Protein AF-0000000065779581 (afdb_homodimer)

Nearest PDB structures (foldseek):
  2qr5-assembly1_A  TM=9.993E-01  e=0.000E+00  unclassified
  2hu8-assembly1_B  TM=9.981E-01  e=0.000E+00  Aeropyrum pernix
  3o4g-assembly1_B  TM=8.419E-01  e=0.000E+00  Aeropyrum pernix
  3o4h-assembly1_B  TM=8.402E-01  e=0.000E+00  Aeropyrum pernix
  3o4j-assembly2_D  TM=8.521E-01  e=0.000E+00  Aeropyrum pernix

Sequence (1164 aa):
MRIIMPVEFSRIVRDVERLIAVEKYSLQGVVDGDKLLVVGFSEGSVNAYLYDGGETVKLNREPINSVLDPHYGVGRVILVRDVSKGAEQHALFKVNTSRPGEEQRLEAVKPMRILSGVDTGEAVVFTGATEDRVALYALDGGGLRELARLPGFGFVSDIRGDLIAGLGFFGGGRVSLFTSNLSSGGLRVFDSGEGSFSSASISPGMKVTAGLETAREARLVTVDPRDGSVEDLELPSKDFSSYRPTAITWLGYLPDGRLAVVARREGRSAVFIDGERVEAPQGNHGRVVLWRGKLVTSHTSLSTPPRIVSLPSGEPLLEGGLPEDLRRSIAGSRLVWVESFDGSRVPTYVLESGRAPTPGPTVVLVHGGPFAEDSDSWDTFAASLAAAGFHVVMPNYRGSTGYGEEWRLKIIGDPCGGELEDVSAAARWARESGLASELYIMGYSYGGYMTLCALTMKPGLFKAGVAGASVVDWEEMYELSDAAFRNFIEQLTGGSREIMRSRSPINHVDRIKEPLALIHPQNDSRTPLKPLLRLMGELLARGKTFEAHIIPDAGHAINTMEDAVKILLPAVFFLATQRERRMRIIMPVEFSRIVRDVERLIAVEKYSLQGVVDGDKLLVVGFSEGSVNAYLYDGGETVKLNREPINSVLDPHYGVGRVILVRDVSKGAEQHALFKVNTSRPGEEQRLEAVKPMRILSGVDTGEAVVFTGATEDRVALYALDGGGLRELARLPGFGFVSDIRGDLIAGLGFFGGGRVSLFTSNLSSGGLRVFDSGEGSFSSASISPGMKVTAGLETAREARLVTVDPRDGSVEDLELPSKDFSSYRPTAITWLGYLPDGRLAVVARREGRSAVFIDGERVEAPQGNHGRVVLWRGKLVTSHTSLSTPPRIVSLPSGEPLLEGGLPEDLRRSIAGSRLVWVESFDGSRVPTYVLESGRAPTPGPTVVLVHGGPFAEDSDSWDTFAASLAAAGFHVVMPNYRGSTGYGEEWRLKIIGDPCGGELEDVSAAARWARESGLASELYIMGYSYGGYMTLCALTMKPGLFKAGVAGASVVDWEEMYELSDAAFRNFIEQLTGGSREIMRSRSPINHVDRIKEPLALIHPQNDSRTPLKPLLRLMGELLARGKTFEAHIIPDAGHAINTMEDAVKILLPAVFFLATQRERR

Radius of gyration: 34.15 Å; Cα contacts (8 Å, |Δi|>4): 3227; chains: 2; bounding box: 61×109×75 Å

Foldseek 3Di:
DPPPPLAPLVLLLVLLLLLLQFKAWFWQAAEQQFWTWIWMDHPFFTFIWTHRLPDIDTAEDDDFDDWAREDHHQQKIKTWHDPPLALQFIWIWITGPVHGHDIHTPVLDGTFHWQHWYHHNAKIWTWTFDQEFIFIWIQHPVTIDTQGTAQFDKYWAEDDQQKTWIWDPNDDLAIWIWIAGNPRGDIDIADDPFAHWAHWEAAPVRWIWTWGFGFFFIFIWTARNVPGDIGGDDFPDCQQVVVRFRHWNYWYAAPVRWIWTWGDALQWTFIDTSNHTWAEDTGHWDDWYQHPNWIKIWGFFQLAHIFIATPDVNHTSGGTDDDPLLSLQQPDKDWDWFQFPVRHTWTKMKTAGNQADFQGAAEEEEEADLAEAHHRGHDSLCSSLSSLHHIYMYTNFQLYGRRGRNSNCPQAQPPLHRSLRRSLRSLVCCVVVRRHPFYEYEYAECSLLSQLSCQQVVNPSHQEYERHLYQQAQVVLCVQAGSNLVSVSCGRNVPDPVSRHVSHSLVRLLRGDHEYEYEYECSARNRHCVVVVVSVVSCVVNVHHYHYHYHYSHYRDDGGSVSSSSRNSVVSVVSSVSSSVD/DPPPPLAPLVLLLVLLLLLLQFKFWFWQAAEQQFWTWIWMDHPFFTFIWTHRLPDIDTAEDDDFDDWAREDHHQQKIKTWHDPPLALQFIWIWITGPVHGHDIHTPVLDGTFHWQHWYDHNAKIWTWTFDQAFIFIWIQHPVTIDTQGTAQFDKYWAEDDQQKTWIWDPNDDLAIWIWIFGNPRGDIDIEDPVFAHWAHWEAAPVRWIWTWGFGFFFIFIWTAHNVPGDIGGDDFPDCQQVVVRFRHWNYWYAAPVRWIWTWGDALQWIFIDTSNHTWAEDTGHWDDWYQGPNWIKIWGFFQLAHIFIATPDVNHTSGGTDDDPLLSLQQPDKDWDWFQFPVRHTWTKMKTAGNQADFQGAAEEEEEADLAEAHHRGHDSLCSSLSSLHHIYMYTNFQLYGRRGRNSNCPQAQPPLHRSLRRSLRSLVCCVVVRRHPFYEYEYAECSLLSQLSCQQVVPPSHQEYERHLYQQAQVVLCVQAGSNLVVVSCGRNVPDVVSRHVSHSLVRLLRGDHEYEYEYECSARNRHCVVVVVSVVSCVVNVHHYHYHYHYSHYRDDGGSVSSSSRNSVVSVVSSVSSSPD

InterPro domains:
  IPR001375 Peptidase S9, prolyl oligopeptidase, catalytic domain [PF00326] (382-572)
  IPR004106 Peptidase S9, N-terminal domain superfamily [SSF50993] (9-320)
  IPR029058 Alpha/Beta hydrolase fold [G3DSA:3.40.50.1820] (322-582)
  IPR029058 Alpha/Beta hydrolase fold [SSF53474] (335-568)
  IPR054035 Acylamino-acid-releasing enzyme-like, N-terminal domain [PF22173] (37-309)

Solvent-accessible surface area (backbone atoms only — not comparable to full-atom values): 57260 Å² total; per-residue (Å²): 129,80,70,72,56,88,60,60,60,39,60,50,44,42,53,44,51,54,61,66,63,37,32,30,36,38,56,56,41,40,26,58,71,74,23,37,32,30,41,26,37,54,87,53,26,26,42,43,29,40,34,69,88,82,53,76,44,66,39,62,68,88,57,36,74,50,64,42,42,49,37,80,37,25,58,56,47,44,35,31,27,58,76,48,51,31,41,48,28,22,38,42,30,40,27,41,69,89,42,58,52,52,68,41,73,45,77,78,51,65,70,25,29,69,69,30,25,39,30,66,70,71,40,38,38,32,17,36,33,43,70,85,41,24,31,35,33,36,37,41,99,88,41,72,43,79,34,31,78,40,82,18,48,45,34,51,56,35,73,56,92,47,43,32,37,28,40,26,52,63,55,91,81,36,29,24,36,32,36,35,29,72,84,82,26,45,75,47,79,42,74,54,98,67,36,24,45,60,29,44,26,66,42,97,85,68,29,35,38,27,25,35,22,19,56,68,35,32,46,51,29,34,30,37,81,89,79,58,52,74,42,78,53,85,53,87,33,61,47,47,69,72,62,56,22,13,26,38,78,34,48,40,68,40,97,87,66,48,42,38,38,27,33,23,44,89,43,30,37,50,42,24,52,45,26,36,69,50,59,60,69,84,22,32,61,52,53,75,45,76,56,93,89,32,42,34,30,16,39,22,14,62,85,33,65,31,14,29,24,34,50,57,79,43,50,70,78,44,71,43,76,73,54,67,72,59,51,49,14,51,60,45,72,49,79,46,72,37,64,30,93,82,67,48,68,34,49,24,40,36,39,40,18,55,63,30,60,81,47,14,47,23,31,39,43,35,60,36,64,57,74,29,65,73,47,37,36,52,41,72,68,57,52,42,41,11,62,68,28,21,27,34,38,29,50,34,29,53,15,15,50,55,59,8,43,53,40,27,55,64,26,56,56,32,64,75,40,66,32,46,44,33,48,50,30,46,53,52,44,35,41,74,74,45,49,27,72,41,42,32,34,31,18,39,37,43,6,5,27,47,30,42,36,41,39,35,74,43,53,80,71,42,67,33,36,31,26,22,38,35,59,37,40,49,58,61,46,48,72,70,36,36,34,41,54,34,43,50,52,30,47,40,35,63,62,35,63,66,52,28,53,76,57,15,41,60,79,34,56,86,48,43,74,48,48,35,36,39,38,34,30,55,32,12,56,83,34,50,42,68,59,51,57,51,40,51,52,52,36,54,76,67,71,50,56,44,30,37,37,36,38,49,70,24,19,72,68,75,55,36,46,66,54,43,48,68,53,48,46,60,51,53,52,50,53,49,50,54,69,64,54,128,129,79,71,72,55,90,61,61,61,39,60,49,45,42,53,43,51,53,61,66,61,36,32,31,36,40,56,58,40,40,26,60,71,74,24,38,32,30,42,27,36,51,87,53,25,26,41,44,28,41,36,68,88,83,55,75,43,66,37,62,68,89,57,38,72,49,63,41,41,48,36,81,38,24,59,55,48,44,37,32,28,59,75,48,52,31,41,48,29,22,37,42,28,39,28,40,70,89,42,58,53,52,68,42,70,44,75,79,51,65,70,26,30,70,69,30,25,37,30,67,70,70,40,38,37,31,17,38,33,41,70,85,41,24,31,35,35,37,36,42,98,86,41,71,41,79,34,30,78,40,84,19,48,47,34,51,56,36,73,56,90,47,42,32,36,27,40,25,51,63,56,90,80,37,33,26,36,31,36,34,29,72,85,80,25,44,77,45,79,42,75,72,88,65,41,24,46,58,29,42,26,66,43,96,85,68,30,35,38,27,25,36,21,19,55,69,34,32,46,51,29,33,30,38,82,87,78,59,53,74,42,80,53,84,54,88,34,60,47,46,68,73,62,56,22,13,26,37,78,36,48,41,68,41,97,87,66,48,41,38,36,28,33,25,43,89,42,30,35,50,42,24,53,46,26,34,69,50,57,61,70,84,21,31,62,53,53,74,43,78,56,93,89,32,42,34,28,16,36,22,15,63,84,34,65,31,13,31,25,36,50,57,79,44,50,71,77,44,71,42,76,75,53,67,71,60,52,48,14,50,60,45,73,48,79,46,73,37,65,29,92,84,68,48,67,36,49,24,39,34,40,40,17,55,64,31,60,80,48,15,48,25,33,39,44,34,59,36,64,57,74,28,64,71,47,38,35,52,42,71,68,58,53,43,41,11,61,68,28,21,26,34,38,30,50,36,28,53,16,16,50,56,58,8,42,54,38,27,54,64,26,54,56,32,63,77,40,66,33,47,45,33,47,50,29,48,53,54,45,36,43,74,74,45,48,26,71,41,43,31,32,31,18,39,36,43,6,5,25,47,30,42,36,41,38,35,75,43,52,79,70,43,68,32,34,31,26,23,39,35,58,37,40,49,60,61,44,46,73,71,36,36,35,44,53,34,45,50,52,31,49,41,36,64,62,37,64,65,50,28,52,74,55,15,40,60,78,35,55,85,48,43,75,48,49,34,36,40,37,35,29,54,31,12,58,84,36,50,43,68,60,50,57,52,38,52,53,52,35,54,76,68,70,51,57,45,29,36,38,36,38,50,71,23,19,74,68,76,55,34,46,65,53,44,48,68,53,48,48,60,51,52,50,50,53,52,50,57,68,66,54,129

Secondary structure (DSSP, 8-state):
-----SS-HHHHHHHHHHHHHS-EEEEEEEETTTEEEEEEEETTEEEEEEE-SS-EEE-SSSP-SEEPEEPTT-SEEEEEEE-STTS--EEEEEEETTSTT-EEE-TTS-SBEEEEEEE-SS-EEEEEE-SS-EEEEEEETTEEEEEEEESSEEEEEEEETTEEEEEEEEETTEEEEEEEETTT---EEE--SS-EEEEEEE-TTS-EEEEEE-SS-EEEEEE-TTT--EEEPP-S-SHHHHH--SEEEEEEE-TTSPEEEEEEETTEEEEEETTEEEP--SSEEEEEEEETTEEEEEEEETTEEEEEEEETT--EEE-----HHHHHHEEEEEEEEEE-TTS-EEEEEEEEETTS-SSEEEEEEE-S-SS----SS--HHHHHHHHTT-EEEEE--TT-SSS-HHHHHTTTT-TTTHHHHHHHHHHHHHHHTT-EEEEEEEEETHHHHHHHHHHHHSTTS-SEEEEES----HHHHHHHS-HHHHHHHHHHHTT-HHHHHHT-GGGGGGG--S-EEEEEETT-SSS-HHHHHHHHHHHHHTT--EEEEEETT--SS--BHHHHHHHHHHHHHHHHHHHH--/-----SS-HHHHHHHHHHHHHS-EEEEEEEETTTEEEEEEEETTEEEEEEE-SS-EEE-SSSP-SEEPEEPTT-SEEEEEEE-STTS--EEEEEEETTSTT-EEE-TTS-SBEEEEEEE-SS-EEEEEE-SS-EEEEEEETTEEEEEEEESSEEEEEEEETTEEEEEEEEETTEEEEEEEETTT---EEE--SS-EEEEEEE-TTS-EEEEEE-SS-EEEEEE-TTT--EEEPP-S-SHHHHH--SEEEEEEE-TTSPEEEEEEETTEEEEEETTEEEP--SSEEEEEEEETTEEEEEEEETTEEEEEEEETT--EEE-----HHHHHHEEEEEEEEEE-TTS-EEEEEEEEETTS-SSEEEEEEE-S-SS----SS--HHHHHHHHTT-EEEEE--TT-SSS-HHHHHTTTT-TTTHHHHHHHHHHHHHHHTT-EEEEEEEEETHHHHHHHHHHHHSTTS-SEEEEES----HHHHHHHS-HHHHHHHHHHHTT-HHHHHHT-GGGGGGG--S-EEEEEETT-SSS-HHHHHHHHHHHHHTT--EEEEEETT--SS--BHHHHHHHHHHHHHHHHHHHH--

Structure (mmCIF, N/CA/C/O backbone):
data_AF-0000000065779581-model_v1
#
loop_
_entity.id
_entity.type
_entity.pdbx_description
1 polymer 'Acylamino-acid-releasing enzyme'
#
loop_
_atom_site.group_PDB
_atom_site.id
_atom_site.type_symbol
_atom_site.label_atom_id
_atom_site.label_alt_id
_atom_site.label_comp_id
_atom_site.label_asym_id
_atom_site.label_entity_id
_atom_site.label_seq_id
_atom_site.pdbx_PDB_ins_code
_atom_site.Cartn_x
_atom_site.Cartn_y
_atom_site.Cartn_z
_atom_site.occupancy
_atom_site.B_iso_or_equiv
_atom_site.auth_seq_id
_atom_site.auth_comp_id
_atom_site.auth_asym_id
_atom_site.auth_atom_id
_atom_site.pdbx_PDB_model_num
ATOM 1 N N . MET A 1 1 ? -13.016 -3.314 -28.281 1 21.97 1 MET A N 1
ATOM 2 C CA . MET A 1 1 ? -13.758 -3.078 -27.047 1 21.97 1 MET A CA 1
ATOM 3 C C . MET A 1 1 ? -12.82 -2.729 -25.906 1 21.97 1 MET A C 1
ATOM 5 O O . MET A 1 1 ? -11.883 -3.479 -25.609 1 21.97 1 MET A O 1
ATOM 9 N N . ARG A 1 2 ? -12.742 -1.487 -25.688 1 32.97 2 ARG A N 1
ATOM 10 C CA . ARG A 1 2 ? -11.938 -0.867 -24.641 1 32.97 2 ARG A CA 1
ATOM 11 C C . ARG A 1 2 ? -12.078 -1.627 -23.328 1 32.97 2 ARG A C 1
ATOM 13 O O . ARG A 1 2 ? -13.188 -1.861 -22.859 1 32.97 2 ARG A O 1
ATOM 20 N N . ILE A 1 3 ? -11.117 -2.414 -23.016 1 35.41 3 ILE A N 1
ATOM 21 C CA . ILE A 1 3 ? -11.07 -3.045 -21.703 1 35.41 3 ILE A CA 1
ATOM 22 C C . ILE A 1 3 ? -11.406 -2.014 -20.625 1 35.41 3 ILE A C 1
ATOM 24 O O . ILE A 1 3 ? -10.664 -1.048 -20.422 1 35.41 3 ILE A O 1
ATOM 28 N N . ILE A 1 4 ? -12.609 -1.621 -20.312 1 40.38 4 ILE A N 1
ATOM 29 C CA . ILE A 1 4 ? -12.992 -0.64 -19.312 1 40.38 4 ILE A CA 1
ATOM 30 C C . ILE A 1 4 ? -12.586 -1.139 -17.922 1 40.38 4 ILE A C 1
ATOM 32 O O . ILE A 1 4 ? -13.125 -2.135 -17.438 1 40.38 4 ILE A O 1
ATOM 36 N N . MET A 1 5 ? -11.281 -1.025 -17.672 1 52.41 5 MET A N 1
ATOM 37 C CA . MET A 1 5 ? -10.984 -1.168 -16.25 1 52.41 5 MET A CA 1
ATOM 38 C C . MET A 1 5 ? -11.977 -0.373 -15.398 1 52.41 5 MET A C 1
ATOM 40 O O . MET A 1 5 ? -12.219 0.806 -15.664 1 52.41 5 MET A O 1
ATOM 44 N N . PRO A 1 6 ? -12.617 -1.072 -14.578 1 57.03 6 PRO A N 1
ATOM 45 C CA . PRO A 1 6 ? -13.57 -0.248 -13.828 1 57.03 6 PRO A CA 1
ATOM 46 C C . PRO A 1 6 ? -12.914 0.989 -13.211 1 57.03 6 PRO A C 1
ATOM 48 O O . PRO A 1 6 ? -13.516 2.07 -13.219 1 57.03 6 PRO A O 1
ATOM 51 N N . VAL A 1 7 ? -11.57 0.765 -12.781 1 63.94 7 VAL A N 1
ATOM 52 C CA . VAL A 1 7 ? -10.883 1.919 -12.211 1 63.94 7 VAL A CA 1
ATOM 53 C C . VAL A 1 7 ? -9.703 2.309 -13.102 1 63.94 7 VAL A C 1
ATOM 55 O O . VAL A 1 7 ? -8.891 1.46 -13.469 1 63.94 7 VAL A O 1
ATOM 58 N N . GLU A 1 8 ? -9.641 3.436 -13.594 1 78.06 8 GLU A N 1
ATOM 59 C CA . GLU A 1 8 ? -8.516 3.953 -14.375 1 78.06 8 GLU A CA 1
ATOM 60 C C . GLU A 1 8 ? -7.371 4.387 -13.469 1 78.06 8 GLU A C 1
ATOM 62 O O . GLU A 1 8 ? -7.117 5.586 -13.305 1 78.06 8 GLU A O 1
ATOM 67 N N . PHE A 1 9 ? -6.594 3.494 -12.961 1 81.19 9 PHE A N 1
ATOM 68 C CA . PHE A 1 9 ? -5.531 3.748 -11.992 1 81.19 9 PHE A CA 1
ATOM 69 C C . PHE A 1 9 ? -4.5 4.715 -12.562 1 81.19 9 PHE A C 1
ATOM 71 O O . PHE A 1 9 ? -4.012 5.598 -11.859 1 81.19 9 PHE A O 1
ATOM 78 N N . SER A 1 10 ? -4.246 4.625 -13.883 1 83.94 10 SER A N 1
ATOM 79 C CA . SER A 1 10 ? -3.232 5.469 -14.508 1 83.94 10 SER A CA 1
ATOM 80 C C . SER A 1 10 ? -3.646 6.938 -14.477 1 83.94 10 SER A C 1
ATOM 82 O O . SER A 1 10 ? -2.82 7.816 -14.227 1 83.94 10 SER A O 1
ATOM 84 N N . ARG A 1 11 ? -4.871 7.164 -14.766 1 86.69 11 ARG A N 1
ATOM 85 C CA . ARG A 1 11 ? -5.363 8.539 -14.727 1 86.69 11 ARG A CA 1
ATOM 86 C C . ARG A 1 11 ? -5.297 9.102 -13.312 1 86.69 11 ARG A C 1
ATOM 88 O O . ARG A 1 11 ? -4.887 10.25 -13.109 1 86.69 11 ARG A O 1
ATOM 95 N N . ILE A 1 12 ? -5.727 8.297 -12.344 1 89.31 12 ILE A N 1
ATOM 96 C CA . ILE A 1 12 ? -5.734 8.734 -10.953 1 89.31 12 ILE A CA 1
ATOM 97 C C . ILE A 1 12 ? -4.316 9.078 -10.516 1 89.31 12 ILE A C 1
ATOM 99 O O . ILE A 1 12 ? -4.09 10.125 -9.898 1 89.31 12 ILE A O 1
ATOM 103 N N . VAL A 1 13 ? -3.371 8.242 -10.867 1 88.5 13 VAL A N 1
ATOM 104 C CA . VAL A 1 13 ? -1.985 8.469 -10.469 1 88.5 13 VAL A CA 1
ATOM 105 C C . VAL A 1 13 ? -1.471 9.758 -11.109 1 88.5 13 VAL A C 1
ATOM 107 O O . VAL A 1 13 ? -0.829 10.57 -10.445 1 88.5 13 VAL A O 1
ATOM 110 N N . ARG A 1 14 ? -1.75 9.898 -12.336 1 88.62 14 ARG A N 1
ATOM 111 C CA . ARG A 1 14 ? -1.306 11.094 -13.047 1 88.62 14 ARG A CA 1
ATOM 112 C C . ARG A 1 14 ? -1.862 12.359 -12.398 1 88.62 14 ARG A C 1
ATOM 114 O O . ARG A 1 14 ? -1.129 13.32 -12.18 1 88.62 14 ARG A O 1
ATOM 121 N N . ASP A 1 15 ? -3.133 12.375 -12.125 1 91.06 15 ASP A N 1
ATOM 122 C CA . ASP A 1 15 ? -3.779 13.539 -11.531 1 91.06 15 ASP A CA 1
ATOM 123 C C . ASP A 1 15 ? -3.213 13.828 -10.141 1 91.06 15 ASP A C 1
ATOM 125 O O . ASP A 1 15 ? -2.902 14.977 -9.82 1 91.06 15 ASP A O 1
ATOM 129 N N . VAL A 1 16 ? -3.068 12.812 -9.305 1 89.25 16 VAL A N 1
ATOM 130 C CA . VAL A 1 16 ? -2.588 12.977 -7.938 1 89.25 16 VAL A CA 1
ATOM 131 C C . VAL A 1 16 ? -1.146 13.477 -7.953 1 89.25 16 VAL A C 1
ATOM 133 O O . VAL A 1 16 ? -0.792 14.398 -7.207 1 89.25 16 VAL A O 1
ATOM 136 N N . GLU A 1 17 ? -0.33 12.938 -8.812 1 86.88 17 GLU A N 1
ATOM 137 C CA . GLU A 1 17 ? 1.058 13.375 -8.938 1 86.88 17 GLU A CA 1
ATOM 138 C C . GLU A 1 17 ? 1.139 14.852 -9.336 1 86.88 17 GLU A C 1
ATOM 140 O O . GLU A 1 17 ? 1.945 15.602 -8.789 1 86.88 17 GLU A O 1
ATOM 145 N N . ARG A 1 18 ? 0.341 15.211 -10.289 1 88.75 18 ARG A N 1
ATOM 146 C CA . ARG A 1 18 ? 0.347 16.578 -10.781 1 88.75 18 ARG A CA 1
ATOM 147 C C . ARG A 1 18 ? -0.135 17.547 -9.703 1 88.75 18 ARG A C 1
ATOM 149 O O . ARG A 1 18 ? 0.39 18.656 -9.578 1 88.75 18 ARG A O 1
ATOM 156 N N . LEU A 1 19 ? -1.097 17.172 -8.914 1 91.31 19 LEU A N 1
ATOM 157 C CA . LEU A 1 19 ? -1.613 18.016 -7.848 1 91.31 19 LEU A CA 1
ATOM 158 C C . LEU A 1 19 ? -0.571 18.203 -6.75 1 91.31 19 LEU A C 1
ATOM 160 O O . LEU A 1 19 ? -0.401 19.312 -6.23 1 91.31 19 LEU A O 1
ATOM 164 N N . ILE A 1 20 ? 0.079 17.109 -6.426 1 88.56 20 ILE A N 1
ATOM 165 C CA . ILE A 1 20 ? 1.091 17.156 -5.375 1 88.56 20 ILE A CA 1
ATOM 166 C C . ILE A 1 20 ? 2.279 17.984 -5.844 1 88.56 20 ILE A C 1
ATOM 168 O O . ILE A 1 20 ? 2.891 18.703 -5.051 1 88.56 20 ILE A O 1
ATOM 172 N N . ALA A 1 21 ? 2.537 17.969 -7.148 1 85.94 21 ALA A N 1
ATOM 173 C CA . ALA A 1 21 ? 3.715 18.625 -7.711 1 85.94 21 ALA A CA 1
ATOM 174 C C . ALA A 1 21 ? 3.492 20.125 -7.84 1 85.94 21 ALA A C 1
ATOM 176 O O . ALA A 1 21 ? 4.441 20.891 -8.039 1 85.94 21 ALA A O 1
ATOM 177 N N . VAL A 1 22 ? 2.258 20.594 -7.68 1 90.38 22 VAL A N 1
ATOM 178 C CA . VAL A 1 22 ? 1.996 22.031 -7.742 1 90.38 22 VAL A CA 1
ATOM 179 C C . VAL A 1 22 ? 2.824 22.75 -6.684 1 90.38 22 VAL A C 1
ATOM 181 O O . VAL A 1 22 ? 2.812 22.375 -5.512 1 90.38 22 VAL A O 1
ATOM 184 N N . GLU A 1 23 ? 3.525 23.75 -7.16 1 91.56 23 GLU A N 1
ATOM 185 C CA . GLU A 1 23 ? 4.328 24.547 -6.227 1 91.56 23 GLU A CA 1
ATOM 186 C C . GLU A 1 23 ? 3.447 25.297 -5.242 1 91.56 23 GLU A C 1
ATOM 188 O O . GLU A 1 23 ? 2.395 25.828 -5.617 1 91.56 23 GLU A O 1
ATOM 193 N N . LYS A 1 24 ? 3.83 25.328 -4.039 1 94.5 24 LYS A N 1
ATOM 194 C CA . LYS A 1 24 ? 3.17 26.031 -2.945 1 94.5 24 LYS A CA 1
ATOM 195 C C . LYS A 1 24 ? 4.172 26.859 -2.145 1 94.5 24 LYS A C 1
ATOM 197 O O . LYS A 1 24 ? 5.312 26.453 -1.95 1 94.5 24 LYS A O 1
ATOM 202 N N . TYR A 1 25 ? 3.709 28.031 -1.736 1 95.19 25 TYR A N 1
ATOM 203 C CA . TYR A 1 25 ? 4.609 28.953 -1.042 1 95.19 25 TYR A CA 1
ATOM 204 C C . TYR A 1 25 ? 3.939 29.547 0.191 1 95.19 25 TYR A C 1
ATOM 206 O O . TYR A 1 25 ? 2.744 29.859 0.169 1 95.19 25 TYR A O 1
ATOM 214 N N . SER A 1 26 ? 4.652 29.672 1.219 1 95.88 26 SER A N 1
ATOM 215 C CA . SER A 1 26 ? 4.227 30.359 2.436 1 95.88 26 SER A CA 1
ATOM 216 C C . SER A 1 26 ? 5.262 31.391 2.883 1 95.88 26 SER A C 1
ATOM 218 O O . SER A 1 26 ? 6.461 31.094 2.904 1 95.88 26 SER A O 1
ATOM 220 N N . LEU A 1 27 ? 4.805 32.562 3.186 1 97.81 27 LEU A N 1
ATOM 221 C CA . LEU A 1 27 ? 5.668 33.656 3.59 1 97.81 27 LEU A CA 1
ATOM 222 C C . LEU A 1 27 ? 6.117 33.5 5.039 1 97.81 27 LEU A C 1
ATOM 224 O O . LEU A 1 27 ? 5.297 33.25 5.926 1 97.81 27 LEU A O 1
ATOM 228 N N . GLN A 1 28 ? 7.453 33.625 5.27 1 96.81 28 GLN A N 1
ATOM 229 C CA . GLN A 1 28 ? 7.977 33.438 6.617 1 96.81 28 GLN A CA 1
ATOM 230 C C . GLN A 1 28 ? 8.555 34.75 7.176 1 96.81 28 GLN A C 1
ATOM 232 O O . GLN A 1 28 ? 8.68 34.906 8.391 1 96.81 28 GLN A O 1
ATOM 237 N N . GLY A 1 29 ? 8.992 35.625 6.32 1 97.19 29 GLY A N 1
ATOM 238 C CA . GLY A 1 29 ? 9.508 36.906 6.824 1 97.19 29 GLY A CA 1
ATOM 239 C C . GLY A 1 29 ? 10.383 37.625 5.816 1 97.19 29 GLY A C 1
ATOM 240 O O . GLY A 1 29 ? 10.359 37.312 4.625 1 97.19 29 GLY A O 1
ATOM 241 N N . VAL A 1 30 ? 10.984 38.75 6.277 1 97.56 30 VAL A N 1
ATOM 242 C CA . VAL A 1 30 ? 11.945 39.531 5.504 1 97.56 30 VAL A CA 1
ATOM 243 C C . VAL A 1 30 ? 13.328 39.406 6.141 1 97.56 30 VAL A C 1
ATOM 245 O O . VAL A 1 30 ? 13.5 39.75 7.316 1 97.56 30 VAL A O 1
ATOM 248 N N . VAL A 1 31 ? 14.203 38.938 5.348 1 96.94 31 VAL A N 1
ATOM 249 C CA . VAL A 1 31 ? 15.547 38.688 5.867 1 96.94 31 VAL A CA 1
ATOM 250 C C . VAL A 1 31 ? 16.578 39.375 4.965 1 96.94 31 VAL A C 1
ATOM 252 O O . VAL A 1 31 ? 16.219 39.906 3.92 1 96.94 31 VAL A O 1
ATOM 255 N N . ASP A 1 32 ? 17.906 39.406 5.449 1 93.81 32 ASP A N 1
ATOM 256 C CA . ASP A 1 32 ? 19.031 39.969 4.703 1 93.81 32 ASP A CA 1
ATOM 257 C C . ASP A 1 32 ? 18.703 41.375 4.199 1 93.81 32 ASP A C 1
ATOM 259 O O . ASP A 1 32 ? 18.844 41.656 3.008 1 93.81 32 ASP A O 1
ATOM 263 N N . GLY A 1 33 ? 18.172 42.125 4.941 1 87 33 GLY A N 1
ATOM 264 C CA . GLY A 1 33 ? 17.844 43.5 4.617 1 87 33 GLY A CA 1
ATOM 265 C C . GLY A 1 33 ? 16.516 43.656 3.891 1 87 33 GLY A C 1
ATOM 266 O O . GLY A 1 33 ? 15.609 44.344 4.363 1 87 33 GLY A O 1
ATOM 267 N N . ASP A 1 34 ? 16.406 42.969 2.613 1 91.88 34 ASP A N 1
ATOM 268 C CA . ASP A 1 34 ? 15.18 43.219 1.862 1 91.88 34 ASP A CA 1
ATOM 269 C C . ASP A 1 34 ? 14.781 42 1.027 1 91.88 34 ASP A C 1
ATOM 271 O O . ASP A 1 34 ? 14.305 42.156 -0.101 1 91.88 34 ASP A O 1
ATOM 275 N N . LYS A 1 35 ? 15.008 40.875 1.507 1 97 35 LYS A N 1
ATOM 276 C CA . LYS A 1 35 ? 14.586 39.688 0.798 1 97 35 LYS A CA 1
ATOM 277 C C . LYS A 1 35 ? 13.445 38.969 1.539 1 97 35 LYS A C 1
ATOM 279 O O . LYS A 1 35 ? 13.438 38.938 2.771 1 97 35 LYS A O 1
ATOM 284 N N . LEU A 1 36 ? 12.547 38.438 0.76 1 97.88 36 LEU A N 1
ATOM 285 C CA . LEU A 1 36 ? 11.484 37.625 1.363 1 97.88 36 LEU A CA 1
ATOM 286 C C . LEU A 1 36 ? 11.984 36.219 1.669 1 97.88 36 LEU A C 1
ATOM 288 O O . LEU A 1 36 ? 12.641 35.594 0.835 1 97.88 36 LEU A O 1
ATOM 292 N N . LEU A 1 37 ? 11.812 35.75 2.861 1 97.94 37 LEU A N 1
ATOM 293 C CA . LEU A 1 37 ? 11.992 34.344 3.207 1 97.94 37 LEU A CA 1
ATOM 294 C C . LEU A 1 37 ? 10.688 33.562 3.016 1 97.94 37 LEU A C 1
ATOM 296 O O . LEU A 1 37 ? 9.664 33.906 3.605 1 97.94 37 LEU A O 1
ATOM 300 N N . VAL A 1 38 ? 10.766 32.594 2.193 1 96.62 38 VAL A N 1
ATOM 301 C CA . VAL A 1 38 ? 9.594 31.797 1.828 1 96.62 38 VAL A CA 1
ATOM 302 C C . VAL A 1 38 ? 9.883 30.312 2.031 1 96.62 38 VAL A C 1
ATOM 304 O O 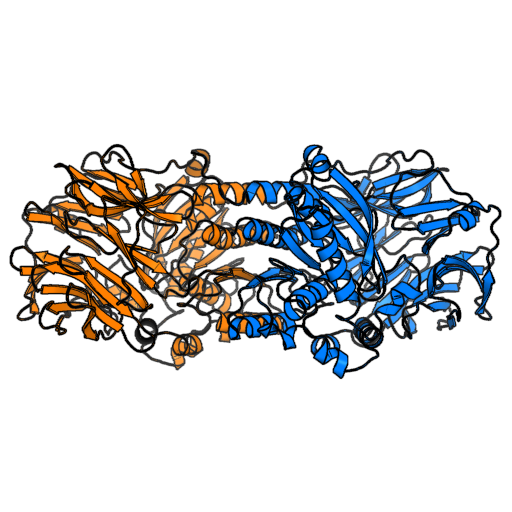. VAL A 1 38 ? 10.992 29.844 1.753 1 96.62 38 VAL A O 1
ATOM 307 N N . VAL A 1 39 ? 8.906 29.578 2.621 1 94.81 39 VAL A N 1
ATOM 308 C CA . VAL A 1 39 ? 8.938 28.125 2.619 1 94.81 39 VAL A CA 1
ATOM 309 C C . VAL A 1 39 ? 8.055 27.578 1.498 1 94.81 39 VAL A C 1
ATOM 311 O O . VAL A 1 39 ? 6.891 27.984 1.371 1 94.81 39 VAL A O 1
ATOM 314 N N . GLY A 1 40 ? 8.641 26.766 0.731 1 89.12 40 GLY A N 1
ATOM 315 C CA . GLY A 1 40 ? 7.906 26.297 -0.439 1 89.12 40 GLY A CA 1
ATOM 316 C C . GLY A 1 40 ? 8.078 24.828 -0.708 1 89.12 40 GLY A C 1
ATOM 317 O O . GLY A 1 40 ? 9.023 24.203 -0.227 1 89.12 40 GLY A O 1
ATOM 318 N N . PHE A 1 41 ? 7.062 24.328 -1.21 1 82.06 41 PHE A N 1
ATOM 319 C CA . PHE A 1 41 ? 7.125 22.984 -1.799 1 82.06 41 PHE A CA 1
ATOM 320 C C . PHE A 1 41 ? 7.402 23.078 -3.297 1 82.06 41 PHE A C 1
ATOM 322 O O . PHE A 1 41 ? 6.496 23.359 -4.082 1 82.06 41 PHE A O 1
ATOM 329 N N . SER A 1 42 ? 8.672 23.016 -3.531 1 75.88 42 SER A N 1
ATOM 330 C CA . SER A 1 42 ? 9.156 23.016 -4.906 1 75.88 42 SER A CA 1
ATOM 331 C C . SER A 1 42 ? 10.172 21.906 -5.133 1 75.88 42 SER A C 1
ATOM 333 O O . SER A 1 42 ? 10.797 21.422 -4.188 1 75.88 42 SER A O 1
ATOM 335 N N . GLU A 1 43 ? 10.18 21.25 -6.258 1 66.25 43 GLU A N 1
ATOM 336 C CA . GLU A 1 43 ? 11.125 20.203 -6.629 1 66.25 43 GLU A CA 1
ATOM 337 C C . GLU A 1 43 ? 10.844 18.906 -5.875 1 66.25 43 GLU A C 1
ATOM 339 O O . GLU A 1 43 ? 11.766 18.172 -5.527 1 66.25 43 GLU A O 1
ATOM 344 N N . GLY A 1 44 ? 9.742 18.859 -5.195 1 75.75 44 GLY A N 1
ATOM 345 C CA . GLY A 1 44 ? 9.312 17.594 -4.621 1 75.75 44 GLY A CA 1
ATOM 346 C C . GLY A 1 44 ? 9.477 17.531 -3.113 1 75.75 44 GLY A C 1
ATOM 347 O O . GLY A 1 44 ? 9.211 16.5 -2.49 1 75.75 44 GLY A O 1
ATOM 348 N N . SER A 1 45 ? 9.992 18.562 -2.543 1 85.44 45 SER A N 1
ATOM 349 C CA . SER A 1 45 ? 10.164 18.609 -1.095 1 85.44 45 SER A CA 1
ATOM 350 C C . SER A 1 45 ? 9.969 20.016 -0.549 1 85.44 45 SER A C 1
ATOM 352 O O . SER A 1 45 ? 9.961 20.984 -1.312 1 85.44 45 SER A O 1
ATOM 354 N N . VAL A 1 46 ? 9.812 20.109 0.734 1 90.19 46 VAL A N 1
ATOM 355 C CA . VAL A 1 46 ? 9.711 21.391 1.42 1 90.19 46 VAL A CA 1
ATOM 356 C C . VAL A 1 46 ? 11.102 22 1.611 1 90.19 46 VAL A C 1
ATOM 358 O O . VAL A 1 46 ? 11.984 21.344 2.174 1 90.19 46 VAL A O 1
ATOM 361 N N . ASN A 1 47 ? 11.305 23.219 1.114 1 92.94 47 ASN A N 1
ATOM 362 C CA . ASN A 1 47 ? 12.57 23.938 1.229 1 92.94 47 ASN A CA 1
ATOM 363 C C . ASN A 1 47 ? 12.352 25.406 1.588 1 92.94 47 ASN A C 1
ATOM 365 O O . ASN A 1 47 ? 11.234 25.922 1.471 1 92.94 47 ASN A O 1
ATOM 369 N N . ALA A 1 48 ? 13.375 26 2.088 1 95.69 48 ALA A N 1
ATOM 370 C CA . ALA A 1 48 ? 13.391 27.453 2.316 1 95.69 48 ALA A CA 1
ATOM 371 C C . ALA A 1 48 ? 13.984 28.188 1.122 1 95.69 48 ALA A C 1
ATOM 373 O O . ALA A 1 48 ? 14.969 27.734 0.53 1 95.69 48 ALA A O 1
ATOM 374 N N . TYR A 1 49 ? 13.375 29.328 0.745 1 95.69 49 TYR A N 1
ATOM 375 C CA . TYR A 1 49 ? 13.82 30.109 -0.398 1 95.69 49 TYR A CA 1
ATOM 376 C C . TYR A 1 49 ? 13.938 31.578 -0.029 1 95.69 49 TYR A C 1
ATOM 378 O O . TYR A 1 49 ? 13.203 32.062 0.829 1 95.69 49 TYR A O 1
ATOM 386 N N . LEU A 1 50 ? 14.844 32.219 -0.706 1 96.56 50 LEU A N 1
ATOM 387 C CA . LEU A 1 50 ? 14.898 33.688 -0.731 1 96.56 50 LEU A CA 1
ATOM 388 C C . LEU A 1 50 ? 14.336 34.219 -2.041 1 96.56 50 LEU A C 1
ATOM 390 O O . LEU A 1 50 ? 14.602 33.656 -3.111 1 96.56 50 LEU A O 1
ATOM 394 N N . TYR A 1 51 ? 13.484 35.156 -1.943 1 96.62 51 TYR A N 1
ATOM 395 C CA . TYR A 1 51 ? 12.938 35.812 -3.113 1 96.62 51 TYR A CA 1
ATOM 396 C C . TYR A 1 51 ? 13.234 37.312 -3.074 1 96.62 51 TYR A C 1
ATOM 398 O O . TYR A 1 51 ? 12.906 38 -2.1 1 96.62 51 TYR A O 1
ATOM 406 N N . ASP A 1 52 ? 13.828 37.812 -4.145 1 94.25 52 ASP A N 1
ATOM 407 C CA . ASP A 1 52 ? 14.227 39.219 -4.168 1 94.25 52 ASP A CA 1
ATOM 408 C C . ASP A 1 52 ? 13.414 40 -5.195 1 94.25 52 ASP A C 1
ATOM 410 O O . ASP A 1 52 ? 13.781 41.125 -5.559 1 94.25 52 ASP A O 1
ATOM 414 N N . GLY A 1 53 ? 12.375 39.469 -5.711 1 91.81 53 GLY A N 1
ATOM 415 C CA . GLY A 1 53 ? 11.555 40.125 -6.711 1 91.81 53 GLY A CA 1
ATOM 416 C C . GLY A 1 53 ? 11.727 39.531 -8.102 1 91.81 53 GLY A C 1
ATOM 417 O O . GLY A 1 53 ? 10.859 39.688 -8.961 1 91.81 53 GLY A O 1
ATOM 418 N N . GLY A 1 54 ? 12.781 38.781 -8.336 1 87.31 54 GLY A N 1
ATOM 419 C CA . GLY A 1 54 ? 13.062 38.219 -9.641 1 87.31 54 GLY A CA 1
ATOM 420 C C . GLY A 1 54 ? 13.328 36.719 -9.594 1 87.31 54 GLY A C 1
ATOM 421 O O . GLY A 1 54 ? 12.773 35.969 -10.383 1 87.31 54 GLY A O 1
ATOM 422 N N . GLU A 1 55 ? 14.117 36.406 -8.742 1 88 55 GLU A N 1
ATOM 423 C CA . GLU A 1 55 ? 14.57 35 -8.688 1 88 55 GLU A CA 1
ATOM 424 C C . GLU A 1 55 ? 14.352 34.406 -7.297 1 88 55 GLU A C 1
ATOM 426 O O . GLU A 1 55 ? 14.359 35.125 -6.297 1 88 55 GLU A O 1
ATOM 431 N N . THR A 1 56 ? 14.016 33.188 -7.23 1 92.12 56 THR A N 1
ATOM 432 C CA . THR A 1 56 ? 13.984 32.438 -5.988 1 92.12 56 THR A CA 1
ATOM 433 C C . THR A 1 56 ? 15.258 31.609 -5.824 1 92.12 56 THR A C 1
ATOM 435 O O . THR A 1 56 ? 15.688 30.922 -6.762 1 92.12 56 THR A O 1
ATOM 438 N N . VAL A 1 57 ? 15.883 31.719 -4.734 1 94 57 VAL A N 1
ATOM 439 C CA . VAL A 1 57 ? 17.094 30.969 -4.445 1 94 57 VAL A CA 1
ATOM 440 C C . VAL A 1 57 ? 16.844 30 -3.287 1 94 57 VAL A C 1
ATOM 442 O O . VAL A 1 57 ? 16.453 30.422 -2.195 1 94 57 VAL A O 1
ATOM 445 N N . LYS A 1 58 ? 17.078 28.719 -3.523 1 94.5 58 LYS A N 1
ATOM 446 C CA . LYS A 1 58 ? 16.953 27.719 -2.469 1 94.5 58 LYS A CA 1
ATOM 447 C C . LYS A 1 58 ? 18.078 27.844 -1.449 1 94.5 58 LYS A C 1
ATOM 449 O O . LYS A 1 58 ? 19.25 27.922 -1.821 1 94.5 58 LYS A O 1
ATOM 454 N N . LEU A 1 59 ? 17.766 27.703 -0.162 1 94.06 59 LEU A N 1
ATOM 455 C CA . LEU A 1 59 ? 18.734 27.969 0.896 1 94.06 59 LEU A CA 1
ATOM 456 C C . LEU A 1 59 ? 19.344 26.672 1.421 1 94.06 59 LEU A C 1
ATOM 458 O O . LEU A 1 59 ? 20.469 26.656 1.899 1 94.06 59 LEU A O 1
ATOM 462 N N . ASN A 1 60 ? 18.641 25.609 1.427 1 90.38 60 ASN A N 1
ATOM 463 C CA . ASN A 1 60 ? 19.047 24.438 2.193 1 90.38 60 ASN A CA 1
ATOM 464 C C . ASN A 1 60 ? 19.266 23.219 1.291 1 90.38 60 ASN A C 1
ATOM 466 O O . ASN A 1 60 ? 18.953 23.266 0.103 1 90.38 60 ASN A O 1
ATOM 470 N N . ARG A 1 61 ? 19.938 22.125 1.983 1 84.06 61 ARG A N 1
ATOM 471 C CA . ARG A 1 61 ? 19.984 20.781 1.411 1 84.06 61 ARG A CA 1
ATOM 472 C C . ARG A 1 61 ? 18.672 20.031 1.666 1 84.06 61 ARG A C 1
ATOM 474 O O . ARG A 1 61 ? 18.047 20.219 2.707 1 84.06 61 ARG A O 1
ATOM 481 N N . GLU A 1 62 ? 18.188 19.422 0.653 1 75.62 62 GLU A N 1
ATOM 482 C CA . GLU A 1 62 ? 16.812 18.953 0.625 1 75.62 62 GLU A CA 1
ATOM 483 C C . GLU A 1 62 ? 16.531 18 1.779 1 75.62 62 GLU A C 1
ATOM 485 O O . GLU A 1 62 ? 17.453 17.359 2.305 1 75.62 62 GLU A O 1
ATOM 490 N N . PRO A 1 63 ? 15.438 17.844 2.365 1 80.88 63 PRO A N 1
ATOM 491 C CA . PRO A 1 63 ? 14.211 18.5 2.811 1 80.88 63 PRO A CA 1
ATOM 492 C C . PRO A 1 63 ? 14.336 19.094 4.211 1 80.88 63 PRO A C 1
ATOM 494 O O . PRO A 1 63 ? 15.258 18.75 4.953 1 80.88 63 PRO A O 1
ATOM 497 N N . ILE A 1 64 ? 13.531 20.125 4.508 1 89.94 64 ILE A N 1
ATOM 498 C CA . ILE A 1 64 ? 13.383 20.641 5.863 1 89.94 64 ILE A CA 1
ATOM 499 C C . ILE A 1 64 ? 11.945 20.438 6.34 1 89.94 64 ILE A C 1
ATOM 501 O O . ILE A 1 64 ? 11.062 20.109 5.543 1 89.94 64 ILE A O 1
ATOM 505 N N . ASN A 1 65 ? 11.812 20.547 7.621 1 91.75 65 ASN A N 1
ATOM 506 C CA . ASN A 1 65 ? 10.469 20.516 8.188 1 91.75 65 ASN A CA 1
ATOM 507 C C . ASN A 1 65 ? 9.883 21.922 8.336 1 91.75 65 ASN A C 1
ATOM 509 O O . ASN A 1 65 ? 8.68 22.109 8.156 1 91.75 65 ASN A O 1
ATOM 513 N N . SER A 1 66 ? 10.68 22.844 8.703 1 93.81 66 SER A N 1
ATOM 514 C CA . SER A 1 66 ? 10.273 24.219 8.906 1 93.81 66 SER A CA 1
ATOM 515 C C . SER A 1 66 ? 11.484 25.125 9.102 1 93.81 66 SER A C 1
ATOM 517 O O . SER A 1 66 ? 12.625 24.703 8.922 1 93.81 66 SER A O 1
ATOM 519 N N . VAL A 1 67 ? 11.211 26.422 9.25 1 96.75 67 VAL A N 1
ATOM 520 C CA . VAL A 1 67 ? 12.211 27.406 9.656 1 96.75 67 VAL A CA 1
ATOM 521 C C . VAL A 1 67 ? 11.742 28.141 10.914 1 96.75 67 VAL A C 1
ATOM 523 O O . VAL A 1 67 ? 10.539 28.219 11.18 1 96.75 67 VAL A O 1
ATOM 526 N N . LEU A 1 68 ? 12.688 28.547 11.719 1 97.62 68 LEU A N 1
ATOM 527 C CA . LEU A 1 68 ? 12.312 29.422 12.82 1 97.62 68 LEU A CA 1
ATOM 528 C C . LEU A 1 68 ? 11.984 30.828 12.312 1 97.62 68 LEU A C 1
ATOM 530 O O . LEU A 1 68 ? 12.57 31.297 11.328 1 97.62 68 LEU A O 1
ATOM 534 N N . ASP A 1 69 ? 11 31.484 12.992 1 97.06 69 ASP A N 1
ATOM 535 C CA . ASP A 1 69 ? 10.555 32.812 12.562 1 97.06 69 ASP A CA 1
ATOM 536 C C . ASP A 1 69 ? 11.664 33.844 12.742 1 97.06 69 ASP A C 1
ATOM 538 O O . ASP A 1 69 ? 12.094 34.125 13.867 1 97.06 69 ASP A O 1
ATOM 542 N N . PRO A 1 70 ? 12.109 34.5 11.664 1 97.38 70 PRO A N 1
ATOM 543 C CA . PRO A 1 70 ? 13.164 35.531 11.789 1 97.38 70 PRO A CA 1
ATOM 544 C C . PRO A 1 70 ? 12.617 36.906 12.094 1 97.38 70 PRO A C 1
ATOM 546 O O . PRO A 1 70 ? 11.539 37.281 11.602 1 97.38 70 PRO A O 1
ATOM 549 N N . HIS A 1 71 ? 13.383 37.656 12.875 1 96.06 71 HIS A N 1
ATOM 550 C CA . HIS A 1 71 ? 13.141 39.094 12.906 1 96.06 71 HIS A CA 1
ATOM 551 C C . HIS A 1 71 ? 13.539 39.75 11.586 1 96.06 71 HIS A C 1
ATOM 553 O O . HIS A 1 71 ? 14.281 39.156 10.797 1 96.06 71 HIS A O 1
ATOM 559 N N . TYR A 1 72 ? 12.977 40.969 11.344 1 95.5 72 TYR A N 1
ATOM 560 C CA . TYR A 1 72 ? 13.273 41.688 10.117 1 95.5 72 TYR A CA 1
ATOM 561 C C . TYR A 1 72 ? 14.773 41.906 9.953 1 95.5 72 TYR A C 1
ATOM 563 O O . TYR A 1 72 ? 15.453 42.312 10.898 1 95.5 72 TYR A O 1
ATOM 571 N N . GLY A 1 73 ? 15.234 41.562 8.844 1 94.44 73 GLY A N 1
ATOM 572 C CA . GLY A 1 73 ? 16.562 41.969 8.422 1 94.44 73 GLY A CA 1
ATOM 573 C C . GLY A 1 73 ? 17.656 41.031 8.898 1 94.44 73 GLY A C 1
ATOM 574 O O . GLY A 1 73 ? 18.828 41.219 8.547 1 94.44 73 GLY A O 1
ATOM 575 N N . VAL A 1 74 ? 17.328 40.031 9.656 1 95.44 74 VAL A N 1
ATOM 576 C CA . VAL A 1 74 ? 18.344 39.094 10.133 1 95.44 74 VAL A CA 1
ATOM 577 C C . VAL A 1 74 ? 19.078 38.469 8.945 1 95.44 74 VAL A C 1
ATOM 579 O O . VAL A 1 74 ? 18.469 38.188 7.906 1 95.44 74 VAL A O 1
ATOM 582 N N . GLY A 1 75 ? 20.375 38.219 9.062 1 95.81 75 GLY A N 1
ATOM 583 C CA . GLY A 1 75 ? 21.219 37.812 7.953 1 95.81 75 GLY A CA 1
ATOM 584 C C . GLY A 1 75 ? 21.406 36.281 7.891 1 95.81 75 GLY A C 1
ATOM 585 O O . GLY A 1 75 ? 22.297 35.812 7.195 1 95.81 75 GLY A O 1
ATOM 586 N N . ARG A 1 76 ? 20.609 35.562 8.609 1 96.5 76 ARG A N 1
ATOM 587 C CA . ARG A 1 76 ? 20.672 34.094 8.609 1 96.5 76 ARG A CA 1
ATOM 588 C C . ARG A 1 76 ? 19.281 33.5 8.711 1 96.5 76 ARG A C 1
ATOM 590 O O . ARG A 1 76 ? 18.297 34.188 8.961 1 96.5 76 ARG A O 1
ATOM 597 N N . VAL A 1 77 ? 19.141 32.25 8.391 1 97.69 77 VAL A N 1
ATOM 598 C CA . VAL A 1 77 ? 17.906 31.469 8.57 1 97.69 77 VAL A CA 1
ATOM 599 C C . VAL A 1 77 ? 18.203 30.203 9.367 1 97.69 77 VAL A C 1
ATOM 601 O O . VAL A 1 77 ? 19.219 29.531 9.141 1 97.69 77 VAL A O 1
ATOM 604 N N . ILE A 1 78 ? 17.438 29.906 10.359 1 98.06 78 ILE A N 1
ATOM 605 C CA . ILE A 1 78 ? 17.547 28.672 11.141 1 98.06 78 ILE A CA 1
ATOM 606 C C . ILE A 1 78 ? 16.562 27.625 10.617 1 98.06 78 ILE A C 1
ATOM 608 O O . ILE A 1 78 ? 15.352 27.812 10.703 1 98.06 78 ILE A O 1
ATOM 612 N N . LEU A 1 79 ? 17.078 26.562 10.125 1 97.62 79 LEU A N 1
ATOM 613 C CA . LEU A 1 79 ? 16.312 25.469 9.562 1 97.62 79 LEU A CA 1
ATOM 614 C C . LEU A 1 79 ? 16.016 24.406 10.609 1 97.62 79 LEU A C 1
ATOM 616 O O . LEU A 1 79 ? 16.875 24.094 11.445 1 97.62 79 LEU A O 1
ATOM 620 N N . VAL A 1 80 ? 14.852 23.859 10.602 1 97.06 80 VAL A N 1
ATOM 621 C CA . VAL A 1 80 ? 14.469 22.703 11.414 1 97.06 80 VAL A CA 1
ATOM 622 C C . VAL A 1 80 ? 14.383 21.469 10.539 1 97.06 80 VAL A C 1
ATOM 624 O O . VAL A 1 80 ? 13.641 21.438 9.555 1 97.06 80 VAL A O 1
ATOM 627 N N . ARG A 1 81 ? 15.102 20.406 10.867 1 95.62 81 ARG A N 1
ATOM 628 C CA . ARG A 1 81 ? 15.133 19.203 10.055 1 95.62 81 ARG A CA 1
ATOM 629 C C . ARG A 1 81 ? 14.969 17.953 10.914 1 95.62 81 ARG A C 1
ATOM 631 O O . ARG A 1 81 ? 15.633 17.812 11.945 1 95.62 81 ARG A O 1
ATOM 638 N N . ASP A 1 82 ? 14.039 17.125 10.5 1 94.5 82 ASP A N 1
ATOM 639 C CA . ASP A 1 82 ? 13.922 15.812 11.125 1 94.5 82 ASP A CA 1
ATOM 640 C C . ASP A 1 82 ? 15.133 14.945 10.812 1 94.5 82 ASP A C 1
ATOM 642 O O . ASP A 1 82 ? 15.469 14.727 9.648 1 94.5 82 ASP A O 1
ATOM 646 N N . VAL A 1 83 ? 15.82 14.453 11.781 1 93.88 83 VAL A N 1
ATOM 647 C CA . VAL A 1 83 ? 17.016 13.648 11.57 1 93.88 83 VAL A CA 1
ATOM 648 C C . VAL A 1 83 ? 16.766 12.211 12.039 1 93.88 83 VAL A C 1
ATOM 650 O O . VAL A 1 83 ? 17.703 11.492 12.391 1 93.88 83 VAL A O 1
ATOM 653 N N . SER A 1 84 ? 15.523 11.836 12.109 1 92.69 84 SER A N 1
ATOM 654 C CA . SER A 1 84 ? 15.141 10.531 12.641 1 92.69 84 SER A CA 1
ATOM 655 C C . SER A 1 84 ? 14.172 9.812 11.703 1 92.69 84 SER A C 1
ATOM 657 O O . SER A 1 84 ? 13.289 9.086 12.156 1 92.69 84 SER A O 1
ATOM 659 N N . LYS A 1 85 ? 14.172 9.984 10.461 1 88.75 85 LYS A N 1
ATOM 660 C CA . LYS A 1 85 ? 13.398 9.305 9.43 1 88.75 85 LYS A CA 1
ATOM 661 C C . LYS A 1 85 ? 11.898 9.438 9.672 1 88.75 85 LYS A C 1
ATOM 663 O O . LYS A 1 85 ? 11.156 8.461 9.57 1 88.75 85 LYS A O 1
ATOM 668 N N . GLY A 1 86 ? 11.547 10.586 10.195 1 90.12 86 GLY A N 1
ATOM 669 C CA . GLY A 1 86 ? 10.133 10.875 10.336 1 90.12 86 GLY A CA 1
ATOM 670 C C . GLY A 1 86 ? 9.664 10.883 11.781 1 90.12 86 GLY A C 1
ATOM 671 O O . GLY A 1 86 ? 8.547 11.305 12.078 1 90.12 86 GLY A O 1
ATOM 672 N N . ALA A 1 87 ? 10.461 10.523 12.75 1 91.44 87 ALA A N 1
ATOM 673 C CA . ALA A 1 87 ? 10.055 10.383 14.148 1 91.44 87 ALA A CA 1
ATOM 674 C C . ALA A 1 87 ? 10.055 11.734 14.859 1 91.44 87 ALA A C 1
ATOM 676 O O . ALA A 1 87 ? 9.914 11.805 16.078 1 91.44 87 ALA A O 1
ATOM 677 N N . GLU A 1 88 ? 10.297 12.766 14.117 1 93.38 88 GLU A N 1
ATOM 678 C CA . GLU A 1 88 ? 10.18 14.148 14.562 1 93.38 88 GLU A CA 1
ATOM 679 C C . GLU A 1 88 ? 11.195 14.469 15.656 1 93.38 88 GLU A C 1
ATOM 681 O O . GLU A 1 88 ? 10.875 15.148 16.625 1 93.38 88 GLU A O 1
ATOM 686 N N . GLN A 1 89 ? 12.344 13.812 15.578 1 95.19 89 GLN A N 1
ATOM 687 C CA . GLN A 1 89 ? 13.531 14.289 16.281 1 95.19 89 GLN A CA 1
ATOM 688 C C . GLN A 1 89 ? 14.312 15.273 15.414 1 95.19 89 GLN A C 1
ATOM 690 O O . GLN A 1 89 ? 15.023 14.875 14.492 1 95.19 89 GLN A O 1
ATOM 695 N N . HIS A 1 90 ? 14.227 16.547 15.836 1 96.62 90 HIS A N 1
ATOM 696 C CA . HIS A 1 90 ? 14.688 17.625 14.969 1 96.62 90 HIS A CA 1
ATOM 697 C C . HIS A 1 90 ? 16.062 18.109 15.383 1 96.62 90 HIS A C 1
ATOM 699 O O . HIS A 1 90 ? 16.422 18.078 16.562 1 96.62 90 HIS A O 1
ATOM 705 N N . ALA A 1 91 ? 16.828 18.484 14.453 1 96.88 91 ALA A N 1
ATOM 706 C CA . ALA A 1 91 ? 18.047 19.281 14.625 1 96.88 91 ALA A CA 1
ATOM 707 C C . ALA A 1 91 ? 17.891 20.656 13.992 1 96.88 91 ALA A C 1
ATOM 709 O O . ALA A 1 91 ? 17.031 20.875 13.141 1 96.88 91 ALA A O 1
ATOM 710 N N . LEU A 1 92 ? 18.672 21.562 14.477 1 97.56 92 LEU A N 1
ATOM 711 C CA . LEU A 1 92 ? 18.672 22.906 13.938 1 97.56 92 LEU A CA 1
ATOM 712 C C . LEU A 1 92 ? 19.906 23.156 13.102 1 97.56 92 LEU A C 1
ATOM 714 O O . LEU A 1 92 ? 21 22.719 13.445 1 97.56 92 LEU A O 1
ATOM 718 N N . PHE A 1 93 ? 19.734 23.797 12 1 97.5 93 PHE A N 1
ATOM 719 C CA . PHE A 1 93 ? 20.828 24.172 11.102 1 97.5 93 PHE A CA 1
ATOM 720 C C . PHE A 1 93 ? 20.766 25.672 10.805 1 97.5 93 PHE A C 1
ATOM 722 O O . PHE A 1 93 ? 19.688 26.234 10.625 1 97.5 93 PHE A O 1
ATOM 729 N N . LYS A 1 94 ? 21.906 26.234 10.781 1 96.75 94 LYS A N 1
ATOM 730 C CA . LYS A 1 94 ? 22.031 27.641 10.406 1 96.75 94 LYS A CA 1
ATOM 731 C C . LYS A 1 94 ? 22.547 27.781 8.977 1 96.75 94 LYS A C 1
ATOM 733 O O . LYS A 1 94 ? 23.453 27.062 8.555 1 96.75 94 LYS A O 1
ATOM 738 N N . VAL A 1 95 ? 21.906 28.656 8.25 1 96.94 95 VAL A N 1
ATOM 739 C CA . VAL A 1 95 ? 22.359 29 6.914 1 96.94 95 VAL A CA 1
ATOM 740 C C . VAL A 1 95 ? 22.453 30.531 6.777 1 96.94 95 VAL A C 1
ATOM 742 O O . VAL A 1 95 ? 21.516 31.25 7.109 1 96.94 95 VAL A O 1
ATOM 745 N N . ASN A 1 96 ? 23.625 30.953 6.316 1 95.81 96 ASN A N 1
ATOM 746 C CA . ASN A 1 96 ? 23.766 32.375 6 1 95.81 96 ASN A CA 1
ATOM 747 C C . ASN A 1 96 ? 23.094 32.719 4.68 1 95.81 96 ASN A C 1
ATOM 749 O O . ASN A 1 96 ? 23.297 32.031 3.672 1 95.81 96 ASN A O 1
ATOM 753 N N . THR A 1 97 ? 22.297 33.75 4.668 1 95.38 97 THR A N 1
ATOM 754 C CA . THR A 1 97 ? 21.531 34.125 3.484 1 95.38 97 THR A CA 1
ATOM 755 C C . THR A 1 97 ? 22.469 34.469 2.32 1 95.38 97 THR A C 1
ATOM 757 O O . THR A 1 97 ? 22.062 34.375 1.156 1 95.38 97 THR A O 1
ATOM 760 N N . SER A 1 98 ? 23.672 34.781 2.574 1 93.62 98 SER A N 1
ATOM 761 C CA . SER A 1 98 ? 24.641 35.125 1.537 1 93.62 98 SER A CA 1
ATOM 762 C C . SER A 1 98 ? 25.359 33.875 1.028 1 93.62 98 SER A C 1
ATOM 764 O O . SER A 1 98 ? 26.047 33.906 0.011 1 93.62 98 SER A O 1
ATOM 766 N N . ARG A 1 99 ? 25.25 32.688 1.649 1 93.75 99 ARG A N 1
ATOM 767 C CA . ARG A 1 99 ? 25.891 31.453 1.253 1 93.75 99 ARG A CA 1
ATOM 768 C C . ARG A 1 99 ? 24.891 30.312 1.198 1 93.75 99 ARG A C 1
ATOM 770 O O . ARG A 1 99 ? 25.047 29.312 1.898 1 93.75 99 ARG A O 1
ATOM 777 N N . PRO A 1 100 ? 23.953 30.453 0.27 1 93.56 100 PRO A N 1
ATOM 778 C CA . PRO A 1 100 ? 22.953 29.391 0.157 1 93.56 100 PRO A CA 1
ATOM 779 C C . PRO A 1 100 ? 23.578 28 -0.014 1 93.56 100 PRO A C 1
ATOM 781 O O . PRO A 1 100 ? 24.578 27.859 -0.725 1 93.56 100 PRO A O 1
ATOM 784 N N . GLY A 1 101 ? 22.984 27.031 0.644 1 92.88 101 GLY A N 1
ATOM 785 C CA . GLY A 1 101 ? 23.453 25.672 0.534 1 92.88 101 GLY A CA 1
ATOM 786 C C . GLY A 1 101 ? 24.469 25.297 1.601 1 92.88 101 GLY A C 1
ATOM 787 O O . GLY A 1 101 ? 24.672 24.109 1.887 1 92.88 101 GLY A O 1
ATOM 788 N N . GLU A 1 102 ? 25.125 26.25 2.188 1 95.88 102 GLU A N 1
ATOM 789 C CA . GLU A 1 102 ? 26.109 25.984 3.24 1 95.88 102 GLU A CA 1
ATOM 790 C C . GLU A 1 102 ? 25.438 25.969 4.613 1 95.88 102 GLU A C 1
ATOM 792 O O . GLU A 1 102 ? 25.344 27 5.281 1 95.88 102 GLU A O 1
ATOM 797 N N . GLU A 1 103 ? 25.125 24.828 5.02 1 96.31 103 GLU A N 1
ATOM 798 C CA . GLU A 1 103 ? 24.422 24.656 6.289 1 96.31 103 GLU A CA 1
ATOM 799 C C . GLU A 1 103 ? 25.391 24.328 7.418 1 96.31 103 GLU A C 1
ATOM 801 O O . GLU A 1 103 ? 26.359 23.594 7.211 1 96.31 103 GLU A O 1
ATOM 806 N N . GLN A 1 104 ? 25.203 24.875 8.547 1 95.75 104 GLN A N 1
ATOM 807 C CA . GLN A 1 104 ? 25.938 24.547 9.766 1 95.75 104 GLN A CA 1
ATOM 808 C C . GLN A 1 104 ? 25 24 10.844 1 95.75 104 GLN A C 1
ATOM 810 O O . GLN A 1 104 ? 24.094 24.688 11.281 1 95.75 104 GLN A O 1
ATOM 815 N N . ARG A 1 105 ? 25.219 22.797 11.258 1 96.06 105 ARG A N 1
ATOM 816 C CA . ARG A 1 105 ? 24.406 22.219 12.32 1 96.06 105 ARG A CA 1
ATOM 817 C C . ARG A 1 105 ? 24.703 22.891 13.656 1 96.06 105 ARG A C 1
ATOM 819 O O . ARG A 1 105 ? 25.859 23.125 14 1 96.06 105 ARG A O 1
ATOM 826 N N . LEU A 1 106 ? 23.672 23.297 14.297 1 96.56 106 LEU A N 1
ATOM 827 C CA . LEU A 1 106 ? 23.828 23.797 15.656 1 96.56 106 LEU A CA 1
ATOM 828 C C . LEU A 1 106 ? 23.938 22.641 16.656 1 96.56 106 LEU A C 1
ATOM 830 O O . LEU A 1 106 ? 22.953 22.266 17.281 1 96.56 106 LEU A O 1
ATOM 834 N N . GLU A 1 107 ? 25.109 22.203 17 1 96 107 GLU A N 1
ATOM 835 C CA . GLU A 1 107 ? 25.422 20.953 17.688 1 96 107 GLU A CA 1
ATOM 836 C C . GLU A 1 107 ? 24.953 21 19.141 1 96 107 GLU A C 1
ATOM 838 O O . GLU A 1 107 ? 24.703 19.953 19.75 1 96 107 GLU A O 1
ATOM 843 N N . ALA A 1 108 ? 24.844 22.172 19.625 1 96.06 108 ALA A N 1
ATOM 844 C CA . ALA A 1 108 ? 24.438 22.312 21.031 1 96.06 108 ALA A CA 1
ATOM 845 C C . ALA A 1 108 ? 23.016 21.781 21.234 1 96.06 108 ALA A C 1
ATOM 847 O O . ALA A 1 108 ? 22.641 21.406 22.344 1 96.06 108 ALA A O 1
ATOM 848 N N . VAL A 1 109 ? 22.234 21.828 20.234 1 96.94 109 VAL A N 1
ATOM 849 C CA . VAL A 1 109 ? 20.859 21.375 20.328 1 96.94 109 VAL A CA 1
ATOM 850 C C . VAL A 1 109 ? 20.781 19.906 19.938 1 96.94 109 VAL A C 1
ATOM 852 O O . VAL A 1 109 ? 20.859 19.562 18.75 1 96.94 109 VAL A O 1
ATOM 855 N N . LYS A 1 110 ? 20.609 19.078 20.906 1 95.81 110 LYS A N 1
ATOM 856 C CA . LYS A 1 110 ? 20.406 17.656 20.641 1 95.81 110 LYS A CA 1
ATOM 857 C C . LYS A 1 110 ? 19.016 17.406 20.062 1 95.81 110 LYS A C 1
ATOM 859 O O . LYS A 1 110 ? 18.094 18.203 20.266 1 95.81 110 LYS A O 1
ATOM 864 N N . PRO A 1 111 ? 18.891 16.312 19.312 1 96 111 PRO A N 1
ATOM 865 C CA . PRO A 1 111 ? 17.609 16.047 18.641 1 96 111 PRO A CA 1
ATOM 866 C C . PRO A 1 111 ? 16.438 16.031 19.609 1 96 111 PRO A C 1
ATOM 868 O O . PRO A 1 111 ? 16.5 15.383 20.656 1 96 111 PRO A O 1
ATOM 871 N N . MET A 1 112 ? 15.422 16.734 19.359 1 96.19 112 MET A N 1
ATOM 872 C CA . MET A 1 112 ? 14.156 16.828 20.078 1 96.19 112 MET A CA 1
ATOM 873 C C . MET A 1 112 ? 13.055 17.375 19.172 1 96.19 112 MET A C 1
ATOM 875 O O . MET A 1 112 ? 13.32 17.797 18.047 1 96.19 112 MET A O 1
ATOM 879 N N . ARG A 1 113 ? 11.883 17.25 19.578 1 95.5 113 ARG A N 1
ATOM 880 C CA . ARG A 1 113 ? 10.797 17.859 18.828 1 95.5 113 ARG A CA 1
ATOM 881 C C . ARG A 1 113 ? 10.781 19.375 18.984 1 95.5 113 ARG A C 1
ATOM 883 O O . ARG A 1 113 ? 10.516 19.875 20.078 1 95.5 113 ARG A O 1
ATOM 890 N N . ILE A 1 114 ? 11.102 20.031 17.953 1 96.88 114 ILE A N 1
ATOM 891 C CA . ILE A 1 114 ? 11.023 21.5 17.984 1 96.88 114 ILE A CA 1
ATOM 892 C C . ILE A 1 114 ? 9.609 21.938 17.609 1 96.88 114 ILE A C 1
ATOM 894 O O . ILE A 1 114 ? 9.094 21.578 16.562 1 96.88 114 ILE A O 1
ATOM 898 N N . LEU A 1 115 ? 9.008 22.703 18.469 1 94.88 115 LEU A N 1
ATOM 899 C CA . LEU A 1 115 ? 7.605 23.078 18.297 1 94.88 115 LEU A CA 1
ATOM 900 C C . LEU A 1 115 ? 7.484 24.438 17.625 1 94.88 115 LEU A C 1
ATOM 902 O O . LEU A 1 115 ? 6.582 24.672 16.812 1 94.88 115 LEU A O 1
ATOM 906 N N . SER A 1 116 ? 8.273 25.391 18.016 1 96.06 116 SER A N 1
ATOM 907 C CA . SER A 1 116 ? 8.32 26.734 17.453 1 96.06 116 SER A CA 1
ATOM 908 C C . SER A 1 116 ? 9.617 27.438 17.828 1 96.06 116 SER A C 1
ATOM 910 O O . SER A 1 116 ? 10.352 26.984 18.703 1 96.06 116 SER A O 1
ATOM 912 N N . GLY A 1 117 ? 9.883 28.547 17.125 1 97.81 117 GLY A N 1
ATOM 913 C CA . GLY A 1 117 ? 11.055 29.328 17.5 1 97.81 117 GLY A CA 1
ATOM 914 C C . GLY A 1 117 ? 11.125 30.672 16.781 1 97.81 117 GLY A C 1
ATOM 915 O O . GLY A 1 117 ? 10.445 30.875 15.781 1 97.81 117 GLY A O 1
ATOM 916 N N . VAL A 1 118 ? 11.906 31.5 17.391 1 98.06 118 VAL A N 1
ATOM 917 C CA . VAL A 1 118 ? 12.156 32.844 16.891 1 98.06 118 VAL A CA 1
ATOM 918 C C . VAL A 1 118 ? 13.656 33.125 16.875 1 98.06 118 VAL A C 1
ATOM 920 O O . VAL A 1 118 ? 14.375 32.75 17.797 1 98.06 118 VAL A O 1
ATOM 923 N N . ASP A 1 119 ? 14.125 33.719 15.797 1 97.88 119 ASP A N 1
ATOM 924 C CA . ASP A 1 119 ? 15.508 34.156 15.648 1 97.88 119 ASP A CA 1
ATOM 925 C C . ASP A 1 119 ? 15.609 35.688 15.625 1 97.88 119 ASP A C 1
ATOM 927 O O . ASP A 1 119 ? 15.211 36.312 14.648 1 97.88 119 ASP A O 1
ATOM 931 N N . THR A 1 120 ? 16.297 36.25 16.594 1 95.75 120 THR A N 1
ATOM 932 C CA . THR A 1 120 ? 16.422 37.688 16.688 1 95.75 120 THR A CA 1
ATOM 933 C C . THR A 1 120 ? 17.688 38.188 16 1 95.75 120 THR A C 1
ATOM 935 O O . THR A 1 120 ? 17.906 39.406 15.883 1 95.75 120 THR A O 1
ATOM 938 N N . GLY A 1 121 ? 18.375 37.312 15.5 1 93.69 121 GLY A N 1
ATOM 939 C CA . GLY A 1 121 ? 19.719 37.656 15.031 1 93.69 121 GLY A CA 1
ATOM 940 C C . GLY A 1 121 ? 20.766 37.562 16.109 1 93.69 121 GLY A C 1
ATOM 941 O O . GLY A 1 121 ? 21.891 37.125 15.859 1 93.69 121 GLY A O 1
ATOM 942 N N . GLU A 1 122 ? 20.438 37.906 17.281 1 93.44 122 GLU A N 1
ATOM 943 C CA . GLU A 1 122 ? 21.328 37.812 18.438 1 93.44 122 GLU A CA 1
ATOM 944 C C . GLU A 1 122 ? 21.156 36.5 19.172 1 93.44 122 GLU A C 1
ATOM 946 O O . GLU A 1 122 ? 22.109 35.938 19.719 1 93.44 122 GLU A O 1
ATOM 951 N N . ALA A 1 123 ? 19.969 36.062 19.234 1 96.12 123 ALA A N 1
ATOM 952 C CA . ALA A 1 123 ? 19.641 34.812 19.922 1 96.12 123 ALA A CA 1
ATOM 953 C C . ALA A 1 123 ? 18.562 34.031 19.172 1 96.12 123 ALA A C 1
ATOM 955 O O . ALA A 1 123 ? 17.766 34.625 18.438 1 96.12 123 ALA A O 1
ATOM 956 N N . VAL A 1 124 ? 18.609 32.75 19.359 1 97.75 124 VAL A N 1
ATOM 957 C CA . VAL A 1 124 ? 17.547 31.859 18.922 1 97.75 124 VAL A CA 1
ATOM 958 C C . VAL A 1 124 ? 16.781 31.312 20.125 1 97.75 124 VAL A C 1
ATOM 960 O O . VAL A 1 124 ? 17.391 30.75 21.031 1 97.75 124 VAL A O 1
ATOM 963 N N . VAL A 1 125 ? 15.516 31.547 20.188 1 98.5 125 VAL A N 1
ATOM 964 C CA . VAL A 1 125 ? 14.672 31.016 21.25 1 98.5 125 VAL A CA 1
ATOM 965 C C . VAL A 1 125 ? 13.656 30.047 20.656 1 98.5 125 VAL A C 1
ATOM 967 O O . VAL A 1 125 ? 13.023 30.344 19.641 1 98.5 125 VAL A O 1
ATOM 970 N N . PHE A 1 126 ? 13.539 28.859 21.234 1 98.5 126 PHE A N 1
ATOM 971 C CA . PHE A 1 126 ? 12.609 27.859 20.688 1 98.5 126 PHE A CA 1
ATOM 972 C C . PHE A 1 126 ? 12.047 27 21.812 1 98.5 126 PHE A C 1
ATOM 974 O O . PHE A 1 126 ? 12.578 26.984 22.922 1 98.5 126 PHE A O 1
ATOM 981 N N . THR A 1 127 ? 10.93 26.406 21.562 1 98 127 THR A N 1
ATOM 982 C CA . THR A 1 127 ? 10.359 25.391 22.453 1 98 127 THR A CA 1
ATOM 983 C C . THR A 1 127 ? 10.641 23.984 21.906 1 98 127 THR A C 1
ATOM 985 O O . THR A 1 127 ? 10.516 23.75 20.719 1 98 127 THR A O 1
ATOM 988 N N . GLY A 1 128 ? 11.039 23.141 22.781 1 96.81 128 GLY A N 1
ATOM 989 C CA . GLY A 1 128 ? 11.344 21.766 22.438 1 96.81 128 GLY A CA 1
ATOM 990 C C . GLY A 1 128 ? 10.734 20.766 23.391 1 96.81 128 GLY A C 1
ATOM 991 O O . GLY A 1 128 ? 10.547 21.062 24.578 1 96.81 128 GLY A O 1
ATOM 992 N N . ALA A 1 129 ? 10.375 19.641 22.875 1 95.12 129 ALA A N 1
ATOM 993 C CA . ALA A 1 129 ? 9.82 18.547 23.688 1 95.12 129 ALA A CA 1
ATOM 994 C C . ALA A 1 129 ? 10.703 17.312 23.609 1 95.12 129 ALA A C 1
ATOM 996 O O . ALA A 1 129 ? 11.125 16.906 22.516 1 95.12 129 ALA A O 1
ATOM 997 N N . THR A 1 130 ? 11.062 16.75 24.719 1 94.06 130 THR A N 1
ATOM 998 C CA . THR A 1 130 ? 11.695 15.438 24.859 1 94.06 130 THR A CA 1
ATOM 999 C C . THR A 1 130 ? 10.734 14.445 25.5 1 94.06 130 THR A C 1
ATOM 1001 O O . THR A 1 130 ? 9.555 14.75 25.703 1 94.06 130 THR A O 1
ATOM 1004 N N . GLU A 1 131 ? 11.188 13.234 25.719 1 89.75 131 GLU A N 1
ATOM 1005 C CA . GLU A 1 131 ? 10.359 12.227 26.359 1 89.75 131 GLU A CA 1
ATOM 1006 C C . GLU A 1 131 ? 9.914 12.68 27.75 1 89.75 131 GLU A C 1
ATOM 1008 O O . GLU A 1 131 ? 8.797 12.375 28.172 1 89.75 131 GLU A O 1
ATOM 1013 N N . ASP A 1 132 ? 10.734 13.508 28.359 1 91.25 132 ASP A N 1
ATOM 1014 C CA . ASP A 1 132 ? 10.531 13.75 29.781 1 91.25 132 ASP A CA 1
ATOM 1015 C C . ASP A 1 132 ? 9.938 15.141 30.016 1 91.25 132 ASP A C 1
ATOM 1017 O O . ASP A 1 132 ? 9.32 15.383 31.062 1 91.25 132 ASP A O 1
ATOM 1021 N N . ARG A 1 133 ? 10.172 16.078 29 1 93.62 133 ARG A N 1
ATOM 1022 C CA . ARG A 1 133 ? 9.719 17.438 29.328 1 93.62 133 ARG A CA 1
ATOM 1023 C C . ARG A 1 133 ? 9.531 18.266 28.062 1 93.62 133 ARG A C 1
ATOM 1025 O O . ARG A 1 133 ? 10.055 17.922 27 1 93.62 133 ARG A O 1
ATOM 1032 N N . VAL A 1 134 ? 8.812 19.281 28.25 1 95.81 134 VAL A N 1
ATOM 1033 C CA . VAL A 1 134 ? 8.719 20.406 27.328 1 95.81 134 VAL A CA 1
ATOM 1034 C C . VAL A 1 134 ? 9.367 21.641 27.938 1 95.81 134 VAL A C 1
ATOM 1036 O O . VAL A 1 134 ? 9.211 21.891 29.141 1 95.81 134 VAL A O 1
ATOM 1039 N N . ALA A 1 135 ? 10.18 22.312 27.125 1 97.94 135 ALA A N 1
ATOM 1040 C CA . ALA A 1 135 ? 10.875 23.453 27.719 1 97.94 135 ALA A CA 1
ATOM 1041 C C . ALA A 1 135 ? 11.117 24.547 26.672 1 97.94 135 ALA A C 1
ATOM 1043 O O . ALA A 1 135 ? 11.016 24.297 25.469 1 97.94 135 ALA A O 1
ATOM 1044 N N . LEU A 1 136 ? 11.273 25.75 27.203 1 98.25 136 LEU A N 1
ATOM 1045 C CA . LEU A 1 136 ? 11.742 26.906 26.453 1 98.25 136 LEU A CA 1
ATOM 1046 C C . LEU A 1 136 ? 13.258 27.016 26.516 1 98.25 136 LEU A C 1
ATOM 1048 O O . LEU A 1 136 ? 13.844 27 27.594 1 98.25 136 LEU A O 1
ATOM 1052 N N . TYR A 1 137 ? 13.867 27.125 25.344 1 98.44 137 TYR A N 1
ATOM 1053 C CA . TYR A 1 137 ? 15.328 27.188 25.25 1 98.44 137 TYR A CA 1
ATOM 1054 C C . TYR A 1 137 ? 15.789 28.469 24.578 1 98.44 137 TYR A C 1
ATOM 1056 O O . TYR A 1 137 ? 15.062 29.047 23.766 1 98.44 137 TYR A O 1
ATOM 1064 N N . ALA A 1 138 ? 16.969 28.891 24.938 1 98.25 138 ALA A N 1
ATOM 1065 C CA . ALA A 1 138 ? 17.672 29.969 24.25 1 98.25 138 ALA A CA 1
ATOM 1066 C C . ALA A 1 138 ? 19.078 29.531 23.828 1 98.25 138 ALA A C 1
ATOM 1068 O O . ALA A 1 138 ? 19.766 28.844 24.578 1 98.25 138 ALA A O 1
ATOM 1069 N N . LEU A 1 139 ? 19.391 29.828 22.641 1 97.19 139 LEU A N 1
ATOM 1070 C CA . LEU A 1 139 ? 20.719 29.594 22.094 1 97.19 139 LEU A CA 1
ATOM 1071 C C . LEU A 1 139 ? 21.359 30.906 21.641 1 97.19 139 LEU A C 1
ATOM 1073 O O . LEU A 1 139 ? 20.812 31.625 20.812 1 97.19 139 LEU A O 1
ATOM 1077 N N . ASP A 1 140 ? 22.516 31.172 22.172 1 92.19 140 ASP A N 1
ATOM 1078 C CA . ASP A 1 140 ? 23.297 32.344 21.797 1 92.19 140 ASP A CA 1
ATOM 1079 C C . ASP A 1 140 ? 24.797 32.094 21.969 1 92.19 140 ASP A C 1
ATOM 1081 O O . ASP A 1 140 ? 25.234 30.938 21.969 1 92.19 140 ASP A O 1
ATOM 1085 N N . GLY A 1 141 ? 25.625 33.156 21.844 1 81.88 141 GLY A N 1
ATOM 1086 C CA . GLY A 1 141 ? 27.078 33 21.938 1 81.88 141 GLY A CA 1
ATOM 1087 C C . GLY A 1 141 ? 27.516 32.25 23.172 1 81.88 141 GLY A C 1
ATOM 1088 O O . GLY A 1 141 ? 28.609 31.672 23.188 1 81.88 141 GLY A O 1
ATOM 1089 N N . GLY A 1 142 ? 26.672 32.094 24.125 1 79.12 142 GLY A N 1
ATOM 1090 C CA . GLY A 1 142 ? 26.984 31.422 25.375 1 79.12 142 GLY A CA 1
ATOM 1091 C C . GLY A 1 142 ? 26.562 29.969 25.375 1 79.12 142 GLY A C 1
ATOM 1092 O O . GLY A 1 142 ? 26.812 29.25 26.344 1 79.12 142 GLY A O 1
ATOM 1093 N N . GLY A 1 143 ? 25.953 29.641 24.406 1 92.19 143 GLY A N 1
ATOM 1094 C CA . GLY A 1 143 ? 25.531 28.25 24.359 1 92.19 143 GLY A CA 1
ATOM 1095 C C . GLY A 1 143 ? 24.031 28.062 24.547 1 92.19 143 GLY A C 1
ATOM 1096 O O . GLY A 1 143 ? 23.266 29.016 24.344 1 92.19 143 GLY A O 1
ATOM 1097 N N . LEU A 1 144 ? 23.609 26.828 24.719 1 96.75 144 LEU A N 1
ATOM 1098 C CA . LEU A 1 144 ? 22.203 26.484 24.906 1 96.75 144 LEU A CA 1
ATOM 1099 C C . LEU A 1 144 ? 21.797 26.578 26.375 1 96.75 144 LEU A C 1
ATOM 1101 O O . LEU A 1 144 ? 22.453 25.984 27.234 1 96.75 144 LEU A O 1
ATOM 1105 N N . ARG A 1 145 ? 20.812 27.297 26.688 1 96.81 145 ARG A N 1
ATOM 1106 C CA . ARG A 1 145 ? 20.266 27.422 28.031 1 96.81 145 ARG A CA 1
ATOM 1107 C C . ARG A 1 145 ? 18.781 27.078 28.047 1 96.81 145 ARG A C 1
ATOM 1109 O O . ARG A 1 145 ? 18.047 27.438 27.125 1 96.81 145 ARG A O 1
ATOM 1116 N N . GLU A 1 146 ? 18.406 26.359 29.062 1 97.12 146 GLU A N 1
ATOM 1117 C CA . GLU A 1 146 ? 16.984 26.172 29.328 1 97.12 146 GLU A CA 1
ATOM 1118 C C . GLU A 1 146 ? 16.422 27.359 30.109 1 97.12 146 GLU A C 1
ATOM 1120 O O . GLU A 1 146 ? 16.875 27.641 31.219 1 97.12 146 GLU A O 1
ATOM 1125 N N . LEU A 1 147 ? 15.477 28.031 29.562 1 98.12 147 LEU A N 1
ATOM 1126 C CA . LEU A 1 147 ? 14.922 29.219 30.188 1 98.12 147 LEU A CA 1
ATOM 1127 C C . LEU A 1 147 ? 13.812 28.844 31.172 1 98.12 147 LEU A C 1
ATOM 1129 O O . LEU A 1 147 ? 13.641 29.5 32.219 1 98.12 147 LEU A O 1
ATOM 1133 N N . ALA A 1 148 ? 13.008 27.859 30.781 1 98.06 148 ALA A N 1
ATOM 1134 C CA . ALA A 1 148 ? 11.875 27.438 31.625 1 98.06 148 ALA A CA 1
ATOM 1135 C C . ALA A 1 148 ? 11.32 26.094 31.156 1 98.06 148 ALA A C 1
ATOM 1137 O O . ALA A 1 148 ? 11.305 25.797 29.969 1 98.06 148 ALA A O 1
ATOM 1138 N N . ARG A 1 149 ? 10.844 25.359 32.125 1 96.94 149 ARG A N 1
ATOM 1139 C CA . ARG A 1 149 ? 10.031 24.188 31.828 1 96.94 149 ARG A CA 1
ATOM 1140 C C . ARG A 1 149 ? 8.586 24.594 31.547 1 96.94 149 ARG A C 1
ATOM 1142 O O . ARG A 1 149 ? 8.031 25.453 32.219 1 96.94 149 ARG A O 1
ATOM 1149 N N . LEU A 1 150 ? 8.023 24.047 30.516 1 96.44 150 LEU A N 1
ATOM 1150 C CA . LEU A 1 150 ? 6.637 24.312 30.156 1 96.44 150 LEU A CA 1
ATOM 1151 C C . LEU A 1 150 ? 5.746 23.141 30.547 1 96.44 150 LEU A C 1
ATOM 1153 O O . LEU A 1 150 ? 6.148 21.984 30.406 1 96.44 150 LEU A O 1
ATOM 1157 N N . PRO A 1 151 ? 4.551 23.375 30.969 1 91.88 151 PRO A N 1
ATOM 1158 C CA . PRO A 1 151 ? 3.654 22.312 31.422 1 91.88 151 PRO A CA 1
ATOM 1159 C C . PRO A 1 151 ? 3.123 21.469 30.25 1 91.88 151 PRO A C 1
ATOM 1161 O O . PRO A 1 151 ? 2.602 20.375 30.469 1 91.88 151 PRO A O 1
ATOM 1164 N N . GLY A 1 152 ? 3.188 21.953 29.125 1 92.31 152 GLY A N 1
ATOM 1165 C CA . GLY A 1 152 ? 2.668 21.312 27.922 1 92.31 152 GLY A CA 1
ATOM 1166 C C . GLY A 1 152 ? 3.17 21.938 26.641 1 92.31 152 GLY A C 1
ATOM 1167 O O . GLY A 1 152 ? 4.262 22.5 26.609 1 92.31 152 GLY A O 1
ATOM 1168 N N . PHE A 1 153 ? 2.32 21.797 25.625 1 92.38 153 PHE A N 1
ATOM 1169 C CA . PHE A 1 153 ? 2.682 22.406 24.359 1 92.38 153 PHE A CA 1
ATOM 1170 C C . PHE A 1 153 ? 2.816 23.922 24.5 1 92.38 153 PHE A C 1
ATOM 1172 O O . PHE A 1 153 ? 1.889 24.594 24.969 1 92.38 153 PHE A O 1
ATOM 1179 N N . GLY A 1 154 ? 3.918 24.391 24.141 1 94.75 154 GLY A N 1
ATOM 1180 C CA . GLY A 1 154 ? 4.168 25.828 24.125 1 94.75 154 GLY A CA 1
ATOM 1181 C C . GLY A 1 154 ? 4.816 26.297 22.828 1 94.75 154 GLY A C 1
ATOM 1182 O O . GLY A 1 154 ? 5.652 25.594 22.266 1 94.75 154 GLY A O 1
ATOM 1183 N N . PHE A 1 155 ? 4.434 27.516 22.406 1 96.69 155 PHE A N 1
ATOM 1184 C CA . PHE A 1 155 ? 4.938 28.078 21.156 1 96.69 155 PHE A CA 1
ATOM 1185 C C . PHE A 1 155 ? 5.414 29.516 21.375 1 96.69 155 PHE A C 1
ATOM 1187 O O . PHE A 1 155 ? 4.637 30.375 21.781 1 96.69 155 PHE A O 1
ATOM 1194 N N . VAL A 1 156 ? 6.648 29.75 21.094 1 97.5 156 VAL A N 1
ATOM 1195 C CA . VAL A 1 156 ? 7.164 31.125 21.141 1 97.5 156 VAL A CA 1
ATOM 1196 C C . VAL A 1 156 ? 6.582 31.938 19.984 1 97.5 156 VAL A C 1
ATOM 1198 O O . VAL A 1 156 ? 6.547 31.469 18.844 1 97.5 156 VAL A O 1
ATOM 1201 N N . SER A 1 157 ? 6.152 33.156 20.344 1 96.56 157 SER A N 1
ATOM 1202 C CA . SER A 1 157 ? 5.508 33.969 19.328 1 96.56 157 SER A CA 1
ATOM 1203 C C . SER A 1 157 ? 6.375 35.156 18.953 1 96.56 157 SER A C 1
ATOM 1205 O O . SER A 1 157 ? 6.395 35.594 17.797 1 96.56 157 SER A O 1
ATOM 1207 N N . ASP A 1 158 ? 6.98 35.75 19.969 1 97.5 158 ASP A N 1
ATOM 1208 C CA . ASP A 1 158 ? 7.738 36.969 19.703 1 97.5 158 ASP A CA 1
ATOM 1209 C C . ASP A 1 158 ? 8.758 37.25 20.812 1 97.5 158 ASP A C 1
ATOM 1211 O O . ASP A 1 158 ? 8.641 36.688 21.922 1 97.5 158 ASP A O 1
ATOM 1215 N N . ILE A 1 159 ? 9.789 38 20.453 1 97.88 159 ILE A N 1
ATOM 1216 C CA . ILE A 1 159 ? 10.82 38.438 21.375 1 97.88 159 ILE A CA 1
ATOM 1217 C C . ILE A 1 159 ? 11.125 39.906 21.141 1 97.88 159 ILE A C 1
ATOM 1219 O O . ILE A 1 159 ? 11.258 40.344 19.984 1 97.88 159 ILE A O 1
ATOM 1223 N N . ARG A 1 160 ? 11.195 40.688 22.141 1 96.44 160 ARG A N 1
ATOM 1224 C CA . ARG A 1 160 ? 11.633 42.062 22.078 1 96.44 160 ARG A CA 1
ATOM 1225 C C . ARG A 1 160 ? 12.461 42.438 23.312 1 96.44 160 ARG A C 1
ATOM 1227 O O . ARG A 1 160 ? 11.969 42.375 24.438 1 96.44 160 ARG A O 1
ATOM 1234 N N . GLY A 1 161 ? 13.695 42.812 23 1 94.94 161 GLY A N 1
ATOM 1235 C CA . GLY A 1 161 ? 14.602 42.906 24.141 1 94.94 161 GLY A CA 1
ATOM 1236 C C . GLY A 1 161 ? 14.758 41.594 24.891 1 94.94 161 GLY A C 1
ATOM 1237 O O . GLY A 1 161 ? 15.039 40.562 24.281 1 94.94 161 GLY A O 1
ATOM 1238 N N . ASP A 1 162 ? 14.531 41.688 26.203 1 96.25 162 ASP A N 1
ATOM 1239 C CA . ASP A 1 162 ? 14.648 40.469 27 1 96.25 162 ASP A CA 1
ATOM 1240 C C . ASP A 1 162 ? 13.297 39.781 27.156 1 96.25 162 ASP A C 1
ATOM 1242 O O . ASP A 1 162 ? 13.227 38.656 27.656 1 96.25 162 ASP A O 1
ATOM 1246 N N . LEU A 1 163 ? 12.281 40.438 26.688 1 97.81 163 LEU A N 1
ATOM 1247 C CA . LEU A 1 163 ? 10.945 39.875 26.875 1 97.81 163 LEU A CA 1
ATOM 1248 C C . LEU A 1 163 ? 10.617 38.844 25.812 1 97.81 163 LEU A C 1
ATOM 1250 O O . LEU A 1 163 ? 10.773 39.125 24.609 1 97.81 163 LEU A O 1
ATOM 1254 N N . ILE A 1 164 ? 10.219 37.656 26.219 1 98.31 164 ILE A N 1
ATOM 1255 C CA . ILE A 1 164 ? 9.734 36.594 25.359 1 98.31 164 ILE A CA 1
ATOM 1256 C C . ILE A 1 164 ? 8.242 36.375 25.578 1 98.31 164 ILE A C 1
ATOM 1258 O O . ILE A 1 164 ? 7.773 36.312 26.719 1 98.31 164 ILE A O 1
ATOM 1262 N N . ALA A 1 165 ? 7.461 36.312 24.547 1 98.38 165 ALA A N 1
ATOM 1263 C CA . ALA A 1 165 ? 6.035 36 24.625 1 98.38 165 ALA A CA 1
ATOM 1264 C C . ALA A 1 165 ? 5.707 34.75 23.828 1 98.38 165 ALA A C 1
ATOM 1266 O O . ALA A 1 165 ? 6.305 34.5 22.766 1 98.38 165 ALA A O 1
ATOM 1267 N N . GLY A 1 166 ? 4.801 34 24.344 1 97.94 166 GLY A N 1
ATOM 1268 C CA . GLY A 1 166 ? 4.34 32.781 23.656 1 97.94 166 GLY A CA 1
ATOM 1269 C C . GLY A 1 166 ? 2.961 32.344 24.094 1 97.94 166 GLY A C 1
ATOM 1270 O O . GLY A 1 166 ? 2.32 33 24.906 1 97.94 166 GLY A O 1
ATOM 1271 N N . LEU A 1 167 ? 2.479 31.328 23.438 1 97.25 167 LEU A N 1
ATOM 1272 C CA . LEU A 1 167 ? 1.198 30.703 23.734 1 97.25 167 LEU A CA 1
ATOM 1273 C C . LEU A 1 167 ? 1.398 29.25 24.188 1 97.25 167 LEU A C 1
ATOM 1275 O O . LEU A 1 167 ? 2.34 28.594 23.75 1 97.25 167 LEU A O 1
ATOM 1279 N N . GLY A 1 168 ? 0.524 28.797 25.125 1 94.94 168 GLY A N 1
ATOM 1280 C CA . GLY A 1 168 ? 0.697 27.438 25.641 1 94.94 168 GLY A CA 1
ATOM 1281 C C . GLY A 1 168 ? -0.617 26.734 25.938 1 94.94 168 GLY A C 1
ATOM 1282 O O . GLY A 1 168 ? -1.567 27.359 26.406 1 94.94 168 GLY A O 1
ATOM 1283 N N . PHE A 1 169 ? -0.666 25.516 25.547 1 92 169 PHE A N 1
ATOM 1284 C CA . PHE A 1 169 ? -1.739 24.625 25.969 1 92 169 PHE A CA 1
ATOM 1285 C C . PHE A 1 169 ? -1.389 23.938 27.281 1 92 169 PHE A C 1
ATOM 1287 O O . PHE A 1 169 ? -0.987 22.781 27.297 1 92 169 PHE A O 1
ATOM 1294 N N . PHE A 1 170 ? -1.622 24.594 28.438 1 89.56 170 PHE A N 1
ATOM 1295 C CA . PHE A 1 170 ? -1.05 24.203 29.719 1 89.56 170 PHE A CA 1
ATOM 1296 C C . PHE A 1 170 ? -2.119 23.609 30.641 1 89.56 170 PHE A C 1
ATOM 1298 O O . PHE A 1 170 ? -1.805 23.062 31.688 1 89.56 170 PHE A O 1
ATOM 1305 N N . GLY A 1 171 ? -3.365 23.688 30.266 1 82.25 171 GLY A N 1
ATOM 1306 C CA . GLY A 1 171 ? -4.398 23.078 31.094 1 82.25 171 GLY A CA 1
ATOM 1307 C C . GLY A 1 171 ? -5.781 23.641 30.828 1 82.25 171 GLY A C 1
ATOM 1308 O O . GLY A 1 171 ? -5.914 24.766 30.359 1 82.25 171 GLY A O 1
ATOM 1309 N N . GLY A 1 172 ? -6.754 22.875 31.188 1 77 172 GLY A N 1
ATOM 1310 C CA . GLY A 1 172 ? -8.141 23.312 31.141 1 77 172 GLY A CA 1
ATOM 1311 C C . GLY A 1 172 ? -8.672 23.469 29.734 1 77 172 GLY A C 1
ATOM 1312 O O . GLY A 1 172 ? -9.656 24.172 29.516 1 77 172 GLY A O 1
ATOM 1313 N N . GLY A 1 173 ? -7.953 23.016 28.812 1 81.06 173 GLY A N 1
ATOM 1314 C CA . GLY A 1 173 ? -8.406 23.078 27.438 1 81.06 173 GLY A CA 1
ATOM 1315 C C . GLY A 1 173 ? -8.227 24.453 26.812 1 81.06 173 GLY A C 1
ATOM 1316 O O . GLY A 1 173 ? -8.555 24.656 25.641 1 81.06 173 GLY A O 1
ATOM 1317 N N . ARG A 1 174 ? -7.73 25.391 27.531 1 88.88 174 ARG A N 1
ATOM 1318 C CA . ARG A 1 174 ? -7.578 26.75 27.031 1 88.88 174 ARG A CA 1
ATOM 1319 C C . ARG A 1 174 ? -6.121 27.047 26.688 1 88.88 174 ARG A C 1
ATOM 1321 O O . ARG A 1 174 ? -5.215 26.375 27.188 1 88.88 174 ARG A O 1
ATOM 1328 N N . VAL A 1 175 ? -6.012 28.047 25.859 1 93.38 175 VAL A N 1
ATOM 1329 C CA . VAL A 1 175 ? -4.676 28.484 25.484 1 93.38 175 VAL A CA 1
ATOM 1330 C C . VAL A 1 175 ? -4.266 29.688 26.328 1 93.38 175 VAL A C 1
ATOM 1332 O O . VAL A 1 175 ? -4.973 30.703 26.375 1 93.38 175 VAL A O 1
ATOM 1335 N N . SER A 1 176 ? -3.141 29.531 26.969 1 95.62 176 SER A N 1
ATOM 1336 C CA . SER A 1 176 ? -2.584 30.578 27.812 1 95.62 176 SER A CA 1
ATOM 1337 C C . SER A 1 176 ? -1.546 31.406 27.062 1 95.62 176 SER A C 1
ATOM 1339 O O . SER A 1 176 ? -0.974 30.938 26.078 1 95.62 176 SER A O 1
ATOM 1341 N N . LEU A 1 177 ? -1.487 32.625 27.562 1 97.38 177 LEU A N 1
ATOM 1342 C CA . LEU A 1 177 ? -0.317 33.406 27.203 1 97.38 177 LEU A CA 1
ATOM 1343 C C . LEU A 1 177 ? 0.802 33.219 28.219 1 97.38 177 LEU A C 1
ATOM 1345 O O . LEU A 1 177 ? 0.546 33.125 29.422 1 97.38 177 LEU A O 1
ATOM 1349 N N . PHE A 1 178 ? 2.021 33.125 27.781 1 97.81 178 PHE A N 1
ATOM 1350 C CA . PHE A 1 178 ? 3.127 33.094 28.734 1 97.81 178 PHE A CA 1
ATOM 1351 C C . PHE A 1 178 ? 4.223 34.062 28.328 1 97.81 178 PHE A C 1
ATOM 1353 O O . PHE A 1 178 ? 4.316 34.438 27.156 1 97.81 178 PHE A O 1
ATOM 1360 N N . THR A 1 179 ? 4.977 34.5 29.266 1 98.25 179 THR A N 1
ATOM 1361 C CA . THR A 1 179 ? 6.168 35.281 29.031 1 98.25 179 THR A CA 1
ATOM 1362 C C . THR A 1 179 ? 7.371 34.719 29.766 1 98.25 179 THR A C 1
ATOM 1364 O O . THR A 1 179 ? 7.207 33.906 30.703 1 98.25 179 THR A O 1
ATOM 1367 N N . SER A 1 180 ? 8.43 34.969 29.266 1 98.06 180 SER A N 1
ATOM 1368 C CA . SER A 1 180 ? 9.727 34.656 29.859 1 98.06 180 SER A CA 1
ATOM 1369 C C . SER A 1 180 ? 10.734 35.75 29.594 1 98.06 180 SER A C 1
ATOM 1371 O O . SER A 1 180 ? 10.375 36.812 29.078 1 98.06 180 SER A O 1
ATOM 1373 N N . ASN A 1 181 ? 11.906 35.562 30.125 1 97.5 181 ASN A N 1
ATOM 1374 C CA . ASN A 1 181 ? 12.977 36.531 29.984 1 97.5 181 ASN A CA 1
ATOM 1375 C C . ASN A 1 181 ? 14.25 35.906 29.438 1 97.5 181 ASN A C 1
ATOM 1377 O O . ASN A 1 181 ? 14.711 34.875 29.953 1 97.5 181 ASN A O 1
ATOM 1381 N N . LEU A 1 182 ? 14.797 36.562 28.438 1 96.44 182 LEU A N 1
ATOM 1382 C CA . LEU A 1 182 ? 15.953 36 27.75 1 96.44 182 LEU A CA 1
ATOM 1383 C C . LEU A 1 182 ? 17.156 35.906 28.688 1 96.44 182 LEU A C 1
ATOM 1385 O O . LEU A 1 182 ? 17.938 34.969 28.609 1 96.44 182 LEU A O 1
ATOM 1389 N N . SER A 1 183 ? 17.375 36.844 29.5 1 94.06 183 SER A N 1
ATOM 1390 C CA . SER A 1 183 ? 18.547 36.906 30.359 1 94.06 183 SER A CA 1
ATOM 1391 C C . SER A 1 183 ? 18.359 36.062 31.625 1 94.06 183 SER A C 1
ATOM 1393 O O . SER A 1 183 ? 19.25 35.312 32.031 1 94.06 183 SER A O 1
ATOM 1395 N N . SER A 1 184 ? 17.172 36.156 32.281 1 95.44 184 SER A N 1
ATOM 1396 C CA . SER A 1 184 ? 16.984 35.562 33.594 1 95.44 184 SER A CA 1
ATOM 1397 C C . SER A 1 184 ? 16.172 34.25 33.531 1 95.44 184 SER A C 1
ATOM 1399 O O . SER A 1 184 ? 16.141 33.469 34.469 1 95.44 184 SER A O 1
ATOM 1401 N N . GLY A 1 185 ? 15.57 34.094 32.469 1 96.88 185 GLY A N 1
ATOM 1402 C CA . GLY A 1 185 ? 14.672 32.938 32.375 1 96.88 185 GLY A CA 1
ATOM 1403 C C . GLY A 1 185 ? 13.375 33.125 33.156 1 96.88 185 GLY A C 1
ATOM 1404 O O . GLY A 1 185 ? 12.875 34.25 33.25 1 96.88 185 GLY A O 1
ATOM 1405 N N . GLY A 1 186 ? 12.797 31.953 33.438 1 97.06 186 GLY A N 1
ATOM 1406 C CA . GLY A 1 186 ? 11.555 31.969 34.188 1 97.06 186 GLY A CA 1
ATOM 1407 C C . GLY A 1 186 ? 10.328 31.859 33.281 1 97.06 186 GLY A C 1
ATOM 1408 O O . GLY A 1 186 ? 10.414 32.031 32.062 1 97.06 186 GLY A O 1
ATOM 1409 N N . LEU A 1 187 ? 9.203 31.578 33.938 1 97.38 187 LEU A N 1
ATOM 1410 C CA . LEU A 1 187 ? 7.934 31.422 33.219 1 97.38 187 LEU A CA 1
ATOM 1411 C C . LEU A 1 187 ? 6.809 32.125 33.969 1 97.38 187 LEU A C 1
ATOM 1413 O O . LEU A 1 187 ? 6.609 31.906 35.188 1 97.38 187 LEU A O 1
ATOM 1417 N N . ARG A 1 188 ? 6.188 33.031 33.344 1 97.25 188 ARG A N 1
ATOM 1418 C CA . ARG A 1 188 ? 4.922 33.594 33.781 1 97.25 188 ARG A CA 1
ATOM 1419 C C . ARG A 1 188 ? 3.781 33.25 32.844 1 97.25 188 ARG A C 1
ATOM 1421 O O . ARG A 1 188 ? 3.869 33.469 31.641 1 97.25 188 ARG A O 1
ATOM 1428 N N . VAL A 1 189 ? 2.75 32.656 33.438 1 96.19 189 VAL A N 1
ATOM 1429 C CA . VAL A 1 189 ? 1.605 32.219 32.625 1 96.19 189 VAL A CA 1
ATOM 1430 C C . VAL A 1 189 ? 0.405 33.125 32.906 1 96.19 189 VAL A C 1
ATOM 1432 O O . VAL A 1 189 ? 0.122 33.469 34.062 1 96.19 189 VAL A O 1
ATOM 1435 N N . PHE A 1 190 ? -0.215 33.562 31.859 1 95.31 190 PHE A N 1
ATOM 1436 C CA . PHE A 1 190 ? -1.397 34.406 31.953 1 95.31 190 PHE A CA 1
ATOM 1437 C C . PHE A 1 190 ? -2.609 33.688 31.344 1 95.31 190 PHE A C 1
ATOM 1439 O O . PHE A 1 190 ? -2.582 33.281 30.188 1 95.31 190 PHE A O 1
ATOM 1446 N N . ASP A 1 191 ? -3.668 33.594 32.062 1 91.75 191 ASP A N 1
ATOM 1447 C CA . ASP A 1 191 ? -4.949 33.062 31.594 1 91.75 191 ASP A CA 1
ATOM 1448 C C . ASP A 1 191 ? -6.004 34.188 31.562 1 91.75 191 ASP A C 1
ATOM 1450 O O . ASP A 1 191 ? -5.992 35.062 32.406 1 91.75 191 ASP A O 1
ATOM 1454 N N . SER A 1 192 ? -6.691 33.969 30.453 1 83.88 192 SER A N 1
ATOM 1455 C CA . SER A 1 192 ? -7.824 34.875 30.453 1 83.88 192 SER A CA 1
ATOM 1456 C C . SER A 1 192 ? -9.086 34.219 31 1 83.88 192 SER A C 1
ATOM 1458 O O . SER A 1 192 ? -9.281 33 30.812 1 83.88 192 SER A O 1
ATOM 1460 N N . GLY A 1 193 ? -9.664 34.656 32.125 1 82.25 193 GLY A N 1
ATOM 1461 C CA . GLY A 1 193 ? -10.93 34.156 32.625 1 82.25 193 GLY A CA 1
ATOM 1462 C C . GLY A 1 193 ? -12.039 34.188 31.578 1 82.25 193 GLY A C 1
ATOM 1463 O O . GLY A 1 193 ? -13.047 33.5 31.703 1 82.25 193 GLY A O 1
ATOM 1464 N N . GLU A 1 194 ? -11.773 34.781 30.375 1 88.81 194 GLU A N 1
ATOM 1465 C CA . GLU A 1 194 ? -12.836 35.062 29.406 1 88.81 194 GLU A CA 1
ATOM 1466 C C . GLU A 1 194 ? -12.68 34.188 28.156 1 88.81 194 GLU A C 1
ATOM 1468 O O . GLU A 1 194 ? -13.617 34.031 27.375 1 88.81 194 GLU A O 1
ATOM 1473 N N . GLY A 1 195 ? -11.508 33.719 27.953 1 93.94 195 GLY A N 1
ATOM 1474 C CA . GLY A 1 195 ? -11.281 32.969 26.734 1 93.94 195 GLY A CA 1
ATOM 1475 C C . GLY A 1 195 ? -9.844 32.5 26.562 1 93.94 195 GLY A C 1
ATOM 1476 O O . GLY A 1 195 ? -9.078 32.5 27.516 1 93.94 195 GLY A O 1
ATOM 1477 N N . SER A 1 196 ? -9.57 32.031 25.312 1 95.25 196 SER A N 1
ATOM 1478 C CA . SER A 1 196 ? -8.242 31.531 24.953 1 95.25 196 SER A CA 1
ATOM 1479 C C . SER A 1 196 ? -7.465 32.562 24.141 1 95.25 196 SER A C 1
ATOM 1481 O O . SER A 1 196 ? -8.031 33.219 23.266 1 95.25 196 SER A O 1
ATOM 1483 N N . PHE A 1 197 ? -6.199 32.688 24.422 1 95.81 197 PHE A N 1
ATOM 1484 C CA . PHE A 1 197 ? -5.348 33.531 23.609 1 95.81 197 PHE A CA 1
ATOM 1485 C C . PHE A 1 197 ? -5.039 32.875 22.266 1 95.81 197 PHE A C 1
ATOM 1487 O O . PHE A 1 197 ? -5.008 31.625 22.188 1 95.81 197 PHE A O 1
ATOM 1494 N N . SER A 1 198 ? -4.793 33.5 21.141 1 93.69 198 SER A N 1
ATOM 1495 C CA . SER A 1 198 ? -4.609 32.844 19.844 1 93.69 198 SER A CA 1
ATOM 1496 C C . SER A 1 198 ? -3.432 33.438 19.078 1 93.69 198 SER A C 1
ATOM 1498 O O . SER A 1 198 ? -2.887 32.812 18.172 1 93.69 198 SER A O 1
ATOM 1500 N N . SER A 1 199 ? -2.918 34.5 19.156 1 95.12 199 SER A N 1
ATOM 1501 C CA . SER A 1 199 ? -1.766 35.188 18.594 1 95.12 199 SER A CA 1
ATOM 1502 C C . SER A 1 199 ? -1.203 36.219 19.547 1 95.12 199 SER A C 1
ATOM 1504 O O . SER A 1 199 ? -1.929 36.75 20.391 1 95.12 199 SER A O 1
ATOM 1506 N N . ALA A 1 200 ? 0.125 36.375 19.406 1 97.75 200 ALA A N 1
ATOM 1507 C CA . ALA A 1 200 ? 0.726 37.344 20.328 1 97.75 200 ALA A CA 1
ATOM 1508 C C . ALA A 1 200 ? 1.945 38 19.688 1 97.75 200 ALA A C 1
ATOM 1510 O O . ALA A 1 200 ? 2.705 37.375 18.953 1 97.75 200 ALA A O 1
ATOM 1511 N N . SER A 1 201 ? 2.041 39.219 19.891 1 98 201 SER A N 1
ATOM 1512 C CA . SER A 1 201 ? 3.189 40.031 19.484 1 98 201 SER A CA 1
ATOM 1513 C C . SER A 1 201 ? 3.496 41.094 20.516 1 98 201 SER A C 1
ATOM 1515 O O . SER A 1 201 ? 2.6 41.562 21.219 1 98 201 SER A O 1
ATOM 1517 N N . ILE A 1 202 ? 4.754 41.438 20.672 1 98.06 202 ILE A N 1
ATOM 1518 C CA . ILE A 1 202 ? 5.156 42.438 21.641 1 98.06 202 ILE A CA 1
ATOM 1519 C C . ILE A 1 202 ? 5.145 43.812 21 1 98.06 202 ILE A C 1
ATOM 1521 O O . ILE A 1 202 ? 5.816 44.031 19.984 1 98.06 202 ILE A O 1
ATOM 1525 N N . SER A 1 203 ? 4.441 44.75 21.609 1 96.62 203 SER A N 1
ATOM 1526 C CA . SER A 1 203 ? 4.32 46.094 21.109 1 96.62 203 SER A CA 1
ATOM 1527 C C . SER A 1 203 ? 5.598 46.906 21.344 1 96.62 203 SER A C 1
ATOM 1529 O O . SER A 1 203 ? 6.426 46.5 22.172 1 96.62 203 SER A O 1
ATOM 1531 N N . PRO A 1 204 ? 5.73 48.031 20.594 1 93 204 PRO A N 1
ATOM 1532 C CA . PRO A 1 204 ? 6.867 48.906 20.875 1 93 204 PRO A CA 1
ATOM 1533 C C . PRO A 1 204 ? 6.891 49.375 22.328 1 93 204 PRO A C 1
ATOM 1535 O O . PRO A 1 204 ? 7.965 49.656 22.875 1 93 204 PRO A O 1
ATOM 1538 N N . GLY A 1 205 ? 5.793 49.438 22.953 1 93 205 GLY A N 1
ATOM 1539 C CA . GLY A 1 205 ? 5.703 49.844 24.359 1 93 205 GLY A CA 1
ATOM 1540 C C . GLY A 1 205 ? 5.949 48.719 25.312 1 93 205 GLY A C 1
ATOM 1541 O O . GLY A 1 205 ? 5.723 48.844 26.531 1 93 205 GLY A O 1
ATOM 1542 N N . MET A 1 206 ? 6.32 47.625 24.844 1 95.69 206 MET A N 1
ATOM 1543 C CA . MET A 1 206 ? 6.762 46.469 25.609 1 95.69 206 MET A CA 1
ATOM 1544 C C . MET A 1 206 ? 5.59 45.812 26.328 1 95.69 206 MET A C 1
ATOM 1546 O O . MET A 1 206 ? 5.766 45.219 27.391 1 95.69 206 MET A O 1
ATOM 1550 N N . LYS A 1 207 ? 4.445 45.969 25.828 1 96.94 207 LYS A N 1
ATOM 1551 C CA . LYS A 1 207 ? 3.291 45.156 26.203 1 96.94 207 LYS A CA 1
ATOM 1552 C C . LYS A 1 207 ? 3.037 44.062 25.172 1 96.94 207 LYS A C 1
ATOM 1554 O O . LYS A 1 207 ? 3.525 44.156 24.031 1 96.94 207 LYS A O 1
ATOM 1559 N N . VAL A 1 208 ? 2.285 43.062 25.625 1 98.25 208 VAL A N 1
ATOM 1560 C CA . VAL A 1 208 ? 1.966 41.969 24.688 1 98.25 208 VAL A CA 1
ATOM 1561 C C . VAL A 1 208 ? 0.584 42.219 24.094 1 98.25 208 VAL A C 1
ATOM 1563 O O . VAL A 1 208 ? -0.414 42.281 24.812 1 98.25 208 VAL A O 1
ATOM 1566 N N . THR A 1 209 ? 0.523 42.438 22.781 1 98.19 209 THR A N 1
ATOM 1567 C CA . THR A 1 209 ? -0.736 42.438 22.047 1 98.19 209 THR A CA 1
ATOM 1568 C C . THR A 1 209 ? -1.125 41 21.656 1 98.19 209 THR A C 1
ATOM 1570 O O . THR A 1 209 ? -0.312 40.281 21.094 1 98.19 209 THR A O 1
ATOM 1573 N N . ALA A 1 210 ? -2.377 40.594 21.953 1 98.19 210 ALA A N 1
ATOM 1574 C CA . ALA A 1 210 ? -2.803 39.219 21.672 1 98.19 210 ALA A CA 1
ATOM 1575 C C . ALA A 1 210 ? -4.258 39.188 21.219 1 98.19 210 ALA A C 1
ATOM 1577 O O . ALA A 1 210 ? -5.023 40.125 21.469 1 98.19 210 ALA A O 1
ATOM 1578 N N . GLY A 1 211 ? -4.523 38.219 20.375 1 97.31 211 GLY A N 1
ATOM 1579 C CA . GLY A 1 211 ? -5.922 37.875 20.203 1 97.31 211 GLY A CA 1
ATOM 1580 C C . GLY A 1 211 ? -6.512 37.156 21.391 1 97.31 211 GLY A C 1
ATOM 1581 O O . GLY A 1 211 ? -5.816 36.406 22.062 1 97.31 211 GLY A O 1
ATOM 1582 N N . LEU A 1 212 ? -7.719 37.344 21.656 1 96.81 212 LEU A N 1
ATOM 1583 C CA . LEU A 1 212 ? -8.484 36.625 22.672 1 96.81 212 LEU A CA 1
ATOM 1584 C C . LEU A 1 212 ? -9.781 36.094 22.094 1 96.81 212 LEU A C 1
ATOM 1586 O O . LEU A 1 212 ? -10.695 36.844 21.766 1 96.81 212 LEU A O 1
ATOM 1590 N N . GLU A 1 213 ? -9.812 34.844 21.938 1 95.56 213 GLU A N 1
ATOM 1591 C CA . GLU A 1 213 ? -11.016 34.188 21.453 1 95.56 213 GLU 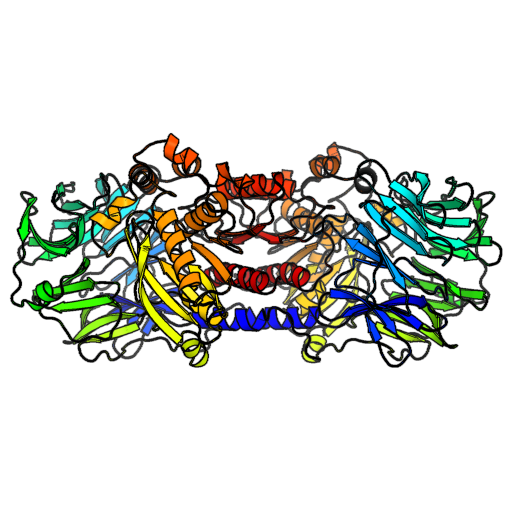A CA 1
ATOM 1592 C C . GLU A 1 213 ? -11.977 33.844 22.594 1 95.56 213 GLU A C 1
ATOM 1594 O O . GLU A 1 213 ? -11.672 33 23.438 1 95.56 213 GLU A O 1
ATOM 1599 N N . THR A 1 214 ? -13.086 34.469 22.547 1 95.06 214 THR A N 1
ATOM 1600 C CA . THR A 1 214 ? -14.125 34.25 23.547 1 95.06 214 THR A CA 1
ATOM 1601 C C . THR A 1 214 ? -15.172 33.25 23.031 1 95.06 214 THR A C 1
ATOM 1603 O O . THR A 1 214 ? -14.906 32.5 22.078 1 95.06 214 THR A O 1
ATOM 1606 N N . ALA A 1 215 ? -16.266 33.188 23.672 1 92.88 215 ALA A N 1
ATOM 1607 C CA . ALA A 1 215 ? -17.266 32.156 23.375 1 92.88 215 ALA A CA 1
ATOM 1608 C C . ALA A 1 215 ? -17.641 32.188 21.891 1 92.88 215 ALA A C 1
ATOM 1610 O O . ALA A 1 215 ? -17.719 31.141 21.25 1 92.88 215 ALA A O 1
ATOM 1611 N N . ARG A 1 216 ? -17.828 33.438 21.312 1 92.56 216 ARG A N 1
ATOM 1612 C CA . ARG A 1 216 ? -18.375 33.438 19.953 1 92.56 216 ARG A CA 1
ATOM 1613 C C . ARG A 1 216 ? -17.578 34.406 19.062 1 92.56 216 ARG A C 1
ATOM 1615 O O . ARG A 1 216 ? -17.781 34.438 17.844 1 92.56 216 ARG A O 1
ATOM 1622 N N . GLU A 1 217 ? -16.703 35.188 19.656 1 94.56 217 GLU A N 1
ATOM 1623 C CA . GLU A 1 217 ? -15.953 36.156 18.891 1 94.56 217 GLU A CA 1
ATOM 1624 C C . GLU A 1 217 ? -14.531 36.312 19.422 1 94.56 217 GLU A C 1
ATOM 1626 O O . GLU A 1 217 ? -14.227 35.844 20.516 1 94.56 217 GLU A O 1
ATOM 1631 N N . ALA A 1 218 ? -13.734 36.938 18.625 1 96.31 218 ALA A N 1
ATOM 1632 C CA . ALA A 1 218 ? -12.359 37.219 19.031 1 96.31 218 ALA A CA 1
ATOM 1633 C C . ALA A 1 218 ? -12.125 38.719 19.094 1 96.31 218 ALA A C 1
ATOM 1635 O O . ALA A 1 218 ? -12.711 39.5 18.328 1 96.31 218 ALA A O 1
ATOM 1636 N N . ARG A 1 219 ? -11.383 39.156 20 1 95.31 219 ARG A N 1
ATOM 1637 C CA . ARG A 1 219 ? -11 40.562 20.109 1 95.31 219 ARG A CA 1
ATOM 1638 C C . ARG A 1 219 ? -9.492 40.688 20.328 1 95.31 219 ARG A C 1
ATOM 1640 O O . ARG A 1 219 ? -8.797 39.688 20.531 1 95.31 219 ARG A O 1
ATOM 1647 N N . LEU A 1 220 ? -9.062 41.875 20.172 1 97.5 220 LEU A N 1
ATOM 1648 C CA . LEU A 1 220 ? -7.656 42.188 20.422 1 97.5 220 LEU A CA 1
ATOM 1649 C C . LEU A 1 220 ? -7.473 42.781 21.812 1 97.5 220 LEU A C 1
ATOM 1651 O O . LEU A 1 220 ? -8.258 43.656 22.234 1 97.5 220 LEU A O 1
ATOM 1655 N N . VAL A 1 221 ? -6.434 42.312 22.484 1 97.62 221 VAL A N 1
ATOM 1656 C CA . VAL A 1 221 ? -6.172 42.781 23.828 1 97.62 221 VAL A CA 1
ATOM 1657 C C . VAL A 1 221 ? -4.684 43.094 23.984 1 97.62 221 VAL A C 1
ATOM 1659 O O . VAL A 1 221 ? -3.869 42.719 23.156 1 97.62 221 VAL A O 1
ATOM 1662 N N . THR A 1 222 ? -4.391 43.844 24.969 1 97.19 222 THR A N 1
ATOM 1663 C CA . THR A 1 222 ? -3.023 44.062 25.438 1 97.19 222 THR A CA 1
ATOM 1664 C C . THR A 1 222 ? -2.842 43.469 26.844 1 97.19 222 THR A C 1
ATOM 1666 O O . THR A 1 222 ? -3.725 43.594 27.688 1 97.19 222 THR A O 1
ATOM 1669 N N . VAL A 1 223 ? -1.776 42.844 27.016 1 97.69 223 VAL A N 1
ATOM 1670 C CA . VAL A 1 223 ? -1.424 42.25 28.312 1 97.69 223 VAL A CA 1
ATOM 1671 C C . VAL A 1 223 ? -0.134 42.875 28.828 1 97.69 223 VAL A C 1
ATOM 1673 O O . VAL A 1 223 ? 0.878 42.906 28.125 1 97.69 223 VAL A O 1
ATOM 1676 N N . ASP A 1 224 ? -0.169 43.406 30.062 1 96.56 224 ASP A N 1
ATOM 1677 C CA . ASP A 1 224 ? 1.042 43.906 30.703 1 96.56 224 ASP A CA 1
ATOM 1678 C C . ASP A 1 224 ? 1.861 42.75 31.312 1 96.56 224 ASP A C 1
ATOM 1680 O O . ASP A 1 224 ? 1.408 42.062 32.219 1 96.56 224 ASP A O 1
ATOM 1684 N N . PRO A 1 225 ? 3.016 42.562 30.781 1 95.81 225 PRO A N 1
ATOM 1685 C CA . PRO A 1 225 ? 3.793 41.406 31.234 1 95.81 225 PRO A CA 1
ATOM 1686 C C . PRO A 1 225 ? 4.234 41.5 32.688 1 95.81 225 PRO A C 1
ATOM 1688 O O . PRO A 1 225 ? 4.66 40.531 33.312 1 95.81 225 PRO A O 1
ATOM 1691 N N . ARG A 1 226 ? 4.176 42.625 33.344 1 91.44 226 ARG A N 1
ATOM 1692 C CA . ARG A 1 226 ? 4.613 42.844 34.719 1 91.44 226 ARG A CA 1
ATOM 1693 C C . ARG A 1 226 ? 3.564 42.344 35.719 1 91.44 226 ARG A C 1
ATOM 1695 O O . ARG A 1 226 ? 3.9 41.719 36.719 1 91.44 226 ARG A O 1
ATOM 1702 N N . ASP A 1 227 ? 2.303 42.594 35.375 1 91.69 227 ASP A N 1
ATOM 1703 C CA . ASP A 1 227 ? 1.297 42.25 36.344 1 91.69 227 ASP A CA 1
ATOM 1704 C C . ASP A 1 227 ? 0.198 41.375 35.75 1 91.69 227 ASP A C 1
ATOM 1706 O O . ASP A 1 227 ? -0.68 40.875 36.438 1 91.69 227 ASP A O 1
ATOM 1710 N N . GLY A 1 228 ? 0.176 41.281 34.469 1 91.81 228 GLY A N 1
ATOM 1711 C CA . GLY A 1 228 ? -0.753 40.375 33.844 1 91.81 228 GLY A CA 1
ATOM 1712 C C . GLY A 1 228 ? -2.096 41.031 33.531 1 91.81 228 GLY A C 1
ATOM 1713 O O . GLY A 1 228 ? -3.027 40.344 33.094 1 91.81 228 GLY A O 1
ATOM 1714 N N . SER A 1 229 ? -2.201 42.281 33.75 1 94.44 229 SER A N 1
ATOM 1715 C CA . SER A 1 229 ? -3.467 42.938 33.438 1 94.44 229 SER A CA 1
ATOM 1716 C C . SER A 1 229 ? -3.795 42.875 31.953 1 94.44 229 SER A C 1
ATOM 1718 O O . SER A 1 229 ? -2.912 43.062 31.109 1 94.44 229 SER A O 1
ATOM 1720 N N . VAL A 1 230 ? -5.059 42.562 31.656 1 95.19 230 VAL A N 1
ATOM 1721 C CA . VAL A 1 230 ? -5.555 42.438 30.297 1 95.19 230 VAL A CA 1
ATOM 1722 C C . VAL A 1 230 ? -6.512 43.594 29.984 1 95.19 230 VAL A C 1
ATOM 1724 O O . VAL A 1 230 ? -7.465 43.812 30.734 1 95.19 230 VAL A O 1
ATOM 1727 N N . GLU A 1 231 ? -6.25 44.281 28.938 1 95.25 231 GLU A N 1
ATOM 1728 C CA . GLU A 1 231 ? -7.109 45.375 28.5 1 95.25 231 GLU A CA 1
ATOM 1729 C C . GLU A 1 231 ? -7.453 45.281 27.016 1 95.25 231 GLU A C 1
ATOM 1731 O O . GLU A 1 231 ? -6.641 44.781 26.234 1 95.25 231 GLU A O 1
ATOM 1736 N N . ASP A 1 232 ? -8.648 45.719 26.672 1 95.56 232 ASP A N 1
ATOM 1737 C CA . ASP A 1 232 ? -9.016 45.75 25.266 1 95.56 232 ASP A CA 1
ATOM 1738 C C . ASP A 1 232 ? -8.133 46.719 24.484 1 95.56 232 ASP A C 1
ATOM 1740 O O . ASP A 1 232 ? -7.801 47.781 24.984 1 95.56 232 ASP A O 1
ATOM 1744 N N . LEU A 1 233 ? -7.73 46.281 23.359 1 96.06 233 LEU A N 1
ATOM 1745 C CA . LEU A 1 233 ? -6.949 47.156 22.5 1 96.06 233 LEU A CA 1
ATOM 1746 C C . LEU A 1 233 ? -7.859 48.031 21.656 1 96.06 233 LEU A C 1
ATOM 1748 O O . LEU A 1 233 ? -8.695 47.5 20.906 1 96.06 233 LEU A O 1
ATOM 1752 N N . GLU A 1 234 ? -7.695 49.25 21.75 1 92.62 234 GLU A N 1
ATOM 1753 C CA . GLU A 1 234 ? -8.438 50.188 20.906 1 92.62 234 GLU A CA 1
ATOM 1754 C C . GLU A 1 234 ? -7.711 50.438 19.594 1 92.62 234 GLU A C 1
ATOM 1756 O O . GLU A 1 234 ? -6.527 50.75 19.578 1 92.62 234 GLU A O 1
ATOM 1761 N N . LEU A 1 235 ? -8.438 50.188 18.562 1 93.88 235 LEU A N 1
ATOM 1762 C CA . LEU A 1 235 ? -7.859 50.438 17.234 1 93.88 235 LEU A CA 1
ATOM 1763 C C . LEU A 1 235 ? -8.43 51.719 16.625 1 93.88 235 LEU A C 1
ATOM 1765 O O . LEU A 1 235 ? -9.586 52.062 16.875 1 93.88 235 LEU A O 1
ATOM 1769 N N . PRO A 1 236 ? -7.695 52.344 15.828 1 91.94 236 PRO A N 1
ATOM 1770 C CA . PRO A 1 236 ? -8.156 53.594 15.195 1 91.94 236 PRO A CA 1
ATOM 1771 C C . PRO A 1 236 ? -9.383 53.375 14.305 1 91.94 236 PRO A C 1
ATOM 1773 O O . PRO A 1 236 ? -10.258 54.25 14.242 1 91.94 236 PRO A O 1
ATOM 1776 N N . SER A 1 237 ? -9.375 52.281 13.602 1 92.62 237 SER A N 1
ATOM 1777 C CA . SER A 1 237 ? -10.484 52 12.703 1 92.62 237 SER A CA 1
ATOM 1778 C C . SER A 1 237 ? -11.422 50.969 13.312 1 92.62 237 SER A C 1
ATOM 1780 O O . SER A 1 237 ? -10.992 50.125 14.094 1 92.62 237 SER A O 1
ATOM 1782 N N . LYS A 1 238 ? -12.711 50.969 12.852 1 93.12 238 LYS A N 1
ATOM 1783 C CA . LYS A 1 238 ? -13.727 50.062 13.367 1 93.12 238 LYS A CA 1
ATOM 1784 C C . LYS A 1 238 ? -13.945 48.906 12.414 1 93.12 238 LYS A C 1
ATOM 1786 O O . LYS A 1 238 ? -14.805 48.031 12.664 1 93.12 238 LYS A O 1
ATOM 1791 N N . ASP A 1 239 ? -13.211 48.844 11.383 1 96.75 239 ASP A N 1
ATOM 1792 C CA . ASP A 1 239 ? -13.383 47.781 10.406 1 96.75 239 ASP A CA 1
ATOM 1793 C C . ASP A 1 239 ? -13.203 46.406 11.062 1 96.75 239 ASP A C 1
ATOM 1795 O O . ASP A 1 239 ? -13.938 45.469 10.758 1 96.75 239 ASP A O 1
ATOM 1799 N N . PHE A 1 240 ? -12.258 46.312 11.922 1 96.56 240 PHE A N 1
ATOM 1800 C CA . PHE A 1 240 ? -11.969 45.031 12.594 1 96.56 240 PHE A CA 1
ATOM 1801 C C . PHE A 1 240 ? -13.156 44.594 13.43 1 96.56 240 PHE A C 1
ATOM 1803 O O . PHE A 1 240 ? -13.594 43.438 13.328 1 96.56 240 PHE A O 1
ATOM 1810 N N . SER A 1 241 ? -13.625 45.5 14.258 1 94.44 241 SER A N 1
ATOM 1811 C CA . SER A 1 241 ? -14.766 45.156 15.109 1 94.44 241 SER A CA 1
ATOM 1812 C C . SER A 1 241 ? -16 44.844 14.273 1 94.44 241 SER A C 1
ATOM 1814 O O . SER A 1 241 ? -16.781 43.969 14.625 1 94.44 241 SER A O 1
ATOM 1816 N N . SER A 1 242 ? -16.156 45.562 13.156 1 96 242 SER A N 1
ATOM 1817 C CA . SER A 1 242 ? -17.297 45.312 12.273 1 96 242 SER A CA 1
ATOM 1818 C C . SER A 1 242 ? -17.203 43.969 11.594 1 96 242 SER A C 1
ATOM 1820 O O . SER A 1 242 ? -18.234 43.375 11.219 1 96 242 SER A O 1
ATOM 1822 N N . TYR A 1 243 ? -15.992 43.5 11.414 1 96.5 243 TYR A N 1
ATOM 1823 C CA . TYR A 1 243 ? -15.766 42.188 10.797 1 96.5 243 TYR A CA 1
ATOM 1824 C C . TYR A 1 243 ? -16.219 41.062 11.727 1 96.5 243 TYR A C 1
ATOM 1826 O O . TYR A 1 243 ? -16.547 39.969 11.266 1 96.5 243 TYR A O 1
ATOM 1834 N N . ARG A 1 244 ? -16.281 41.312 13.008 1 96 244 ARG A N 1
ATOM 1835 C CA . ARG A 1 244 ? -16.688 40.344 14.023 1 96 244 ARG A CA 1
ATOM 1836 C C . ARG A 1 244 ? -15.945 39 13.844 1 96 244 ARG A C 1
ATOM 1838 O O . ARG A 1 244 ? -16.562 37.969 13.695 1 96 244 ARG A O 1
ATOM 1845 N N . PRO A 1 245 ? -14.609 39.094 13.953 1 97.25 245 PRO A N 1
ATOM 1846 C CA . PRO A 1 245 ? -13.844 37.844 13.766 1 97.25 245 PRO A CA 1
ATOM 1847 C C . PRO A 1 245 ? -14.125 36.812 14.852 1 97.25 245 PRO A C 1
ATOM 1849 O O . PRO A 1 245 ? -14.5 37.188 15.969 1 97.25 245 PRO A O 1
ATOM 1852 N N . THR A 1 246 ? -14.016 35.562 14.508 1 96.62 246 THR A N 1
ATOM 1853 C CA . THR A 1 246 ? -14.141 34.469 15.469 1 96.62 246 THR A CA 1
ATOM 1854 C C . THR A 1 246 ? -12.766 33.938 15.859 1 96.62 246 THR A C 1
ATOM 1856 O O . THR A 1 246 ? -12.641 33.219 16.844 1 96.62 246 THR A O 1
ATOM 1859 N N . ALA A 1 247 ? -11.734 34.312 15.125 1 95.69 247 ALA A N 1
ATOM 1860 C CA . ALA A 1 247 ? -10.367 33.906 15.43 1 95.69 247 ALA A CA 1
ATOM 1861 C C . ALA A 1 247 ? -9.359 34.906 14.906 1 95.69 247 ALA A C 1
ATOM 1863 O O . ALA A 1 247 ? -9.578 35.531 13.867 1 95.69 247 ALA A O 1
ATOM 1864 N N . ILE A 1 248 ? -8.305 35.094 15.633 1 97.12 248 ILE A N 1
ATOM 1865 C CA . ILE A 1 248 ? -7.133 35.844 15.172 1 97.12 248 ILE A CA 1
ATOM 1866 C C . ILE A 1 248 ? -6.023 34.844 14.797 1 97.12 248 ILE A C 1
ATOM 1868 O O . ILE A 1 248 ? -5.391 34.25 15.672 1 97.12 248 ILE A O 1
ATOM 1872 N N . THR A 1 249 ? -5.793 34.781 13.516 1 96.25 249 THR A N 1
ATOM 1873 C CA . THR A 1 249 ? -4.887 33.719 13.062 1 96.25 249 THR A CA 1
ATOM 1874 C C . THR A 1 249 ? -3.449 34.219 13.016 1 96.25 249 THR A C 1
ATOM 1876 O O . THR A 1 249 ? -2.504 33.438 13.023 1 96.25 249 THR A O 1
ATOM 1879 N N . TRP A 1 250 ? -3.277 35.531 12.922 1 97.5 250 TRP A N 1
ATOM 1880 C CA . TRP A 1 250 ? -1.938 36.094 12.977 1 97.5 250 TRP A CA 1
ATOM 1881 C C . TRP A 1 250 ? -1.993 37.594 13.344 1 97.5 250 TRP A C 1
ATOM 1883 O O . TRP A 1 250 ? -2.918 38.281 12.945 1 97.5 250 TRP A O 1
ATOM 1893 N N . LEU A 1 251 ? -1.009 38.094 14.109 1 97.94 251 LEU A N 1
ATOM 1894 C CA . LEU A 1 251 ? -0.822 39.5 14.328 1 97.94 251 LEU A CA 1
ATOM 1895 C C . LEU A 1 251 ? 0.648 39.844 14.562 1 97.94 251 LEU A C 1
ATOM 1897 O O . LEU A 1 251 ? 1.405 39 15.047 1 97.94 251 LEU A O 1
ATOM 1901 N N . GLY A 1 252 ? 1.026 40.938 14.195 1 97.5 252 GLY A N 1
ATOM 1902 C CA . GLY A 1 252 ? 2.389 41.406 14.391 1 97.5 252 GLY A CA 1
ATOM 1903 C C . GLY A 1 252 ? 2.559 42.875 14.094 1 97.5 252 GLY A C 1
ATOM 1904 O O . GLY A 1 252 ? 1.773 43.469 13.344 1 97.5 252 GLY A O 1
ATOM 1905 N N . TYR A 1 253 ? 3.537 43.469 14.711 1 97.12 253 TYR A N 1
ATOM 1906 C CA . TYR A 1 253 ? 3.879 44.875 14.43 1 97.12 253 TYR A CA 1
ATOM 1907 C C . TYR A 1 253 ? 4.852 44.969 13.258 1 97.12 253 TYR A C 1
ATOM 1909 O O . TYR A 1 253 ? 5.887 44.312 13.25 1 97.12 253 TYR A O 1
ATOM 1917 N N . LEU A 1 254 ? 4.488 45.812 12.281 1 96.56 254 LEU A N 1
ATOM 1918 C CA . LEU A 1 254 ? 5.352 46.094 11.141 1 96.56 254 LEU A CA 1
ATOM 1919 C C . LEU A 1 254 ? 6.488 47.031 11.531 1 96.56 254 LEU A C 1
ATOM 1921 O O . LEU A 1 254 ? 6.422 47.688 12.57 1 96.56 254 LEU A O 1
ATOM 1925 N N . PRO A 1 255 ? 7.555 47.062 10.688 1 94.12 255 PRO A N 1
ATOM 1926 C CA . PRO A 1 255 ? 8.695 47.906 11.031 1 94.12 255 PRO A CA 1
ATOM 1927 C C . PRO A 1 255 ? 8.32 49.375 11.172 1 94.12 255 PRO A C 1
ATOM 1929 O O . PRO A 1 255 ? 9.008 50.125 11.875 1 94.12 255 PRO A O 1
ATOM 1932 N N . ASP A 1 256 ? 7.266 49.844 10.578 1 94.25 256 ASP A N 1
ATOM 1933 C CA . ASP A 1 256 ? 6.859 51.25 10.656 1 94.25 256 ASP A CA 1
ATOM 1934 C C . ASP A 1 256 ? 5.949 51.469 11.859 1 94.25 256 ASP A C 1
ATOM 1936 O O . ASP A 1 256 ? 5.387 52.562 12.008 1 94.25 256 ASP A O 1
ATOM 1940 N N . GLY A 1 257 ? 5.754 50.469 12.672 1 93.38 257 GLY A N 1
ATOM 1941 C CA . GLY A 1 257 ? 5.047 50.625 13.93 1 93.38 257 GLY A CA 1
ATOM 1942 C C . GLY A 1 257 ? 3.578 50.25 13.836 1 93.38 257 GLY A C 1
ATOM 1943 O O . GLY A 1 257 ? 2.906 50.094 14.859 1 93.38 257 GLY A O 1
ATOM 1944 N N . ARG A 1 258 ? 3.002 50.062 12.648 1 95.75 258 ARG A N 1
ATOM 1945 C CA . ARG A 1 258 ? 1.598 49.719 12.492 1 95.75 258 ARG A CA 1
ATOM 1946 C C . ARG A 1 258 ? 1.355 48.25 12.883 1 95.75 258 ARG A C 1
ATOM 1948 O O . ARG A 1 258 ? 2.242 47.406 12.742 1 95.75 258 ARG A O 1
ATOM 1955 N N . LEU A 1 259 ? 0.21 47.969 13.406 1 97.5 259 LEU A N 1
ATOM 1956 C CA . LEU A 1 259 ? -0.193 46.625 13.766 1 97.5 259 LEU A CA 1
ATOM 1957 C C . LEU A 1 259 ? -0.919 45.938 12.617 1 97.5 259 LEU A C 1
ATOM 1959 O O . LEU A 1 259 ? -1.931 46.469 12.125 1 97.5 259 LEU A O 1
ATOM 1963 N N . ALA A 1 260 ? -0.401 44.875 12.102 1 98.19 260 ALA A N 1
ATOM 1964 C CA . ALA A 1 260 ? -1.072 44.031 11.125 1 98.19 260 ALA A CA 1
ATOM 1965 C C . ALA A 1 260 ? -1.783 42.875 11.805 1 98.19 260 ALA A C 1
ATOM 1967 O O . ALA A 1 260 ? -1.229 42.219 12.711 1 98.19 260 ALA A O 1
ATOM 1968 N N . VAL A 1 261 ? -3.037 42.562 11.445 1 98.5 261 VAL A N 1
ATOM 1969 C CA . VAL A 1 261 ? -3.842 41.5 12.008 1 98.5 261 VAL A CA 1
ATOM 1970 C C . VAL A 1 261 ? -4.5 40.688 10.883 1 98.5 261 VAL A C 1
ATOM 1972 O O . VAL A 1 261 ? -5.02 41.281 9.922 1 98.5 261 VAL A O 1
ATOM 1975 N N . VAL A 1 262 ? -4.41 39.438 10.891 1 98.44 262 VAL A N 1
ATOM 1976 C CA . VAL A 1 262 ? -5.203 38.531 10.062 1 98.44 262 VAL A CA 1
ATOM 1977 C C . VAL A 1 262 ? -6.266 37.844 10.914 1 98.44 262 VAL A C 1
ATOM 1979 O O . VAL A 1 262 ? -5.938 37.125 11.867 1 98.44 262 VAL A O 1
ATOM 1982 N N . ALA A 1 263 ? -7.453 38.062 10.609 1 98.12 263 ALA A N 1
ATOM 1983 C CA . ALA A 1 263 ? -8.57 37.531 11.391 1 98.12 263 ALA A CA 1
ATOM 1984 C C . ALA A 1 263 ? -9.523 36.719 10.516 1 98.12 263 ALA A C 1
ATOM 1986 O O . ALA A 1 263 ? -9.695 37.031 9.336 1 98.12 263 ALA A O 1
ATOM 1987 N N . ARG A 1 264 ? -10.086 35.781 11.117 1 97.06 264 ARG A N 1
ATOM 1988 C CA . ARG A 1 264 ? -10.906 34.844 10.367 1 97.06 264 ARG A CA 1
ATOM 1989 C C . ARG A 1 264 ? -12.352 34.875 10.844 1 97.06 264 ARG A C 1
ATOM 1991 O O . ARG A 1 264 ? -12.617 35.062 12.031 1 97.06 264 ARG A O 1
ATOM 1998 N N . ARG A 1 265 ? -13.242 34.688 9.945 1 96.69 265 ARG A N 1
ATOM 1999 C CA . ARG A 1 265 ? -14.664 34.438 10.164 1 96.69 265 ARG A CA 1
ATOM 2000 C C . ARG A 1 265 ? -15.227 33.469 9.141 1 96.69 265 ARG A C 1
ATOM 2002 O O . ARG A 1 265 ? -15.031 33.625 7.938 1 96.69 265 ARG A O 1
ATOM 2009 N N . GLU A 1 266 ? -15.852 32.406 9.641 1 95.88 266 GLU A N 1
ATOM 2010 C CA . GLU A 1 266 ? -16.547 31.422 8.812 1 95.88 266 GLU A CA 1
ATOM 2011 C C . GLU A 1 266 ? -15.609 30.844 7.75 1 95.88 266 GLU A C 1
ATOM 2013 O O . GLU A 1 266 ? -15.969 30.766 6.574 1 95.88 266 GLU A O 1
ATOM 2018 N N . GLY A 1 267 ? -14.375 30.641 8.156 1 96.38 267 GLY A N 1
ATOM 2019 C CA . GLY A 1 267 ? -13.422 29.891 7.352 1 96.38 267 GLY A CA 1
ATOM 2020 C C . GLY A 1 267 ? -12.656 30.766 6.371 1 96.38 267 GLY A C 1
ATOM 2021 O O . GLY A 1 267 ? -11.812 30.266 5.617 1 96.38 267 GLY A O 1
ATOM 2022 N N . ARG A 1 268 ? -12.875 32.094 6.352 1 97.44 268 ARG A N 1
ATOM 2023 C CA . ARG A 1 268 ? -12.133 33.031 5.523 1 97.44 268 ARG A CA 1
ATOM 2024 C C . ARG A 1 268 ? -11.492 34.125 6.375 1 97.44 268 ARG A C 1
ATOM 2026 O O . ARG A 1 268 ? -12 34.469 7.449 1 97.44 268 ARG A O 1
ATOM 2033 N N . SER A 1 269 ? -10.367 34.625 5.898 1 97.81 269 SER A N 1
ATOM 2034 C CA . SER A 1 269 ? -9.68 35.656 6.699 1 97.81 269 SER A CA 1
ATOM 2035 C C . SER A 1 269 ? -9.641 37 5.984 1 97.81 269 SER A C 1
ATOM 2037 O O . SER A 1 269 ? -9.82 37.062 4.77 1 97.81 269 SER A O 1
ATOM 2039 N N . ALA A 1 270 ? -9.516 38 6.723 1 98.19 270 ALA A N 1
ATOM 2040 C CA . ALA A 1 270 ? -9.273 39.375 6.273 1 98.19 270 ALA A CA 1
ATOM 2041 C C . ALA A 1 270 ? -8 39.938 6.906 1 98.19 270 ALA A C 1
ATOM 2043 O O . ALA A 1 270 ? -7.582 39.5 7.977 1 98.19 270 ALA A O 1
ATOM 2044 N N . VAL A 1 271 ? -7.426 40.844 6.16 1 98.62 271 VAL A N 1
ATOM 2045 C CA . VAL A 1 271 ? -6.211 41.5 6.633 1 98.62 271 VAL A CA 1
ATOM 2046 C C . VAL A 1 271 ? -6.531 42.906 7.102 1 98.62 271 VAL A C 1
ATOM 2048 O O . VAL A 1 271 ? -7.234 43.656 6.418 1 98.62 271 VAL A O 1
ATOM 2051 N N . PHE A 1 272 ? -6.016 43.281 8.266 1 98.62 272 PHE A N 1
ATOM 2052 C CA . PHE A 1 272 ? -6.234 44.594 8.852 1 98.62 272 PHE A CA 1
ATOM 2053 C C . PHE A 1 272 ? -4.91 45.25 9.203 1 98.62 272 PHE A C 1
ATOM 2055 O O . PHE A 1 272 ? -4.012 44.625 9.75 1 98.62 272 PHE A O 1
ATOM 2062 N N . ILE A 1 273 ? -4.781 46.5 8.898 1 98.19 273 ILE A N 1
ATOM 2063 C CA . ILE A 1 273 ? -3.67 47.344 9.344 1 98.19 273 ILE A CA 1
ATOM 2064 C C . ILE A 1 273 ? -4.195 48.438 10.25 1 98.19 273 ILE A C 1
ATOM 2066 O O . ILE A 1 273 ? -4.938 49.312 9.797 1 98.19 273 ILE A O 1
ATOM 2070 N N . ASP A 1 274 ? -3.834 48.438 11.5 1 97.12 274 ASP A N 1
ATOM 2071 C CA . ASP A 1 274 ? -4.336 49.375 12.516 1 97.12 274 ASP A CA 1
ATOM 2072 C C . ASP A 1 274 ? -5.863 49.406 12.508 1 97.12 274 ASP A C 1
ATOM 2074 O O . ASP A 1 274 ? -6.461 50.5 12.586 1 97.12 274 ASP A O 1
ATOM 2078 N N . GLY A 1 275 ? -6.391 48.188 12.305 1 97.31 275 GLY A N 1
ATOM 2079 C CA . GLY A 1 275 ? -7.836 48.031 12.391 1 97.31 275 GLY A CA 1
ATOM 2080 C C . GLY A 1 275 ? -8.539 48.281 11.07 1 97.31 275 GLY A C 1
ATOM 2081 O O . GLY A 1 275 ? -9.719 47.938 10.922 1 97.31 275 GLY A O 1
ATOM 2082 N N . GLU A 1 276 ? -7.863 48.875 10.117 1 97.94 276 GLU A N 1
ATOM 2083 C CA . GLU A 1 276 ? -8.453 49.125 8.805 1 97.94 276 GLU A CA 1
ATOM 2084 C C . GLU A 1 276 ? -8.32 47.906 7.902 1 97.94 276 GLU A C 1
ATOM 2086 O O . GLU A 1 276 ? -7.23 47.375 7.734 1 97.94 276 GLU A O 1
ATOM 2091 N N . ARG A 1 277 ? -9.438 47.5 7.359 1 98.06 277 ARG A N 1
ATOM 2092 C CA . ARG A 1 277 ? -9.422 46.344 6.473 1 98.06 277 ARG A CA 1
ATOM 2093 C C . ARG A 1 277 ? -8.719 46.688 5.16 1 98.06 277 ARG A C 1
ATOM 2095 O O . ARG A 1 277 ? -9.016 47.688 4.531 1 98.06 277 ARG A O 1
ATOM 2102 N N . VAL A 1 278 ? -7.793 45.844 4.75 1 97.94 278 VAL A N 1
ATOM 2103 C CA . VAL A 1 278 ? -7.07 45.969 3.488 1 97.94 278 VAL A CA 1
ATOM 2104 C C . VAL A 1 278 ? -7.723 45.094 2.422 1 97.94 278 VAL A C 1
ATOM 2106 O O . VAL A 1 278 ? -8.078 43.969 2.691 1 97.94 278 VAL A O 1
ATOM 2109 N N . GLU A 1 279 ? -7.926 45.656 1.271 1 97.06 279 GLU A N 1
ATOM 2110 C CA . GLU A 1 279 ? -8.422 44.812 0.172 1 97.06 279 GLU A CA 1
ATOM 2111 C C . GLU A 1 279 ? -7.469 43.656 -0.118 1 97.06 279 GLU A C 1
ATOM 2113 O O . GLU A 1 279 ? -6.254 43.844 -0.182 1 97.06 279 GLU A O 1
ATOM 2118 N N . ALA A 1 280 ? -7.988 42.5 -0.229 1 97.12 280 ALA A N 1
ATOM 2119 C CA . ALA A 1 280 ? -7.227 41.281 -0.469 1 97.12 280 ALA A CA 1
ATOM 2120 C C . ALA A 1 280 ? -8.086 40.219 -1.161 1 97.12 280 ALA A C 1
ATOM 2122 O O . ALA A 1 280 ? -9.312 40.281 -1.135 1 97.12 280 ALA A O 1
ATOM 2123 N N . PRO A 1 281 ? -7.465 39.25 -1.892 1 96.56 281 PRO A N 1
ATOM 2124 C CA . PRO A 1 281 ? -8.242 38.188 -2.5 1 96.56 281 PRO A CA 1
ATOM 2125 C C . PRO A 1 281 ? -9.016 37.344 -1.472 1 96.56 281 PRO A C 1
ATOM 2127 O O . PRO A 1 281 ? -8.57 37.219 -0.331 1 96.56 281 PRO A O 1
ATOM 2130 N N . GLN A 1 282 ? -10.172 36.781 -1.966 1 95.19 282 GLN A N 1
ATOM 2131 C CA . GLN A 1 282 ? -10.969 35.938 -1.084 1 95.19 282 GLN A CA 1
ATOM 2132 C C . GLN A 1 282 ? -10.227 34.656 -0.735 1 95.19 282 GLN A C 1
ATOM 2134 O O . GLN A 1 282 ? -9.523 34.094 -1.576 1 95.19 282 GLN A O 1
ATOM 2139 N N . GLY A 1 283 ? -10.422 34.156 0.453 1 97.12 283 GLY A N 1
ATOM 2140 C CA . GLY A 1 283 ? -9.727 33 0.973 1 97.12 283 GLY A CA 1
ATOM 2141 C C . GLY A 1 283 ? -9.094 33.25 2.334 1 97.12 283 GLY A C 1
ATOM 2142 O O . GLY A 1 283 ? -9.727 33.812 3.219 1 97.12 283 GLY A O 1
ATOM 2143 N N . ASN A 1 284 ? -7.934 32.719 2.459 1 98.19 284 ASN A N 1
ATOM 2144 C CA . ASN A 1 284 ? -7.23 32.875 3.727 1 98.19 284 ASN A CA 1
ATOM 2145 C C . ASN A 1 284 ? -5.828 33.438 3.52 1 98.19 284 ASN A C 1
ATOM 2147 O O . ASN A 1 284 ? -5.203 33.188 2.484 1 98.19 284 ASN A O 1
ATOM 2151 N N . HIS A 1 285 ? -5.371 34.156 4.465 1 98.56 285 HIS A N 1
ATOM 2152 C CA . HIS A 1 285 ? -4.074 34.812 4.414 1 98.56 285 HIS A CA 1
ATOM 2153 C C . HIS A 1 285 ? -3.199 34.406 5.594 1 98.56 285 HIS A C 1
ATOM 2155 O O . HIS A 1 285 ? -3.709 33.969 6.625 1 98.56 285 HIS A O 1
ATOM 2161 N N . GLY A 1 286 ? -1.905 34.469 5.383 1 97.69 286 GLY A N 1
ATOM 2162 C CA . GLY A 1 286 ? -0.942 34.188 6.438 1 97.69 286 GLY A CA 1
ATOM 2163 C C . GLY A 1 286 ? -0.275 35.438 6.973 1 97.69 286 GLY A C 1
ATOM 2164 O O . GLY A 1 286 ? -0.9 36.5 7.043 1 97.69 286 GLY A O 1
ATOM 2165 N N . ARG A 1 287 ? 0.941 35.281 7.418 1 97.38 287 ARG A N 1
ATOM 2166 C CA . ARG A 1 287 ? 1.758 36.375 7.938 1 97.38 287 ARG A CA 1
ATOM 2167 C C . ARG A 1 287 ? 1.805 37.531 6.953 1 97.38 287 ARG A C 1
ATOM 2169 O O . ARG A 1 287 ? 1.927 37.344 5.746 1 97.38 287 ARG A O 1
ATOM 2176 N N . VAL A 1 288 ? 1.741 38.719 7.504 1 98.25 288 VAL A N 1
ATOM 2177 C CA . VAL A 1 288 ? 1.855 39.938 6.711 1 98.25 288 VAL A CA 1
ATOM 2178 C C . VAL A 1 288 ? 3.205 40.625 6.973 1 98.25 288 VAL A C 1
ATOM 2180 O O . VAL A 1 288 ? 3.623 40.75 8.125 1 98.25 288 VAL A O 1
ATOM 2183 N N . VAL A 1 289 ? 3.881 41.031 5.879 1 98.12 289 VAL A N 1
ATOM 2184 C CA . VAL A 1 289 ? 5.145 41.75 6.043 1 98.12 289 VAL A CA 1
ATOM 2185 C C . VAL A 1 289 ? 5.125 43.031 5.215 1 98.12 289 VAL A C 1
ATOM 2187 O O . VAL A 1 289 ? 4.277 43.188 4.332 1 98.12 289 VAL A O 1
ATOM 2190 N N . LEU A 1 290 ? 5.918 43.969 5.621 1 97.38 290 LEU A N 1
ATOM 2191 C CA . LEU A 1 290 ? 6.254 45.125 4.805 1 97.38 290 LEU A CA 1
ATOM 2192 C C . LEU A 1 290 ? 7.547 44.875 4.035 1 97.38 290 LEU A C 1
ATOM 2194 O O . LEU A 1 290 ? 8.609 44.688 4.637 1 97.38 290 LEU A O 1
ATOM 2198 N N . TRP A 1 291 ? 7.418 44.781 2.725 1 97.19 291 TRP A N 1
ATOM 2199 C CA . TRP A 1 291 ? 8.555 44.5 1.852 1 97.19 291 TRP A CA 1
ATOM 2200 C C . TRP A 1 291 ? 8.664 45.562 0.749 1 97.19 291 TRP A C 1
ATOM 2202 O O . TRP A 1 291 ? 7.805 45.625 -0.134 1 97.19 291 TRP A O 1
ATOM 2212 N N . ARG A 1 292 ? 9.641 46.469 0.792 1 94.31 292 ARG A N 1
ATOM 2213 C CA . ARG A 1 292 ? 9.898 47.531 -0.177 1 94.31 292 ARG A CA 1
ATOM 2214 C C . ARG A 1 292 ? 8.695 48.469 -0.29 1 94.31 292 ARG A C 1
ATOM 2216 O O . ARG A 1 292 ? 8.258 48.781 -1.395 1 94.31 292 ARG A O 1
ATOM 2223 N N . GLY A 1 293 ? 8.195 48.688 0.761 1 93.31 293 GLY A N 1
ATOM 2224 C CA . GLY A 1 293 ? 7.113 49.656 0.849 1 93.31 293 GLY A CA 1
ATOM 2225 C C . GLY A 1 293 ? 5.754 49.062 0.543 1 93.31 293 GLY A C 1
ATOM 2226 O O . GLY A 1 293 ? 4.738 49.75 0.585 1 93.31 293 GLY A O 1
ATOM 2227 N N . LYS A 1 294 ? 5.738 47.812 0.298 1 95.25 294 LYS A N 1
ATOM 2228 C CA . LYS A 1 294 ? 4.48 47.125 -0.018 1 95.25 294 LYS A CA 1
ATOM 2229 C C . LYS A 1 294 ? 4.145 46.062 1.021 1 95.25 294 LYS A C 1
ATOM 2231 O O . LYS A 1 294 ? 5.043 45.438 1.58 1 95.25 294 LYS A O 1
ATOM 2236 N N . LEU A 1 295 ? 2.826 45.875 1.233 1 98.12 295 LEU A N 1
ATOM 2237 C CA . LEU A 1 295 ? 2.383 44.75 2.057 1 98.12 295 LEU A CA 1
ATOM 2238 C C . LEU A 1 295 ? 2.377 43.469 1.251 1 98.12 295 LEU A C 1
ATOM 2240 O O . LEU A 1 295 ? 1.964 43.469 0.089 1 98.12 295 LEU A O 1
ATOM 2244 N N . VAL A 1 296 ? 2.926 42.406 1.796 1 98.44 296 VAL A N 1
ATOM 2245 C CA . VAL A 1 296 ? 2.984 41.094 1.176 1 98.44 296 VAL A CA 1
ATOM 2246 C C . VAL A 1 296 ? 2.482 40.031 2.158 1 98.44 296 VAL A C 1
ATOM 2248 O O . VAL A 1 296 ? 2.711 40.125 3.365 1 98.44 296 VAL A O 1
ATOM 2251 N N . THR A 1 297 ? 1.718 39.062 1.689 1 98.56 297 THR A N 1
ATOM 2252 C CA . THR A 1 297 ? 1.199 38 2.523 1 98.56 297 THR A CA 1
ATOM 2253 C C . THR A 1 297 ? 1.094 36.688 1.726 1 98.56 297 THR A C 1
ATOM 2255 O O . THR A 1 297 ? 1.305 36.688 0.511 1 98.56 297 THR A O 1
ATOM 2258 N N . SER A 1 298 ? 0.934 35.625 2.432 1 98.06 298 SER A N 1
ATOM 2259 C CA . SER A 1 298 ? 0.516 34.375 1.815 1 98.06 298 SER A CA 1
ATOM 2260 C C . SER A 1 298 ? -0.989 34.344 1.567 1 98.06 298 SER A C 1
ATOM 2262 O O . SER A 1 298 ? -1.757 34.938 2.33 1 98.06 298 SER A O 1
ATOM 2264 N N . HIS A 1 299 ? -1.397 33.688 0.507 1 98.38 299 HIS A N 1
ATOM 2265 C CA . HIS A 1 299 ? -2.812 33.562 0.171 1 98.38 299 HIS A CA 1
ATOM 2266 C C . HIS A 1 299 ? -3.15 32.156 -0.323 1 98.38 299 HIS A C 1
ATOM 2268 O O . HIS A 1 299 ? -2.352 31.547 -1.024 1 98.38 299 HIS A O 1
ATOM 2274 N N . THR A 1 300 ? -4.293 31.672 0.04 1 97.5 300 THR A N 1
ATOM 2275 C CA . THR A 1 300 ? -4.773 30.391 -0.439 1 97.5 300 THR A CA 1
ATOM 2276 C C . THR A 1 300 ? -6.297 30.312 -0.352 1 97.5 300 THR A C 1
ATOM 2278 O O . THR A 1 300 ? -6.93 31.156 0.286 1 97.5 300 THR A O 1
ATOM 2281 N N . SER A 1 301 ? -6.906 29.484 -1.082 1 96.56 301 SER A N 1
ATOM 2282 C CA . SER A 1 301 ? -8.297 29.062 -0.983 1 96.56 301 SER A CA 1
ATOM 2283 C C . SER A 1 301 ? -8.453 27.578 -1.289 1 96.56 301 SER A C 1
ATOM 2285 O O . SER A 1 301 ? -7.473 26.891 -1.603 1 96.56 301 SER A O 1
ATOM 2287 N N . LEU A 1 302 ? -9.648 27.031 -1.184 1 96.31 302 LEU A N 1
ATOM 2288 C CA . LEU A 1 302 ? -9.883 25.641 -1.503 1 96.31 302 LEU A CA 1
ATOM 2289 C C . LEU A 1 302 ? -9.602 25.359 -2.977 1 96.31 302 LEU A C 1
ATOM 2291 O O . LEU A 1 302 ? -9.383 24.203 -3.367 1 96.31 302 LEU A O 1
ATOM 2295 N N . SER A 1 303 ? -9.586 26.438 -3.775 1 93.75 303 SER A N 1
ATOM 2296 C CA . SER A 1 303 ? -9.359 26.25 -5.203 1 93.75 303 SER A CA 1
ATOM 2297 C C . SER A 1 303 ? -8.031 26.859 -5.633 1 93.75 303 SER A C 1
ATOM 2299 O O . SER A 1 303 ? -7.703 26.891 -6.82 1 93.75 303 SER A O 1
ATOM 2301 N N . THR A 1 304 ? -7.312 27.453 -4.703 1 95.06 304 THR A N 1
ATOM 2302 C CA . THR A 1 304 ? -6.059 28.125 -5.027 1 95.06 304 THR A CA 1
ATOM 2303 C C . THR A 1 304 ? -4.934 27.641 -4.121 1 95.06 304 THR A C 1
ATOM 2305 O O . THR A 1 304 ? -4.895 27.969 -2.934 1 95.06 304 THR A O 1
ATOM 2308 N N . PRO A 1 305 ? -3.938 26.906 -4.703 1 95.19 305 PRO A N 1
ATOM 2309 C CA . PRO A 1 305 ? -2.789 26.516 -3.887 1 95.19 305 PRO A CA 1
ATOM 2310 C C . PRO A 1 305 ? -2.088 27.703 -3.24 1 95.19 305 PRO A C 1
ATOM 2312 O O . PRO A 1 305 ? -2.148 28.828 -3.764 1 95.19 305 PRO A O 1
ATOM 2315 N N . PRO A 1 306 ? -1.431 27.5 -2.119 1 96.5 306 PRO A N 1
ATOM 2316 C CA . PRO A 1 306 ? -0.756 28.578 -1.411 1 96.5 306 PRO A CA 1
ATOM 2317 C C . PRO A 1 306 ? 0.209 29.359 -2.305 1 96.5 306 PRO A C 1
ATOM 2319 O O . PRO A 1 306 ? 1.007 28.766 -3.027 1 96.5 306 PRO A O 1
ATOM 2322 N N . ARG A 1 307 ? 0.139 30.688 -2.236 1 97.5 307 ARG A N 1
ATOM 2323 C CA . ARG A 1 307 ? 0.934 31.609 -3.039 1 97.5 307 ARG A CA 1
ATOM 2324 C C . ARG A 1 307 ? 1.28 32.875 -2.248 1 97.5 307 ARG A C 1
ATOM 2326 O O . ARG A 1 307 ? 0.803 33.062 -1.126 1 97.5 307 ARG A O 1
ATOM 2333 N N . ILE A 1 308 ? 2.193 33.656 -2.77 1 98.06 308 ILE A N 1
ATOM 2334 C CA . ILE A 1 308 ? 2.568 34.906 -2.168 1 98.06 308 ILE A CA 1
ATOM 2335 C C . ILE A 1 308 ? 2.006 36.062 -3 1 98.06 308 ILE A C 1
ATOM 2337 O O . ILE A 1 308 ? 2.219 36.125 -4.215 1 98.06 308 ILE A O 1
ATOM 2341 N N . VAL A 1 309 ? 1.305 37.031 -2.336 1 98.25 309 VAL A N 1
ATOM 2342 C CA . VAL A 1 309 ? 0.667 38.094 -3.078 1 98.25 309 VAL A CA 1
ATOM 2343 C C . VAL A 1 309 ? 1.013 39.438 -2.436 1 98.25 309 VAL A C 1
ATOM 2345 O O . VAL A 1 309 ? 1.312 39.5 -1.24 1 98.25 309 VAL A O 1
ATOM 2348 N N . SER A 1 310 ? 0.949 40.438 -3.244 1 97.75 310 SER A N 1
ATOM 2349 C CA . SER A 1 310 ? 1.024 41.812 -2.746 1 97.75 310 SER A CA 1
ATOM 2350 C C . SER A 1 310 ? -0.362 42.344 -2.438 1 97.75 310 SER A C 1
ATOM 2352 O O . SER A 1 310 ? -1.35 41.938 -3.055 1 97.75 310 SER A O 1
ATOM 2354 N N . LEU A 1 311 ? -0.426 43.156 -1.438 1 97.5 311 LEU A N 1
ATOM 2355 C CA . LEU A 1 311 ? -1.661 43.844 -1.077 1 97.5 311 LEU A CA 1
ATOM 2356 C C . LEU A 1 311 ? -1.54 45.344 -1.32 1 97.5 311 LEU A C 1
ATOM 2358 O O . LEU A 1 311 ? -0.463 45.906 -1.148 1 97.5 311 LEU A O 1
ATOM 2362 N N . PRO A 1 312 ? -2.674 46.031 -1.818 1 95.25 312 PRO A N 1
ATOM 2363 C CA . PRO A 1 312 ? -4.047 45.531 -1.923 1 95.25 312 PRO A CA 1
ATOM 2364 C C . PRO A 1 312 ? -4.34 44.875 -3.275 1 95.25 312 PRO A C 1
ATOM 2366 O O . PRO A 1 312 ? -5.434 44.344 -3.486 1 95.25 312 PRO A O 1
ATOM 2369 N N . SER A 1 313 ? -3.471 44.812 -4.199 1 91.12 313 SER A N 1
ATOM 2370 C CA . SER A 1 313 ? -3.75 44.406 -5.566 1 91.12 313 SER A CA 1
ATOM 2371 C C . SER A 1 313 ? -4.086 42.906 -5.625 1 91.12 313 SER A C 1
ATOM 2373 O O . SER A 1 313 ? -4.84 42.469 -6.496 1 91.12 313 SER A O 1
ATOM 2375 N N . GLY A 1 314 ? -3.547 42.219 -4.789 1 94.81 314 GLY A N 1
ATOM 2376 C CA . GLY A 1 314 ? -3.701 40.781 -4.848 1 94.81 314 GLY A CA 1
ATOM 2377 C C . GLY A 1 314 ? -2.85 40.125 -5.922 1 94.81 314 GLY A C 1
ATOM 2378 O O . GLY A 1 314 ? -3.01 38.938 -6.223 1 94.81 314 GLY A O 1
ATOM 2379 N N . GLU A 1 315 ? -1.934 40.875 -6.496 1 95.5 315 GLU A N 1
ATOM 2380 C CA . GLU A 1 315 ? -1.062 40.375 -7.555 1 95.5 315 GLU A CA 1
ATOM 2381 C C . GLU A 1 315 ? -0.081 39.344 -7.012 1 95.5 315 GLU A C 1
ATOM 2383 O O . GLU A 1 315 ? 0.579 39.562 -5.996 1 95.5 315 GLU A O 1
ATOM 2388 N N . PRO A 1 316 ? -0.006 38.188 -7.668 1 95.94 316 PRO A N 1
ATOM 2389 C CA . PRO A 1 316 ? 0.905 37.156 -7.184 1 95.94 316 PRO A CA 1
ATOM 2390 C C . PRO A 1 316 ? 2.373 37.469 -7.438 1 95.94 316 PRO A C 1
ATOM 2392 O O . PRO A 1 316 ? 2.725 37.938 -8.523 1 95.94 316 PRO A O 1
ATOM 2395 N N . LEU A 1 317 ? 3.15 37.312 -6.461 1 96.38 317 LEU A N 1
ATOM 2396 C CA . LEU A 1 317 ? 4.602 37.406 -6.582 1 96.38 317 LEU A CA 1
ATOM 2397 C C . LEU A 1 317 ? 5.195 36 -6.855 1 96.38 317 LEU A C 1
ATOM 2399 O O . LEU A 1 317 ? 6.117 35.875 -7.66 1 96.38 317 LEU A O 1
ATOM 2403 N N . LEU A 1 318 ? 4.777 35 -6.172 1 95.38 318 LEU A N 1
ATOM 2404 C CA . LEU A 1 318 ? 5.125 33.594 -6.344 1 95.38 318 LEU A CA 1
ATOM 2405 C C . LEU A 1 318 ? 3.873 32.719 -6.359 1 95.38 318 LEU A C 1
ATOM 2407 O O . LEU A 1 318 ? 3.031 32.812 -5.465 1 95.38 318 LEU A O 1
ATOM 2411 N N . GLU A 1 319 ? 3.727 31.938 -7.34 1 94.06 319 GLU A N 1
ATOM 2412 C CA . GLU A 1 319 ? 2.582 31.031 -7.426 1 94.06 319 GLU A CA 1
ATOM 2413 C C . GLU A 1 319 ? 2.902 29.812 -8.297 1 94.06 319 GLU A C 1
ATOM 2415 O O . GLU A 1 319 ? 3.682 29.922 -9.242 1 94.06 319 GLU A O 1
ATOM 2420 N N . GLY A 1 320 ? 2.328 28.734 -7.805 1 89 320 GLY A N 1
ATOM 2421 C CA . GLY A 1 320 ? 2.412 27.562 -8.656 1 89 320 GLY A CA 1
ATOM 2422 C C . GLY A 1 320 ? 1.324 27.516 -9.719 1 89 320 GLY A C 1
ATOM 2423 O O . GLY A 1 320 ? 0.271 28.141 -9.555 1 89 320 GLY A O 1
ATOM 2424 N N . GLY A 1 321 ? 1.549 26.891 -10.852 1 87.12 321 GLY A N 1
ATOM 2425 C CA . GLY A 1 321 ? 0.548 26.75 -11.898 1 87.12 321 GLY A CA 1
ATOM 2426 C C . GLY A 1 321 ? -0.284 25.484 -11.758 1 87.12 321 GLY A C 1
ATOM 2427 O O . GLY A 1 321 ? 0.237 24.375 -11.875 1 87.12 321 GLY A O 1
ATOM 2428 N N . LEU A 1 322 ? -1.52 25.672 -11.359 1 91 322 LEU A N 1
ATOM 2429 C CA . LEU A 1 322 ? -2.469 24.562 -11.359 1 91 322 LEU A CA 1
ATOM 2430 C C . LEU A 1 322 ? -2.982 24.297 -12.766 1 91 322 LEU A C 1
ATOM 2432 O O . LEU A 1 322 ? -3.592 25.172 -13.391 1 91 322 LEU A O 1
ATOM 2436 N N . PRO A 1 323 ? -2.76 23.094 -13.258 1 92.12 323 PRO A N 1
ATOM 2437 C CA . PRO A 1 323 ? -3.248 22.781 -14.602 1 92.12 323 PRO A CA 1
ATOM 2438 C C . PRO A 1 323 ? -4.754 22.984 -14.75 1 92.12 323 PRO A C 1
ATOM 2440 O O . PRO A 1 323 ? -5.512 22.703 -13.82 1 92.12 323 PRO A O 1
ATOM 2443 N N . GLU A 1 324 ? -5.207 23.391 -15.953 1 94 324 GLU A N 1
ATOM 2444 C CA . GLU A 1 324 ? -6.586 23.797 -16.203 1 94 324 GLU A CA 1
ATOM 2445 C C . GLU A 1 324 ? -7.559 22.641 -15.961 1 94 324 GLU A C 1
ATOM 2447 O O . GLU A 1 324 ? -8.648 22.844 -15.422 1 94 324 GLU A O 1
ATOM 2452 N N . ASP A 1 325 ? -7.172 21.516 -16.391 1 94.25 325 ASP A N 1
ATOM 2453 C CA . ASP A 1 325 ? -8.055 20.359 -16.234 1 94.25 325 ASP A CA 1
ATOM 2454 C C . ASP A 1 325 ? -8.258 20.016 -14.766 1 94.25 325 ASP A C 1
ATOM 2456 O O . ASP A 1 325 ? -9.352 19.609 -14.359 1 94.25 325 ASP A O 1
ATOM 2460 N N . LEU A 1 326 ? -7.234 20.156 -13.953 1 94.25 326 LEU A N 1
ATOM 2461 C CA . LEU A 1 326 ? -7.344 19.922 -12.516 1 94.25 326 LEU A CA 1
ATOM 2462 C C . LEU A 1 326 ? -8.117 21.031 -11.836 1 94.25 326 LEU A C 1
ATOM 2464 O O . LEU A 1 326 ? -8.867 20.781 -10.891 1 94.25 326 LEU A O 1
ATOM 2468 N N . ARG A 1 327 ? -7.941 22.25 -12.312 1 94.69 327 ARG A N 1
ATOM 2469 C CA . ARG A 1 327 ? -8.742 23.359 -11.812 1 94.69 327 ARG A CA 1
ATOM 2470 C C . ARG A 1 327 ? -10.227 23.125 -12.039 1 94.69 327 ARG A C 1
ATOM 2472 O O . ARG A 1 327 ? -11.047 23.375 -11.148 1 94.69 327 ARG A O 1
ATOM 2479 N N . ARG A 1 328 ? -10.578 22.516 -13.188 1 94.81 328 ARG A N 1
ATOM 2480 C CA . ARG A 1 328 ? -11.969 22.25 -13.531 1 94.81 328 ARG A CA 1
ATOM 2481 C C . ARG A 1 328 ? -12.539 21.125 -12.672 1 94.81 328 ARG A C 1
ATOM 2483 O O . ARG A 1 328 ? -13.75 21.078 -12.43 1 94.81 328 ARG A O 1
ATOM 2490 N N . SER A 1 329 ? -11.648 20.281 -12.258 1 94.62 329 SER A N 1
ATOM 2491 C CA . SER A 1 329 ? -12.102 19.172 -11.422 1 94.62 329 SER A CA 1
ATOM 2492 C C . SER A 1 329 ? -12.516 19.672 -10.039 1 94.62 329 SER A C 1
ATOM 2494 O O . SER A 1 329 ? -13.273 19 -9.336 1 94.62 329 SER A O 1
ATOM 2496 N N . ILE A 1 330 ? -12.016 20.844 -9.656 1 93.25 330 ILE A N 1
ATOM 2497 C CA . ILE A 1 330 ? -12.375 21.5 -8.406 1 93.25 330 ILE A CA 1
ATOM 2498 C C . ILE A 1 330 ? -13.445 22.547 -8.664 1 93.25 330 ILE A C 1
ATOM 2500 O O . ILE A 1 330 ? -13.141 23.734 -8.797 1 93.25 330 ILE A O 1
ATOM 2504 N N . ALA A 1 331 ? -14.703 22.266 -8.945 1 82.25 331 ALA A N 1
ATOM 2505 C CA . ALA A 1 331 ? -15.789 23.031 -9.555 1 82.25 331 ALA A CA 1
ATOM 2506 C C . ALA A 1 331 ? -16.219 24.188 -8.648 1 82.25 331 ALA A C 1
ATOM 2508 O O . ALA A 1 331 ? -16.531 25.281 -9.133 1 82.25 331 ALA A O 1
ATOM 2509 N N . GLY A 1 332 ? -16.453 23.906 -7.266 1 87.88 332 GLY A N 1
ATOM 2510 C CA . GLY A 1 332 ? -16.891 24.953 -6.348 1 87.88 332 GLY A CA 1
ATOM 2511 C C . GLY A 1 332 ? -16.875 24.516 -4.895 1 87.88 332 GLY A C 1
ATOM 2512 O O . GLY A 1 332 ? -16.891 23.328 -4.598 1 87.88 332 GLY A O 1
ATOM 2513 N N . SER A 1 333 ? -16.672 25.578 -4.102 1 94.69 333 SER A N 1
ATOM 2514 C CA . SER A 1 333 ? -16.719 25.328 -2.668 1 94.69 333 SER A CA 1
ATOM 2515 C C . SER A 1 333 ? -17.703 26.266 -1.972 1 94.69 333 SER A C 1
ATOM 2517 O O . SER A 1 333 ? -17.953 27.375 -2.457 1 94.69 333 SER A O 1
ATOM 2519 N N . ARG A 1 334 ? -18.391 25.781 -1.01 1 96.25 334 ARG A N 1
ATOM 2520 C CA . ARG A 1 334 ? -19.297 26.609 -0.218 1 96.25 334 ARG A CA 1
ATOM 2521 C C . ARG A 1 334 ? -19.328 26.141 1.236 1 96.25 334 ARG A C 1
ATOM 2523 O O . ARG A 1 334 ? -18.969 25 1.54 1 96.25 334 ARG A O 1
ATOM 2530 N N . LEU A 1 335 ? -19.641 27.062 2.08 1 97.94 335 LEU A N 1
ATOM 2531 C CA . LEU A 1 335 ? -19.891 26.766 3.488 1 97.94 335 LEU A CA 1
ATOM 2532 C C . LEU A 1 335 ? -21.375 26.547 3.754 1 97.94 335 LEU A C 1
ATOM 2534 O O . LEU A 1 335 ? -22.203 27.344 3.316 1 97.94 335 LEU A O 1
ATOM 2538 N N . VAL A 1 336 ? -21.719 25.469 4.344 1 98.31 336 VAL A N 1
ATOM 2539 C CA . VAL A 1 336 ? -23.094 25.203 4.781 1 98.31 336 VAL A CA 1
ATOM 2540 C C . VAL A 1 336 ? -23.109 24.953 6.289 1 98.31 336 VAL A C 1
ATOM 2542 O O . VAL A 1 336 ? -22.078 24.656 6.891 1 98.31 336 VAL A O 1
ATOM 2545 N N . TRP A 1 337 ? -24.203 25.156 6.891 1 98.38 337 TRP A N 1
ATOM 2546 C CA . TRP A 1 337 ? -24.406 24.891 8.312 1 98.38 337 TRP A CA 1
ATOM 2547 C C . TRP A 1 337 ? -25.359 23.719 8.516 1 98.38 337 TRP A C 1
ATOM 2549 O O . TRP A 1 337 ? -26.531 23.797 8.148 1 98.38 337 TRP A O 1
ATOM 2559 N N . VAL A 1 338 ? -24.891 22.641 9.117 1 98.62 338 VAL A N 1
ATOM 2560 C CA . VAL A 1 338 ? -25.625 21.391 9.242 1 98.62 338 VAL A CA 1
ATOM 2561 C C . VAL A 1 338 ? -26.141 21.234 10.68 1 98.62 338 VAL A C 1
ATOM 2563 O O . VAL A 1 338 ? -25.359 21.359 11.633 1 98.62 338 VAL A O 1
ATOM 2566 N N . GLU A 1 339 ? -27.391 20.938 10.844 1 98.31 339 GLU A N 1
ATOM 2567 C CA . GLU A 1 339 ? -27.953 20.719 12.18 1 98.31 339 GLU A CA 1
ATOM 2568 C C . GLU A 1 339 ? -27.531 19.359 12.727 1 98.31 339 GLU A C 1
ATOM 2570 O O . GLU A 1 339 ? -27.672 18.344 12.047 1 98.31 339 GLU A O 1
ATOM 2575 N N . SER A 1 340 ? -27.031 19.344 13.945 1 98.06 340 SER A N 1
ATOM 2576 C CA . SER A 1 340 ? -26.578 18.125 14.594 1 98.06 340 SER A CA 1
ATOM 2577 C C . SER A 1 340 ? -27.625 17.609 15.586 1 98.06 340 SER A C 1
ATOM 2579 O O . SER A 1 340 ? -28.75 18.109 15.617 1 98.06 340 SER A O 1
ATOM 2581 N N . PHE A 1 341 ? -27.297 16.609 16.328 1 97.31 341 PHE A N 1
ATOM 2582 C CA . PHE A 1 341 ? -28.219 15.836 17.156 1 97.31 341 PHE A CA 1
ATOM 2583 C C . PHE A 1 341 ? -28.766 16.688 18.297 1 97.31 341 PHE A C 1
ATOM 2585 O O . PHE A 1 341 ? -29.875 16.438 18.797 1 97.31 341 PHE A O 1
ATOM 2592 N N . ASP A 1 342 ? -28.094 17.719 18.703 1 97.81 342 ASP A N 1
ATOM 2593 C CA . ASP A 1 342 ? -28.5 18.516 19.859 1 97.81 342 ASP A CA 1
ATOM 2594 C C . ASP A 1 342 ? -28.922 19.922 19.438 1 97.81 342 ASP A C 1
ATOM 2596 O O . ASP A 1 342 ? -28.969 20.844 20.25 1 97.81 342 ASP A O 1
ATOM 2600 N N . GLY A 1 343 ? -29.047 20.109 18.203 1 97.12 343 GLY A N 1
ATOM 2601 C CA . GLY A 1 343 ? -29.5 21.391 17.688 1 97.12 343 G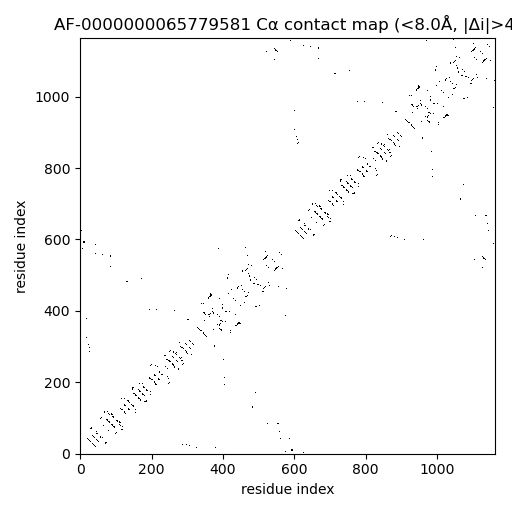LY A CA 1
ATOM 2602 C C . GLY A 1 343 ? -28.359 22.312 17.297 1 97.12 343 GLY A C 1
ATOM 2603 O O . GLY A 1 343 ? -28.578 23.359 16.688 1 97.12 343 GLY A O 1
ATOM 2604 N N . SER A 1 344 ? -27.156 21.953 17.609 1 97 344 SER A N 1
ATOM 2605 C CA . SER A 1 344 ? -26.016 22.734 17.188 1 97 344 SER A CA 1
ATOM 2606 C C . SER A 1 344 ? -25.891 22.766 15.672 1 97 344 SER A C 1
ATOM 2608 O O . SER A 1 344 ? -26.359 21.859 14.984 1 97 344 SER A O 1
ATOM 2610 N N . ARG A 1 345 ? -25.312 23.828 15.203 1 97.44 345 ARG A N 1
ATOM 2611 C CA . ARG A 1 345 ? -25.078 23.984 13.773 1 97.44 345 ARG A CA 1
ATOM 2612 C C . ARG A 1 345 ? -23.609 23.781 13.438 1 97.44 345 ARG A C 1
ATOM 2614 O O . ARG A 1 345 ? -22.766 24.609 13.82 1 97.44 345 ARG A O 1
ATOM 2621 N N . VAL A 1 346 ? -23.281 22.75 12.688 1 98.69 346 VAL A N 1
ATOM 2622 C CA . VAL A 1 346 ? -21.922 22.375 12.352 1 98.69 346 VAL A CA 1
ATOM 2623 C C . VAL A 1 346 ? -21.484 23.094 11.07 1 98.69 346 VAL A C 1
ATOM 2625 O O . VAL A 1 346 ? -22.047 22.859 10 1 98.69 346 VAL A O 1
ATOM 2628 N N . PRO A 1 347 ? -20.531 24.047 11.188 1 98.5 347 PRO A N 1
ATOM 2629 C CA . PRO A 1 347 ? -20 24.594 9.938 1 98.5 347 PRO A CA 1
ATOM 2630 C C . PRO A 1 347 ? -19.328 23.547 9.062 1 98.5 347 PRO A C 1
ATOM 2632 O O . PRO A 1 347 ? -18.422 22.828 9.523 1 98.5 347 PRO A O 1
ATOM 2635 N N . THR A 1 348 ? -19.75 23.438 7.816 1 98.75 348 THR A N 1
ATOM 2636 C CA . THR A 1 348 ? -19.297 22.359 6.938 1 98.75 348 THR A CA 1
ATOM 2637 C C . THR A 1 348 ? -18.953 22.906 5.555 1 98.75 348 THR A C 1
ATOM 2639 O O . THR A 1 348 ? -19.812 23.484 4.879 1 98.75 348 THR A O 1
ATOM 2642 N N . TYR A 1 349 ? -17.703 22.75 5.168 1 98.62 349 TYR A N 1
ATOM 2643 C CA . TYR A 1 349 ? -17.328 23.094 3.803 1 98.62 349 TYR A CA 1
ATOM 2644 C C . TYR A 1 349 ? -17.656 21.969 2.84 1 98.62 349 TYR A C 1
ATOM 2646 O O . TYR A 1 349 ? -17.484 20.797 3.17 1 98.62 349 TYR A O 1
ATOM 2654 N N . VAL A 1 350 ? -18.125 22.328 1.698 1 98.5 350 VAL A N 1
ATOM 2655 C CA . VAL A 1 350 ? -18.422 21.391 0.623 1 98.5 350 VAL A CA 1
ATOM 2656 C C . VAL A 1 350 ? -17.594 21.75 -0.613 1 98.5 350 VAL A C 1
ATOM 2658 O O . VAL A 1 350 ? -17.609 22.891 -1.065 1 98.5 350 VAL A O 1
ATOM 2661 N N . LEU A 1 351 ? -16.828 20.844 -1.064 1 98.12 351 LEU A N 1
ATOM 2662 C CA . LEU A 1 351 ? -16.109 20.969 -2.328 1 98.12 351 LEU A CA 1
ATOM 2663 C C . LEU A 1 351 ? -16.703 20.031 -3.381 1 98.12 351 LEU A C 1
ATOM 2665 O O . LEU A 1 351 ? -16.609 18.812 -3.262 1 98.12 351 LEU A O 1
ATOM 2669 N N . GLU A 1 352 ? -17.297 20.609 -4.379 1 97.62 352 GLU A N 1
ATOM 2670 C CA . GLU A 1 352 ? -17.922 19.812 -5.434 1 97.62 352 GLU A CA 1
ATOM 2671 C C . GLU A 1 352 ? -16.922 19.469 -6.527 1 97.62 352 GLU A C 1
ATOM 2673 O O . GLU A 1 352 ? -16.062 20.281 -6.875 1 97.62 352 GLU A O 1
ATOM 2678 N N . SER A 1 353 ? -17.016 18.234 -6.973 1 97.69 353 SER A N 1
ATOM 2679 C CA . SER A 1 353 ? -16.156 17.781 -8.062 1 97.69 353 SER A CA 1
ATOM 2680 C C . SER A 1 353 ? -16.797 18.062 -9.422 1 97.69 353 SER A C 1
ATOM 2682 O O . SER A 1 353 ? -17.984 17.75 -9.625 1 97.69 353 SER A O 1
ATOM 2684 N N . GLY A 1 354 ? -16.031 18.609 -10.312 1 97.06 354 GLY A N 1
ATOM 2685 C CA . GLY A 1 354 ? -16.5 18.766 -11.68 1 97.06 354 GLY A CA 1
ATOM 2686 C C . GLY A 1 354 ? -16.531 17.453 -12.453 1 97.06 354 GLY A C 1
ATOM 2687 O O . GLY A 1 354 ? -17.047 17.406 -13.57 1 97.06 354 GLY A O 1
ATOM 2688 N N . ARG A 1 355 ? -16.078 16.391 -11.875 1 95.56 355 ARG A N 1
ATOM 2689 C CA . ARG A 1 355 ? -15.984 15.094 -12.547 1 95.56 355 ARG A CA 1
ATOM 2690 C C . ARG A 1 355 ? -16.984 14.102 -11.961 1 95.56 355 ARG A C 1
ATOM 2692 O O . ARG A 1 355 ? -16.984 12.922 -12.336 1 95.56 355 ARG A O 1
ATOM 2699 N N . ALA A 1 356 ? -17.75 14.539 -11.016 1 95.75 356 ALA A N 1
ATOM 2700 C CA . ALA A 1 356 ? -18.766 13.68 -10.398 1 95.75 356 ALA A CA 1
ATOM 2701 C C . ALA A 1 356 ? -20.172 14.156 -10.734 1 95.75 356 ALA A C 1
ATOM 2703 O O . ALA A 1 356 ? -20.422 15.359 -10.812 1 95.75 356 ALA A O 1
ATOM 2704 N N . PRO A 1 357 ? -21.078 13.203 -10.891 1 95.75 357 PRO A N 1
ATOM 2705 C CA . PRO A 1 357 ? -22.484 13.602 -11 1 95.75 357 PRO A CA 1
ATOM 2706 C C . PRO A 1 357 ? -23.062 14.062 -9.672 1 95.75 357 PRO A C 1
ATOM 2708 O O . PRO A 1 357 ? -22.453 13.867 -8.617 1 95.75 357 PRO A O 1
ATOM 2711 N N . THR A 1 358 ? -24.172 14.727 -9.727 1 95.19 358 THR A N 1
ATOM 2712 C CA . THR A 1 358 ? -24.953 15.094 -8.562 1 95.19 358 THR A CA 1
ATOM 2713 C C . THR A 1 358 ? -26.375 14.547 -8.68 1 95.19 358 THR A C 1
ATOM 2715 O O . THR A 1 358 ? -27.141 14.977 -9.547 1 95.19 358 THR A O 1
ATOM 2718 N N . PRO A 1 359 ? -26.75 13.594 -7.863 1 96.88 359 PRO A N 1
ATOM 2719 C CA . PRO A 1 359 ? -25.953 13.094 -6.75 1 96.88 359 PRO A CA 1
ATOM 2720 C C . PRO A 1 359 ? -24.812 12.172 -7.203 1 96.88 359 PRO A C 1
ATOM 2722 O O . PRO A 1 359 ? -24.906 11.562 -8.273 1 96.88 359 PRO A O 1
ATOM 2725 N N . GLY A 1 360 ? -23.766 12.164 -6.465 1 97.81 360 GLY A N 1
ATOM 2726 C CA . GLY A 1 360 ? -22.625 11.32 -6.785 1 97.81 360 GLY A CA 1
ATOM 2727 C C . GLY A 1 360 ? -21.891 10.82 -5.555 1 97.81 360 GLY A C 1
ATOM 2728 O O . GLY A 1 360 ? -22.328 11.07 -4.426 1 97.81 360 GLY A O 1
ATOM 2729 N N . PRO A 1 361 ? -20.844 9.938 -5.816 1 97.94 361 PRO A N 1
ATOM 2730 C CA . PRO A 1 361 ? -20.047 9.492 -4.672 1 97.94 361 PRO A CA 1
ATOM 2731 C C . PRO A 1 361 ? -19.453 10.648 -3.875 1 97.94 361 PRO A C 1
ATOM 2733 O O . PRO A 1 361 ? -18.938 11.602 -4.461 1 97.94 361 PRO A O 1
ATOM 2736 N N . THR A 1 362 ? -19.578 10.641 -2.564 1 98.75 362 THR A N 1
ATOM 2737 C CA . THR A 1 362 ? -19.188 11.742 -1.698 1 98.75 362 THR A CA 1
ATOM 2738 C C . THR A 1 362 ? -18.344 11.234 -0.526 1 98.75 362 THR A C 1
ATOM 2740 O O . THR A 1 362 ? -18.719 10.25 0.126 1 98.75 362 THR A O 1
ATOM 2743 N N . VAL A 1 363 ? -17.219 11.852 -0.323 1 98.88 363 VAL A N 1
ATOM 2744 C CA . VAL A 1 363 ? -16.359 11.508 0.801 1 98.88 363 VAL A CA 1
ATOM 2745 C C . VAL A 1 363 ? -16.5 12.555 1.905 1 98.88 363 VAL A C 1
ATOM 2747 O O . VAL A 1 363 ? -16.328 13.75 1.662 1 98.88 363 VAL A O 1
ATOM 2750 N N . VAL A 1 364 ? -16.875 12.156 3.074 1 98.94 364 VAL A N 1
ATOM 2751 C CA . VAL A 1 364 ? -16.719 13 4.254 1 98.94 364 VAL A CA 1
ATOM 2752 C C . VAL A 1 364 ? -15.258 12.984 4.703 1 98.94 364 VAL A C 1
ATOM 2754 O O . VAL A 1 364 ? -14.781 11.984 5.25 1 98.94 364 VAL A O 1
ATOM 2757 N N . LEU A 1 365 ? -14.594 14.055 4.41 1 98.88 365 LEU A N 1
ATOM 2758 C CA . LEU A 1 365 ? -13.195 14.203 4.789 1 98.88 365 LEU A CA 1
ATOM 2759 C C . LEU A 1 365 ? -13.07 14.891 6.145 1 98.88 365 LEU A C 1
ATOM 2761 O O . LEU A 1 365 ? -13.297 16.109 6.254 1 98.88 365 LEU A O 1
ATOM 2765 N N . VAL A 1 366 ? -12.656 14.133 7.148 1 98.88 366 VAL A N 1
ATOM 2766 C CA . VAL A 1 366 ? -12.625 14.633 8.516 1 98.88 366 VAL A CA 1
ATOM 2767 C C . VAL A 1 366 ? -11.219 15.141 8.852 1 98.88 366 VAL A C 1
ATOM 2769 O O . VAL A 1 366 ? -10.234 14.414 8.688 1 98.88 366 VAL A O 1
ATOM 2772 N N . HIS A 1 367 ? -11.156 16.375 9.25 1 98.19 367 HIS A N 1
ATOM 2773 C CA . HIS A 1 367 ? -9.844 16.938 9.531 1 98.19 367 HIS A CA 1
ATOM 2774 C C . HIS A 1 367 ? -9.266 16.391 10.82 1 98.19 367 HIS A C 1
ATOM 2776 O O . HIS A 1 367 ? -10 15.859 11.664 1 98.19 367 HIS A O 1
ATOM 2782 N N . GLY A 1 368 ? -7.941 16.484 10.945 1 96.88 368 GLY A N 1
ATOM 2783 C CA . GLY A 1 368 ? -7.258 16.094 12.172 1 96.88 368 GLY A CA 1
ATOM 2784 C C . GLY A 1 368 ? -7.367 17.141 13.266 1 96.88 368 GLY A C 1
ATOM 2785 O O . GLY A 1 368 ? -8.141 18.094 13.148 1 96.88 368 GLY A O 1
ATOM 2786 N N . GLY A 1 369 ? -6.637 16.891 14.344 1 91.69 369 GLY A N 1
ATOM 2787 C CA . GLY A 1 369 ? -6.676 17.797 15.477 1 91.69 369 GLY A CA 1
ATOM 2788 C C . GLY A 1 369 ? -6.875 17.094 16.797 1 91.69 369 GLY A C 1
ATOM 2789 O O . GLY A 1 369 ? -6.039 16.281 17.219 1 91.69 369 GLY A O 1
ATOM 2790 N N . PRO A 1 370 ? -7.891 17.25 17.422 1 93.25 370 PRO A N 1
ATOM 2791 C CA . PRO A 1 370 ? -9.164 17.797 16.938 1 93.25 370 PRO A CA 1
ATOM 2792 C C . PRO A 1 370 ? -9.18 19.328 16.891 1 93.25 370 PRO A C 1
ATOM 2794 O O . PRO A 1 370 ? -10.07 19.922 16.281 1 93.25 370 PRO A O 1
ATOM 2797 N N . PHE A 1 371 ? -8.234 19.938 17.578 1 93.12 371 PHE A N 1
ATOM 2798 C CA . PHE A 1 371 ? -8.211 21.406 17.609 1 93.12 371 PHE A CA 1
ATOM 2799 C C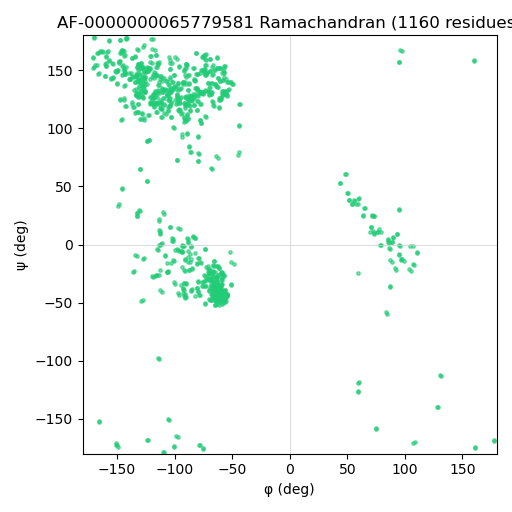 . PHE A 1 371 ? -7.586 21.953 16.328 1 93.12 371 PHE A C 1
ATOM 2801 O O . PHE A 1 371 ? -6.477 22.484 16.359 1 93.12 371 PHE A O 1
ATOM 2808 N N . ALA A 1 372 ? -8.281 21.844 15.32 1 95.5 372 ALA A N 1
ATOM 2809 C CA . ALA A 1 372 ? -7.992 22.328 13.977 1 95.5 372 ALA A CA 1
ATOM 2810 C C . ALA A 1 372 ? -9.273 22.688 13.234 1 95.5 372 ALA A C 1
ATOM 2812 O O . ALA A 1 372 ? -10.344 22.797 13.836 1 95.5 372 ALA A O 1
ATOM 2813 N N . GLU A 1 373 ? -9.164 23.016 11.984 1 96.5 373 GLU A N 1
ATOM 2814 C CA . GLU A 1 373 ? -10.352 23.312 11.195 1 96.5 373 GLU A CA 1
ATOM 2815 C C . GLU A 1 373 ? -10.078 23.172 9.703 1 96.5 373 GLU A C 1
ATOM 2817 O O . GLU A 1 373 ? -8.922 23.203 9.273 1 96.5 373 GLU A O 1
ATOM 2822 N N . ASP A 1 374 ? -11.102 22.891 8.984 1 97.44 374 ASP A N 1
ATOM 2823 C CA . ASP A 1 374 ? -11.125 23.094 7.539 1 97.44 374 ASP A CA 1
ATOM 2824 C C . ASP A 1 374 ? -11.641 24.484 7.18 1 97.44 374 ASP A C 1
ATOM 2826 O O . ASP A 1 374 ? -12.719 24.891 7.625 1 97.44 374 ASP A O 1
ATOM 2830 N N . SER A 1 375 ? -10.836 25.219 6.523 1 97.69 375 SER A N 1
ATOM 2831 C CA . SER A 1 375 ? -11.195 26.547 6.051 1 97.69 375 SER A CA 1
ATOM 2832 C C . SER A 1 375 ? -11.133 26.625 4.527 1 97.69 375 SER A C 1
ATOM 2834 O O . SER A 1 375 ? -10.906 25.625 3.857 1 97.69 375 SER A O 1
ATOM 2836 N N . ASP A 1 376 ? -11.531 27.828 3.98 1 97.69 376 ASP A N 1
ATOM 2837 C CA . ASP A 1 376 ? -11.344 28.062 2.549 1 97.69 376 ASP A CA 1
ATOM 2838 C C . ASP A 1 376 ? -9.859 28.156 2.193 1 97.69 376 ASP A C 1
ATOM 2840 O O . ASP A 1 376 ? -9.383 29.203 1.785 1 97.69 376 ASP A O 1
ATOM 2844 N N . SER A 1 377 ? -9.195 27.031 2.379 1 97.38 377 SER A N 1
ATOM 2845 C CA . SER A 1 377 ? -7.77 26.875 2.104 1 97.38 377 SER A CA 1
ATOM 2846 C C . SER A 1 377 ? -7.504 25.594 1.303 1 97.38 377 SER A C 1
ATOM 2848 O O . SER A 1 377 ? -8.234 24.625 1.424 1 97.38 377 SER A O 1
ATOM 2850 N N . TRP A 1 378 ? -6.445 25.672 0.567 1 96 378 TRP A N 1
ATOM 2851 C CA . TRP A 1 378 ? -6.055 24.516 -0.249 1 96 378 TRP A CA 1
ATOM 2852 C C . TRP A 1 378 ? -5.871 23.281 0.611 1 96 378 TRP A C 1
ATOM 2854 O O . TRP A 1 378 ? -5.305 23.344 1.703 1 96 378 TRP A O 1
ATOM 2864 N N . ASP A 1 379 ? -6.434 22.219 0.214 1 95.81 379 ASP A N 1
ATOM 2865 C CA . ASP A 1 379 ? -6.281 20.906 0.815 1 95.81 379 ASP A CA 1
ATOM 2866 C C . ASP A 1 379 ? -5.988 19.844 -0.248 1 95.81 379 ASP A C 1
ATOM 2868 O O . ASP A 1 379 ? -6.855 19.516 -1.061 1 95.81 379 ASP A O 1
ATOM 2872 N N . THR A 1 380 ? -4.789 19.281 -0.182 1 93.44 380 THR A N 1
ATOM 2873 C CA . THR A 1 380 ? -4.352 18.359 -1.215 1 93.44 380 THR A CA 1
ATOM 2874 C C . THR A 1 380 ? -5.211 17.094 -1.203 1 93.44 380 THR A C 1
ATOM 2876 O O . THR A 1 380 ? -5.477 16.516 -2.254 1 93.44 380 THR A O 1
ATOM 2879 N N . PHE A 1 381 ? -5.656 16.625 -0.019 1 96.25 381 PHE A N 1
ATOM 2880 C CA . PHE A 1 381 ? -6.539 15.477 0.052 1 96.25 381 PHE A CA 1
ATOM 2881 C C . PHE A 1 381 ? -7.859 15.758 -0.653 1 96.25 381 PHE A C 1
ATOM 2883 O O . PHE A 1 381 ? -8.297 14.977 -1.502 1 96.25 381 PHE A O 1
ATOM 2890 N N . ALA A 1 382 ? -8.445 16.922 -0.349 1 97.69 382 ALA A N 1
ATOM 2891 C CA . ALA A 1 382 ? -9.727 17.281 -0.942 1 97.69 382 ALA A CA 1
ATOM 2892 C C . ALA A 1 382 ? -9.602 17.453 -2.455 1 97.69 382 ALA A C 1
ATOM 2894 O O . ALA A 1 382 ? -10.453 16.969 -3.209 1 97.69 382 ALA A O 1
ATOM 2895 N N . ALA A 1 383 ? -8.539 18.141 -2.875 1 96.44 383 ALA A N 1
ATOM 2896 C CA . ALA A 1 383 ? -8.32 18.359 -4.301 1 96.44 383 ALA A CA 1
ATOM 2897 C C . ALA A 1 383 ? -8.141 17.047 -5.039 1 96.44 383 ALA A C 1
ATOM 2899 O O . ALA A 1 383 ? -8.656 16.859 -6.145 1 96.44 383 ALA A O 1
ATOM 2900 N N . SER A 1 384 ? -7.406 16.109 -4.441 1 95.88 384 SER A N 1
ATOM 2901 C CA . SER A 1 384 ? -7.172 14.812 -5.051 1 95.88 384 SER A CA 1
ATOM 2902 C C . SER A 1 384 ? -8.469 14.008 -5.156 1 95.88 384 SER A C 1
ATOM 2904 O O . SER A 1 384 ? -8.703 13.344 -6.164 1 95.88 384 SER A O 1
ATOM 2906 N N . LEU A 1 385 ? -9.281 14.031 -4.121 1 97.75 385 LEU A N 1
ATOM 2907 C CA . LEU A 1 385 ? -10.57 13.344 -4.141 1 97.75 385 LEU A CA 1
ATOM 2908 C C . LEU A 1 385 ? -11.484 13.93 -5.215 1 97.75 385 LEU A C 1
ATOM 2910 O O . LEU A 1 385 ? -12.133 13.18 -5.957 1 97.75 385 LEU A O 1
ATOM 2914 N N . ALA A 1 386 ? -11.5 15.281 -5.309 1 97.56 386 ALA A N 1
ATOM 2915 C CA . ALA A 1 386 ? -12.312 15.93 -6.34 1 97.56 386 ALA A CA 1
ATOM 2916 C C . ALA A 1 386 ? -11.844 15.523 -7.734 1 97.56 386 ALA A C 1
ATOM 2918 O O . ALA A 1 386 ? -12.664 15.227 -8.609 1 97.56 386 ALA A O 1
ATOM 2919 N N . ALA A 1 387 ? -10.539 15.508 -7.902 1 95.75 387 ALA A N 1
ATOM 2920 C CA . ALA A 1 387 ? -9.969 15.117 -9.188 1 95.75 387 ALA A CA 1
ATOM 2921 C C . ALA A 1 387 ? -10.305 13.664 -9.523 1 95.75 387 ALA A C 1
ATOM 2923 O O . ALA A 1 387 ? -10.422 13.305 -10.695 1 95.75 387 ALA A O 1
ATOM 2924 N N . ALA A 1 388 ? -10.484 12.836 -8.523 1 95 388 ALA A N 1
ATOM 2925 C CA . ALA A 1 388 ? -10.805 11.43 -8.703 1 95 388 ALA A CA 1
ATOM 2926 C C . ALA A 1 388 ? -12.312 11.227 -8.867 1 95 388 ALA A C 1
ATOM 2928 O O . ALA A 1 388 ? -12.773 10.094 -9.031 1 95 388 ALA A O 1
ATOM 2929 N N . GLY A 1 389 ? -13.117 12.281 -8.789 1 95.94 389 GLY A N 1
ATOM 2930 C CA . GLY A 1 389 ? -14.539 12.203 -9.07 1 95.94 389 GLY A CA 1
ATOM 2931 C C . GLY A 1 389 ? -15.383 12.008 -7.824 1 95.94 389 GLY A C 1
ATOM 2932 O O . GLY A 1 389 ? -16.422 11.344 -7.863 1 95.94 389 GLY A O 1
ATOM 2933 N N . PHE A 1 390 ? -14.961 12.508 -6.684 1 97.75 390 PHE A N 1
ATOM 2934 C CA . PHE A 1 390 ? -15.734 12.5 -5.449 1 97.75 390 PHE A CA 1
ATOM 2935 C C . PHE A 1 390 ? -16.094 13.922 -5.023 1 97.75 390 PHE A C 1
ATOM 2937 O O . PHE A 1 390 ? -15.242 14.812 -5.066 1 97.75 390 PHE A O 1
ATOM 2944 N N . HIS A 1 391 ? -17.312 14.18 -4.676 1 98.62 391 HIS A N 1
ATOM 2945 C CA . HIS A 1 391 ? -17.578 15.359 -3.859 1 98.62 391 HIS A CA 1
ATOM 2946 C C . HIS A 1 391 ? -16.984 15.211 -2.465 1 98.62 391 HIS A C 1
ATOM 2948 O O . HIS A 1 391 ? -16.766 14.094 -1.994 1 98.62 391 HIS A O 1
ATOM 2954 N N . VAL A 1 392 ? -16.672 16.344 -1.856 1 98.81 392 VAL A N 1
ATOM 2955 C CA . VAL A 1 392 ? -16.016 16.281 -0.548 1 98.81 392 VAL A CA 1
ATOM 2956 C C . VAL A 1 392 ? -16.797 17.141 0.446 1 98.81 392 VAL A C 1
ATOM 2958 O O . VAL A 1 392 ? -17.125 18.297 0.158 1 98.81 392 VAL A O 1
ATOM 2961 N N . VAL A 1 393 ? -17.156 16.578 1.555 1 98.88 393 VAL A N 1
ATOM 2962 C CA . VAL A 1 393 ? -17.797 17.25 2.674 1 98.88 393 VAL A CA 1
ATOM 2963 C C . VAL A 1 393 ? -16.844 17.297 3.867 1 98.88 393 VAL A C 1
ATOM 2965 O O . VAL A 1 393 ? -16.375 16.266 4.332 1 98.88 393 VAL A O 1
ATOM 2968 N N . MET A 1 394 ? -16.562 18.516 4.348 1 98.88 394 MET A N 1
ATOM 2969 C CA . MET A 1 394 ? -15.562 18.719 5.391 1 98.88 394 MET A CA 1
ATOM 2970 C C . MET A 1 394 ? -16.172 19.406 6.609 1 98.88 394 MET A C 1
ATOM 2972 O O . MET A 1 394 ? -16.109 20.625 6.738 1 98.88 394 MET A O 1
ATOM 2976 N N . PRO A 1 395 ? -16.672 18.609 7.523 1 98.81 395 PRO A N 1
ATOM 2977 C CA . PRO A 1 395 ? -17.312 19.188 8.703 1 98.81 395 PRO A CA 1
ATOM 2978 C C . PRO A 1 395 ? -16.312 19.703 9.727 1 98.81 395 PRO A C 1
ATOM 2980 O O . PRO A 1 395 ? -15.328 19.031 10.039 1 98.81 395 PRO A O 1
ATOM 2983 N N . ASN A 1 396 ? -16.5 20.906 10.164 1 98.75 396 ASN A N 1
ATOM 2984 C CA . ASN A 1 396 ? -15.828 21.422 11.367 1 98.75 396 ASN A CA 1
ATOM 2985 C C . ASN A 1 396 ? -16.609 21.062 12.625 1 98.75 396 ASN A C 1
ATOM 2987 O O . ASN A 1 396 ? -17.281 21.922 13.203 1 98.75 396 ASN A O 1
ATOM 2991 N N . TYR A 1 397 ? -16.422 19.844 13.023 1 98.75 397 TYR A N 1
ATOM 2992 C CA . TYR A 1 397 ? -17.125 19.266 14.156 1 98.75 397 TYR A CA 1
ATOM 2993 C C . TYR A 1 397 ? -16.781 19.984 15.453 1 98.75 397 TYR A C 1
ATOM 2995 O O . TYR A 1 397 ? -15.852 20.797 15.484 1 98.75 397 TYR A O 1
ATOM 3003 N N . ARG A 1 398 ? -17.688 19.812 16.531 1 98.31 398 ARG A N 1
ATOM 3004 C CA . ARG A 1 398 ? -17.359 20.391 17.812 1 98.31 398 ARG A CA 1
ATOM 3005 C C . ARG A 1 398 ? -15.938 20.031 18.234 1 98.31 398 ARG A C 1
ATOM 3007 O O . ARG A 1 398 ? -15.508 18.891 18.062 1 98.31 398 ARG A O 1
ATOM 3014 N N . GLY A 1 399 ? -15.211 20.984 18.781 1 96 399 GLY A N 1
ATOM 3015 C CA . GLY A 1 399 ? -13.781 20.844 19.031 1 96 399 GLY A CA 1
ATOM 3016 C C . GLY A 1 399 ? -12.922 21.594 18.031 1 96 399 GLY A C 1
ATOM 3017 O O . GLY A 1 399 ? -11.773 21.922 18.328 1 96 399 GLY A O 1
ATOM 3018 N N . SER A 1 400 ? -13.492 21.906 16.828 1 97.25 400 SER A N 1
ATOM 3019 C CA . SER A 1 400 ? -12.758 22.609 15.789 1 97.25 400 SER A CA 1
ATOM 3020 C C . SER A 1 400 ? -12.484 24.047 16.188 1 97.25 400 SER A C 1
ATOM 3022 O O . SER A 1 400 ? -13.258 24.656 16.938 1 97.25 400 SER A O 1
ATOM 3024 N N . THR A 1 401 ? -11.422 24.578 15.742 1 94.94 401 THR A N 1
ATOM 3025 C CA . THR A 1 401 ? -11.086 25.984 15.938 1 94.94 401 THR A CA 1
ATOM 3026 C C . THR A 1 401 ? -11.805 26.859 14.922 1 94.94 401 THR A C 1
ATOM 3028 O O . THR A 1 401 ? -12.406 26.359 13.969 1 94.94 401 THR A O 1
ATOM 3031 N N . GLY A 1 402 ? -11.836 28.141 15.164 1 94.44 402 GLY A N 1
ATOM 3032 C CA . GLY A 1 402 ? -12.328 29.109 14.195 1 94.44 402 GLY A CA 1
ATOM 3033 C C . GLY A 1 402 ? -13.781 29.469 14.398 1 94.44 402 GLY A C 1
ATOM 3034 O O . GLY A 1 402 ? -14.312 30.344 13.711 1 94.44 402 GLY A O 1
ATOM 3035 N N . TYR A 1 403 ? -14.422 28.891 15.383 1 95.88 403 TYR A N 1
ATOM 3036 C CA . TYR A 1 403 ? -15.844 29.141 15.562 1 95.88 403 TYR A CA 1
ATOM 3037 C C . TYR A 1 403 ? -16.156 29.453 17.016 1 95.88 403 TYR A C 1
ATOM 3039 O O . TYR A 1 403 ? -17.266 29.156 17.5 1 95.88 403 TYR A O 1
ATOM 3047 N N . GLY A 1 404 ? -15.164 29.984 17.703 1 93.69 404 GLY A N 1
ATOM 3048 C CA . GLY A 1 404 ? -15.328 30.391 19.094 1 93.69 404 GLY A CA 1
ATOM 3049 C C . GLY A 1 404 ? -14.883 29.328 20.078 1 93.69 404 GLY A C 1
ATOM 3050 O O . GLY A 1 404 ? -14.828 28.141 19.734 1 93.69 404 GLY A O 1
ATOM 3051 N N . GLU A 1 405 ? -14.562 29.766 21.266 1 93.38 405 GLU A N 1
ATOM 3052 C CA . GLU A 1 405 ? -14.047 28.875 22.297 1 93.38 405 GLU A CA 1
ATOM 3053 C C . GLU A 1 405 ? -15.109 27.875 22.734 1 93.38 405 GLU A C 1
ATOM 3055 O O . GLU A 1 405 ? -14.797 26.734 23.062 1 93.38 405 GLU A O 1
ATOM 3060 N N . GLU A 1 406 ? -16.328 28.328 22.781 1 94.31 406 GLU A N 1
ATOM 3061 C CA . GLU A 1 406 ? -17.406 27.438 23.188 1 94.31 406 GLU A CA 1
ATOM 3062 C C . GLU A 1 406 ? -17.469 26.203 22.297 1 94.31 406 GLU A C 1
ATOM 3064 O O . GLU A 1 406 ? -17.625 25.078 22.781 1 94.31 406 GLU A O 1
ATOM 3069 N N . TRP A 1 407 ? -17.422 26.406 20.984 1 96 407 TRP A N 1
ATOM 3070 C CA . TRP A 1 407 ? -17.438 25.297 20.031 1 96 407 TRP A CA 1
ATOM 3071 C C . TRP A 1 407 ? -16.219 24.406 20.219 1 96 407 TRP A C 1
ATOM 3073 O O . TRP A 1 407 ? -16.344 23.172 20.234 1 96 407 TRP A O 1
ATOM 3083 N N . ARG A 1 408 ? -15.078 24.984 20.406 1 94.94 408 ARG A N 1
ATOM 3084 C CA . ARG A 1 408 ? -13.805 24.266 20.531 1 94.94 408 ARG A CA 1
ATOM 3085 C C . ARG A 1 408 ? -13.789 23.391 21.781 1 94.94 408 ARG A C 1
ATOM 3087 O O . ARG A 1 408 ? -13.305 22.266 21.75 1 94.94 408 ARG A O 1
ATOM 3094 N N . LEU A 1 409 ? -14.367 23.812 22.891 1 94 409 LEU A N 1
ATOM 3095 C CA . LEU A 1 409 ? -14.25 23.141 24.188 1 94 409 LEU A CA 1
ATOM 3096 C C . LEU A 1 409 ? -15.32 22.062 24.312 1 94 409 LEU A C 1
ATOM 3098 O O . LEU A 1 409 ? -15.242 21.219 25.219 1 94 409 LEU A O 1
ATOM 3102 N N . LYS A 1 410 ? -16.234 22 23.391 1 95.62 410 LYS A N 1
ATOM 3103 C CA . LYS A 1 410 ? -17.344 21.062 23.5 1 95.62 410 LYS A CA 1
ATOM 3104 C C . LYS A 1 410 ? -16.859 19.609 23.406 1 95.62 410 LYS A C 1
ATOM 3106 O O . LYS A 1 410 ? -17.578 18.688 23.812 1 95.62 410 LYS A O 1
ATOM 3111 N N . ILE A 1 411 ? -15.711 19.391 22.922 1 95.88 411 ILE A N 1
ATOM 3112 C CA . ILE A 1 411 ? -15.219 18.047 22.656 1 95.88 411 ILE A CA 1
ATOM 3113 C C . ILE A 1 411 ? -14.555 17.5 23.922 1 95.88 411 ILE A C 1
ATOM 3115 O O . ILE A 1 411 ? -14.344 16.281 24.031 1 95.88 411 ILE A O 1
ATOM 3119 N N . ILE A 1 412 ? -14.102 18.375 24.875 1 94.5 412 ILE A N 1
ATOM 3120 C CA . ILE A 1 412 ? -13.305 17.984 26.031 1 94.5 412 ILE A CA 1
ATOM 3121 C C . ILE A 1 412 ? -14.094 16.969 26.875 1 94.5 412 ILE A C 1
ATOM 3123 O O . ILE A 1 412 ? -15.25 17.219 27.219 1 94.5 412 ILE A O 1
ATOM 3127 N N . GLY A 1 413 ? -13.453 15.844 27.109 1 94.94 413 GLY A N 1
ATOM 3128 C CA . GLY A 1 413 ? -14.039 14.805 27.938 1 94.94 413 GLY A CA 1
ATOM 3129 C C . GLY A 1 413 ? -14.961 13.875 27.156 1 94.94 413 GLY A C 1
ATOM 3130 O O . GLY A 1 413 ? -15.555 12.961 27.734 1 94.94 413 GLY A O 1
ATOM 3131 N N . ASP A 1 414 ? -15.023 14.094 25.828 1 96.31 414 ASP A N 1
ATOM 3132 C CA . ASP A 1 414 ? -16 13.312 25.094 1 96.31 414 ASP A CA 1
ATOM 3133 C C . ASP A 1 414 ? -15.492 12.969 23.688 1 96.31 414 ASP A C 1
ATOM 3135 O O . ASP A 1 414 ? -16.172 13.227 22.688 1 96.31 414 ASP A O 1
ATOM 3139 N N . PRO A 1 415 ? -14.25 12.484 23.625 1 97.12 415 PRO A N 1
ATOM 3140 C CA . PRO A 1 415 ? -13.812 12.047 22.297 1 97.12 415 PRO A CA 1
ATOM 3141 C C . PRO A 1 415 ? -14.648 10.898 21.734 1 97.12 415 PRO A C 1
ATOM 3143 O O . PRO A 1 415 ? -15.055 10.008 22.5 1 97.12 415 PRO A O 1
ATOM 3146 N N . CYS A 1 416 ? -14.898 10.914 20.375 1 97.75 416 CYS A N 1
ATOM 3147 C CA . CYS A 1 416 ? -15.711 9.914 19.688 1 97.75 416 CYS A CA 1
ATOM 3148 C C . CYS A 1 416 ? -17.156 9.945 20.188 1 97.75 416 CYS A C 1
ATOM 3150 O O . CYS A 1 416 ? -17.844 8.93 20.188 1 97.75 416 CYS A O 1
ATOM 3152 N N . GLY A 1 417 ? -17.594 11.039 20.703 1 97.62 417 GLY A N 1
ATOM 3153 C CA . GLY A 1 417 ? -18.953 11.25 21.172 1 97.62 417 GLY A CA 1
ATOM 3154 C C . GLY A 1 417 ? -19.719 12.273 20.359 1 97.62 417 GLY A C 1
ATOM 3155 O O . GLY A 1 417 ? -20.141 11.984 19.234 1 97.62 417 GLY A O 1
ATOM 3156 N N . GLY A 1 418 ? -19.766 13.492 20.875 1 97.94 418 GLY A N 1
ATOM 3157 C CA . GLY A 1 418 ? -20.516 14.531 20.203 1 97.94 418 GLY A CA 1
ATOM 3158 C C . GLY A 1 418 ? -19.969 14.867 18.828 1 97.94 418 GLY A C 1
ATOM 3159 O O . GLY A 1 418 ? -20.734 15.164 17.906 1 97.94 418 GLY A O 1
ATOM 3160 N N . GLU A 1 419 ? -18.672 14.914 18.672 1 98.31 419 GLU A N 1
ATOM 3161 C CA . GLU A 1 419 ? -18.109 15.242 17.375 1 98.31 419 GLU A CA 1
ATOM 3162 C C . GLU A 1 419 ? -18.422 14.156 16.344 1 98.31 419 GLU A C 1
ATOM 3164 O O . GLU A 1 419 ? -18.562 14.445 15.156 1 98.31 419 GLU A O 1
ATOM 3169 N N . LEU A 1 420 ? -18.5 12.883 16.797 1 98.69 420 LEU A N 1
ATOM 3170 C CA . LEU A 1 420 ? -18.922 11.82 15.891 1 98.69 420 LEU A CA 1
ATOM 3171 C C . LEU A 1 420 ? -20.359 12.062 15.398 1 98.69 420 LEU A C 1
ATOM 3173 O O . LEU A 1 420 ? -20.656 11.812 14.234 1 98.69 420 LEU A O 1
ATOM 3177 N N . GLU A 1 421 ? -21.203 12.492 16.266 1 98.75 421 GLU A N 1
ATOM 3178 C CA . GLU A 1 421 ? -22.562 12.844 15.883 1 98.75 421 GLU A CA 1
ATOM 3179 C C . GLU A 1 421 ? -22.562 13.984 14.867 1 98.75 421 GLU A C 1
ATOM 3181 O O . GLU A 1 421 ? -23.375 14.008 13.945 1 98.75 421 GLU A O 1
ATOM 3186 N N . ASP A 1 422 ? -21.688 14.992 15.07 1 98.88 422 ASP A N 1
ATOM 3187 C CA . ASP A 1 422 ? -21.562 16.109 14.125 1 98.88 422 ASP A CA 1
ATOM 3188 C C . ASP A 1 422 ? -21.141 15.602 12.742 1 98.88 422 ASP A C 1
ATOM 3190 O O . ASP A 1 422 ? -21.703 16.016 11.734 1 98.88 422 ASP A O 1
ATOM 3194 N N . VAL A 1 423 ? -20.156 14.711 12.695 1 98.88 423 VAL A N 1
ATOM 3195 C CA . VAL A 1 423 ? -19.672 14.133 11.453 1 98.88 423 VAL A CA 1
ATOM 3196 C C . VAL A 1 423 ? -20.781 13.32 10.797 1 98.88 423 VAL A C 1
ATOM 3198 O O . VAL A 1 423 ? -20.984 13.398 9.578 1 98.88 423 VAL A O 1
ATOM 3201 N N . SER A 1 424 ? -21.516 12.539 11.586 1 98.75 424 SER A N 1
ATOM 3202 C CA . SER A 1 424 ? -22.625 11.75 11.086 1 98.75 424 SER A CA 1
ATOM 3203 C C . SER A 1 424 ? -23.719 12.648 10.508 1 98.75 424 SER A C 1
ATOM 3205 O O . SER A 1 424 ? -24.328 12.32 9.492 1 98.75 424 SER A O 1
ATOM 3207 N N . ALA A 1 425 ? -23.953 13.742 11.188 1 98.81 425 ALA A N 1
ATOM 3208 C CA . ALA A 1 425 ? -24.938 14.695 10.711 1 98.81 425 ALA A CA 1
ATOM 3209 C C . ALA A 1 425 ? -24.547 15.258 9.344 1 98.81 425 ALA A C 1
ATOM 3211 O O . ALA A 1 425 ? -25.406 15.422 8.469 1 98.81 425 ALA A O 1
ATOM 3212 N N . ALA A 1 426 ? -23.297 15.586 9.195 1 98.88 426 ALA A N 1
ATOM 3213 C CA . ALA A 1 426 ? -22.812 16.094 7.918 1 98.88 426 ALA A CA 1
ATOM 3214 C C . ALA A 1 426 ? -22.984 15.047 6.816 1 98.88 426 ALA A C 1
ATOM 3216 O O . ALA A 1 426 ? -23.328 15.383 5.684 1 98.88 426 ALA A O 1
ATOM 3217 N N . ALA A 1 427 ? -22.703 13.797 7.133 1 98.81 427 ALA A N 1
ATOM 3218 C CA . ALA A 1 427 ? -22.906 12.711 6.184 1 98.81 427 ALA A CA 1
ATOM 3219 C C . ALA A 1 427 ? -24.375 12.609 5.762 1 98.81 427 ALA A C 1
ATOM 3221 O O . ALA A 1 427 ? -24.672 12.516 4.57 1 98.81 427 ALA A O 1
ATOM 3222 N N . ARG A 1 428 ? -25.297 12.602 6.699 1 98.5 428 ARG A N 1
ATOM 3223 C CA . ARG A 1 428 ? -26.719 12.523 6.414 1 98.5 428 ARG A CA 1
ATOM 3224 C C . ARG A 1 428 ? -27.188 13.719 5.59 1 98.5 428 ARG A C 1
ATOM 3226 O O . ARG A 1 428 ? -28 13.57 4.676 1 98.5 428 ARG A O 1
ATOM 3233 N N . TRP A 1 429 ? -26.641 14.875 5.934 1 98.69 429 TRP A N 1
ATOM 3234 C CA . TRP A 1 429 ? -26.969 16.078 5.172 1 98.69 429 TRP A CA 1
ATOM 3235 C C . TRP A 1 429 ? -26.609 15.906 3.703 1 98.69 429 TRP A C 1
ATOM 3237 O O . TRP A 1 429 ? -27.375 16.297 2.816 1 98.69 429 TRP A O 1
ATOM 3247 N N . ALA A 1 430 ? -25.406 15.398 3.451 1 98.75 430 ALA A N 1
ATOM 3248 C CA . ALA A 1 430 ? -24.953 15.219 2.078 1 98.75 430 ALA A CA 1
ATOM 3249 C C . ALA A 1 430 ? -25.922 14.352 1.278 1 98.75 430 ALA A C 1
ATOM 3251 O O . ALA A 1 430 ? -26.141 14.594 0.088 1 98.75 430 ALA A O 1
ATOM 3252 N N . ARG A 1 431 ? -26.453 13.336 1.894 1 97.94 431 ARG A N 1
ATOM 3253 C CA . ARG A 1 431 ? -27.438 12.477 1.243 1 97.94 431 ARG A CA 1
ATOM 3254 C C . ARG A 1 431 ? -28.766 13.211 1.032 1 97.94 431 ARG A C 1
ATOM 3256 O O . ARG A 1 431 ? -29.312 13.195 -0.068 1 97.94 431 ARG A O 1
ATOM 3263 N N . GLU A 1 432 ? -29.25 13.859 2.039 1 98.12 432 GLU A N 1
ATOM 3264 C CA . GLU A 1 432 ? -30.562 14.5 2.037 1 98.12 432 GLU A CA 1
ATOM 3265 C C . GLU A 1 432 ? -30.578 15.719 1.113 1 98.12 432 GLU A C 1
ATOM 3267 O O . GLU A 1 432 ? -31.609 16.031 0.523 1 98.12 432 GLU A O 1
ATOM 3272 N N . SER A 1 433 ? -29.469 16.375 0.964 1 97.81 433 SER A N 1
ATOM 3273 C CA . SER A 1 433 ? -29.375 17.578 0.14 1 97.81 433 SER A CA 1
ATOM 3274 C C . SER A 1 433 ? -29.328 17.219 -1.344 1 97.81 433 SER A C 1
ATOM 3276 O O . SER A 1 433 ? -29.469 18.094 -2.199 1 97.81 433 SER A O 1
ATOM 3278 N N . GLY A 1 434 ? -29.047 15.914 -1.666 1 97.62 434 GLY A N 1
ATOM 3279 C CA . GLY A 1 434 ? -28.953 15.484 -3.053 1 97.62 434 GLY A CA 1
ATOM 3280 C C . GLY A 1 434 ? -27.547 15.523 -3.598 1 97.62 434 GLY A C 1
ATOM 3281 O O . GLY A 1 434 ? -27.328 15.367 -4.801 1 97.62 434 GLY A O 1
ATOM 3282 N N . LEU A 1 435 ? -26.609 15.758 -2.709 1 97.88 435 LEU A N 1
ATOM 3283 C CA . LEU A 1 435 ? -25.219 15.75 -3.137 1 97.88 435 LEU A CA 1
ATOM 3284 C C . LEU A 1 435 ? -24.703 14.32 -3.295 1 97.88 435 LEU A C 1
ATOM 3286 O O . LEU A 1 435 ? -24.062 14 -4.293 1 97.88 435 LEU A O 1
ATOM 3290 N N . ALA A 1 436 ? -25.047 13.469 -2.322 1 98.31 436 ALA A N 1
ATOM 3291 C CA . ALA A 1 436 ? -24.391 12.164 -2.225 1 98.31 436 ALA A CA 1
ATOM 3292 C C . ALA A 1 436 ? -25.328 11.047 -2.676 1 98.31 436 ALA A C 1
ATOM 3294 O O . ALA A 1 436 ? -26.484 10.969 -2.225 1 98.31 436 ALA A O 1
ATOM 3295 N N . SER A 1 437 ? -24.922 10.195 -3.568 1 97.19 437 SER A N 1
ATOM 3296 C CA . SER A 1 437 ? -25.562 8.914 -3.855 1 97.19 437 SER A CA 1
ATOM 3297 C C . SER A 1 437 ? -24.984 7.805 -2.982 1 97.19 437 SER A C 1
ATOM 3299 O O . SER A 1 437 ? -25.688 6.832 -2.674 1 97.19 437 SER A O 1
ATOM 3301 N N . GLU A 1 438 ? -23.719 7.887 -2.678 1 97.12 438 GLU A N 1
ATOM 3302 C CA . GLU A 1 438 ? -22.938 7.016 -1.8 1 97.12 438 GLU A CA 1
ATOM 3303 C C . GLU A 1 438 ? -22.031 7.828 -0.882 1 97.12 438 GLU A C 1
ATOM 3305 O O . GLU A 1 438 ? -21.516 8.875 -1.278 1 97.12 438 GLU A O 1
ATOM 3310 N N . LEU A 1 439 ? -21.875 7.332 0.32 1 98.44 439 LEU A N 1
ATOM 3311 C CA . LEU A 1 439 ? -21.078 8.055 1.306 1 98.44 439 LEU A CA 1
ATOM 3312 C C . LEU A 1 439 ? -19.859 7.25 1.706 1 98.44 439 LEU A C 1
ATOM 3314 O O . LEU A 1 439 ? -19.953 6.055 1.989 1 98.44 439 LEU A O 1
ATOM 3318 N N . TYR A 1 440 ? -18.781 7.859 1.674 1 98.75 440 TYR A N 1
ATOM 3319 C CA . TYR A 1 440 ? -17.5 7.355 2.176 1 98.75 440 TYR A CA 1
ATOM 3320 C C . TYR A 1 440 ? -16.938 8.273 3.26 1 98.75 440 TYR A C 1
ATOM 3322 O O . TYR A 1 440 ? -17.375 9.414 3.398 1 98.75 440 TYR A O 1
ATOM 3330 N N . ILE A 1 441 ? -16 7.785 4.062 1 98.88 441 ILE A N 1
ATOM 3331 C CA . ILE A 1 441 ? -15.352 8.617 5.07 1 98.88 441 ILE A CA 1
ATOM 3332 C C . ILE A 1 441 ? -13.836 8.438 4.992 1 98.88 441 ILE A C 1
ATOM 3334 O O . ILE A 1 441 ? -13.352 7.328 4.742 1 98.88 441 ILE A O 1
ATOM 3338 N N . MET A 1 442 ? -13.117 9.461 5.141 1 98.81 442 MET A N 1
ATOM 3339 C CA . MET A 1 442 ? -11.656 9.461 5.152 1 98.81 442 MET A CA 1
ATOM 3340 C C . MET A 1 442 ? -11.125 10.516 6.125 1 98.81 442 MET A C 1
ATOM 3342 O O . MET A 1 442 ? -11.727 11.578 6.289 1 98.81 442 MET A O 1
ATOM 3346 N N . GLY A 1 443 ? -10.047 10.234 6.734 1 98.44 443 GLY A N 1
ATOM 3347 C CA . GLY A 1 443 ? -9.367 11.203 7.57 1 98.44 443 GLY A CA 1
ATOM 3348 C C . GLY A 1 443 ? -7.938 10.805 7.906 1 98.44 443 GLY A C 1
ATOM 3349 O O . GLY A 1 443 ? -7.531 9.664 7.66 1 98.44 443 GLY A O 1
ATOM 3350 N N . TYR A 1 444 ? -7.176 11.703 8.398 1 97.94 444 TYR A N 1
ATOM 3351 C CA . TYR A 1 444 ? -5.781 11.547 8.789 1 97.94 444 TYR A CA 1
ATOM 3352 C C . TYR A 1 444 ? -5.562 12.031 10.219 1 97.94 444 TYR A C 1
ATOM 3354 O O . TYR A 1 444 ? -6.168 13.016 10.648 1 97.94 444 TYR A O 1
ATOM 3362 N N . SER A 1 445 ? -4.656 11.336 10.984 1 97.88 445 SER A N 1
ATOM 3363 C CA . SER A 1 445 ? -4.422 11.688 12.383 1 97.88 445 SER A CA 1
ATOM 3364 C C . SER A 1 445 ? -5.699 11.578 13.203 1 97.88 445 SER A C 1
ATOM 3366 O O . SER A 1 445 ? -6.352 10.531 13.203 1 97.88 445 SER A O 1
ATOM 3368 N N . TYR A 1 446 ? -6.246 12.617 13.836 1 98.19 446 TYR A N 1
ATOM 3369 C CA . TYR A 1 446 ? -7.52 12.578 14.547 1 98.19 446 TYR A CA 1
ATOM 3370 C C . TYR A 1 446 ? -8.664 12.281 13.586 1 98.19 446 TYR A C 1
ATOM 3372 O O . TYR A 1 446 ? -9.648 11.641 13.969 1 98.19 446 TYR A O 1
ATOM 3380 N N . GLY A 1 447 ? -8.547 12.742 12.344 1 98.5 447 GLY A N 1
ATOM 3381 C CA . GLY A 1 447 ? -9.523 12.367 11.336 1 98.5 447 GLY A CA 1
ATOM 3382 C C . GLY A 1 447 ? -9.57 10.875 11.078 1 98.5 447 GLY A C 1
ATOM 3383 O O . GLY A 1 447 ? -10.633 10.312 10.789 1 98.5 447 GLY A O 1
ATOM 3384 N N . GLY A 1 448 ? -8.359 10.258 11.078 1 98.62 448 GLY A N 1
ATOM 3385 C CA . GLY A 1 448 ? -8.32 8.805 11.008 1 98.62 448 GLY A CA 1
ATOM 3386 C C . GLY A 1 448 ? -8.992 8.133 12.188 1 98.62 448 GLY A C 1
ATOM 3387 O O . GLY A 1 448 ? -9.703 7.141 12.016 1 98.62 448 GLY A O 1
ATOM 3388 N N . TYR A 1 449 ? -8.75 8.633 13.406 1 98.62 449 TYR A N 1
ATOM 3389 C CA . TYR A 1 449 ? -9.461 8.188 14.594 1 98.62 449 TYR A CA 1
ATOM 3390 C C . TYR A 1 449 ? -10.969 8.305 14.414 1 98.62 449 TYR A C 1
ATOM 3392 O O . TYR A 1 449 ? -11.711 7.363 14.711 1 98.62 449 TYR A O 1
ATOM 3400 N N . MET A 1 450 ? -11.406 9.414 13.844 1 98.81 450 MET A N 1
ATOM 3401 C CA . MET A 1 450 ? -12.828 9.641 13.625 1 98.81 450 MET A CA 1
ATOM 3402 C C . MET A 1 450 ? -13.391 8.656 12.602 1 98.81 450 MET A C 1
ATOM 3404 O O . MET A 1 450 ? -14.531 8.211 12.727 1 98.81 450 MET A O 1
ATOM 3408 N N . THR A 1 451 ? -12.625 8.352 11.586 1 98.81 451 THR A N 1
ATOM 3409 C CA . THR A 1 451 ? -13.039 7.34 10.617 1 98.81 451 THR A CA 1
ATOM 3410 C C . THR A 1 451 ? -13.289 6 11.305 1 98.81 451 THR A C 1
ATOM 3412 O O . THR A 1 451 ? -14.32 5.367 11.078 1 98.81 451 THR A O 1
ATOM 3415 N N . LEU A 1 452 ? -12.336 5.605 12.164 1 98.75 452 LEU A N 1
ATOM 3416 C CA . LEU A 1 452 ? -12.492 4.348 12.883 1 98.75 452 LEU A CA 1
ATOM 3417 C C . LEU A 1 452 ? -13.68 4.41 13.836 1 98.75 452 LEU A C 1
ATOM 3419 O O . LEU A 1 452 ? -14.422 3.43 13.977 1 98.75 452 LEU A O 1
ATOM 3423 N N . CYS A 1 453 ? -13.852 5.59 14.484 1 98.69 453 CYS A N 1
ATOM 3424 C CA . CYS A 1 453 ? -15.016 5.77 15.344 1 98.69 453 CYS A CA 1
ATOM 3425 C C . CYS A 1 453 ? -16.312 5.598 14.562 1 98.69 453 CYS A C 1
ATOM 3427 O O . CYS A 1 453 ? -17.234 4.918 15.008 1 98.69 453 CYS A O 1
ATOM 3429 N N . ALA A 1 454 ? -16.344 6.211 13.406 1 98.69 454 ALA A N 1
ATOM 3430 C CA . ALA A 1 454 ? -17.547 6.133 12.586 1 98.69 454 ALA A CA 1
ATOM 3431 C C . ALA A 1 454 ? -17.844 4.688 12.195 1 98.69 454 ALA A C 1
ATOM 3433 O O . ALA A 1 454 ? -19 4.246 12.273 1 98.69 454 ALA A O 1
ATOM 3434 N N . LEU A 1 455 ? -16.844 3.898 11.797 1 98.25 455 LEU A N 1
ATOM 3435 C CA . LEU A 1 455 ? -17.031 2.537 11.312 1 98.25 455 LEU A CA 1
ATOM 3436 C C . LEU A 1 455 ? -17.359 1.59 12.461 1 98.25 455 LEU A C 1
ATOM 3438 O O . LEU A 1 455 ? -18.031 0.575 12.266 1 98.25 455 LEU A O 1
ATOM 3442 N N . THR A 1 456 ? -16.906 1.899 13.695 1 97.88 456 THR A N 1
ATOM 3443 C CA . THR A 1 456 ? -17.125 1.018 14.836 1 97.88 456 THR A CA 1
ATOM 3444 C C . THR A 1 456 ? -18.422 1.393 15.57 1 97.88 456 THR A C 1
ATOM 3446 O O . THR A 1 456 ? -19.109 0.523 16.094 1 97.88 456 THR A O 1
ATOM 3449 N N . MET A 1 457 ? -18.75 2.676 15.586 1 97.06 457 MET A N 1
ATOM 3450 C CA . MET A 1 457 ? -19.859 3.119 16.422 1 97.06 457 MET A CA 1
ATOM 3451 C C . MET A 1 457 ? -21.094 3.441 15.586 1 97.06 457 MET A C 1
ATOM 3453 O O . MET A 1 457 ? -22.203 3.494 16.109 1 97.06 457 MET A O 1
ATOM 3457 N N . LYS A 1 458 ? -20.859 3.742 14.359 1 97.44 458 LYS A N 1
ATOM 3458 C CA . LYS A 1 458 ? -21.953 4.039 13.445 1 97.44 458 LYS A CA 1
ATOM 3459 C C . LYS A 1 458 ? -21.906 3.131 12.219 1 97.44 458 LYS A C 1
ATOM 3461 O O . LYS A 1 458 ? -21.922 3.611 11.078 1 97.44 458 LYS A O 1
ATOM 3466 N N . PRO A 1 459 ? -21.891 1.795 12.453 1 97 459 PRO A N 1
ATOM 3467 C CA . PRO A 1 459 ? -21.828 0.896 11.297 1 97 459 PRO A CA 1
ATOM 3468 C C . PRO A 1 459 ? -23.016 1.064 10.352 1 97 459 PRO A C 1
ATOM 3470 O O . PRO A 1 459 ? -24.141 1.292 10.797 1 97 459 PRO A O 1
ATOM 3473 N N . GLY A 1 460 ? -22.812 1 9.086 1 96.81 460 GLY A N 1
ATOM 3474 C CA . GLY A 1 460 ? -23.859 1.076 8.078 1 96.81 460 GLY A CA 1
ATOM 3475 C C . GLY A 1 460 ? -24.016 2.463 7.484 1 96.81 460 GLY A C 1
ATOM 3476 O O . GLY A 1 460 ? -24.625 2.621 6.422 1 96.81 460 GLY A O 1
ATOM 3477 N N . LEU A 1 461 ? -23.406 3.477 8.086 1 97.69 461 LEU A N 1
ATOM 3478 C CA . LEU A 1 461 ? -23.562 4.848 7.617 1 97.69 461 LEU A CA 1
ATOM 3479 C C . LEU A 1 461 ? -22.734 5.09 6.359 1 97.69 461 LEU A C 1
ATOM 3481 O O . LEU A 1 461 ? -23.156 5.836 5.473 1 97.69 461 LEU A O 1
ATOM 3485 N N . PHE A 1 462 ? -21.625 4.508 6.27 1 98.38 462 PHE A N 1
ATOM 3486 C CA . PHE A 1 462 ? -20.719 4.707 5.148 1 98.38 462 PHE A CA 1
ATOM 3487 C C . PHE A 1 462 ? -20.531 3.414 4.367 1 98.38 462 PHE A C 1
ATOM 3489 O O . PHE A 1 462 ? -20.672 2.32 4.918 1 98.38 462 PHE A O 1
ATOM 3496 N N . LYS A 1 463 ? -20.234 3.496 3.111 1 97.56 463 LYS A N 1
ATOM 3497 C CA . LYS A 1 463 ? -19.953 2.348 2.258 1 97.56 463 LYS A CA 1
ATOM 3498 C C . LYS A 1 463 ? -18.547 1.798 2.525 1 97.56 463 LYS A C 1
ATOM 3500 O O . LYS A 1 463 ? -18.312 0.594 2.4 1 97.56 463 LYS A O 1
ATOM 3505 N N . ALA A 1 464 ? -17.609 2.65 2.883 1 97.88 464 ALA A N 1
ATOM 3506 C CA . ALA A 1 464 ? -16.219 2.309 3.166 1 97.88 464 ALA A CA 1
ATOM 3507 C C . ALA A 1 464 ? -15.5 3.463 3.857 1 97.88 464 ALA A C 1
ATOM 3509 O O . ALA A 1 464 ? -16 4.586 3.889 1 97.88 464 ALA A O 1
ATOM 3510 N N . GLY A 1 465 ? -14.328 3.189 4.449 1 98.44 465 GLY A N 1
ATOM 3511 C CA . GLY A 1 465 ? -13.578 4.23 5.133 1 98.44 465 GLY A CA 1
ATOM 3512 C C . GLY A 1 465 ? -12.078 4.082 4.977 1 98.44 465 GLY A C 1
ATOM 3513 O O . GLY A 1 465 ? -11.57 2.971 4.812 1 98.44 465 GLY A O 1
ATOM 3514 N N . VAL A 1 466 ? -11.383 5.199 5 1 98.75 466 VAL A N 1
ATOM 3515 C CA . VAL A 1 466 ? -9.922 5.254 4.996 1 98.75 466 VAL A CA 1
ATOM 3516 C C . VAL A 1 466 ? -9.43 5.926 6.273 1 98.75 466 VAL A C 1
ATOM 3518 O O . VAL A 1 466 ? -9.75 7.09 6.535 1 98.75 466 VAL A O 1
ATOM 3521 N N . ALA A 1 467 ? -8.656 5.246 7.039 1 98.75 467 ALA A N 1
ATOM 3522 C CA . ALA A 1 467 ? -8.07 5.793 8.258 1 98.75 467 ALA A CA 1
ATOM 3523 C C . ALA A 1 467 ? -6.562 5.961 8.117 1 98.75 467 ALA A C 1
ATOM 3525 O O . ALA A 1 467 ? -5.82 4.977 8.086 1 98.75 467 ALA A O 1
ATOM 3526 N N . GLY A 1 468 ? -6.121 7.207 8.039 1 98.38 468 GLY A N 1
ATOM 3527 C CA . GLY A 1 468 ? -4.703 7.52 7.922 1 98.38 468 GLY A CA 1
ATOM 3528 C C . GLY A 1 468 ? -4.082 7.977 9.227 1 98.38 468 GLY A C 1
ATOM 3529 O O . GLY A 1 468 ? -4.652 8.805 9.938 1 98.38 468 GLY A O 1
ATOM 3530 N N . ALA A 1 469 ? -2.938 7.426 9.555 1 98 469 ALA A N 1
ATOM 3531 C CA . ALA A 1 469 ? -2.195 7.793 10.758 1 98 469 ALA A CA 1
ATOM 3532 C C . ALA A 1 469 ? -3.127 7.922 11.961 1 98 469 ALA A C 1
ATOM 3534 O O . ALA A 1 469 ? -3.105 8.938 12.664 1 98 469 ALA A O 1
ATOM 3535 N N . SER A 1 470 ? -3.902 6.941 12.219 1 97.75 470 SER A N 1
ATOM 3536 C CA . SER A 1 470 ? -5.031 7.031 13.141 1 97.75 470 SER A CA 1
ATOM 3537 C C . SER A 1 470 ? -4.617 6.641 14.562 1 97.75 470 SER A C 1
ATOM 3539 O O . SER A 1 470 ? -3.762 5.773 14.742 1 97.75 470 SER A O 1
ATOM 3541 N N . VAL A 1 471 ? -5.277 7.234 15.5 1 97 471 VAL A N 1
ATOM 3542 C CA . VAL A 1 471 ? -5.301 6.703 16.859 1 97 471 VAL A CA 1
ATOM 3543 C C . VAL A 1 471 ? -6.227 5.488 16.922 1 97 471 VAL A C 1
ATOM 3545 O O . VAL A 1 471 ? -7.371 5.551 16.453 1 97 471 VAL A O 1
ATOM 3548 N N . VAL A 1 472 ? -5.73 4.438 17.5 1 97.25 472 VAL A N 1
ATOM 3549 C CA . VAL A 1 472 ? -6.551 3.232 17.547 1 97.25 472 VAL A CA 1
ATOM 3550 C C . VAL A 1 472 ? -6.812 2.84 18.984 1 97.25 472 VAL A C 1
ATOM 3552 O O . VAL A 1 472 ? -7.785 2.137 19.281 1 97.25 472 VAL A O 1
ATOM 3555 N N . ASP A 1 473 ? -5.891 3.211 19.891 1 97.94 473 ASP A N 1
ATOM 3556 C CA . ASP A 1 473 ? -5.926 2.883 21.312 1 97.94 473 ASP A CA 1
ATOM 3557 C C . ASP A 1 473 ? -5.32 4.008 22.156 1 97.94 473 ASP A C 1
ATOM 3559 O O . ASP A 1 473 ? -4.098 4.113 22.266 1 97.94 473 ASP A O 1
ATOM 3563 N N . TRP A 1 474 ? -6.168 4.742 22.859 1 97.62 474 TRP A N 1
ATOM 3564 C CA . TRP A 1 474 ? -5.727 5.91 23.609 1 97.62 474 TRP A CA 1
ATOM 3565 C C . TRP A 1 474 ? -4.84 5.5 24.781 1 97.62 474 TRP A C 1
ATOM 3567 O O . TRP A 1 474 ? -3.902 6.219 25.141 1 97.62 474 TRP A O 1
ATOM 3577 N N . GLU A 1 475 ? -5.102 4.359 25.438 1 96.75 475 GLU A N 1
ATOM 3578 C CA . GLU A 1 475 ? -4.301 3.91 26.578 1 96.75 475 GLU A CA 1
ATOM 3579 C C . GLU A 1 475 ? -2.873 3.584 26.156 1 96.75 475 GLU A C 1
ATOM 3581 O O . GLU A 1 475 ? -1.915 4.039 26.781 1 96.75 475 GLU A O 1
ATOM 3586 N N . GLU A 1 476 ? -2.803 2.834 25.109 1 96.06 476 GLU A N 1
ATOM 3587 C CA . GLU A 1 476 ? -1.473 2.473 24.625 1 96.06 476 GLU A CA 1
ATOM 3588 C C . GLU A 1 476 ? -0.736 3.691 24.078 1 96.06 476 GLU A C 1
ATOM 3590 O O . GLU A 1 476 ? 0.476 3.824 24.25 1 96.06 476 GLU A O 1
ATOM 3595 N N . MET A 1 477 ? -1.422 4.574 23.375 1 94.88 477 MET A N 1
ATOM 3596 C CA . MET A 1 477 ? -0.802 5.789 22.844 1 94.88 477 MET A CA 1
ATOM 3597 C C . MET A 1 477 ? -0.252 6.648 23.984 1 94.88 477 MET A C 1
ATOM 3599 O O . MET A 1 477 ? 0.828 7.23 23.859 1 94.88 477 MET A O 1
ATOM 3603 N N . TYR A 1 478 ? -1.039 6.758 25.016 1 94.62 478 TYR A N 1
ATOM 3604 C CA . TYR A 1 478 ? -0.588 7.531 26.172 1 94.62 478 TYR A CA 1
ATOM 3605 C C . TYR A 1 478 ? 0.756 7.02 26.672 1 94.62 478 TYR A C 1
ATOM 3607 O O . TYR A 1 478 ? 1.659 7.809 26.953 1 94.62 478 TYR A O 1
ATOM 3615 N N . GLU A 1 479 ? 0.908 5.75 26.734 1 93.75 479 GLU A N 1
ATOM 3616 C CA . GLU A 1 479 ? 2.127 5.129 27.25 1 93.75 479 GLU A CA 1
ATOM 3617 C C . GLU A 1 479 ? 3.299 5.352 26.297 1 93.75 479 GLU A C 1
ATOM 3619 O O . GLU A 1 479 ? 4.445 5.469 26.734 1 93.75 479 GLU A O 1
ATOM 3624 N N . LEU A 1 480 ? 3.006 5.465 25.031 1 92.31 480 LEU A N 1
ATOM 3625 C CA . LEU A 1 480 ? 4.047 5.543 24.016 1 92.31 480 LEU A CA 1
ATOM 3626 C C . LEU A 1 480 ? 4.387 6.996 23.688 1 92.31 480 LEU A C 1
ATOM 3628 O O . LEU A 1 480 ? 5.355 7.27 22.984 1 92.31 480 LEU A O 1
ATOM 3632 N N . SER A 1 481 ? 3.678 7.977 24.219 1 91.12 481 SER A N 1
ATOM 3633 C CA . SER A 1 481 ? 3.787 9.375 23.828 1 91.12 481 SER A CA 1
ATOM 3634 C C . SER A 1 481 ? 4.832 10.102 24.656 1 91.12 481 SER A C 1
ATOM 3636 O O . SER A 1 481 ? 5.137 9.688 25.781 1 91.12 481 SER A O 1
ATOM 3638 N N . ASP A 1 482 ? 5.387 11.18 24.094 1 89 482 ASP A N 1
ATOM 3639 C CA . ASP A 1 482 ? 6.223 12.094 24.859 1 89 482 ASP A CA 1
ATOM 3640 C C . ASP A 1 482 ? 5.375 12.977 25.766 1 89 482 ASP A C 1
ATOM 3642 O O . ASP A 1 482 ? 4.148 12.836 25.812 1 89 482 ASP A O 1
ATOM 3646 N N . ALA A 1 483 ? 6.035 13.867 26.422 1 88.12 483 ALA A N 1
ATOM 3647 C CA . ALA A 1 483 ? 5.383 14.672 27.453 1 88.12 483 ALA A CA 1
ATOM 3648 C C . ALA A 1 483 ? 4.312 15.578 26.859 1 88.12 483 ALA A C 1
ATOM 3650 O O . ALA A 1 483 ? 3.256 15.781 27.453 1 88.12 483 ALA A O 1
ATOM 3651 N N . ALA A 1 484 ? 4.59 16.141 25.734 1 88.19 484 ALA A N 1
ATOM 3652 C CA . ALA A 1 484 ? 3.645 17.062 25.109 1 88.19 484 ALA A CA 1
ATOM 3653 C C . ALA A 1 484 ? 2.348 16.359 24.734 1 88.19 484 ALA A C 1
ATOM 3655 O O . ALA A 1 484 ? 1.256 16.859 25.016 1 88.19 484 ALA A O 1
ATOM 3656 N N . PHE A 1 485 ? 2.424 15.188 24.188 1 91 485 PHE A N 1
ATOM 3657 C CA . PHE A 1 485 ? 1.243 14.477 23.719 1 91 485 PHE A CA 1
ATOM 3658 C C . PHE A 1 485 ? 0.517 13.812 24.875 1 91 485 PHE A C 1
ATOM 3660 O O . PHE A 1 485 ? -0.708 13.664 24.859 1 91 485 PHE A O 1
ATOM 3667 N N . ARG A 1 486 ? 1.189 13.359 25.969 1 91.5 486 ARG A N 1
ATOM 3668 C CA . ARG A 1 486 ? 0.514 12.883 27.156 1 91.5 486 ARG A CA 1
ATOM 3669 C C . ARG A 1 486 ? -0.404 13.953 27.75 1 91.5 486 ARG A C 1
ATOM 3671 O O . ARG A 1 486 ? -1.547 13.664 28.109 1 91.5 486 ARG A O 1
ATOM 3678 N N . ASN A 1 487 ? 0.199 15.164 27.781 1 89.62 487 ASN A N 1
ATOM 3679 C CA . ASN A 1 487 ? -0.615 16.281 28.266 1 89.62 487 ASN A CA 1
ATOM 3680 C C . ASN A 1 487 ? -1.846 16.5 27.391 1 89.62 487 ASN A C 1
ATOM 3682 O O . ASN A 1 487 ? -2.943 16.719 27.906 1 89.62 487 ASN A O 1
ATOM 3686 N N . PHE A 1 488 ? -1.717 16.453 26.141 1 91.25 488 PHE A N 1
ATOM 3687 C CA . PHE A 1 488 ? -2.814 16.609 25.188 1 91.25 488 PHE A CA 1
ATOM 3688 C C . PHE A 1 488 ? -3.9 15.57 25.438 1 91.25 488 PHE A C 1
ATOM 3690 O O . PHE A 1 488 ? -5.086 15.906 25.516 1 91.25 488 PHE A O 1
ATOM 3697 N N . ILE A 1 489 ? -3.523 14.281 25.625 1 93.5 489 ILE A N 1
ATOM 3698 C CA . ILE A 1 489 ? -4.453 13.18 25.828 1 93.5 489 ILE A CA 1
ATOM 3699 C C . ILE A 1 489 ? -5.211 13.391 27.141 1 93.5 489 ILE A C 1
ATOM 3701 O O . ILE A 1 489 ? -6.422 13.18 27.203 1 93.5 489 ILE A O 1
ATOM 3705 N N . GLU A 1 490 ? -4.469 13.836 28.125 1 93.12 490 GLU A N 1
ATOM 3706 C CA . GLU A 1 490 ? -5.102 14.109 29.422 1 93.12 490 GLU A CA 1
ATOM 3707 C C . GLU A 1 490 ? -6.145 15.219 29.297 1 93.12 490 GLU A C 1
ATOM 3709 O O . GLU A 1 490 ? -7.23 15.117 29.875 1 93.12 490 GLU A O 1
ATOM 3714 N N . GLN A 1 491 ? -5.824 16.219 28.578 1 91 491 GLN A N 1
ATOM 3715 C CA . GLN A 1 491 ? -6.766 17.328 28.422 1 91 491 GLN A CA 1
ATOM 3716 C C . GLN A 1 491 ? -7.996 16.875 27.641 1 91 491 GLN A C 1
ATOM 3718 O O . GLN A 1 491 ? -9.125 17.188 28.016 1 91 491 GLN A O 1
ATOM 3723 N N . LEU A 1 492 ? -7.836 16.156 26.578 1 93.44 492 LEU A N 1
ATOM 3724 C CA . LEU A 1 492 ? -8.93 15.734 25.703 1 93.44 492 LEU A CA 1
ATOM 3725 C C . LEU A 1 492 ? -9.867 14.781 26.438 1 93.44 492 LEU A C 1
ATOM 3727 O O . LEU A 1 492 ? -11.086 14.875 26.297 1 93.44 492 LEU A O 1
ATOM 3731 N N . THR A 1 493 ? -9.289 13.852 27.281 1 94.56 493 THR A N 1
ATOM 3732 C CA . THR A 1 493 ? -10.078 12.805 27.922 1 94.56 493 THR A CA 1
ATOM 3733 C C . THR A 1 493 ? -10.453 13.188 29.344 1 94.56 493 THR A C 1
ATOM 3735 O O . THR A 1 493 ? -11.141 12.438 30.031 1 94.56 493 THR A O 1
ATOM 3738 N N . GLY A 1 494 ? -9.93 14.344 29.766 1 89.88 494 GLY A N 1
ATOM 3739 C CA . GLY A 1 494 ? -10.094 14.711 31.172 1 89.88 494 GLY A CA 1
ATOM 3740 C C . GLY A 1 494 ? -9.273 13.852 32.094 1 89.88 494 GLY A C 1
ATOM 3741 O O . GLY A 1 494 ? -9.594 13.734 33.281 1 89.88 494 GLY A O 1
ATOM 3742 N N . GLY A 1 495 ? -8.312 13.117 31.516 1 90.88 495 GLY A N 1
ATOM 3743 C CA . GLY A 1 495 ? -7.453 12.25 32.312 1 90.88 495 GLY A CA 1
ATOM 3744 C C . GLY A 1 495 ? -8.125 10.945 32.688 1 90.88 495 GLY A C 1
ATOM 3745 O O . GLY A 1 495 ? -7.559 10.156 33.438 1 90.88 495 GLY A O 1
ATOM 3746 N N . SER A 1 496 ? -9.242 10.594 32.156 1 94.88 496 SER A N 1
ATOM 3747 C CA . SER A 1 496 ? -10.016 9.406 32.5 1 94.88 496 SER A CA 1
ATOM 3748 C C . SER A 1 496 ? -9.555 8.188 31.719 1 94.88 496 SER A C 1
ATOM 3750 O O . SER A 1 496 ? -9.75 8.117 30.5 1 94.88 496 SER A O 1
ATOM 3752 N N . ARG A 1 497 ? -9.117 7.195 32.406 1 95.56 497 ARG A N 1
ATOM 3753 C CA . ARG A 1 497 ? -8.719 5.941 31.766 1 95.56 497 ARG A CA 1
ATOM 3754 C C . ARG A 1 497 ? -9.93 5.215 31.188 1 95.56 497 ARG A C 1
ATOM 3756 O O . ARG A 1 497 ? -9.82 4.543 30.156 1 95.56 497 ARG A O 1
ATOM 3763 N N . GLU A 1 498 ? -11.008 5.344 31.844 1 97 498 GLU A N 1
ATOM 3764 C CA . GLU A 1 498 ? -12.25 4.75 31.344 1 97 498 GLU A CA 1
ATOM 3765 C C . GLU A 1 498 ? -12.625 5.316 29.984 1 97 498 GLU A C 1
ATOM 3767 O O . GLU A 1 498 ? -13.023 4.574 29.078 1 97 498 GLU A O 1
ATOM 3772 N N . ILE A 1 499 ? -12.5 6.641 29.859 1 96.81 499 ILE A N 1
ATOM 3773 C CA . ILE A 1 499 ? -12.789 7.281 28.578 1 96.81 499 ILE A CA 1
ATOM 3774 C C . ILE A 1 499 ? -11.758 6.832 27.531 1 96.81 499 ILE A C 1
ATOM 3776 O O . ILE A 1 499 ? -12.117 6.512 26.406 1 96.81 499 ILE A O 1
ATOM 3780 N N . MET A 1 500 ? -10.5 6.734 27.953 1 97.44 500 MET A N 1
ATOM 3781 C CA . MET A 1 500 ? -9.469 6.27 27.031 1 97.44 500 MET A CA 1
ATOM 3782 C C . MET A 1 500 ? -9.797 4.879 26.5 1 97.44 500 MET A C 1
ATOM 3784 O O . MET A 1 500 ? -9.664 4.621 25.312 1 97.44 500 MET A O 1
ATOM 3788 N N . ARG A 1 501 ? -10.25 4.004 27.344 1 97.12 501 ARG A N 1
ATOM 3789 C CA . ARG A 1 501 ? -10.539 2.623 26.984 1 97.12 501 ARG A CA 1
ATOM 3790 C C . ARG A 1 501 ? -11.812 2.535 26.141 1 97.12 501 ARG A C 1
ATOM 3792 O O . ARG A 1 501 ? -11.812 1.935 25.062 1 97.12 501 ARG A O 1
ATOM 3799 N N . SER A 1 502 ? -12.883 3.15 26.625 1 97.25 502 SER A N 1
ATOM 3800 C CA . SER A 1 502 ? -14.195 2.99 26 1 97.25 502 SER A CA 1
ATOM 3801 C C . SER A 1 502 ? -14.258 3.695 24.641 1 97.25 502 SER A C 1
ATOM 3803 O O . SER A 1 502 ? -15.055 3.324 23.781 1 97.25 502 SER A O 1
ATOM 3805 N N . ARG A 1 503 ? -13.406 4.695 24.469 1 97.94 503 ARG A N 1
ATOM 3806 C CA . ARG A 1 503 ? -13.453 5.477 23.234 1 97.94 503 ARG A CA 1
ATOM 3807 C C . ARG A 1 503 ? -12.312 5.094 22.297 1 97.94 503 ARG A C 1
ATOM 3809 O O . ARG A 1 503 ? -12.023 5.809 21.328 1 97.94 503 ARG A O 1
ATOM 3816 N N . SER A 1 504 ? -11.688 3.938 22.594 1 98.25 504 SER A N 1
ATOM 3817 C CA . SER A 1 504 ? -10.68 3.375 21.703 1 98.25 504 SER A CA 1
ATOM 3818 C C . SER A 1 504 ? -11.312 2.426 20.688 1 98.25 504 SER A C 1
ATOM 3820 O O . SER A 1 504 ? -11.852 1.382 21.062 1 98.25 504 SER A O 1
ATOM 3822 N N . PRO A 1 505 ? -11.148 2.707 19.375 1 97.88 505 PRO A N 1
ATOM 3823 C CA . PRO A 1 505 ? -11.797 1.902 18.344 1 97.88 505 PRO A CA 1
ATOM 3824 C C . PRO A 1 505 ? -11.383 0.433 18.391 1 97.88 505 PRO A C 1
ATOM 3826 O O . PRO A 1 505 ? -12.18 -0.447 18.047 1 97.88 505 PRO A O 1
ATOM 3829 N N . ILE A 1 506 ? -10.156 0.112 18.828 1 97.81 506 ILE A N 1
ATOM 3830 C CA . ILE A 1 506 ? -9.633 -1.248 18.828 1 97.81 506 ILE A CA 1
ATOM 3831 C C . ILE A 1 506 ? -10.531 -2.154 19.656 1 97.81 506 ILE A C 1
ATOM 3833 O O . ILE A 1 506 ? -10.586 -3.367 19.438 1 97.81 506 ILE A O 1
ATOM 3837 N N . ASN A 1 507 ? -11.25 -1.592 20.594 1 97.62 507 ASN A N 1
ATOM 3838 C CA . ASN A 1 507 ? -12.094 -2.381 21.484 1 97.62 507 ASN A CA 1
ATOM 3839 C C . ASN A 1 507 ? -13.484 -2.6 20.906 1 97.62 507 ASN A C 1
ATOM 3841 O O . ASN A 1 507 ? -14.336 -3.219 21.547 1 97.62 507 ASN A O 1
ATOM 3845 N N . HIS A 1 508 ? -13.758 -2.129 19.703 1 97.69 508 HIS A N 1
ATOM 3846 C CA . HIS A 1 508 ? -15.086 -2.225 19.109 1 97.69 508 HIS A CA 1
ATOM 3847 C C . HIS A 1 508 ? -15.008 -2.727 17.672 1 97.69 508 HIS A C 1
ATOM 3849 O O . HIS A 1 508 ? -15.906 -2.465 16.859 1 97.69 508 HIS A O 1
ATOM 3855 N N . VAL A 1 509 ? -14.008 -3.436 17.297 1 96.44 509 VAL A N 1
ATOM 3856 C CA . VAL A 1 509 ? -13.711 -3.844 15.922 1 96.44 509 VAL A CA 1
ATOM 3857 C C . VAL A 1 509 ? -14.781 -4.812 15.43 1 96.44 509 VAL A C 1
ATOM 3859 O O . VAL A 1 509 ? -15.039 -4.906 14.227 1 96.44 509 VAL A O 1
ATOM 3862 N N . ASP A 1 510 ? -15.43 -5.559 16.312 1 96.69 510 ASP A N 1
ATOM 3863 C CA . ASP A 1 510 ? -16.453 -6.547 15.969 1 96.69 510 ASP A CA 1
ATOM 3864 C C . ASP A 1 510 ? -17.641 -5.887 15.281 1 96.69 510 ASP A C 1
ATOM 3866 O O . ASP A 1 510 ? -18.391 -6.543 14.562 1 96.69 510 ASP A O 1
ATOM 3870 N N . ARG A 1 511 ? -17.781 -4.586 15.461 1 97.25 511 ARG A N 1
ATOM 3871 C CA . ARG A 1 511 ? -18.953 -3.871 14.961 1 97.25 511 ARG A CA 1
ATOM 3872 C C . ARG A 1 511 ? -18.75 -3.428 13.523 1 97.25 511 ARG A C 1
ATOM 3874 O O . ARG A 1 511 ? -19.703 -3.053 12.836 1 97.25 511 ARG A O 1
ATOM 3881 N N . ILE A 1 512 ? -17.531 -3.449 13.055 1 97.62 512 ILE A N 1
ATOM 3882 C CA . ILE A 1 512 ? -17.219 -2.951 11.719 1 97.62 512 ILE A CA 1
ATOM 3883 C C . ILE A 1 512 ? -17.859 -3.859 10.672 1 97.62 512 ILE A C 1
ATOM 3885 O O . ILE A 1 512 ? -17.703 -5.082 10.719 1 97.62 512 ILE A O 1
ATOM 3889 N N . LYS A 1 513 ? -18.531 -3.268 9.734 1 96 513 LYS A N 1
ATOM 3890 C CA . LYS A 1 513 ? -19.172 -4.008 8.648 1 96 513 LYS A CA 1
ATOM 3891 C C . LYS A 1 513 ? -18.562 -3.627 7.301 1 96 513 LYS A C 1
ATOM 3893 O O . LYS A 1 513 ? -18.625 -4.406 6.348 1 96 513 LYS A O 1
ATOM 3898 N N . GLU A 1 514 ? -18.062 -2.467 7.242 1 95.81 514 GLU A N 1
ATOM 3899 C CA . GLU A 1 514 ? -17.641 -1.861 5.984 1 95.81 514 GLU A CA 1
ATOM 3900 C C . GLU A 1 514 ? -16.172 -2.172 5.695 1 95.81 514 GLU A C 1
ATOM 3902 O O . GLU A 1 514 ? -15.367 -2.328 6.617 1 95.81 514 GLU A O 1
ATOM 3907 N N . PRO A 1 515 ? -15.75 -2.213 4.367 1 95.81 515 PRO A N 1
ATOM 3908 C CA . PRO A 1 515 ? -14.32 -2.258 4.035 1 95.81 515 PRO A CA 1
ATOM 3909 C C . PRO A 1 515 ? -13.547 -1.067 4.598 1 95.81 515 PRO A C 1
ATOM 3911 O O . PRO A 1 515 ? -14.062 0.055 4.613 1 95.81 515 PRO A O 1
ATOM 3914 N N . LEU A 1 516 ? -12.383 -1.316 5.039 1 97.88 516 LEU A N 1
ATOM 3915 C CA . LEU A 1 516 ? -11.555 -0.328 5.715 1 97.88 516 LEU A CA 1
ATOM 3916 C C . LEU A 1 516 ? -10.133 -0.344 5.16 1 97.88 516 LEU A C 1
ATOM 3918 O O . LEU A 1 516 ? -9.547 -1.412 4.973 1 97.88 516 LEU A O 1
ATOM 3922 N N . ALA A 1 517 ? -9.617 0.776 4.777 1 98.38 517 ALA A N 1
ATOM 3923 C CA . ALA A 1 517 ? -8.203 0.922 4.434 1 98.38 517 ALA A CA 1
ATOM 3924 C C . ALA A 1 517 ? -7.438 1.638 5.543 1 98.38 517 ALA A C 1
ATOM 3926 O O . ALA A 1 517 ? -7.844 2.711 5.992 1 98.38 517 ALA A O 1
ATOM 3927 N N . LEU A 1 518 ? -6.391 1.045 6.012 1 98.69 518 LEU A N 1
ATOM 3928 C CA . LEU A 1 518 ? -5.477 1.612 6.996 1 98.69 518 LEU A CA 1
ATOM 3929 C C . LEU A 1 518 ? -4.184 2.076 6.336 1 98.69 518 LEU A C 1
ATOM 3931 O O . LEU A 1 518 ? -3.49 1.282 5.695 1 98.69 518 LEU A O 1
ATOM 3935 N N . ILE A 1 519 ? -3.836 3.328 6.406 1 98.38 519 ILE A N 1
ATOM 3936 C CA . ILE A 1 519 ? -2.602 3.889 5.867 1 98.38 519 ILE A CA 1
ATOM 3937 C C . ILE A 1 519 ? -1.797 4.535 6.992 1 98.38 519 ILE A C 1
ATOM 3939 O O . ILE A 1 519 ? -2.277 5.453 7.66 1 98.38 519 ILE A O 1
ATOM 3943 N N . HIS A 1 520 ? -0.6 4.109 7.211 1 98.38 520 HIS A N 1
ATOM 3944 C CA . HIS A 1 520 ? 0.098 4.531 8.422 1 98.38 520 HIS A CA 1
ATOM 3945 C C . HIS A 1 520 ? 1.6 4.648 8.18 1 98.38 520 HIS A C 1
ATOM 3947 O O . HIS A 1 520 ? 2.234 3.689 7.73 1 98.38 520 HIS A O 1
ATOM 3953 N N . PRO A 1 521 ? 2.205 5.844 8.461 1 97.06 521 PRO A N 1
ATOM 3954 C CA . PRO A 1 521 ? 3.662 5.973 8.383 1 97.06 521 PRO A CA 1
ATOM 3955 C C . PRO A 1 521 ? 4.387 5.156 9.453 1 97.06 521 PRO A C 1
ATOM 3957 O O . PRO A 1 521 ? 3.988 5.176 10.617 1 97.06 521 PRO A O 1
ATOM 3960 N N . GLN A 1 522 ? 5.465 4.52 9.117 1 95.81 522 GLN A N 1
ATOM 3961 C CA . GLN A 1 522 ? 6.164 3.564 9.969 1 95.81 522 GLN A CA 1
ATOM 3962 C C . GLN A 1 522 ? 6.695 4.238 11.234 1 95.81 522 GLN A C 1
ATOM 3964 O O . GLN A 1 522 ? 6.672 3.648 12.312 1 95.81 522 GLN A O 1
ATOM 3969 N N . ASN A 1 523 ? 7.176 5.496 11.078 1 94.75 523 ASN A N 1
ATOM 3970 C CA . ASN A 1 523 ? 7.887 6.148 12.18 1 94.75 523 ASN A CA 1
ATOM 3971 C C . ASN A 1 523 ? 7.066 7.289 12.773 1 94.75 523 ASN A C 1
ATOM 3973 O O . ASN A 1 523 ? 7.625 8.25 13.312 1 94.75 523 ASN A O 1
ATOM 3977 N N . ASP A 1 524 ? 5.805 7.156 12.664 1 96 524 ASP A N 1
ATOM 3978 C CA . ASP A 1 524 ? 4.902 8.156 13.227 1 96 524 ASP A CA 1
ATOM 3979 C C . ASP A 1 524 ? 5.07 8.258 14.742 1 96 524 ASP A C 1
ATOM 3981 O O . ASP A 1 524 ? 4.754 7.312 15.469 1 96 524 ASP A O 1
ATOM 3985 N N . SER A 1 525 ? 5.484 9.422 15.211 1 93 525 SER A N 1
ATOM 3986 C CA . SER A 1 525 ? 5.738 9.609 16.625 1 93 525 SER A CA 1
ATOM 3987 C C . SER A 1 525 ? 4.492 10.117 17.359 1 93 525 SER A C 1
ATOM 3989 O O . SER A 1 525 ? 4.438 10.117 18.578 1 93 525 SER A O 1
ATOM 3991 N N . ARG A 1 526 ? 3.51 10.531 16.609 1 94.25 526 ARG A N 1
ATOM 3992 C CA . ARG A 1 526 ? 2.289 11.062 17.203 1 94.25 526 ARG A CA 1
ATOM 3993 C C . ARG A 1 526 ? 1.246 9.961 17.375 1 94.25 526 ARG A C 1
ATOM 3995 O O . ARG A 1 526 ? 0.549 9.922 18.391 1 94.25 526 ARG A O 1
ATOM 4002 N N . THR A 1 527 ? 1.128 9.125 16.406 1 96.19 527 THR A N 1
ATOM 4003 C CA . THR A 1 527 ? 0.299 7.922 16.406 1 96.19 527 THR A CA 1
ATOM 4004 C C . THR A 1 527 ? 1.136 6.684 16.094 1 96.19 527 THR A C 1
ATOM 4006 O O . THR A 1 527 ? 1.182 6.234 14.945 1 96.19 527 THR A O 1
ATOM 4009 N N . PRO A 1 528 ? 1.657 6.105 17.125 1 95.38 528 PRO A N 1
ATOM 4010 C CA . PRO A 1 528 ? 2.617 5.02 16.906 1 95.38 528 PRO A CA 1
ATOM 4011 C C . PRO A 1 528 ? 2.012 3.844 16.141 1 95.38 528 PRO A C 1
ATOM 4013 O O . PRO A 1 528 ? 0.824 3.549 16.297 1 95.38 528 PRO A O 1
ATOM 4016 N N . LEU A 1 529 ? 2.834 3.123 15.414 1 97 529 LEU A N 1
ATOM 4017 C CA . LEU A 1 529 ? 2.428 2.031 14.539 1 97 529 LEU A CA 1
ATOM 4018 C C . LEU A 1 529 ? 2.029 0.802 15.344 1 97 529 LEU A C 1
ATOM 4020 O O . LEU A 1 529 ? 1.15 0.041 14.93 1 97 529 LEU A O 1
ATOM 4024 N N . LYS A 1 530 ? 2.588 0.543 16.5 1 96.31 530 LYS A N 1
ATOM 4025 C CA . LYS A 1 530 ? 2.432 -0.687 17.266 1 96.31 530 LYS A CA 1
ATOM 4026 C C . LYS A 1 530 ? 0.96 -0.979 17.547 1 96.31 530 LYS A C 1
ATOM 4028 O O . LYS A 1 530 ? 0.483 -2.086 17.297 1 96.31 530 LYS A O 1
ATOM 4033 N N . PRO A 1 531 ? 0.179 0.028 18.062 1 97.19 531 PRO A N 1
ATOM 4034 C CA . PRO A 1 531 ? -1.242 -0.249 18.281 1 97.19 531 PRO A CA 1
ATOM 4035 C C . PRO A 1 531 ? -1.983 -0.615 17 1 97.19 531 PRO A C 1
ATOM 4037 O O . PRO A 1 531 ? -2.934 -1.4 17.031 1 97.19 531 PRO A O 1
ATOM 4040 N N . LEU A 1 532 ? -1.622 -0.021 15.914 1 97.81 532 LEU A N 1
ATOM 4041 C CA . LEU A 1 532 ? -2.281 -0.316 14.641 1 97.81 532 LEU A CA 1
ATOM 4042 C C . LEU A 1 532 ? -2.039 -1.763 14.227 1 97.81 532 LEU A C 1
ATOM 4044 O O . LEU A 1 532 ? -2.926 -2.408 13.664 1 97.81 532 LEU A O 1
ATOM 4048 N N . LEU A 1 533 ? -0.778 -2.314 14.406 1 97.56 533 LEU A N 1
ATOM 4049 C CA . LEU A 1 533 ? -0.502 -3.719 14.125 1 97.56 533 LEU A CA 1
ATOM 4050 C C . LEU A 1 533 ? -1.423 -4.629 14.93 1 97.56 533 LEU A C 1
ATOM 4052 O O . LEU A 1 533 ? -1.915 -5.633 14.414 1 97.56 533 LEU A O 1
ATOM 4056 N N . ARG A 1 534 ? -1.66 -4.281 16.172 1 97.19 534 ARG A N 1
ATOM 4057 C CA . ARG A 1 534 ? -2.592 -5.043 17 1 97.19 534 ARG A CA 1
ATOM 4058 C C . ARG A 1 534 ? -4.012 -4.957 16.438 1 97.19 534 ARG A C 1
ATOM 4060 O O . ARG A 1 534 ? -4.746 -5.949 16.453 1 97.19 534 ARG A O 1
ATOM 4067 N N . LEU A 1 535 ? -4.387 -3.748 16.047 1 98.12 535 LEU A N 1
ATOM 4068 C CA . LEU A 1 535 ? -5.703 -3.58 15.438 1 98.12 535 LEU A CA 1
ATOM 4069 C C . LEU A 1 535 ? -5.871 -4.508 14.234 1 98.12 535 LEU A C 1
ATOM 4071 O O . LEU A 1 535 ? -6.918 -5.137 14.07 1 98.12 535 LEU A O 1
ATOM 4075 N N . MET A 1 536 ? -4.906 -4.621 13.359 1 97.88 536 MET A N 1
ATOM 4076 C CA . MET A 1 536 ? -4.965 -5.504 12.195 1 97.88 536 MET A CA 1
ATOM 4077 C C . MET A 1 536 ? -5.172 -6.953 12.617 1 97.88 536 MET A C 1
ATOM 4079 O O . MET A 1 536 ? -5.93 -7.688 11.984 1 97.88 536 MET A O 1
ATOM 4083 N N . GLY A 1 537 ? -4.43 -7.355 13.68 1 97 537 GLY A N 1
ATOM 4084 C CA . GLY A 1 537 ? -4.641 -8.688 14.227 1 97 537 GLY A CA 1
ATOM 4085 C C . GLY A 1 537 ? -6.066 -8.93 14.68 1 97 537 GLY A C 1
ATOM 4086 O O . GLY A 1 537 ? -6.637 -9.992 14.406 1 97 537 GLY A O 1
ATOM 4087 N N . GLU A 1 538 ? -6.648 -7.934 15.336 1 97.25 538 GLU A N 1
ATOM 4088 C CA . GLU A 1 538 ? -8.023 -8.039 15.805 1 97.25 538 GLU A CA 1
ATOM 4089 C C . GLU A 1 538 ? -9.008 -8.109 14.633 1 97.25 538 GLU A C 1
ATOM 4091 O O . GLU A 1 538 ? -9.961 -8.883 14.672 1 97.25 538 GLU A O 1
ATOM 4096 N N . LEU A 1 539 ? -8.805 -7.285 13.664 1 97.38 539 LEU A N 1
ATOM 4097 C CA . LEU A 1 539 ? -9.633 -7.309 12.461 1 97.38 539 LEU A CA 1
ATOM 4098 C C . LEU A 1 539 ? -9.586 -8.68 11.797 1 97.38 539 LEU A C 1
ATOM 4100 O O . LEU A 1 539 ? -10.625 -9.234 11.438 1 97.38 539 LEU A O 1
ATOM 4104 N N . LEU A 1 540 ? -8.383 -9.203 11.625 1 94.94 540 LEU A N 1
ATOM 4105 C CA . LEU A 1 540 ? -8.188 -10.508 11.008 1 94.94 540 LEU A CA 1
ATOM 4106 C C . LEU A 1 540 ? -8.906 -11.594 11.797 1 94.94 540 LEU A C 1
ATOM 4108 O O . LEU A 1 540 ? -9.594 -12.438 11.211 1 94.94 540 LEU A O 1
ATOM 4112 N N . ALA A 1 541 ? -8.781 -11.586 13.109 1 94.56 541 ALA A N 1
ATOM 4113 C CA . ALA A 1 541 ? -9.375 -12.594 13.992 1 94.56 541 ALA A CA 1
ATOM 4114 C C . ALA A 1 541 ? -10.898 -12.586 13.898 1 94.56 541 ALA A C 1
ATOM 4116 O O . ALA A 1 541 ? -11.539 -13.617 14.086 1 94.56 541 ALA A O 1
ATOM 4117 N N . ARG A 1 542 ? -11.438 -11.461 13.547 1 95.25 542 ARG A N 1
ATOM 4118 C CA . ARG A 1 542 ? -12.891 -11.32 13.508 1 95.25 542 ARG A CA 1
ATOM 4119 C C . ARG A 1 542 ? -13.406 -11.406 12.078 1 95.25 542 ARG A C 1
ATOM 4121 O O . ARG A 1 542 ? -14.594 -11.18 11.82 1 95.25 542 ARG A O 1
ATOM 4128 N N . GLY A 1 543 ? -12.562 -11.688 11.125 1 92.31 543 GLY A N 1
ATOM 4129 C CA . GLY A 1 543 ? -12.953 -11.922 9.742 1 92.31 543 GLY A CA 1
ATOM 4130 C C . GLY A 1 543 ? -13.352 -10.656 9.016 1 92.31 543 GLY A C 1
ATOM 4131 O O . GLY A 1 543 ? -14.18 -10.695 8.094 1 92.31 543 GLY A O 1
ATOM 4132 N N . LYS A 1 544 ? -12.82 -9.484 9.5 1 94.75 544 LYS A N 1
ATOM 4133 C CA . LYS A 1 544 ? -13.141 -8.227 8.844 1 94.75 544 LYS A CA 1
ATOM 4134 C C . LYS A 1 544 ? -12.281 -8.008 7.605 1 94.75 544 LYS A C 1
ATOM 4136 O O . LYS A 1 544 ? -11.133 -8.453 7.562 1 94.75 544 LYS A O 1
ATOM 4141 N N . THR A 1 545 ? -12.805 -7.387 6.613 1 93.31 545 THR A N 1
ATOM 4142 C CA . THR A 1 545 ? -12.055 -7.035 5.41 1 93.31 545 THR A CA 1
ATOM 4143 C C . THR A 1 545 ? -11.32 -5.711 5.605 1 93.31 545 THR A C 1
ATOM 4145 O O . THR A 1 545 ? -11.93 -4.703 5.969 1 93.31 545 THR A O 1
ATOM 4148 N N . PHE A 1 546 ? -10.016 -5.723 5.375 1 96.69 546 PHE A N 1
ATOM 4149 C CA . PHE A 1 546 ? -9.266 -4.473 5.48 1 96.69 546 PHE A CA 1
ATOM 4150 C C . PHE A 1 546 ? -8.078 -4.473 4.527 1 96.69 546 PHE A C 1
ATOM 4152 O O . PHE A 1 546 ? -7.602 -5.535 4.113 1 96.69 546 PHE A O 1
ATOM 4159 N N . GLU A 1 547 ? -7.727 -3.363 4.098 1 96.94 547 GLU A N 1
ATOM 4160 C CA . GLU A 1 547 ? -6.504 -3.029 3.369 1 96.94 547 GLU A CA 1
ATOM 4161 C C . GLU A 1 547 ? -5.539 -2.238 4.242 1 96.94 547 GLU A C 1
ATOM 4163 O O . GLU A 1 547 ? -5.961 -1.439 5.082 1 96.94 547 GLU A O 1
ATOM 4168 N N . ALA A 1 548 ? -4.254 -2.5 4.152 1 98.12 548 ALA A N 1
ATOM 4169 C CA . ALA A 1 548 ? -3.309 -1.747 4.973 1 98.12 548 ALA A CA 1
ATOM 4170 C C . ALA A 1 548 ? -2.059 -1.385 4.18 1 98.12 548 ALA A C 1
ATOM 4172 O O . ALA A 1 548 ? -1.576 -2.182 3.371 1 98.12 548 ALA A O 1
ATOM 4173 N N . HIS A 1 549 ? -1.543 -0.241 4.398 1 97.81 549 HIS A N 1
ATOM 4174 C CA . HIS A 1 549 ? -0.313 0.283 3.816 1 97.81 549 HIS A CA 1
ATOM 4175 C C . HIS A 1 549 ? 0.571 0.926 4.879 1 97.81 549 HIS A C 1
ATOM 4177 O O . HIS A 1 549 ? 0.194 1.934 5.48 1 97.81 549 HIS A O 1
ATOM 4183 N N . ILE A 1 550 ? 1.689 0.364 5.137 1 97.81 550 ILE A N 1
ATOM 4184 C CA . ILE A 1 550 ? 2.697 0.949 6.016 1 97.81 550 ILE A CA 1
ATOM 4185 C C . ILE A 1 550 ? 3.768 1.647 5.18 1 97.81 550 ILE A C 1
ATOM 4187 O O . ILE A 1 550 ? 4.402 1.024 4.324 1 97.81 550 ILE A O 1
ATOM 4191 N N . ILE A 1 551 ? 3.979 2.91 5.367 1 95.44 551 ILE A N 1
ATOM 4192 C CA . ILE A 1 551 ? 4.879 3.734 4.57 1 95.44 551 ILE A CA 1
ATOM 4193 C C . ILE A 1 551 ? 6.242 3.82 5.25 1 95.44 551 ILE A C 1
ATOM 4195 O O . ILE A 1 551 ? 6.355 4.344 6.359 1 95.44 551 ILE A O 1
ATOM 4199 N N . PRO A 1 552 ? 7.301 3.408 4.586 1 93 552 PRO A N 1
ATOM 4200 C CA . PRO A 1 552 ? 8.633 3.373 5.203 1 93 552 PRO A CA 1
ATOM 4201 C C . PRO A 1 552 ? 9.242 4.762 5.352 1 93 552 PRO A C 1
ATOM 4203 O O . PRO A 1 552 ? 8.969 5.656 4.551 1 93 552 PRO A O 1
ATOM 4206 N N . ASP A 1 553 ? 10.039 4.965 6.336 1 89.19 553 ASP A N 1
ATOM 4207 C CA . ASP A 1 553 ? 10.852 6.16 6.559 1 89.19 553 ASP A CA 1
ATOM 4208 C C . ASP A 1 553 ? 9.992 7.422 6.531 1 89.19 553 ASP A C 1
ATOM 4210 O O . ASP A 1 553 ? 10.398 8.445 5.98 1 89.19 553 ASP A O 1
ATOM 4214 N N . ALA A 1 554 ? 8.82 7.262 7.012 1 92.38 554 ALA A N 1
ATOM 4215 C CA . ALA A 1 554 ? 7.883 8.383 7.039 1 92.38 554 ALA A CA 1
ATOM 4216 C C . ALA A 1 554 ? 7.316 8.586 8.445 1 92.38 554 ALA A C 1
ATOM 4218 O O . ALA A 1 554 ? 7.242 7.645 9.234 1 92.38 554 ALA A O 1
ATOM 4219 N N . GLY A 1 555 ? 6.969 9.805 8.703 1 94.06 555 GLY A N 1
ATOM 4220 C CA . GLY A 1 555 ? 6.355 10.164 9.977 1 94.06 555 GLY A CA 1
ATOM 4221 C C . GLY A 1 555 ? 5 10.828 9.82 1 94.06 555 GLY A C 1
ATOM 4222 O O . GLY A 1 555 ? 4.363 10.711 8.773 1 94.06 555 GLY A O 1
ATOM 4223 N N . HIS A 1 556 ? 4.578 11.352 10.922 1 93.25 556 HIS A N 1
ATOM 4224 C CA . HIS A 1 556 ? 3.242 11.93 10.992 1 93.25 556 HIS A CA 1
ATOM 4225 C C . HIS A 1 556 ? 3.076 13.07 9.992 1 93.25 556 HIS A C 1
ATOM 4227 O O . HIS A 1 556 ? 2.01 13.219 9.391 1 93.25 556 HIS A O 1
ATOM 4233 N N . ALA A 1 557 ? 4.105 13.867 9.828 1 88.56 557 ALA A N 1
ATOM 4234 C CA . ALA A 1 557 ? 4.09 14.984 8.891 1 88.56 557 ALA A CA 1
ATOM 4235 C C . ALA A 1 557 ? 4.41 14.523 7.473 1 88.56 557 ALA A C 1
ATOM 4237 O O . ALA A 1 557 ? 5.258 13.656 7.273 1 88.56 557 ALA A O 1
ATOM 4238 N N . ILE A 1 558 ? 3.766 15.078 6.527 1 85.56 558 ILE A N 1
ATOM 4239 C CA . ILE A 1 558 ? 4 14.773 5.117 1 85.56 558 ILE A CA 1
ATOM 4240 C C . ILE A 1 558 ? 4.867 15.867 4.496 1 85.56 558 ILE A C 1
ATOM 4242 O O . ILE A 1 558 ? 4.359 16.922 4.09 1 85.56 558 ILE A O 1
ATOM 4246 N N . ASN A 1 559 ? 6.18 15.633 4.344 1 80.75 559 ASN A N 1
ATOM 4247 C CA . ASN A 1 559 ? 7.094 16.703 3.959 1 80.75 559 ASN A CA 1
ATOM 4248 C C . ASN A 1 559 ? 7.703 16.453 2.584 1 80.75 559 ASN A C 1
ATOM 4250 O O . ASN A 1 559 ? 8.445 17.281 2.064 1 80.75 559 ASN A O 1
ATOM 4254 N N . THR A 1 560 ? 7.41 15.289 1.979 1 81.5 560 THR A N 1
ATOM 4255 C CA . THR A 1 560 ? 7.961 14.984 0.661 1 81.5 560 THR A CA 1
ATOM 4256 C C . THR A 1 560 ? 6.855 14.555 -0.298 1 81.5 560 THR A C 1
ATOM 4258 O O . THR A 1 560 ? 5.82 14.039 0.13 1 81.5 560 THR A O 1
ATOM 4261 N N . MET A 1 561 ? 7.113 14.797 -1.518 1 80.56 561 MET A N 1
ATOM 4262 C CA . MET A 1 561 ? 6.199 14.336 -2.557 1 80.56 561 MET A CA 1
ATOM 4263 C C . MET A 1 561 ? 6.023 12.82 -2.486 1 80.56 561 MET A C 1
ATOM 4265 O O . MET A 1 561 ? 4.914 12.312 -2.662 1 80.56 561 MET A O 1
ATOM 4269 N N . GLU A 1 562 ? 7.043 12.125 -2.24 1 81.31 562 GLU A N 1
ATOM 4270 C CA . GLU A 1 562 ? 6.984 10.664 -2.16 1 81.31 562 GLU A CA 1
ATOM 4271 C C . GLU A 1 562 ? 6.035 10.211 -1.059 1 81.31 562 GLU A C 1
ATOM 4273 O O . GLU A 1 562 ? 5.195 9.336 -1.277 1 81.31 562 GLU A O 1
ATOM 4278 N N . ASP A 1 563 ? 6.172 10.812 0.094 1 86.62 563 ASP A N 1
ATOM 4279 C CA . ASP A 1 563 ? 5.289 10.461 1.202 1 86.62 563 ASP A CA 1
ATOM 4280 C C . ASP A 1 563 ? 3.832 10.781 0.866 1 86.62 563 ASP A C 1
ATOM 4282 O O . ASP A 1 563 ? 2.934 9.992 1.164 1 86.62 563 ASP A O 1
ATOM 4286 N N . ALA A 1 564 ? 3.688 11.914 0.254 1 88.12 564 ALA A N 1
ATOM 4287 C CA . ALA A 1 564 ? 2.332 12.32 -0.115 1 88.12 564 ALA A CA 1
ATOM 4288 C C . ALA A 1 564 ? 1.708 11.328 -1.088 1 88.12 564 ALA A C 1
ATOM 4290 O O . ALA A 1 564 ? 0.549 10.938 -0.926 1 88.12 564 ALA A O 1
ATOM 4291 N N . VAL A 1 565 ? 2.484 10.938 -2.029 1 86.75 565 VAL A N 1
ATOM 4292 C CA . VAL A 1 565 ? 2.002 9.992 -3.025 1 86.75 565 VAL A CA 1
ATOM 4293 C C . VAL A 1 565 ? 1.688 8.656 -2.355 1 86.75 565 VAL A C 1
ATOM 4295 O O . VAL A 1 565 ? 0.63 8.062 -2.594 1 86.75 565 VAL A O 1
ATOM 4298 N N . LYS A 1 566 ? 2.543 8.211 -1.551 1 88.81 566 LYS A N 1
ATOM 4299 C CA . LYS A 1 566 ? 2.408 6.906 -0.912 1 88.81 566 LYS A CA 1
ATOM 4300 C C . LYS A 1 566 ? 1.226 6.887 0.053 1 88.81 566 LYS A C 1
ATOM 4302 O O . LYS A 1 566 ? 0.677 5.82 0.349 1 88.81 566 LYS A O 1
ATOM 4307 N N . ILE A 1 567 ? 0.843 8.016 0.507 1 93.25 567 ILE A N 1
ATOM 4308 C CA . ILE A 1 567 ? -0.294 8.094 1.418 1 93.25 567 ILE A CA 1
ATOM 4309 C C . ILE A 1 567 ? -1.581 8.297 0.62 1 93.25 567 ILE A C 1
ATOM 4311 O O . ILE A 1 567 ? -2.559 7.566 0.818 1 93.25 567 ILE A O 1
ATOM 4315 N N . LEU A 1 568 ? -1.564 9.172 -0.348 1 94.06 568 LEU A N 1
ATOM 4316 C CA . LEU A 1 568 ? -2.791 9.594 -1.02 1 94.06 568 LEU A CA 1
ATOM 4317 C C . LEU A 1 568 ? -3.219 8.562 -2.061 1 94.06 568 LEU A C 1
ATOM 4319 O O . LEU A 1 568 ? -4.41 8.305 -2.23 1 94.06 568 LEU A O 1
ATOM 4323 N N . LEU A 1 569 ? -2.291 7.961 -2.744 1 91.81 569 LEU A N 1
ATOM 4324 C CA . LEU A 1 569 ? -2.645 7.078 -3.852 1 91.81 569 LEU A CA 1
ATOM 4325 C C . LEU A 1 569 ? -3.41 5.859 -3.354 1 91.81 569 LEU A C 1
ATOM 4327 O O . LEU A 1 569 ? -4.488 5.543 -3.865 1 91.81 569 LEU A O 1
ATOM 4331 N N . PRO A 1 570 ? -2.855 5.16 -2.363 1 93.06 570 PRO A N 1
ATOM 4332 C CA . PRO A 1 570 ? -3.639 4.012 -1.896 1 93.06 570 PRO A CA 1
ATOM 4333 C C . PRO A 1 570 ? -5.02 4.414 -1.383 1 93.06 570 PRO A C 1
ATOM 4335 O O . PRO A 1 570 ? -5.984 3.658 -1.539 1 93.06 570 PRO A O 1
ATOM 4338 N N . ALA A 1 571 ? -5.145 5.57 -0.774 1 96.25 571 ALA A N 1
ATOM 4339 C CA . ALA A 1 571 ? -6.438 6.039 -0.278 1 96.25 571 ALA A CA 1
ATOM 4340 C C . ALA A 1 571 ? -7.426 6.234 -1.423 1 96.25 571 ALA A C 1
ATOM 4342 O O . ALA A 1 571 ? -8.555 5.738 -1.37 1 96.25 571 ALA A O 1
ATOM 4343 N N . VAL A 1 572 ? -7 6.914 -2.465 1 95.38 572 VAL A N 1
ATOM 4344 C CA . VAL A 1 572 ? -7.867 7.227 -3.596 1 95.38 572 VAL A CA 1
ATOM 4345 C C . VAL A 1 572 ? -8.18 5.949 -4.375 1 95.38 572 VAL A C 1
ATOM 4347 O O . VAL A 1 572 ? -9.312 5.754 -4.82 1 95.38 572 VAL A O 1
ATOM 4350 N N . PHE A 1 573 ? -7.172 5.043 -4.539 1 91.38 573 PHE A N 1
ATOM 4351 C CA . PHE A 1 573 ? -7.383 3.768 -5.211 1 91.38 573 PHE A CA 1
ATOM 4352 C C . PHE A 1 573 ? -8.453 2.951 -4.492 1 91.38 573 PHE A C 1
ATOM 4354 O O . PHE A 1 573 ? -9.32 2.357 -5.129 1 91.38 573 PHE A O 1
ATOM 4361 N N . PHE A 1 574 ? -8.344 2.865 -3.215 1 94.94 574 PHE A N 1
ATOM 4362 C CA . PHE A 1 574 ? -9.289 2.098 -2.416 1 94.94 574 PHE A CA 1
ATOM 4363 C C . PHE A 1 574 ? -10.711 2.617 -2.611 1 94.94 574 PHE A C 1
ATOM 4365 O O . PHE A 1 574 ? -11.625 1.844 -2.9 1 94.94 574 PHE A O 1
ATOM 4372 N N . LEU A 1 575 ? -10.852 3.939 -2.453 1 96.62 575 LEU A N 1
ATOM 4373 C CA . LEU A 1 575 ? -12.18 4.539 -2.576 1 96.62 575 LEU A CA 1
ATOM 4374 C C . LEU A 1 575 ? -12.734 4.352 -3.982 1 96.62 575 LEU A C 1
ATOM 4376 O O . LEU A 1 575 ? -13.914 4.043 -4.152 1 96.62 575 LEU A O 1
ATOM 4380 N N . ALA A 1 576 ? -11.906 4.523 -4.977 1 92.94 576 ALA A N 1
ATOM 4381 C CA . ALA A 1 576 ? -12.336 4.328 -6.363 1 92.94 576 ALA A CA 1
ATOM 4382 C C . ALA A 1 576 ? -12.773 2.889 -6.602 1 92.94 576 ALA A C 1
ATOM 4384 O O . ALA A 1 576 ? -13.758 2.645 -7.309 1 92.94 576 ALA A O 1
ATOM 4385 N N . THR A 1 577 ? -12.031 1.944 -6.055 1 90.25 577 THR A N 1
ATOM 4386 C CA . THR A 1 577 ? -12.367 0.534 -6.199 1 90.25 577 THR A CA 1
ATOM 4387 C C . THR A 1 577 ? -13.703 0.231 -5.523 1 90.25 577 THR A C 1
ATOM 4389 O O . THR A 1 577 ? -14.523 -0.521 -6.062 1 90.25 577 THR A O 1
ATOM 4392 N N . GLN A 1 578 ? -13.914 0.799 -4.289 1 93 578 GLN A N 1
ATOM 4393 C CA . GLN A 1 578 ? -15.164 0.586 -3.572 1 93 578 GLN A CA 1
ATOM 4394 C C . GLN A 1 578 ? -16.344 1.194 -4.332 1 93 578 GLN A C 1
ATOM 4396 O O . GLN A 1 578 ? -17.453 0.671 -4.281 1 93 578 GLN A O 1
ATOM 4401 N N . ARG A 1 579 ? -16.078 2.303 -5.02 1 91.94 579 ARG A N 1
ATOM 4402 C CA . ARG A 1 579 ? -17.109 2.957 -5.805 1 91.94 579 ARG A CA 1
ATOM 4403 C C . ARG A 1 579 ? -17.594 2.051 -6.934 1 91.94 579 ARG A C 1
ATOM 4405 O O . ARG A 1 579 ? -18.781 2.074 -7.293 1 91.94 579 ARG A O 1
ATOM 4412 N N . GLU A 1 580 ? -16.719 1.228 -7.484 1 85.56 580 GLU A N 1
ATOM 4413 C CA . GLU A 1 580 ? -17.047 0.364 -8.617 1 85.56 580 GLU A CA 1
ATOM 4414 C C . GLU A 1 580 ? -17.688 -0.941 -8.141 1 85.56 580 GLU A C 1
ATOM 4416 O O . GLU A 1 580 ? -18.312 -1.656 -8.922 1 85.56 580 GLU A O 1
ATOM 4421 N N . ARG A 1 581 ? -17.469 -1.256 -6.93 1 77.69 581 ARG A N 1
ATOM 4422 C CA . ARG A 1 581 ? -18.047 -2.488 -6.398 1 77.69 581 ARG A CA 1
ATOM 4423 C C . ARG A 1 581 ? -19.516 -2.311 -6.066 1 77.69 581 ARG A C 1
ATOM 4425 O O . ARG A 1 581 ? -19.906 -1.292 -5.496 1 77.69 581 ARG A O 1
ATOM 4432 N N . ARG A 1 582 ? -20.469 -2.893 -6.867 1 58.91 582 ARG A N 1
ATOM 4433 C CA . ARG A 1 582 ? -21.906 -2.842 -6.633 1 58.91 582 ARG A CA 1
ATOM 4434 C C . ARG A 1 582 ? -22.312 -3.771 -5.496 1 58.91 582 ARG A C 1
ATOM 4436 O O . ARG A 1 582 ? -21.656 -4.781 -5.25 1 58.91 582 ARG A O 1
ATOM 4443 N N . MET B 1 1 ? 11.609 23.984 -15.938 1 21.55 1 MET B N 1
ATOM 4444 C CA . MET B 1 1 ? 12.414 22.875 -15.422 1 21.55 1 MET B CA 1
ATOM 4445 C C . MET B 1 1 ? 11.531 21.75 -14.914 1 21.55 1 MET B C 1
ATOM 4447 O O . MET B 1 1 ? 10.641 21.969 -14.086 1 21.55 1 MET B O 1
ATOM 4451 N N . ARG B 1 2 ? 11.414 20.797 -15.75 1 32.81 2 ARG B N 1
ATOM 4452 C CA . ARG B 1 2 ? 10.633 19.594 -15.531 1 32.81 2 ARG B CA 1
ATOM 4453 C C . ARG B 1 2 ? 10.867 19.031 -14.133 1 32.81 2 ARG B C 1
ATOM 4455 O O . ARG B 1 2 ? 12.016 18.812 -13.727 1 32.81 2 ARG B O 1
ATOM 4462 N N . ILE B 1 3 ? 9.945 19.25 -13.258 1 35.28 3 ILE B N 1
ATOM 4463 C CA . ILE B 1 3 ? 9.977 18.641 -11.938 1 35.28 3 ILE B CA 1
ATOM 4464 C C . ILE B 1 3 ? 10.336 17.156 -12.062 1 35.28 3 ILE B C 1
ATOM 4466 O O . ILE B 1 3 ? 9.586 16.375 -12.656 1 35.28 3 ILE B O 1
ATOM 4470 N N . ILE B 1 4 ? 11.555 16.672 -12.281 1 39.94 4 ILE B N 1
ATOM 4471 C CA . ILE B 1 4 ? 11.969 15.281 -12.445 1 39.94 4 ILE B CA 1
ATOM 4472 C C . ILE B 1 4 ? 11.672 14.492 -11.18 1 39.94 4 ILE B C 1
ATOM 4474 O O . ILE B 1 4 ? 12.273 14.742 -10.133 1 39.94 4 ILE B O 1
ATOM 4478 N N . MET B 1 5 ? 10.367 14.211 -11.023 1 52.09 5 MET B N 1
ATOM 4479 C CA . MET B 1 5 ? 10.18 13.164 -10.023 1 52.09 5 MET B CA 1
ATOM 4480 C C . MET B 1 5 ? 11.195 12.039 -10.211 1 52.09 5 MET B C 1
ATOM 4482 O O . MET B 1 5 ? 11.367 11.531 -11.32 1 52.09 5 MET B O 1
ATOM 4486 N N . PRO B 1 6 ? 11.93 11.836 -9.203 1 57.28 6 PRO B N 1
ATOM 4487 C CA . PRO B 1 6 ? 12.906 10.781 -9.477 1 57.28 6 PRO B CA 1
ATOM 4488 C C . PRO B 1 6 ? 12.258 9.516 -10.047 1 57.28 6 PRO B C 1
ATOM 4490 O O . PRO B 1 6 ? 12.82 8.883 -10.945 1 57.28 6 PRO B O 1
ATOM 4493 N N . VAL B 1 7 ? 10.945 9.289 -9.5 1 64.44 7 VAL B N 1
ATOM 4494 C CA . VAL B 1 7 ? 10.266 8.109 -10.023 1 64.44 7 VAL B CA 1
ATOM 4495 C C . VAL B 1 7 ? 9.023 8.531 -10.805 1 64.44 7 VAL B C 1
ATOM 4497 O O . VAL B 1 7 ? 8.211 9.32 -10.312 1 64.44 7 VAL B O 1
ATOM 4500 N N . GLU B 1 8 ? 8.906 8.203 -12 1 78.25 8 GLU B N 1
ATOM 4501 C CA . GLU B 1 8 ? 7.727 8.469 -12.812 1 78.25 8 GLU B CA 1
ATOM 4502 C C . GLU B 1 8 ? 6.625 7.453 -12.531 1 78.25 8 GLU B C 1
ATOM 4504 O O . GLU B 1 8 ? 6.355 6.578 -13.359 1 78.25 8 GLU B O 1
ATOM 4509 N N . PHE B 1 9 ? 5.902 7.574 -11.477 1 81.19 9 PHE B N 1
ATOM 4510 C CA . PHE B 1 9 ? 4.895 6.629 -11.016 1 81.19 9 PHE B CA 1
ATOM 4511 C C . PHE B 1 9 ? 3.803 6.445 -12.062 1 81.19 9 PHE B C 1
ATOM 4513 O O . PHE B 1 9 ? 3.33 5.332 -12.289 1 81.19 9 PHE B O 1
ATOM 4520 N N . SER B 1 10 ? 3.471 7.539 -12.781 1 83.88 10 SER B N 1
ATOM 4521 C CA . SER B 1 10 ? 2.395 7.473 -13.766 1 83.88 10 SER B CA 1
ATOM 4522 C C . SER B 1 10 ? 2.766 6.559 -14.93 1 83.88 10 SER B C 1
ATOM 4524 O O . SER B 1 10 ? 1.93 5.797 -15.414 1 83.88 10 SER B O 1
ATOM 4526 N N . ARG B 1 11 ? 3.971 6.676 -15.359 1 86.75 11 ARG B N 1
ATOM 4527 C CA . ARG B 1 11 ? 4.418 5.812 -16.453 1 86.75 11 ARG B CA 1
ATOM 4528 C C . ARG B 1 11 ? 4.426 4.352 -16.016 1 86.75 11 ARG B C 1
ATOM 4530 O O . ARG B 1 11 ? 3.99 3.475 -16.766 1 86.75 11 ARG B O 1
ATOM 4537 N N . ILE B 1 12 ? 4.93 4.098 -14.82 1 89.25 12 ILE B N 1
ATOM 4538 C CA . ILE B 1 12 ? 5.02 2.732 -14.312 1 89.25 12 ILE B CA 1
ATOM 4539 C C . ILE B 1 12 ? 3.621 2.123 -14.227 1 89.25 12 ILE B C 1
ATOM 4541 O O . ILE B 1 12 ? 3.402 0.991 -14.664 1 89.25 12 ILE B O 1
ATOM 4545 N N . VAL B 1 13 ? 2.682 2.885 -13.719 1 88.5 13 VAL B N 1
ATOM 4546 C CA . VAL B 1 13 ? 1.322 2.379 -13.57 1 88.5 13 VAL B CA 1
ATOM 4547 C C . VAL B 1 13 ? 0.722 2.08 -14.938 1 88.5 13 VAL B C 1
ATOM 4549 O O . VAL B 1 13 ? 0.088 1.04 -15.133 1 88.5 13 VAL B O 1
ATOM 4552 N N . ARG B 1 14 ? 0.923 2.975 -15.82 1 88.56 14 ARG B N 1
ATOM 4553 C CA . ARG B 1 14 ? 0.395 2.787 -17.172 1 88.56 14 ARG B CA 1
ATOM 4554 C C . ARG B 1 14 ? 0.948 1.514 -17.797 1 88.56 14 ARG B C 1
ATOM 4556 O O . ARG B 1 14 ? 0.197 0.722 -18.375 1 88.56 14 ARG B O 1
ATOM 4563 N N . ASP B 1 15 ? 2.23 1.322 -17.719 1 91.12 15 ASP B N 1
ATOM 4564 C CA . ASP B 1 15 ? 2.871 0.153 -18.312 1 91.12 15 ASP B CA 1
ATOM 4565 C C . ASP B 1 15 ? 2.385 -1.135 -17.656 1 91.12 15 ASP B C 1
ATOM 4567 O O . ASP B 1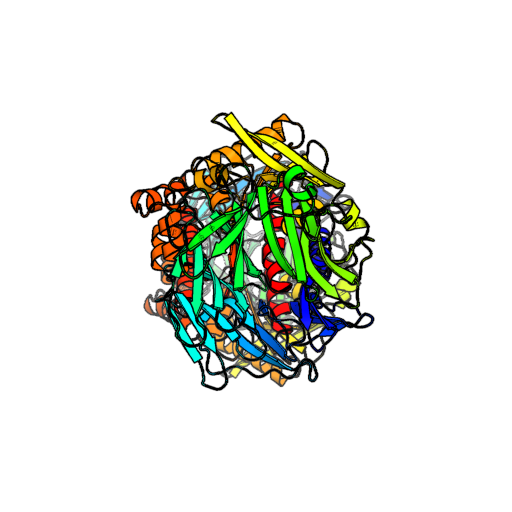 15 ? 2.053 -2.104 -18.328 1 91.12 15 ASP B O 1
ATOM 4571 N N . VAL B 1 16 ? 2.32 -1.172 -16.328 1 89.38 16 VAL B N 1
ATOM 4572 C CA . VAL B 1 16 ? 1.923 -2.363 -15.586 1 89.38 16 VAL B CA 1
ATOM 4573 C C . VAL B 1 16 ? 0.467 -2.703 -15.898 1 89.38 16 VAL B C 1
ATOM 4575 O O . VAL B 1 16 ? 0.134 -3.867 -16.141 1 89.38 16 VAL B O 1
ATOM 4578 N N . GLU B 1 17 ? -0.384 -1.713 -15.945 1 87 17 GLU B N 1
ATOM 4579 C CA . GLU B 1 17 ? -1.789 -1.933 -16.266 1 87 17 GLU B CA 1
ATOM 4580 C C . GLU B 1 17 ? -1.943 -2.525 -17.672 1 87 17 GLU B C 1
ATOM 4582 O O . GLU B 1 17 ? -2.736 -3.445 -17.875 1 87 17 GLU B O 1
ATOM 4587 N N . ARG B 1 18 ? -1.222 -1.971 -18.594 1 89 18 ARG B N 1
ATOM 4588 C CA . ARG B 1 18 ? -1.304 -2.434 -19.969 1 89 18 ARG B CA 1
ATOM 4589 C C . ARG B 1 18 ? -0.79 -3.863 -20.109 1 89 18 ARG B C 1
ATOM 4591 O O . ARG B 1 18 ? -1.344 -4.66 -20.859 1 89 18 ARG B O 1
ATOM 4598 N N . LEU B 1 19 ? 0.233 -4.223 -19.391 1 91.5 19 LEU B N 1
ATOM 4599 C CA . LEU B 1 19 ? 0.787 -5.57 -19.438 1 91.5 19 LEU B CA 1
ATOM 4600 C C . LEU B 1 19 ? -0.188 -6.578 -18.828 1 91.5 19 LEU B C 1
ATOM 4602 O O . LEU B 1 19 ? -0.365 -7.672 -19.375 1 91.5 19 LEU B O 1
ATOM 4606 N N . ILE B 1 20 ? -0.775 -6.184 -17.719 1 88.69 20 ILE B N 1
ATOM 4607 C CA . ILE B 1 20 ? -1.722 -7.066 -17.047 1 88.69 20 ILE B CA 1
ATOM 4608 C C . ILE B 1 20 ? -2.963 -7.25 -17.922 1 88.69 20 ILE B C 1
ATOM 4610 O O . ILE B 1 20 ? -3.545 -8.336 -17.953 1 88.69 20 ILE B O 1
ATOM 4614 N N . ALA B 1 21 ? -3.297 -6.211 -18.688 1 86.19 21 ALA B N 1
ATOM 4615 C CA . ALA B 1 21 ? -4.527 -6.215 -19.469 1 86.19 21 ALA B CA 1
ATOM 4616 C C . ALA B 1 21 ? -4.363 -7.035 -20.75 1 86.19 21 ALA B C 1
ATOM 4618 O O . ALA B 1 21 ? -5.348 -7.375 -21.406 1 86.19 21 ALA B O 1
ATOM 4619 N N . VAL B 1 22 ? -3.141 -7.41 -21.094 1 90.5 22 VAL B N 1
ATOM 4620 C CA . VAL B 1 22 ? -2.932 -8.234 -22.281 1 90.5 22 VAL B CA 1
ATOM 4621 C C . VAL B 1 22 ? -3.715 -9.539 -22.141 1 90.5 22 VAL B C 1
ATOM 4623 O O . VAL B 1 22 ? -3.621 -10.227 -21.125 1 90.5 22 VAL B O 1
ATOM 4626 N N . GLU B 1 23 ? -4.484 -9.805 -23.172 1 91.69 23 GLU B N 1
ATOM 4627 C CA . GLU B 1 23 ? -5.25 -11.047 -23.172 1 91.69 23 GLU B CA 1
ATOM 4628 C C . GLU B 1 23 ? -4.332 -12.266 -23.219 1 91.69 23 GLU B C 1
ATOM 4630 O O . GLU B 1 23 ? -3.32 -12.258 -23.922 1 91.69 23 GLU B O 1
ATOM 4635 N N . LYS B 1 24 ? -4.633 -13.25 -22.469 1 94.75 24 LYS B N 1
ATOM 4636 C CA . LYS B 1 24 ? -3.928 -14.523 -22.406 1 94.75 24 LYS B CA 1
ATOM 4637 C C . LYS B 1 24 ? -4.898 -15.695 -22.5 1 94.75 24 LYS B C 1
ATOM 4639 O O . LYS B 1 24 ? -6.012 -15.633 -21.969 1 94.75 24 LYS B O 1
ATOM 4644 N N . TYR B 1 25 ? -4.449 -16.734 -23.203 1 95.25 25 TYR B N 1
ATOM 4645 C CA . TYR B 1 25 ? -5.336 -17.859 -23.438 1 95.25 25 TYR B CA 1
ATOM 4646 C C . TYR B 1 25 ? -4.613 -19.188 -23.188 1 95.25 25 TYR B C 1
ATOM 4648 O O . TYR B 1 25 ? -3.432 -19.328 -23.516 1 95.25 25 TYR B O 1
ATOM 4656 N N . SER B 1 26 ? -5.266 -20.094 -22.609 1 95.94 26 SER B N 1
ATOM 4657 C CA . SER B 1 26 ? -4.793 -21.453 -22.422 1 95.94 26 SER B CA 1
ATOM 4658 C C . SER B 1 26 ? -5.832 -22.469 -22.891 1 95.94 26 SER B C 1
ATOM 4660 O O . SER B 1 26 ? -7.016 -22.344 -22.578 1 95.94 26 SER B O 1
ATOM 4662 N N . LEU B 1 27 ? -5.387 -23.422 -23.656 1 97.81 27 LEU B N 1
ATOM 4663 C CA . LEU B 1 27 ? -6.262 -24.438 -24.219 1 97.81 27 LEU B CA 1
ATOM 4664 C C . LEU B 1 27 ? -6.617 -25.484 -23.172 1 97.81 27 LEU B C 1
ATOM 4666 O O . LEU B 1 27 ? -5.738 -26.016 -22.5 1 97.81 27 LEU B O 1
ATOM 4670 N N . GLN B 1 28 ? -7.941 -25.797 -23.062 1 96.81 28 GLN B N 1
ATOM 4671 C CA . GLN B 1 28 ? -8.383 -26.75 -22.047 1 96.81 28 GLN B CA 1
ATOM 4672 C C . GLN B 1 28 ? -8.961 -28 -22.688 1 96.81 28 GLN B C 1
ATOM 4674 O O . GLN B 1 28 ? -9.016 -29.062 -22.062 1 96.81 28 GLN B O 1
ATOM 4679 N N . GLY B 1 29 ? -9.484 -27.891 -23.891 1 97.19 29 GLY B N 1
ATOM 4680 C CA . GLY B 1 29 ? -10.016 -29.078 -24.531 1 97.19 29 GLY B CA 1
ATOM 4681 C C . GLY B 1 29 ? -10.969 -28.766 -25.672 1 97.19 29 GLY B C 1
ATOM 4682 O O . GLY B 1 29 ? -11.008 -27.641 -26.156 1 97.19 29 GLY B O 1
ATOM 4683 N N . VAL B 1 30 ? -11.578 -29.844 -26.234 1 97.62 30 VAL B N 1
ATOM 4684 C CA . VAL B 1 30 ? -12.602 -29.75 -27.266 1 97.62 30 VAL B CA 1
ATOM 4685 C C . VAL B 1 30 ? -13.945 -30.219 -26.703 1 97.62 30 VAL B C 1
ATOM 4687 O O . VAL B 1 30 ? -14.062 -31.359 -26.234 1 97.62 30 VAL B O 1
ATOM 4690 N N . VAL B 1 31 ? -14.859 -29.312 -26.75 1 97 31 VAL B N 1
ATOM 4691 C CA . VAL B 1 31 ? -16.156 -29.609 -26.172 1 97 31 VAL B CA 1
ATOM 4692 C C . VAL B 1 31 ? -17.266 -29.344 -27.188 1 97 31 VAL B C 1
ATOM 4694 O O . VAL B 1 31 ? -17 -28.844 -28.281 1 97 31 VAL B O 1
ATOM 4697 N N . ASP B 1 32 ? -18.547 -29.766 -26.828 1 93.88 32 ASP B N 1
ATOM 4698 C CA . ASP B 1 32 ? -19.734 -29.562 -27.656 1 93.88 32 ASP B CA 1
ATOM 4699 C C . ASP B 1 32 ? -19.484 -30.031 -29.094 1 93.88 32 ASP B C 1
ATOM 4701 O O . ASP B 1 32 ? -19.703 -29.281 -30.047 1 93.88 32 ASP B O 1
ATOM 4705 N N . GLY B 1 33 ? -18.922 -31.078 -29.266 1 87 33 GLY B N 1
ATOM 4706 C CA . GLY B 1 33 ? -18.641 -31.672 -30.562 1 87 33 GLY B CA 1
ATOM 4707 C C . GLY B 1 33 ? -17.375 -31.156 -31.219 1 87 33 GLY B C 1
ATOM 4708 O O . GLY B 1 33 ? -16.469 -31.922 -31.531 1 87 33 GLY B O 1
ATOM 4709 N N . ASP B 1 34 ? -17.328 -29.703 -31.453 1 91.88 34 ASP B N 1
ATOM 4710 C CA . ASP B 1 34 ? -16.172 -29.25 -32.219 1 91.88 34 ASP B CA 1
ATOM 4711 C C . ASP B 1 34 ? -15.781 -27.828 -31.797 1 91.88 34 ASP B C 1
ATOM 4713 O O . ASP B 1 34 ? -15.383 -27.016 -32.625 1 91.88 34 ASP B O 1
ATOM 4717 N N . LYS B 1 35 ? -15.953 -27.5 -30.594 1 97.06 35 LYS B N 1
ATOM 4718 C CA . LYS B 1 35 ? -15.523 -26.188 -30.109 1 97.06 35 LYS B CA 1
ATOM 4719 C C . LYS B 1 35 ? -14.328 -26.312 -29.188 1 97.06 35 LYS B C 1
ATOM 4721 O O . LYS B 1 35 ? -14.242 -27.25 -28.391 1 97.06 35 LYS B O 1
ATOM 4726 N N . LEU B 1 36 ? -13.453 -25.359 -29.297 1 97.88 36 LEU B N 1
ATOM 4727 C CA . LEU B 1 36 ? -12.336 -25.312 -28.359 1 97.88 36 LEU B CA 1
ATOM 4728 C C . LEU B 1 36 ? -12.773 -24.688 -27.031 1 97.88 36 LEU B C 1
ATOM 4730 O O . LEU B 1 36 ? -13.461 -23.672 -27.016 1 97.88 36 LEU B O 1
ATOM 4734 N N . LEU B 1 37 ? -12.516 -25.328 -25.938 1 98 37 LEU B N 1
ATOM 4735 C CA . LEU B 1 37 ? -12.625 -24.734 -24.609 1 98 37 LEU B CA 1
ATOM 4736 C C . LEU B 1 37 ? -11.312 -24.062 -24.188 1 98 37 LEU B C 1
ATOM 4738 O O . LEU B 1 37 ? -10.266 -24.719 -24.172 1 98 37 LEU B O 1
ATOM 4742 N N . VAL B 1 38 ? -11.398 -22.812 -23.906 1 96.69 38 VAL B N 1
ATOM 4743 C CA . VAL B 1 38 ? -10.227 -22.016 -23.594 1 96.69 38 VAL B CA 1
ATOM 4744 C C . VAL B 1 38 ? -10.461 -21.266 -22.281 1 96.69 38 VAL B C 1
ATOM 4746 O O . VAL B 1 38 ? -11.57 -20.781 -22.016 1 96.69 38 VAL B O 1
ATOM 4749 N N . VAL B 1 39 ? -9.43 -21.25 -21.406 1 94.81 39 VAL B N 1
ATOM 4750 C CA . VAL B 1 39 ? -9.414 -20.359 -20.25 1 94.81 39 VAL B CA 1
ATOM 4751 C C . VAL B 1 39 ? -8.578 -19.125 -20.578 1 94.81 39 VAL B C 1
ATOM 4753 O O . VAL B 1 39 ? -7.441 -19.234 -21.031 1 94.81 39 VAL B O 1
ATOM 4756 N N . GLY B 1 40 ? -9.172 -18.016 -20.359 1 89.31 40 GLY B N 1
ATOM 4757 C CA . GLY B 1 40 ? -8.484 -16.797 -20.766 1 89.31 40 GLY B CA 1
ATOM 4758 C C . GLY B 1 40 ? -8.625 -15.664 -19.766 1 89.31 40 GLY B C 1
ATOM 4759 O O . GLY B 1 40 ? -9.531 -15.688 -18.922 1 89.31 40 GLY B O 1
ATOM 4760 N N . PHE B 1 41 ? -7.629 -14.938 -19.75 1 82.31 41 PHE B N 1
ATOM 4761 C CA . PHE B 1 41 ? -7.691 -13.648 -19.062 1 82.31 41 PHE B CA 1
ATOM 4762 C C . PHE B 1 41 ? -8.062 -12.539 -20.031 1 82.31 41 PHE B C 1
ATOM 4764 O O . PHE B 1 41 ? -7.227 -12.086 -20.812 1 82.31 41 PHE B O 1
ATOM 4771 N N . SER B 1 42 ? -9.312 -12.305 -20.031 1 76.88 42 SER B N 1
ATOM 4772 C CA . SER B 1 42 ? -9.875 -11.234 -20.859 1 76.88 42 SER B CA 1
ATOM 4773 C C . SER B 1 42 ? -10.875 -10.406 -20.062 1 76.88 42 SER B C 1
ATOM 4775 O O . SER B 1 42 ? -11.43 -10.875 -19.062 1 76.88 42 SER B O 1
ATOM 4777 N N . GLU B 1 43 ? -10.977 -9.156 -20.234 1 66.31 43 GLU B N 1
ATOM 4778 C CA . GLU B 1 43 ? -11.922 -8.258 -19.594 1 66.31 43 GLU B CA 1
ATOM 4779 C C . GLU B 1 43 ? -11.562 -8.047 -18.125 1 66.31 43 GLU B C 1
ATOM 4781 O O . GLU B 1 43 ? -12.445 -7.918 -17.281 1 66.31 43 GLU B O 1
ATOM 4786 N N . GLY B 1 44 ? -10.398 -8.469 -17.75 1 76.19 44 GLY B N 1
ATOM 4787 C CA . GLY B 1 44 ? -9.906 -8.133 -16.422 1 76.19 44 GLY B CA 1
ATOM 4788 C C . GLY B 1 44 ? -9.977 -9.297 -15.445 1 76.19 44 GLY B C 1
ATOM 4789 O O . GLY B 1 44 ? -9.641 -9.141 -14.266 1 76.19 44 GLY B O 1
ATOM 4790 N N . SER B 1 45 ? -10.469 -10.398 -15.883 1 85.94 45 SER B N 1
ATOM 4791 C CA . SER B 1 45 ? -10.555 -11.562 -15.008 1 85.94 45 SER B CA 1
ATOM 4792 C C . SER B 1 45 ? -10.367 -12.852 -15.797 1 85.94 45 SER B C 1
ATOM 4794 O O . SER B 1 45 ? -10.414 -12.852 -17.031 1 85.94 45 SER B O 1
ATOM 4796 N N . VAL B 1 46 ? -10.148 -13.914 -15.086 1 90.5 46 VAL B N 1
ATOM 4797 C CA . VAL B 1 46 ? -10.039 -15.242 -15.68 1 90.5 46 VAL B CA 1
ATOM 4798 C C . VAL B 1 46 ? -11.438 -15.805 -15.945 1 90.5 46 VAL B C 1
ATOM 4800 O O . VAL B 1 46 ? -12.266 -15.875 -15.031 1 90.5 46 VAL B O 1
ATOM 4803 N N . ASN B 1 47 ? -11.703 -16.172 -17.203 1 93.12 47 ASN B N 1
ATOM 4804 C CA . ASN B 1 47 ? -12.984 -16.75 -17.609 1 93.12 47 ASN B CA 1
ATOM 4805 C C . ASN B 1 47 ? -12.789 -17.938 -18.562 1 93.12 47 ASN B C 1
ATOM 4807 O O . ASN B 1 47 ? -11.703 -18.125 -19.109 1 93.12 47 ASN B O 1
ATOM 4811 N N . ALA B 1 48 ? -13.805 -18.734 -18.656 1 95.75 48 ALA B N 1
ATOM 4812 C CA . ALA B 1 48 ? -13.859 -19.797 -19.641 1 95.75 48 ALA B CA 1
ATOM 4813 C C . ALA B 1 48 ? -14.547 -19.344 -20.922 1 95.75 48 ALA B C 1
ATOM 4815 O O . ALA B 1 48 ? -15.547 -18.609 -20.875 1 95.75 48 ALA B O 1
ATOM 4816 N N . TYR B 1 49 ? -13.992 -19.734 -22.078 1 95.81 49 TYR B N 1
ATOM 4817 C CA . TYR B 1 49 ? -14.523 -19.328 -23.375 1 95.81 49 TYR B CA 1
ATOM 4818 C C . TYR B 1 49 ? -14.672 -20.547 -24.297 1 95.81 49 TYR B C 1
ATOM 4820 O O . TYR B 1 49 ? -13.898 -21.5 -24.203 1 95.81 49 TYR B O 1
ATOM 4828 N N . LEU B 1 50 ? -15.641 -20.422 -25.172 1 96.62 50 LEU B N 1
ATOM 4829 C CA . LEU B 1 50 ? -15.742 -21.312 -26.328 1 96.62 50 LEU B CA 1
ATOM 4830 C C . LEU B 1 50 ? -15.281 -20.594 -27.594 1 96.62 50 LEU B C 1
ATOM 4832 O O . LEU B 1 50 ? -15.602 -19.422 -27.812 1 96.62 50 LEU B O 1
ATOM 4836 N N . TYR B 1 51 ? -14.453 -21.234 -28.312 1 96.62 51 TYR B N 1
ATOM 4837 C CA . TYR B 1 51 ? -14 -20.703 -29.594 1 96.62 51 TYR B CA 1
ATOM 4838 C C . TYR B 1 51 ? -14.344 -21.672 -30.734 1 96.62 51 TYR B C 1
ATOM 4840 O O . TYR B 1 51 ? -13.977 -22.844 -30.688 1 96.62 51 TYR B O 1
ATOM 4848 N N . ASP B 1 52 ? -15.016 -21.156 -31.75 1 94.31 52 ASP B N 1
ATOM 4849 C CA . ASP B 1 52 ? -15.461 -22.016 -32.844 1 94.31 52 ASP B CA 1
ATOM 4850 C C . ASP B 1 52 ? -14.734 -21.672 -34.125 1 94.31 52 ASP B C 1
ATOM 4852 O O . ASP B 1 52 ? -15.164 -22.094 -35.219 1 94.31 52 ASP B O 1
ATOM 4856 N N . GLY B 1 53 ? -13.719 -20.906 -34.094 1 91.94 53 GLY B N 1
ATOM 4857 C CA . GLY B 1 53 ? -12.977 -20.516 -35.281 1 91.94 53 GLY B CA 1
ATOM 4858 C C . GLY B 1 53 ? -13.211 -19.062 -35.656 1 91.94 53 GLY B C 1
ATOM 4859 O O . GLY B 1 53 ? -12.406 -18.469 -36.406 1 91.94 53 GLY B O 1
ATOM 4860 N N . GLY B 1 54 ? -14.258 -18.453 -35.156 1 87.44 54 GLY B N 1
ATOM 4861 C CA . GLY B 1 54 ? -14.594 -17.078 -35.469 1 87.44 54 GLY B CA 1
ATOM 4862 C C . GLY B 1 54 ? -14.812 -16.203 -34.281 1 87.44 54 GLY B C 1
ATOM 4863 O O . GLY B 1 54 ? -14.289 -15.086 -34.188 1 87.44 54 GLY B O 1
ATOM 4864 N N . GLU B 1 55 ? -15.539 -16.672 -33.438 1 88.19 55 GLU B N 1
ATOM 4865 C CA . GLU B 1 55 ? -15.945 -15.875 -32.281 1 88.19 55 GLU B CA 1
ATOM 4866 C C . GLU B 1 55 ? -15.617 -16.594 -30.984 1 88.19 55 GLU B C 1
ATOM 4868 O O . GLU B 1 55 ? -15.586 -17.812 -30.938 1 88.19 55 GLU B O 1
ATOM 4873 N N . THR B 1 56 ? -15.242 -15.859 -30 1 92.19 56 THR B N 1
ATOM 4874 C CA . THR B 1 56 ? -15.109 -16.359 -28.641 1 92.19 56 THR B CA 1
ATOM 4875 C C . THR B 1 56 ? -16.344 -16.016 -27.812 1 92.19 56 THR B C 1
ATOM 4877 O O . THR B 1 56 ? -16.812 -14.875 -27.812 1 92.19 56 THR B O 1
ATOM 4880 N N . VAL B 1 57 ? -16.891 -16.953 -27.172 1 94.19 57 VAL B N 1
ATOM 4881 C CA . VAL B 1 57 ? -18.062 -16.75 -26.328 1 94.19 57 VAL B CA 1
ATOM 4882 C C . VAL B 1 57 ? -17.719 -17.062 -24.875 1 94.19 57 VAL B C 1
ATOM 4884 O O . VAL B 1 57 ? -17.281 -18.172 -24.562 1 94.19 57 VAL B O 1
ATOM 4887 N N . LYS B 1 58 ? -17.906 -16.094 -24 1 94.12 58 LYS B N 1
ATOM 4888 C CA . LYS B 1 58 ? -17.672 -16.297 -22.578 1 94.12 58 LYS B CA 1
ATOM 4889 C C . LYS B 1 58 ? -18.75 -17.203 -21.969 1 94.12 58 LYS B C 1
ATOM 4891 O O . LYS B 1 58 ? -19.938 -17 -22.188 1 94.12 58 LYS B O 1
ATOM 4896 N N . LEU B 1 59 ? -18.359 -18.125 -21.094 1 94.12 59 LEU B N 1
ATOM 4897 C CA . LEU B 1 59 ? -19.266 -19.156 -20.594 1 94.12 59 LEU B CA 1
ATOM 4898 C C . LEU B 1 59 ? -19.797 -18.766 -19.219 1 94.12 59 LEU B C 1
ATOM 4900 O O . LEU B 1 59 ? -20.906 -19.172 -18.844 1 94.12 59 LEU B O 1
ATOM 4904 N N . ASN B 1 60 ? -19.078 -18.125 -18.422 1 90.25 60 ASN B N 1
ATOM 4905 C CA . ASN B 1 60 ? -19.391 -18 -17 1 90.25 60 ASN B CA 1
ATOM 4906 C C . ASN B 1 60 ? -19.641 -16.562 -16.594 1 90.25 60 ASN B C 1
ATOM 4908 O O . ASN B 1 60 ? -19.391 -15.633 -17.375 1 90.25 60 ASN B O 1
ATOM 4912 N N . ARG B 1 61 ? -20.234 -16.438 -15.266 1 84.06 61 ARG B N 1
ATOM 4913 C CA . ARG B 1 61 ? -20.281 -15.156 -14.562 1 84.06 61 ARG B CA 1
ATOM 4914 C C . ARG B 1 61 ? -18.938 -14.859 -13.898 1 84.06 61 ARG B C 1
ATOM 4916 O O . ARG B 1 61 ? -18.25 -15.773 -13.438 1 84.06 61 ARG B O 1
ATOM 4923 N N . GLU B 1 62 ? -18.5 -13.664 -14.062 1 75.56 62 GLU B N 1
ATOM 4924 C CA . GLU B 1 62 ? -17.109 -13.312 -13.797 1 75.56 62 GLU B CA 1
ATOM 4925 C C . GLU B 1 62 ? -16.734 -13.609 -12.352 1 75.56 62 GLU B C 1
ATOM 4927 O O . GLU B 1 62 ? -17.594 -13.633 -11.469 1 75.56 62 GLU B O 1
ATOM 4932 N N . PRO B 1 63 ? -15.578 -13.977 -11.953 1 81.06 63 PRO B N 1
ATOM 4933 C CA . PRO B 1 63 ? -14.352 -14.703 -12.273 1 81.06 63 PRO B CA 1
ATOM 4934 C C . PRO B 1 63 ? -14.406 -16.172 -11.867 1 81.06 63 PRO B C 1
ATOM 4936 O O . PRO B 1 63 ? -15.266 -16.562 -11.07 1 81.06 63 PRO B O 1
ATOM 4939 N N . ILE B 1 64 ? -13.625 -17 -12.531 1 90 64 ILE B N 1
ATOM 4940 C CA . ILE B 1 64 ? -13.414 -18.391 -12.109 1 90 64 ILE B CA 1
ATOM 4941 C C . ILE B 1 64 ? -11.953 -18.594 -11.742 1 90 64 ILE B C 1
ATOM 4943 O O . ILE B 1 64 ? -11.102 -17.75 -12.039 1 90 64 ILE B O 1
ATOM 4947 N N . ASN B 1 65 ? -11.75 -19.672 -11.047 1 91.81 65 ASN B N 1
ATOM 4948 C CA . ASN B 1 65 ? -10.375 -20.062 -10.75 1 91.81 65 ASN B CA 1
ATOM 4949 C C . ASN B 1 65 ? -9.828 -21.016 -11.805 1 91.81 65 ASN B C 1
ATOM 4951 O O . ASN B 1 65 ? -8.648 -20.953 -12.148 1 91.81 65 ASN B O 1
ATOM 4955 N N . SER B 1 66 ? -10.625 -21.891 -12.25 1 93.88 66 SER B N 1
ATOM 4956 C CA . SER B 1 66 ? -10.25 -22.891 -13.242 1 93.88 66 SER B CA 1
ATOM 4957 C C . SER B 1 66 ? -11.477 -23.641 -13.758 1 93.88 66 SER B C 1
ATOM 4959 O O . SER B 1 66 ? -12.609 -23.281 -13.461 1 93.88 66 SER B O 1
ATOM 4961 N N . VAL B 1 67 ? -11.227 -24.562 -14.711 1 96.81 67 VAL B N 1
ATOM 4962 C CA . VAL B 1 67 ? -12.234 -25.516 -15.172 1 96.81 67 VAL B CA 1
ATOM 4963 C C . VAL B 1 67 ? -11.719 -26.953 -14.992 1 96.81 67 VAL B C 1
ATOM 4965 O O . VAL B 1 67 ? -10.508 -27.172 -14.977 1 96.81 67 VAL B O 1
ATOM 4968 N N . LEU B 1 68 ? -12.633 -27.859 -14.766 1 97.62 68 LEU B N 1
ATOM 4969 C CA . LEU B 1 68 ? -12.219 -29.266 -14.797 1 97.62 68 LEU B CA 1
ATOM 4970 C C . LEU B 1 68 ? -11.969 -29.719 -16.234 1 97.62 68 LEU B C 1
ATOM 4972 O O . LEU B 1 68 ? -12.617 -29.25 -17.172 1 97.62 68 LEU B O 1
ATOM 4976 N N . ASP B 1 69 ? -10.969 -30.625 -16.391 1 97.12 69 ASP B N 1
ATOM 4977 C CA . ASP B 1 69 ? -10.594 -31.109 -17.719 1 97.12 69 ASP B CA 1
ATOM 4978 C C . ASP B 1 69 ? -11.719 -31.922 -18.359 1 97.12 69 ASP B C 1
ATOM 4980 O O . ASP B 1 69 ? -12.078 -32.969 -17.859 1 97.12 69 ASP B O 1
ATOM 4984 N N . PRO B 1 70 ? -12.25 -31.5 -19.516 1 97.38 70 PRO B N 1
ATOM 4985 C CA . PRO B 1 70 ? -13.32 -32.25 -20.172 1 97.38 70 PRO B CA 1
ATOM 4986 C C . PRO B 1 70 ? -12.805 -33.312 -21.109 1 97.38 70 PRO B C 1
ATOM 4988 O O . PRO B 1 70 ? -11.773 -33.125 -21.766 1 97.38 70 PRO B O 1
ATOM 4991 N N . HIS B 1 71 ? -13.539 -34.406 -21.172 1 96.12 71 HIS B N 1
ATOM 4992 C CA . HIS B 1 71 ? -13.352 -35.312 -22.297 1 96.12 71 HIS B CA 1
ATOM 4993 C C . HIS B 1 71 ? -13.852 -34.688 -23.594 1 96.12 71 HIS B C 1
ATOM 4995 O O . HIS B 1 71 ? -14.617 -33.75 -23.578 1 96.12 71 HIS B O 1
ATOM 5001 N N . TYR B 1 72 ? -13.336 -35.25 -24.734 1 95.5 72 TYR B N 1
ATOM 5002 C CA . TYR B 1 72 ? -13.734 -34.75 -26.031 1 95.5 72 TYR B CA 1
ATOM 5003 C C . TYR B 1 72 ? -15.242 -34.781 -26.203 1 95.5 72 TYR B C 1
ATOM 5005 O O . TYR B 1 72 ? -15.883 -35.812 -25.891 1 95.5 72 TYR B O 1
ATOM 5013 N N . GLY B 1 73 ? -15.766 -33.719 -26.594 1 94.44 73 GLY B N 1
ATOM 5014 C CA . GLY B 1 73 ? -17.125 -33.688 -27.094 1 94.44 73 GLY B CA 1
ATOM 5015 C C . GLY B 1 73 ? -18.156 -33.5 -26 1 94.44 73 GLY B C 1
ATOM 5016 O O . GLY B 1 73 ? -19.359 -33.375 -26.281 1 94.44 73 GLY B O 1
ATOM 5017 N N . VAL B 1 74 ? -17.766 -33.469 -24.766 1 95.5 74 VAL B N 1
ATOM 5018 C CA . VAL B 1 74 ? -18.703 -33.281 -23.656 1 95.5 74 VAL B CA 1
ATOM 5019 C C . VAL B 1 74 ? -19.5 -32 -23.875 1 95.5 74 VAL B C 1
ATOM 5021 O O . VAL B 1 74 ? -18.938 -30.984 -24.312 1 95.5 74 VAL B O 1
ATOM 5024 N N . GLY B 1 75 ? -20.781 -31.969 -23.531 1 95.88 75 GLY B N 1
ATOM 5025 C CA . GLY B 1 75 ? -21.672 -30.859 -23.812 1 95.88 75 GLY B CA 1
ATOM 5026 C C . GLY B 1 75 ? -21.812 -29.875 -22.672 1 95.88 75 GLY B C 1
ATOM 5027 O O . GLY B 1 75 ? -22.734 -29.062 -22.641 1 95.88 75 GLY B O 1
ATOM 5028 N N . ARG B 1 76 ? -20.938 -29.953 -21.688 1 96.5 76 ARG B N 1
ATOM 5029 C CA . ARG B 1 76 ? -20.953 -29.062 -20.547 1 96.5 76 ARG B CA 1
ATOM 5030 C C . ARG B 1 76 ? -19.531 -28.734 -20.078 1 96.5 76 ARG B C 1
ATOM 5032 O O . ARG B 1 76 ? -18.578 -29.328 -20.562 1 96.5 76 ARG B O 1
ATOM 5039 N N . VAL B 1 77 ? -19.375 -27.703 -19.312 1 97.69 77 VAL B N 1
ATOM 5040 C CA . VAL B 1 77 ? -18.109 -27.328 -18.672 1 97.69 77 VAL B CA 1
ATOM 5041 C C . VAL B 1 77 ? -18.312 -27.188 -17.172 1 97.69 77 VAL B C 1
ATOM 5043 O O . VAL B 1 77 ? -19.328 -26.625 -16.719 1 97.69 77 VAL B O 1
ATOM 5046 N N . ILE B 1 78 ? -17.484 -27.766 -16.375 1 98.06 78 ILE B N 1
ATOM 5047 C CA . ILE B 1 78 ? -17.516 -27.625 -14.922 1 98.06 78 ILE B CA 1
ATOM 5048 C C . ILE B 1 78 ? -16.531 -26.531 -14.477 1 98.06 78 ILE B C 1
ATOM 5050 O O . ILE B 1 78 ? -15.32 -26.688 -14.648 1 98.06 78 ILE B O 1
ATOM 5054 N N . LEU B 1 79 ? -17.047 -25.5 -13.914 1 97.69 79 LEU B N 1
ATOM 5055 C CA . LEU B 1 79 ? -16.281 -24.359 -13.453 1 97.69 79 LEU B CA 1
ATOM 5056 C C . LEU B 1 79 ? -15.891 -24.516 -11.984 1 97.69 79 LEU B C 1
ATOM 5058 O O . LEU B 1 79 ? -16.688 -25 -11.18 1 97.69 79 LEU B O 1
ATOM 5062 N N . VAL B 1 80 ? -14.711 -24.141 -11.633 1 97.12 80 VAL B N 1
ATOM 5063 C CA . VAL B 1 80 ? -14.242 -24.047 -10.25 1 97.12 80 VAL B CA 1
ATOM 5064 C C . VAL B 1 80 ? -14.172 -22.594 -9.812 1 97.12 80 VAL B C 1
ATOM 5066 O O . VAL B 1 80 ? -13.492 -21.781 -10.453 1 97.12 80 VAL B O 1
ATOM 5069 N N . ARG B 1 81 ? -14.828 -22.203 -8.742 1 95.62 81 ARG B N 1
ATOM 5070 C CA . ARG B 1 81 ? -14.875 -20.828 -8.289 1 95.62 81 ARG B CA 1
ATOM 5071 C C . ARG B 1 81 ? -14.625 -20.734 -6.789 1 95.62 81 ARG B C 1
ATOM 5073 O O . ARG B 1 81 ? -15.203 -21.484 -6.008 1 95.62 81 ARG B O 1
ATOM 5080 N N . ASP B 1 82 ? -13.695 -19.875 -6.465 1 94.5 82 ASP B N 1
ATOM 5081 C CA . ASP B 1 82 ? -13.5 -19.547 -5.055 1 94.5 82 ASP B CA 1
ATOM 5082 C C . ASP B 1 82 ? -14.703 -18.812 -4.488 1 94.5 82 ASP B C 1
ATOM 5084 O O . ASP B 1 82 ? -15.094 -17.766 -5.012 1 94.5 82 ASP B O 1
ATOM 5088 N N . VAL B 1 83 ? -15.32 -19.281 -3.473 1 93.88 83 VAL B N 1
ATOM 5089 C CA . VAL B 1 83 ? -16.5 -18.656 -2.893 1 93.88 83 VAL B CA 1
ATOM 5090 C C . VAL B 1 83 ? -16.188 -18.125 -1.494 1 93.88 83 VAL B C 1
ATOM 5092 O O . VAL B 1 83 ? -17.078 -18 -0.654 1 93.88 83 VAL B O 1
ATOM 5095 N N . SER B 1 84 ? -14.914 -17.922 -1.224 1 92.62 84 SER B N 1
ATOM 5096 C CA . SER B 1 84 ? -14.469 -17.516 0.107 1 92.62 84 SER B CA 1
ATOM 5097 C C . SER B 1 84 ? -13.539 -16.312 0.039 1 92.62 84 SER B C 1
ATOM 5099 O O . SER B 1 84 ? -12.602 -16.203 0.833 1 92.62 84 SER B O 1
ATOM 5101 N N . LYS B 1 85 ? -13.609 -15.461 -0.87 1 88.75 85 LYS B N 1
ATOM 5102 C CA . LYS B 1 85 ? -12.883 -14.203 -1.014 1 88.75 85 LYS B CA 1
ATOM 5103 C C . LYS B 1 85 ? -11.375 -14.438 -1.054 1 88.75 85 LYS B C 1
ATOM 5105 O O . LYS B 1 85 ? -10.609 -13.727 -0.393 1 88.75 85 LYS B O 1
ATOM 5110 N N . GLY B 1 86 ? -11.023 -15.555 -1.655 1 90.12 86 GLY B N 1
ATOM 5111 C CA . GLY B 1 86 ? -9.609 -15.797 -1.872 1 90.12 86 GLY B CA 1
ATOM 5112 C C . GLY B 1 86 ? -9.062 -16.922 -1.021 1 90.12 86 GLY B C 1
ATOM 5113 O O . GLY B 1 86 ? -7.945 -17.391 -1.244 1 90.12 86 GLY B O 1
ATOM 5114 N N . ALA B 1 87 ? -9.789 -17.469 -0.095 1 91.06 87 ALA B N 1
ATOM 5115 C CA . ALA B 1 87 ? -9.289 -18.469 0.847 1 91.06 87 ALA B CA 1
ATOM 5116 C C . ALA B 1 87 ? -9.297 -19.875 0.222 1 91.06 87 ALA B C 1
ATOM 5118 O O . ALA B 1 87 ? -9.094 -20.875 0.916 1 91.06 87 ALA B O 1
ATOM 5119 N N . GLU B 1 88 ? -9.617 -19.938 -1.028 1 93.31 88 GLU B N 1
ATOM 5120 C CA . GLU B 1 88 ? -9.516 -21.141 -1.851 1 93.31 88 GLU B CA 1
ATOM 5121 C C . GLU B 1 88 ? -10.477 -22.219 -1.361 1 93.31 88 GLU B C 1
ATOM 5123 O O . GLU B 1 88 ? -10.125 -23.391 -1.321 1 93.31 88 GLU B O 1
ATOM 5128 N N . GLN B 1 89 ? -11.602 -21.766 -0.818 1 95.12 89 GLN B N 1
ATOM 5129 C CA . GLN B 1 89 ? -12.758 -22.656 -0.694 1 95.12 89 GLN B CA 1
ATOM 5130 C C . GLN B 1 89 ? -13.617 -22.609 -1.952 1 95.12 89 GLN B C 1
ATOM 5132 O O . GLN B 1 89 ? -14.367 -21.656 -2.162 1 95.12 89 GLN B O 1
ATOM 5137 N N . HIS B 1 90 ? -13.547 -23.719 -2.697 1 96.56 90 HIS B N 1
ATOM 5138 C CA . HIS B 1 90 ? -14.086 -23.719 -4.055 1 96.56 90 HIS B CA 1
ATOM 5139 C C . HIS B 1 90 ? -15.453 -24.375 -4.102 1 96.56 90 HIS B C 1
ATOM 5141 O O . HIS B 1 90 ? -15.734 -25.297 -3.326 1 96.56 90 HIS B O 1
ATOM 5147 N N . ALA B 1 91 ? -16.281 -23.906 -4.93 1 96.88 91 ALA B N 1
ATOM 5148 C CA . ALA B 1 91 ? -17.5 -24.547 -5.371 1 96.88 91 ALA B CA 1
ATOM 5149 C C . ALA B 1 91 ? -17.438 -24.906 -6.855 1 96.88 91 ALA B C 1
ATOM 5151 O O . ALA B 1 91 ? -16.641 -24.328 -7.598 1 96.88 91 ALA B O 1
ATOM 5152 N N . LEU B 1 92 ? -18.203 -25.875 -7.203 1 97.62 92 LEU B N 1
ATOM 5153 C CA . LEU B 1 92 ? -18.281 -26.281 -8.602 1 97.62 92 LEU B CA 1
ATOM 5154 C C . LEU B 1 92 ? -19.578 -25.812 -9.242 1 97.62 92 LEU B C 1
ATOM 5156 O O . LEU B 1 92 ? -20.641 -25.844 -8.609 1 97.62 92 LEU B O 1
ATOM 5160 N N . PHE B 1 93 ? -19.5 -25.328 -10.414 1 97.56 93 PHE B N 1
ATOM 5161 C CA . PHE B 1 93 ? -20.641 -24.906 -11.203 1 97.56 93 PHE B CA 1
ATOM 5162 C C . PHE B 1 93 ? -20.656 -25.594 -12.562 1 97.56 93 PHE B C 1
ATOM 5164 O O . PHE B 1 93 ? -19.609 -25.781 -13.188 1 97.56 93 PHE B O 1
ATOM 5171 N N . LYS B 1 94 ? -21.812 -25.953 -12.969 1 96.75 94 LYS B N 1
ATOM 5172 C CA . LYS B 1 94 ? -22.016 -26.531 -14.289 1 96.75 94 LYS B CA 1
ATOM 5173 C C . LYS B 1 94 ? -22.609 -25.5 -15.25 1 96.75 94 LYS B C 1
ATOM 5175 O O . LYS B 1 94 ? -23.516 -24.75 -14.883 1 96.75 94 LYS B O 1
ATOM 5180 N N . VAL B 1 95 ? -22.031 -25.453 -16.406 1 97 95 VAL B N 1
ATOM 5181 C CA . VAL B 1 95 ? -22.578 -24.625 -17.484 1 97 95 VAL B CA 1
ATOM 5182 C C . VAL B 1 95 ? -22.734 -25.453 -18.75 1 97 95 VAL B C 1
ATOM 5184 O O . VAL B 1 95 ? -21.797 -26.125 -19.172 1 97 95 VAL B O 1
ATOM 5187 N N . ASN B 1 96 ? -23.938 -25.391 -19.297 1 95.81 96 ASN B N 1
ATOM 5188 C CA . ASN B 1 96 ? -24.141 -26.016 -20.594 1 95.81 96 ASN B CA 1
ATOM 5189 C C . ASN B 1 96 ? -23.562 -25.188 -21.734 1 95.81 96 ASN B C 1
ATOM 5191 O O . ASN B 1 96 ? -23.797 -23.969 -21.812 1 95.81 96 ASN B O 1
ATOM 5195 N N . THR B 1 97 ? -22.797 -25.797 -22.609 1 95.31 97 THR B N 1
ATOM 5196 C CA . THR B 1 97 ? -22.125 -25.078 -23.688 1 95.31 97 THR B CA 1
ATOM 5197 C C . THR B 1 97 ? -23.141 -24.375 -24.594 1 95.31 97 THR B C 1
ATOM 5199 O O . THR B 1 97 ? -22.812 -23.391 -25.266 1 95.31 97 THR B O 1
ATOM 5202 N N . SER B 1 98 ? -24.328 -24.828 -24.625 1 93.69 98 SER B N 1
ATOM 5203 C CA . SER B 1 98 ? -25.375 -24.234 -25.453 1 93.69 98 SER B CA 1
ATOM 5204 C C . SER B 1 98 ? -26.062 -23.078 -24.734 1 93.69 98 SER B C 1
ATOM 5206 O O . SER B 1 98 ? -26.828 -22.328 -25.344 1 93.69 98 SER B O 1
ATOM 5208 N N . ARG B 1 99 ? -25.891 -22.844 -23.438 1 93.75 99 ARG B N 1
ATOM 5209 C CA . ARG B 1 99 ? -26.516 -21.781 -22.672 1 93.75 99 ARG B CA 1
ATOM 5210 C C . ARG B 1 99 ? -25.484 -21 -21.859 1 93.75 99 ARG B C 1
ATOM 5212 O O . ARG B 1 99 ? -25.562 -20.938 -20.625 1 93.75 99 ARG B O 1
ATOM 5219 N N . PRO B 1 100 ? -24.609 -20.328 -22.594 1 93.56 100 PRO B N 1
ATOM 5220 C CA . PRO B 1 100 ? -23.578 -19.562 -21.891 1 93.56 100 PRO B CA 1
ATOM 5221 C C . PRO B 1 100 ? -24.172 -18.594 -20.875 1 93.56 100 PRO B C 1
ATOM 5223 O O . PRO B 1 100 ? -25.203 -17.969 -21.141 1 93.56 100 PRO B O 1
ATOM 5226 N N . GLY B 1 101 ? -23.516 -18.5 -19.75 1 92.88 101 GLY B N 1
ATOM 5227 C CA . GLY B 1 101 ? -23.938 -17.578 -18.703 1 92.88 101 GLY B CA 1
ATOM 5228 C C . GLY B 1 101 ? -24.891 -18.219 -17.703 1 92.88 101 GLY B C 1
ATOM 5229 O O . GLY B 1 101 ? -25.031 -17.719 -16.578 1 92.88 101 GLY B O 1
ATOM 5230 N N . GLU B 1 102 ? -25.531 -19.281 -18.047 1 95.94 102 GLU B N 1
ATOM 5231 C CA . GLU B 1 102 ? -26.438 -19.984 -17.141 1 95.94 102 GLU B CA 1
ATOM 5232 C C . GLU B 1 102 ? -25.688 -21.031 -16.328 1 95.94 102 GLU B C 1
ATOM 5234 O O . GLU B 1 102 ? -25.562 -22.172 -16.734 1 95.94 102 GLU B O 1
ATOM 5239 N N . GLU B 1 103 ? -25.312 -20.641 -15.203 1 96.31 103 GLU B N 1
ATOM 5240 C CA . GLU B 1 103 ? -24.516 -21.516 -14.336 1 96.31 103 GLU B CA 1
ATOM 5241 C C . GLU B 1 103 ? -25.406 -22.219 -13.312 1 96.31 103 GLU B C 1
ATOM 5243 O O . GLU B 1 103 ? -26.359 -21.625 -12.805 1 96.31 103 GLU B O 1
ATOM 5248 N N . GLN B 1 104 ? -25.188 -23.438 -13.047 1 95.75 104 GLN B N 1
ATOM 5249 C CA . GLN B 1 104 ? -25.828 -24.203 -11.992 1 95.75 104 GLN B CA 1
ATOM 5250 C C . GLN B 1 104 ? -24.812 -24.703 -10.961 1 95.75 104 GLN B C 1
ATOM 5252 O O . GLN B 1 104 ? -23.906 -25.453 -11.297 1 95.75 104 GLN B O 1
ATOM 5257 N N . ARG B 1 105 ? -24.969 -24.297 -9.766 1 96.06 105 ARG B N 1
ATOM 5258 C CA . ARG B 1 105 ? -24.078 -24.75 -8.703 1 96.06 105 ARG B CA 1
ATOM 5259 C C . ARG B 1 105 ? -24.312 -26.219 -8.383 1 96.06 105 ARG B C 1
ATOM 5261 O O . ARG B 1 105 ? -25.453 -26.672 -8.289 1 96.06 105 ARG B O 1
ATOM 5268 N N . LEU B 1 106 ? -23.266 -26.938 -8.375 1 96.56 106 LEU B N 1
ATOM 5269 C CA . LEU B 1 106 ? -23.359 -28.328 -7.922 1 96.56 106 LEU B CA 1
ATOM 5270 C C . LEU B 1 106 ? -23.375 -28.406 -6.398 1 96.56 106 LEU B C 1
ATOM 5272 O O . LEU B 1 106 ? -22.328 -28.625 -5.77 1 96.56 106 LEU B O 1
ATOM 5276 N N . GLU B 1 107 ? -24.5 -28.422 -5.777 1 96 107 GLU B N 1
ATOM 5277 C CA . GLU B 1 107 ? -24.734 -28.203 -4.352 1 96 107 GLU B CA 1
ATOM 5278 C C . GLU B 1 107 ? -24.188 -29.359 -3.52 1 96 107 GLU B C 1
ATOM 5280 O O . GLU B 1 107 ? -23.875 -29.188 -2.34 1 96 107 GLU B O 1
ATOM 5285 N N . ALA B 1 108 ? -24.094 -30.469 -4.145 1 96.06 108 ALA B N 1
ATOM 5286 C CA . ALA B 1 108 ? -23.609 -31.641 -3.42 1 96.06 108 ALA B CA 1
ATOM 5287 C C . ALA B 1 108 ? -22.156 -31.438 -2.959 1 96.06 108 ALA B C 1
ATOM 5289 O O . ALA B 1 108 ? -21.719 -32.094 -2.004 1 96.06 108 ALA B O 1
ATOM 5290 N N . VAL B 1 109 ? -21.453 -30.672 -3.668 1 96.88 109 VAL B N 1
ATOM 5291 C CA . VAL B 1 109 ? -20.047 -30.422 -3.336 1 96.88 109 VAL B CA 1
ATOM 5292 C C . VAL B 1 109 ? -19.953 -29.203 -2.424 1 96.88 109 VAL B C 1
ATOM 5294 O O . VAL B 1 109 ? -20.109 -28.062 -2.877 1 96.88 109 VAL B O 1
ATOM 5297 N N . LYS B 1 110 ? -19.672 -29.453 -1.186 1 95.81 110 LYS B N 1
ATOM 5298 C CA . LYS B 1 110 ? -19.438 -28.359 -0.244 1 95.81 110 LYS B CA 1
ATOM 5299 C C . LYS B 1 110 ? -18.094 -27.703 -0.491 1 95.81 110 LYS B C 1
ATOM 5301 O O . LYS B 1 110 ? -17.188 -28.328 -1.045 1 95.81 110 LYS B O 1
ATOM 5306 N N . PRO B 1 111 ? -17.984 -26.438 -0.104 1 96.06 111 PRO B N 1
ATOM 5307 C CA . PRO B 1 111 ? -16.734 -25.703 -0.388 1 96.06 111 PRO B CA 1
ATOM 5308 C C . PRO B 1 111 ? -15.5 -26.422 0.148 1 96.06 111 PRO B C 1
ATOM 5310 O O . PRO B 1 111 ? -15.484 -26.859 1.305 1 96.06 111 PRO B O 1
ATOM 5313 N N . MET B 1 112 ? -14.531 -26.641 -0.631 1 96.12 112 MET B N 1
ATOM 5314 C CA . MET B 1 112 ? -13.227 -27.219 -0.338 1 96.12 112 MET B CA 1
ATOM 5315 C C . MET B 1 112 ? -12.203 -26.812 -1.389 1 96.12 112 MET B C 1
ATOM 5317 O O . MET B 1 112 ? -12.547 -26.188 -2.396 1 96.12 112 MET B O 1
ATOM 5321 N N . ARG B 1 113 ? -11.016 -27.031 -1.114 1 95.44 113 ARG B N 1
ATOM 5322 C CA . ARG B 1 113 ? -9.992 -26.781 -2.123 1 95.44 113 ARG B CA 1
ATOM 5323 C C . ARG B 1 113 ? -10.016 -27.844 -3.211 1 95.44 113 ARG B C 1
ATOM 5325 O O . ARG B 1 113 ? -9.711 -29.016 -2.949 1 95.44 113 ARG B O 1
ATOM 5332 N N . ILE B 1 114 ? -10.414 -27.453 -4.348 1 96.88 114 ILE B N 1
ATOM 5333 C CA . ILE B 1 114 ? -10.383 -28.375 -5.48 1 96.88 114 ILE B CA 1
ATOM 5334 C C . ILE B 1 114 ? -9.008 -28.328 -6.145 1 96.88 114 ILE B C 1
ATOM 5336 O O . ILE B 1 114 ? -8.539 -27.266 -6.547 1 96.88 114 ILE B O 1
ATOM 5340 N N . LEU B 1 115 ? -8.375 -29.453 -6.254 1 94.88 115 LEU B N 1
ATOM 5341 C CA . LEU B 1 115 ? -7.004 -29.516 -6.738 1 94.88 115 LEU B CA 1
ATOM 5342 C C . LEU B 1 115 ? -6.965 -29.844 -8.227 1 94.88 115 LEU B C 1
ATOM 5344 O O . LEU B 1 115 ? -6.121 -29.312 -8.961 1 94.88 115 LEU B O 1
ATOM 5348 N N . SER B 1 116 ? -7.758 -30.734 -8.68 1 96.06 116 SER B N 1
ATOM 5349 C CA . SER B 1 116 ? -7.883 -31.125 -10.078 1 96.06 116 SER B CA 1
ATOM 5350 C C . SER B 1 116 ? -9.18 -31.891 -10.328 1 96.06 116 SER B C 1
ATOM 5352 O O . SER B 1 116 ? -9.844 -32.312 -9.383 1 96.06 116 SER B O 1
ATOM 5354 N N . GLY B 1 117 ? -9.508 -32.031 -11.609 1 97.81 117 GLY B N 1
ATOM 5355 C CA . GLY B 1 117 ? -10.68 -32.844 -11.922 1 97.81 117 GLY B CA 1
ATOM 5356 C C . GLY B 1 117 ? -10.836 -33.125 -13.406 1 97.81 117 GLY B C 1
ATOM 5357 O O . GLY B 1 117 ? -10.227 -32.438 -14.234 1 97.81 117 GLY B O 1
ATOM 5358 N N . VAL B 1 118 ? -11.602 -34.125 -13.641 1 98.06 118 VAL B N 1
ATOM 5359 C CA . VAL B 1 118 ? -11.922 -34.594 -14.992 1 98.06 118 VAL B CA 1
ATOM 5360 C C . VAL B 1 118 ? -13.43 -34.781 -15.133 1 98.06 118 VAL B C 1
ATOM 5362 O O . VAL B 1 118 ? -14.086 -35.281 -14.219 1 98.06 118 VAL B O 1
ATOM 5365 N N . ASP B 1 119 ? -13.984 -34.312 -16.234 1 97.88 119 ASP B N 1
ATOM 5366 C CA . ASP B 1 119 ? -15.391 -34.5 -16.562 1 97.88 119 ASP B CA 1
ATOM 5367 C C . ASP B 1 119 ? -15.539 -35.406 -17.781 1 97.88 119 ASP B C 1
ATOM 5369 O O . ASP B 1 119 ? -15.211 -35.031 -18.906 1 97.88 119 ASP B O 1
ATOM 5373 N N . THR B 1 120 ? -16.188 -36.562 -17.578 1 95.69 120 THR B N 1
ATOM 5374 C CA . THR B 1 120 ? -16.359 -37.531 -18.656 1 95.69 120 THR B CA 1
ATOM 5375 C C . THR B 1 120 ? -17.672 -37.312 -19.391 1 95.69 120 THR B C 1
ATOM 5377 O O . THR B 1 120 ? -17.953 -37.969 -20.391 1 95.69 120 THR B O 1
ATOM 5380 N N . GLY B 1 121 ? -18.359 -36.406 -18.969 1 93.69 121 GLY B N 1
ATOM 5381 C CA . GLY B 1 121 ? -19.734 -36.281 -19.438 1 93.69 121 GLY B CA 1
ATOM 5382 C C . GLY B 1 121 ? -20.719 -37.094 -18.641 1 93.69 121 GLY B C 1
ATOM 5383 O O . GLY B 1 121 ? -21.844 -36.656 -18.375 1 93.69 121 GLY B O 1
ATOM 5384 N N . GLU B 1 122 ? -20.328 -38.219 -18.203 1 93.38 122 GLU B N 1
ATOM 5385 C CA . GLU B 1 122 ? -21.141 -39.094 -17.375 1 93.38 122 GLU B CA 1
ATOM 5386 C C . GLU B 1 122 ? -20.875 -38.875 -15.891 1 93.38 122 GLU B C 1
ATOM 5388 O O . GLU B 1 122 ? -21.781 -38.969 -15.07 1 93.38 122 GLU B O 1
ATOM 5393 N N . ALA B 1 123 ? -19.688 -38.594 -15.578 1 96.06 123 ALA B N 1
ATOM 5394 C CA . ALA B 1 123 ? -19.281 -38.375 -14.195 1 96.06 123 ALA B CA 1
ATOM 5395 C C . ALA B 1 123 ? -18.219 -37.281 -14.109 1 96.06 123 ALA B C 1
ATOM 5397 O O . ALA B 1 123 ? -17.484 -37.031 -15.07 1 96.06 123 ALA B O 1
ATOM 5398 N N . VAL B 1 124 ? -18.203 -36.625 -13 1 97.75 124 VAL B N 1
ATOM 5399 C CA . VAL B 1 124 ? -17.141 -35.688 -12.633 1 97.75 124 VAL B CA 1
ATOM 5400 C C . VAL B 1 124 ? -16.297 -36.281 -11.516 1 97.75 124 VAL B C 1
ATOM 5402 O O . VAL B 1 124 ? -16.828 -36.688 -10.461 1 97.75 124 VAL B O 1
ATOM 5405 N N . VAL B 1 125 ? -15.047 -36.469 -11.727 1 98.5 125 VAL B N 1
ATOM 5406 C CA . VAL B 1 125 ? -14.117 -36.938 -10.703 1 98.5 125 VAL B CA 1
ATOM 5407 C C . VAL B 1 125 ? -13.109 -35.844 -10.367 1 98.5 125 VAL B C 1
ATOM 5409 O O . VAL B 1 125 ? -12.555 -35.219 -11.266 1 98.5 125 VAL B O 1
ATOM 5412 N N . PHE B 1 126 ? -12.922 -35.562 -9.102 1 98.5 126 PHE B N 1
ATOM 5413 C CA . PHE B 1 126 ? -12 -34.5 -8.711 1 98.5 126 PHE B CA 1
ATOM 5414 C C . PHE B 1 126 ? -11.336 -34.812 -7.375 1 98.5 126 PHE B C 1
ATOM 5416 O O . PHE B 1 126 ? -11.805 -35.688 -6.641 1 98.5 126 PHE B O 1
ATOM 5423 N N . THR B 1 127 ? -10.227 -34.219 -7.129 1 98 127 THR B N 1
ATOM 5424 C CA . THR B 1 127 ? -9.578 -34.281 -5.824 1 98 127 THR B CA 1
ATOM 5425 C C . THR B 1 127 ? -9.844 -33 -5.035 1 98 127 THR B C 1
ATOM 5427 O O . THR B 1 127 ? -9.781 -31.906 -5.59 1 98 127 THR B O 1
ATOM 5430 N N . GLY B 1 128 ? -10.164 -33.156 -3.814 1 96.81 128 GLY B N 1
ATOM 5431 C CA . GLY B 1 128 ? -10.445 -32.062 -2.924 1 96.81 128 GLY B CA 1
ATOM 5432 C C . GLY B 1 128 ? -9.75 -32.156 -1.583 1 96.81 128 GLY B C 1
ATOM 5433 O O . GLY B 1 128 ? -9.508 -33.281 -1.095 1 96.81 128 GLY B O 1
ATOM 5434 N N . ALA B 1 129 ? -9.391 -31.062 -1.038 1 95.06 129 ALA B N 1
ATOM 5435 C CA . ALA B 1 129 ? -8.75 -31 0.277 1 95.06 129 ALA B CA 1
ATOM 5436 C C . ALA B 1 129 ? -9.594 -30.203 1.26 1 95.06 129 ALA B C 1
ATOM 5438 O O . ALA B 1 129 ? -10.055 -29.094 0.936 1 95.06 129 ALA B O 1
ATOM 5439 N N . THR B 1 130 ? -9.875 -30.734 2.4 1 94 130 THR B N 1
ATOM 5440 C CA . THR B 1 130 ? -10.453 -30.062 3.555 1 94 130 THR B CA 1
ATOM 5441 C C . THR B 1 130 ? -9.43 -29.922 4.676 1 94 130 THR B C 1
ATOM 5443 O O . THR B 1 130 ? -8.25 -30.234 4.484 1 94 130 THR B O 1
ATOM 5446 N N . GLU B 1 131 ? -9.844 -29.359 5.773 1 89.44 131 GLU B N 1
ATOM 5447 C CA . GLU B 1 131 ? -8.945 -29.203 6.914 1 89.44 131 GLU B CA 1
ATOM 5448 C C . GLU B 1 131 ? -8.422 -30.562 7.387 1 89.44 131 GLU B C 1
ATOM 5450 O O . GLU B 1 131 ? -7.277 -30.688 7.816 1 89.44 131 GLU B O 1
ATOM 5455 N N . ASP B 1 132 ? -9.242 -31.578 7.164 1 91.12 132 ASP B N 1
ATOM 5456 C CA . ASP B 1 132 ? -8.953 -32.844 7.84 1 91.12 132 ASP B CA 1
ATOM 5457 C C . ASP B 1 132 ? -8.391 -33.875 6.863 1 91.12 132 ASP B C 1
ATOM 5459 O O . ASP B 1 132 ? -7.73 -34.812 7.277 1 91.12 132 ASP B O 1
ATOM 5463 N N . ARG B 1 133 ? -8.719 -33.656 5.512 1 93.5 133 ARG B N 1
ATOM 5464 C CA . ARG B 1 133 ? -8.281 -34.719 4.629 1 93.5 133 ARG B CA 1
ATOM 5465 C C . ARG B 1 133 ? -8.195 -34.25 3.184 1 93.5 133 ARG B C 1
ATOM 5467 O O . ARG B 1 133 ? -8.773 -33.219 2.83 1 93.5 133 ARG B O 1
ATOM 5474 N N . VAL B 1 134 ? -7.504 -35 2.465 1 95.75 134 VAL B N 1
ATOM 5475 C CA . VAL B 1 134 ? -7.496 -34.969 1.006 1 95.75 134 VAL B CA 1
ATOM 5476 C C . VAL B 1 134 ? -8.148 -36.25 0.453 1 95.75 134 VAL B C 1
ATOM 5478 O O . VAL B 1 134 ? -7.926 -37.344 0.973 1 95.75 134 VAL B O 1
ATOM 5481 N N . ALA B 1 135 ? -9.023 -36.031 -0.535 1 97.94 135 ALA B N 1
ATOM 5482 C CA . ALA B 1 135 ? -9.719 -37.219 -1.024 1 97.94 135 ALA B CA 1
ATOM 5483 C C . ALA B 1 135 ? -10.055 -37.094 -2.506 1 97.94 135 ALA B C 1
ATOM 5485 O O . ALA B 1 135 ? -10.016 -36 -3.062 1 97.94 135 ALA B O 1
ATOM 5486 N N . LEU B 1 136 ? -10.227 -38.25 -3.107 1 98.25 136 LEU B N 1
ATOM 5487 C CA . LEU B 1 136 ? -10.766 -38.406 -4.453 1 98.25 136 LEU B CA 1
ATOM 5488 C C . LEU B 1 136 ? -12.281 -38.562 -4.418 1 98.25 136 LEU B C 1
ATOM 5490 O O . LEU B 1 136 ? -12.805 -39.406 -3.699 1 98.25 136 LEU B O 1
ATOM 5494 N N . TYR B 1 137 ? -12.961 -37.719 -5.191 1 98.38 137 TYR B N 1
ATOM 5495 C CA . TYR B 1 137 ? -14.414 -37.719 -5.195 1 98.38 137 TYR B CA 1
ATOM 5496 C C . TYR B 1 137 ? -14.961 -38 -6.594 1 98.38 137 TYR B C 1
ATOM 5498 O O . TYR B 1 137 ? -14.305 -37.688 -7.594 1 98.38 137 TYR B O 1
ATOM 5506 N N . ALA B 1 138 ? -16.141 -38.594 -6.625 1 98.19 138 ALA B N 1
ATOM 5507 C CA . ALA B 1 138 ? -16.906 -38.719 -7.855 1 98.19 138 ALA B CA 1
ATOM 5508 C C . ALA B 1 138 ? -18.328 -38.188 -7.684 1 98.19 138 ALA B C 1
ATOM 5510 O O . ALA B 1 138 ? -18.938 -38.344 -6.633 1 98.19 138 ALA B O 1
ATOM 5511 N N . LEU B 1 139 ? -18.719 -37.406 -8.625 1 97.19 139 LEU B N 1
ATOM 5512 C CA . LEU B 1 139 ? -20.062 -36.875 -8.703 1 97.19 139 LEU B CA 1
ATOM 5513 C C . LEU B 1 139 ? -20.781 -37.344 -9.961 1 97.19 139 LEU B C 1
ATOM 5515 O O . LEU B 1 139 ? -20.297 -37.125 -11.078 1 97.19 139 LEU B O 1
ATOM 5519 N N . ASP B 1 140 ? -21.891 -37.969 -9.773 1 92.19 140 ASP B N 1
ATOM 5520 C CA . ASP B 1 140 ? -22.734 -38.438 -10.875 1 92.19 140 ASP B CA 1
ATOM 5521 C C . ASP B 1 140 ? -24.203 -38.469 -10.477 1 92.19 140 ASP B C 1
ATOM 5523 O O . ASP B 1 140 ? -24.609 -37.75 -9.555 1 92.19 140 ASP B O 1
ATOM 5527 N N . GLY B 1 141 ? -25.094 -39.031 -11.344 1 82.06 141 GLY B N 1
ATOM 5528 C CA . GLY B 1 141 ? -26.516 -39.062 -11.086 1 82.06 141 GLY B CA 1
ATOM 5529 C C . GLY B 1 141 ? -26.875 -39.562 -9.695 1 82.06 141 GLY B C 1
ATOM 5530 O O . GLY B 1 141 ? -27.953 -39.281 -9.172 1 82.06 141 GLY B O 1
ATOM 5531 N N . GLY B 1 142 ? -25.953 -40.188 -9.055 1 79.38 142 GLY B N 1
ATOM 5532 C CA . GLY B 1 142 ? -26.172 -40.781 -7.734 1 79.38 142 GLY B CA 1
ATOM 5533 C C . GLY B 1 142 ? -25.703 -39.875 -6.609 1 79.38 142 GLY B C 1
ATOM 5534 O O . GLY B 1 142 ? -25.859 -40.188 -5.434 1 79.38 142 GLY B O 1
ATOM 5535 N N . GLY B 1 143 ? -25.156 -38.875 -6.973 1 92.31 143 GLY B N 1
ATOM 5536 C CA . GLY B 1 143 ? -24.703 -37.969 -5.941 1 92.31 143 GLY B CA 1
ATOM 5537 C C . GLY B 1 143 ? -23.188 -37.969 -5.777 1 92.31 143 GLY B C 1
ATOM 5538 O O . GLY B 1 143 ? -22.469 -38.375 -6.691 1 92.31 143 GLY B O 1
ATOM 5539 N N . LEU B 1 144 ? -22.703 -37.312 -4.734 1 96.75 144 LEU B N 1
ATOM 5540 C CA . LEU B 1 144 ? -21.281 -37.219 -4.445 1 96.75 144 LEU B CA 1
ATOM 5541 C C . LEU B 1 144 ? -20.797 -38.406 -3.635 1 96.75 144 LEU B C 1
ATOM 5543 O O . LEU B 1 144 ? -21.375 -38.75 -2.602 1 96.75 144 LEU B O 1
ATOM 5547 N N . ARG B 1 145 ? -19.812 -39.062 -4.059 1 96.75 145 ARG B N 1
ATOM 5548 C CA . ARG B 1 145 ? -19.188 -40.188 -3.361 1 96.75 145 ARG B CA 1
ATOM 5549 C C . ARG B 1 145 ? -17.688 -39.938 -3.184 1 96.75 145 ARG B C 1
ATOM 5551 O O . ARG B 1 145 ? -17.031 -39.438 -4.082 1 96.75 145 ARG B O 1
ATOM 5558 N N . GLU B 1 146 ? -17.234 -40.281 -2.008 1 97.06 146 GLU B N 1
ATOM 5559 C CA . GLU B 1 146 ? -15.797 -40.344 -1.799 1 97.06 146 GLU B CA 1
ATOM 5560 C C . GLU B 1 146 ? -15.227 -41.688 -2.27 1 97.06 146 GLU B C 1
ATOM 5562 O O . GLU B 1 146 ? -15.633 -42.75 -1.788 1 97.06 146 GLU B O 1
ATOM 5567 N N . LEU B 1 147 ? -14.336 -41.625 -3.205 1 98.06 147 LEU B N 1
ATOM 5568 C CA . LEU B 1 147 ? -13.773 -42.844 -3.779 1 98.06 147 LEU B CA 1
ATOM 5569 C C . LEU B 1 147 ? -12.602 -43.375 -2.951 1 98.06 147 LEU B C 1
ATOM 5571 O O . LEU B 1 147 ? -12.391 -44.562 -2.834 1 98.06 147 LEU B O 1
ATOM 5575 N N . ALA B 1 148 ? -11.789 -42.406 -2.447 1 98.06 148 ALA B N 1
ATOM 5576 C CA . ALA B 1 148 ? -10.602 -42.781 -1.681 1 98.06 148 ALA B CA 1
ATOM 5577 C C . ALA B 1 148 ? -10.031 -41.594 -0.941 1 98.06 148 ALA B C 1
ATOM 5579 O O . ALA B 1 148 ? -10.078 -40.469 -1.442 1 98.06 148 ALA B O 1
ATOM 5580 N N . ARG B 1 149 ? -9.477 -41.875 0.203 1 96.94 149 ARG B N 1
ATOM 5581 C CA . ARG B 1 149 ? -8.648 -40.875 0.885 1 96.94 149 ARG B CA 1
ATOM 5582 C C . ARG B 1 149 ? -7.234 -40.875 0.313 1 96.94 149 ARG B C 1
ATOM 5584 O O . ARG B 1 149 ? -6.664 -41.906 0.018 1 96.94 149 ARG B O 1
ATOM 5591 N N . LEU B 1 150 ? -6.723 -39.719 0.069 1 96.44 150 LEU B N 1
ATOM 5592 C CA . LEU B 1 150 ? -5.367 -39.562 -0.444 1 96.44 150 LEU B CA 1
ATOM 5593 C C . LEU B 1 150 ? -4.418 -39.094 0.659 1 96.44 150 LEU B C 1
ATOM 5595 O O . LEU B 1 150 ? -4.793 -38.281 1.507 1 96.44 150 LEU B O 1
ATOM 5599 N N . PRO B 1 151 ? -3.213 -39.562 0.674 1 91.69 151 PRO B N 1
ATOM 5600 C CA . PRO B 1 151 ? -2.256 -39.219 1.73 1 91.69 151 PRO B CA 1
ATOM 5601 C C . PRO B 1 151 ? -1.764 -37.781 1.639 1 91.69 151 PRO B C 1
ATOM 5603 O O . PRO B 1 151 ? -1.187 -37.25 2.596 1 91.69 151 PRO B O 1
ATOM 5606 N N . GLY B 1 152 ? -1.912 -37.188 0.56 1 92.19 152 GLY B N 1
ATOM 5607 C CA . GLY B 1 152 ? -1.439 -35.844 0.293 1 92.19 152 GLY B CA 1
ATOM 5608 C C . GLY B 1 152 ? -2.037 -35.219 -0.963 1 92.19 152 GLY B C 1
ATOM 5609 O O . GLY B 1 152 ? -3.143 -35.594 -1.368 1 92.19 152 GLY B O 1
ATOM 5610 N N . PHE B 1 153 ? -1.243 -34.312 -1.52 1 92.25 153 PHE B N 1
ATOM 5611 C CA . PHE B 1 153 ? -1.699 -33.719 -2.764 1 92.25 153 PHE B CA 1
ATOM 5612 C C . PHE B 1 153 ? -1.873 -34.781 -3.85 1 92.25 153 PHE B C 1
ATOM 5614 O O . PHE B 1 153 ? -0.941 -35.531 -4.145 1 92.25 153 PHE B O 1
ATOM 5621 N N . GLY B 1 154 ? -3.006 -34.812 -4.371 1 94.75 154 GLY B N 1
ATOM 5622 C CA . GLY B 1 154 ? -3.303 -35.688 -5.496 1 94.75 154 GLY B CA 1
ATOM 5623 C C . GLY B 1 154 ? -4.043 -35 -6.621 1 94.75 154 GLY B C 1
ATOM 5624 O O . GLY B 1 154 ? -4.887 -34.125 -6.367 1 94.75 154 GLY B O 1
ATOM 5625 N N . PHE B 1 155 ? -3.729 -35.406 -7.875 1 96.69 155 PHE B N 1
ATOM 5626 C CA . PHE B 1 155 ? -4.324 -34.781 -9.055 1 96.69 155 PHE B CA 1
ATOM 5627 C C . PHE B 1 155 ? -4.832 -35.844 -10.023 1 96.69 155 PHE B C 1
ATOM 5629 O O . PHE B 1 155 ? -4.059 -36.688 -10.492 1 96.69 155 PHE B O 1
ATOM 5636 N N . VAL B 1 156 ? -6.082 -35.812 -10.305 1 97.56 156 VAL B N 1
ATOM 5637 C CA . VAL B 1 156 ? -6.633 -36.688 -11.312 1 97.56 156 VAL B CA 1
ATOM 5638 C C . VAL B 1 156 ? -6.148 -36.281 -12.695 1 97.56 156 VAL B C 1
ATOM 5640 O O . VAL B 1 156 ? -6.164 -35.094 -13.031 1 97.56 156 VAL B O 1
ATOM 5643 N N . SER B 1 157 ? -5.754 -37.281 -13.461 1 96.62 157 SER B N 1
ATOM 5644 C CA . SER B 1 157 ? -5.199 -36.969 -14.773 1 96.62 157 SER B CA 1
ATOM 5645 C C . SER B 1 157 ? -6.121 -37.469 -15.891 1 96.62 157 SER B C 1
ATOM 5647 O O . SER B 1 157 ? -6.223 -36.812 -16.938 1 96.62 157 SER B O 1
ATOM 5649 N N . ASP B 1 158 ? -6.672 -38.625 -15.68 1 97.5 158 ASP B N 1
ATOM 5650 C CA . ASP B 1 158 ? -7.484 -39.188 -16.75 1 97.5 158 ASP B CA 1
ATOM 5651 C C . ASP B 1 158 ? -8.438 -40.281 -16.219 1 97.5 158 ASP B C 1
ATOM 5653 O O . ASP B 1 158 ? -8.234 -40.781 -15.125 1 97.5 158 ASP B O 1
ATOM 5657 N N . ILE B 1 159 ? -9.516 -40.469 -16.969 1 97.88 159 ILE B N 1
ATOM 5658 C CA . ILE B 1 159 ? -10.5 -41.5 -16.703 1 97.88 159 ILE B CA 1
ATOM 5659 C C . ILE B 1 159 ? -10.859 -42.25 -17.984 1 97.88 159 ILE B C 1
ATOM 5661 O O . ILE B 1 159 ? -11.078 -41.625 -19.031 1 97.88 159 ILE B O 1
ATOM 5665 N N . ARG B 1 160 ? -10.898 -43.5 -17.969 1 96.5 160 ARG B N 1
ATOM 5666 C CA . ARG B 1 160 ? -11.391 -44.344 -19.078 1 96.5 160 ARG B CA 1
ATOM 5667 C C . ARG B 1 160 ? -12.148 -45.562 -18.547 1 96.5 160 ARG B C 1
ATOM 5669 O O . ARG B 1 160 ? -11.586 -46.406 -17.844 1 96.5 160 ARG B O 1
ATOM 5676 N N . GLY B 1 161 ? -13.398 -45.594 -18.953 1 94.81 161 GLY B N 1
ATOM 5677 C CA . GLY B 1 161 ? -14.242 -46.562 -18.281 1 94.81 161 GLY B CA 1
ATOM 5678 C C . GLY B 1 161 ? -14.312 -46.344 -16.781 1 94.81 161 GLY B C 1
ATOM 5679 O O . GLY B 1 161 ? -14.602 -45.219 -16.312 1 94.81 161 GLY B O 1
ATOM 5680 N N . ASP B 1 162 ? -14 -47.438 -16.047 1 96.12 162 ASP B N 1
ATOM 5681 C CA . ASP B 1 162 ? -14.047 -47.312 -14.594 1 96.12 162 ASP B CA 1
ATOM 5682 C C . ASP B 1 162 ? -12.664 -46.969 -14.031 1 96.12 162 ASP B C 1
ATOM 5684 O O . ASP B 1 162 ? -12.531 -46.688 -12.844 1 96.12 162 ASP B O 1
ATOM 5688 N N . LEU B 1 163 ? -11.703 -46.969 -14.898 1 97.81 163 LEU B N 1
ATOM 5689 C CA . LEU B 1 163 ? -10.344 -46.719 -14.43 1 97.81 163 LEU B CA 1
ATOM 5690 C C . LEU B 1 163 ? -10.047 -45.25 -14.297 1 97.81 163 LEU B C 1
ATOM 5692 O O . LEU B 1 163 ? -10.289 -44.469 -15.227 1 97.81 163 LEU B O 1
ATOM 5696 N N . ILE B 1 164 ? -9.586 -44.812 -13.133 1 98.31 164 ILE B N 1
ATOM 5697 C CA . ILE B 1 164 ? -9.133 -43.469 -12.844 1 98.31 164 ILE B CA 1
ATOM 5698 C C . ILE B 1 164 ? -7.617 -43.469 -12.641 1 98.31 164 ILE B C 1
ATOM 5700 O O . ILE B 1 164 ? -7.082 -44.312 -11.922 1 98.31 164 ILE B O 1
ATOM 5704 N N . ALA B 1 165 ? -6.895 -42.594 -13.273 1 98.38 165 ALA B N 1
ATOM 5705 C CA . ALA B 1 165 ? -5.461 -42.438 -13.078 1 98.38 165 ALA B CA 1
ATOM 5706 C C . ALA B 1 165 ? -5.141 -41 -12.609 1 98.38 165 ALA B C 1
ATOM 5708 O O . ALA B 1 165 ? -5.785 -40.062 -13.031 1 98.38 165 ALA B O 1
ATOM 5709 N N . GLY B 1 166 ? -4.191 -40.938 -11.742 1 98 166 GLY B N 1
ATOM 5710 C CA . GLY B 1 166 ? -3.732 -39.625 -11.258 1 98 166 GLY B CA 1
ATOM 5711 C C . GLY B 1 166 ? -2.316 -39.656 -10.719 1 98 166 GLY B C 1
ATOM 5712 O O . GLY B 1 166 ? -1.648 -40.688 -10.773 1 98 166 GLY B O 1
ATOM 5713 N N . LEU B 1 167 ? -1.832 -38.5 -10.359 1 97.31 167 LEU B N 1
ATOM 5714 C CA . LEU B 1 167 ? -0.518 -38.312 -9.75 1 97.31 167 LEU B CA 1
ATOM 5715 C C . LEU B 1 167 ? -0.644 -37.781 -8.336 1 97.31 167 LEU B C 1
ATOM 5717 O O . LEU B 1 167 ? -1.589 -37.062 -8.023 1 97.31 167 LEU B O 1
ATOM 5721 N N . GLY B 1 168 ? 0.294 -38.219 -7.441 1 94.94 168 GLY B N 1
ATOM 5722 C CA . GLY B 1 168 ? 0.194 -37.781 -6.059 1 94.94 168 GLY B CA 1
ATOM 5723 C C . GLY B 1 168 ? 1.544 -37.531 -5.406 1 94.94 168 GLY B C 1
ATOM 5724 O O . GLY B 1 168 ? 2.5 -38.281 -5.66 1 94.94 168 GLY B O 1
ATOM 5725 N N . PHE B 1 169 ? 1.614 -36.469 -4.688 1 92.06 169 PHE B N 1
ATOM 5726 C CA . PHE B 1 169 ? 2.74 -36.25 -3.795 1 92.06 169 PHE B CA 1
ATOM 5727 C C . PHE B 1 169 ? 2.494 -36.875 -2.428 1 92.06 169 PHE B C 1
ATOM 5729 O O . PHE B 1 169 ? 2.121 -36.156 -1.479 1 92.06 169 PHE B O 1
ATOM 5736 N N . PHE B 1 170 ? 2.77 -38.156 -2.234 1 89.56 170 PHE B N 1
ATOM 5737 C CA . PHE B 1 170 ? 2.291 -38.938 -1.102 1 89.56 170 PHE B CA 1
ATOM 5738 C C . PHE B 1 170 ? 3.432 -39.25 -0.147 1 89.56 170 PHE B C 1
ATOM 5740 O O . PHE B 1 170 ? 3.203 -39.781 0.955 1 89.56 170 PHE B O 1
ATOM 5747 N N . GLY B 1 171 ? 4.648 -39 -0.501 1 82.06 171 GLY B N 1
ATOM 5748 C CA . GLY B 1 171 ? 5.746 -39.219 0.419 1 82.06 171 GLY B CA 1
ATOM 5749 C C . GLY B 1 171 ? 7.094 -39.344 -0.272 1 82.06 171 GLY B C 1
ATOM 5750 O O . GLY B 1 171 ? 7.164 -39.656 -1.458 1 82.06 171 GLY B O 1
ATOM 5751 N N . GLY B 1 172 ? 8.109 -39.094 0.485 1 77.06 172 GLY B N 1
ATOM 5752 C CA . GLY B 1 172 ? 9.469 -39.312 0.026 1 77.06 172 GLY B CA 1
ATOM 5753 C C . GLY B 1 172 ? 9.914 -38.281 -0.992 1 77.06 172 GLY B C 1
ATOM 5754 O O . GLY B 1 172 ? 10.859 -38.5 -1.749 1 77.06 172 GLY B O 1
ATOM 5755 N N . GLY B 1 173 ? 9.148 -37.281 -1.161 1 81.19 173 GLY B N 1
ATOM 5756 C CA . GLY B 1 173 ? 9.516 -36.219 -2.088 1 81.19 173 GLY B CA 1
ATOM 5757 C C . GLY B 1 173 ? 9.258 -36.594 -3.539 1 81.19 173 GLY B C 1
ATOM 5758 O O . GLY B 1 173 ? 9.5 -35.781 -4.438 1 81.19 173 GLY B O 1
ATOM 5759 N N . ARG B 1 174 ? 8.781 -37.75 -3.785 1 88.88 174 ARG B N 1
ATOM 5760 C CA . ARG B 1 174 ? 8.562 -38.188 -5.156 1 88.88 174 ARG B CA 1
ATOM 5761 C C . ARG B 1 174 ? 7.078 -38.156 -5.508 1 88.88 174 ARG B C 1
ATOM 5763 O O . ARG B 1 174 ? 6.223 -38.156 -4.621 1 88.88 174 ARG B O 1
ATOM 5770 N N . VAL B 1 175 ? 6.879 -38.156 -6.805 1 93.44 175 VAL B N 1
ATOM 5771 C CA . VAL B 1 175 ? 5.508 -38.156 -7.301 1 93.44 175 VAL B CA 1
ATOM 5772 C C . VAL B 1 175 ? 5.117 -39.562 -7.699 1 93.44 175 VAL B C 1
ATOM 5774 O O . VAL B 1 175 ? 5.793 -40.219 -8.508 1 93.44 175 VAL B O 1
ATOM 5777 N N . SER B 1 176 ? 4.035 -40 -7.102 1 95.69 176 SER B N 1
ATOM 5778 C CA . SER B 1 176 ? 3.502 -41.344 -7.371 1 95.69 176 SER B CA 1
ATOM 5779 C C . SER B 1 176 ? 2.393 -41.281 -8.414 1 95.69 176 SER B C 1
ATOM 5781 O O . SER B 1 176 ? 1.775 -40.25 -8.625 1 95.69 176 SER B O 1
ATOM 5783 N N . LEU B 1 177 ? 2.32 -42.438 -9.062 1 97.38 177 LEU B N 1
ATOM 5784 C CA . LEU B 1 177 ? 1.105 -42.688 -9.836 1 97.38 177 LEU B CA 1
ATOM 5785 C C . LEU B 1 177 ? 0.055 -43.375 -8.992 1 97.38 177 LEU B C 1
ATOM 5787 O O . LEU B 1 177 ? 0.384 -44.281 -8.195 1 97.38 177 LEU B O 1
ATOM 5791 N N . PHE B 1 178 ? -1.186 -43 -9.094 1 97.88 178 PHE B N 1
ATOM 5792 C CA . PHE B 1 178 ? -2.23 -43.75 -8.414 1 97.88 178 PHE B CA 1
ATOM 5793 C C . PHE B 1 178 ? -3.381 -44.062 -9.367 1 97.88 178 PHE B C 1
ATOM 5795 O O . PHE B 1 178 ? -3.553 -43.406 -10.383 1 97.88 178 PHE B O 1
ATOM 5802 N N . THR B 1 179 ? -4.09 -45.125 -9.078 1 98.19 179 THR B N 1
ATOM 5803 C CA . THR B 1 179 ? -5.316 -45.469 -9.781 1 98.19 179 THR B CA 1
ATOM 5804 C C . THR B 1 179 ? -6.453 -45.719 -8.797 1 98.19 179 THR B C 1
ATOM 5806 O O . THR B 1 179 ? -6.215 -45.938 -7.605 1 98.19 179 THR B O 1
ATOM 5809 N N . SER B 1 180 ? -7.547 -45.5 -9.234 1 98.06 180 SER B N 1
ATOM 5810 C CA . SER B 1 180 ? -8.797 -45.812 -8.555 1 98.06 180 SER B CA 1
ATOM 5811 C C . SER B 1 180 ? -9.852 -46.312 -9.531 1 98.06 180 SER B C 1
ATOM 5813 O O . SER B 1 180 ? -9.562 -46.531 -10.711 1 98.06 180 SER B O 1
ATOM 5815 N N . ASN B 1 181 ? -10.984 -46.656 -8.969 1 97.44 181 ASN B N 1
ATOM 5816 C CA . ASN B 1 181 ? -12.094 -47.188 -9.766 1 97.44 181 ASN B CA 1
ATOM 5817 C C . ASN B 1 181 ? -13.375 -46.375 -9.523 1 97.44 181 ASN B C 1
ATOM 5819 O O . ASN B 1 181 ? -13.766 -46.156 -8.375 1 97.44 181 ASN B O 1
ATOM 5823 N N . LEU B 1 182 ? -13.992 -46 -10.625 1 96.38 182 LEU B N 1
ATOM 5824 C CA . LEU B 1 182 ? -15.164 -45.156 -10.539 1 96.38 182 LEU B CA 1
ATOM 5825 C C . LEU B 1 182 ? -16.312 -45.844 -9.812 1 96.38 182 LEU B C 1
ATOM 5827 O O . LEU B 1 182 ? -17.047 -45.219 -9.047 1 96.38 182 LEU B O 1
ATOM 5831 N N . SER B 1 183 ? -16.516 -47.094 -10.016 1 94 183 SER B N 1
ATOM 5832 C CA . SER B 1 183 ? -17.641 -47.812 -9.461 1 94 183 SER B CA 1
ATOM 5833 C C . SER B 1 183 ? -17.344 -48.312 -8.047 1 94 183 SER B C 1
ATOM 5835 O O . SER B 1 183 ? -18.203 -48.188 -7.156 1 94 183 SER B O 1
ATOM 5837 N N . SER B 1 184 ? -16.109 -48.812 -7.773 1 95.38 184 SER B N 1
ATOM 5838 C CA . SER B 1 184 ? -15.836 -49.469 -6.508 1 95.38 184 SER B CA 1
ATOM 5839 C C . SER B 1 184 ? -14.992 -48.594 -5.59 1 95.38 184 SER B C 1
ATOM 5841 O O . SER B 1 184 ? -14.875 -48.875 -4.395 1 95.38 184 SER B O 1
ATOM 5843 N N . GLY B 1 185 ? -14.438 -47.656 -6.133 1 96.88 185 GLY B N 1
ATOM 5844 C CA . GLY B 1 185 ? -13.516 -46.844 -5.355 1 96.88 185 GLY B CA 1
ATOM 5845 C C . GLY B 1 185 ? -12.18 -47.531 -5.109 1 96.88 185 GLY B C 1
ATOM 5846 O O . GLY B 1 185 ? -11.703 -48.312 -5.949 1 96.88 185 GLY B O 1
ATOM 5847 N N . GLY B 1 186 ? -11.555 -47.031 -4.059 1 97 186 GLY B N 1
ATOM 5848 C CA . GLY B 1 186 ? -10.266 -47.562 -3.686 1 97 186 GLY B CA 1
ATOM 5849 C C . GLY B 1 186 ? -9.086 -46.781 -4.219 1 97 186 GLY B C 1
ATOM 5850 O O . GLY B 1 186 ? -9.258 -45.938 -5.09 1 97 186 GLY B O 1
ATOM 5851 N N . LEU B 1 187 ? -7.914 -47.094 -3.666 1 97.31 187 LEU B N 1
ATOM 5852 C CA . LEU B 1 187 ? -6.688 -46.406 -4.055 1 97.31 187 LEU B CA 1
ATOM 5853 C C . LEU B 1 187 ? -5.543 -47.406 -4.219 1 97.31 187 LEU B C 1
ATOM 5855 O O . LEU B 1 187 ? -5.266 -48.188 -3.316 1 97.31 187 LEU B O 1
ATOM 5859 N N . ARG B 1 188 ? -4.988 -47.406 -5.367 1 97.19 188 ARG B N 1
ATOM 5860 C CA . ARG B 1 188 ? -3.719 -48.094 -5.602 1 97.19 188 ARG B CA 1
ATOM 5861 C C . ARG B 1 188 ? -2.625 -47.094 -5.969 1 97.19 188 ARG B C 1
ATOM 5863 O O . ARG B 1 188 ? -2.795 -46.312 -6.887 1 97.19 188 ARG B O 1
ATOM 5870 N N . VAL B 1 189 ? -1.556 -47.188 -5.238 1 96.19 189 VAL B N 1
ATOM 5871 C CA . VAL B 1 189 ? -0.447 -46.281 -5.453 1 96.19 189 VAL B CA 1
ATOM 5872 C C . VAL B 1 189 ? 0.74 -47 -6.059 1 96.19 189 VAL B C 1
ATOM 5874 O O . VAL B 1 189 ? 1.082 -48.125 -5.613 1 96.19 189 VAL B O 1
ATOM 5877 N N . PHE B 1 190 ? 1.302 -46.438 -7.066 1 95.31 190 PHE B N 1
ATOM 5878 C CA . PHE B 1 190 ? 2.457 -47 -7.75 1 95.31 190 PHE B CA 1
ATOM 5879 C C . PHE B 1 190 ? 3.658 -46.062 -7.652 1 95.31 190 PHE B C 1
ATOM 5881 O O . PHE B 1 190 ? 3.578 -44.906 -8.047 1 95.31 190 PHE B O 1
ATOM 5888 N N . ASP B 1 191 ? 4.762 -46.656 -7.23 1 91.75 191 ASP B N 1
ATOM 5889 C CA . ASP B 1 191 ? 6.035 -45.969 -7.215 1 91.75 191 ASP B CA 1
ATOM 5890 C C . ASP B 1 191 ? 7.043 -46.625 -8.148 1 91.75 191 ASP B C 1
ATOM 5892 O O . ASP B 1 191 ? 7.059 -47.844 -8.289 1 91.75 191 ASP B O 1
ATOM 5896 N N . SER B 1 192 ? 7.758 -45.969 -9 1 84.44 192 SER B N 1
ATOM 5897 C CA . SER B 1 192 ? 8.711 -46.562 -9.922 1 84.44 192 SER B CA 1
ATOM 5898 C C . SER B 1 192 ? 10.055 -46.812 -9.242 1 84.44 192 SER B C 1
ATOM 5900 O O . SER B 1 192 ? 10.836 -47.656 -9.703 1 84.44 192 SER B O 1
ATOM 5902 N N . GLY B 1 193 ? 10.391 -46.469 -8.133 1 81.69 193 GLY B N 1
ATOM 5903 C CA . GLY B 1 193 ? 11.695 -46.562 -7.512 1 81.69 193 GLY B CA 1
ATOM 5904 C C . GLY B 1 193 ? 12.781 -45.812 -8.273 1 81.69 193 GLY B C 1
ATOM 5905 O O . GLY B 1 193 ? 13.828 -45.5 -7.715 1 81.69 193 GLY B O 1
ATOM 5906 N N . GLU B 1 194 ? 12.586 -45.594 -9.617 1 89.38 194 GLU B N 1
ATOM 5907 C CA . GLU B 1 194 ? 13.609 -45 -10.477 1 89.38 194 GLU B CA 1
ATOM 5908 C C . GLU B 1 194 ? 13.414 -43.469 -10.578 1 89.38 194 GLU B C 1
ATOM 5910 O O . GLU B 1 194 ? 14.32 -42.75 -11 1 89.38 194 GLU B O 1
ATOM 5915 N N . GLY B 1 195 ? 12.289 -43.094 -10.273 1 94 195 GLY B N 1
ATOM 5916 C CA . GLY B 1 195 ? 12.023 -41.688 -10.438 1 94 195 GLY B CA 1
ATOM 5917 C C . GLY B 1 195 ? 10.594 -41.281 -10.102 1 94 195 GLY B C 1
ATOM 5918 O O . GLY B 1 195 ? 9.883 -42.062 -9.445 1 94 195 GLY B O 1
ATOM 5919 N N . SER B 1 196 ? 10.266 -40.031 -10.477 1 95.31 196 SER B N 1
ATOM 5920 C CA . SER B 1 196 ? 8.938 -39.5 -10.227 1 95.31 196 SER B CA 1
ATOM 5921 C C . SER B 1 196 ? 8.086 -39.531 -11.492 1 95.31 196 SER B C 1
ATOM 5923 O O . SER B 1 196 ? 8.57 -39.219 -12.578 1 95.31 196 SER B O 1
ATOM 5925 N N . PHE B 1 197 ? 6.836 -39.875 -11.336 1 95.88 197 PHE B N 1
ATOM 5926 C CA . PHE B 1 197 ? 5.91 -39.75 -12.461 1 95.88 197 PHE B CA 1
ATOM 5927 C C . PHE B 1 197 ? 5.547 -38.312 -12.734 1 95.88 197 PHE B C 1
ATOM 5929 O O . PHE B 1 197 ? 5.551 -37.469 -11.82 1 95.88 197 PHE B O 1
ATOM 5936 N N . SER B 1 198 ? 5.219 -37.844 -13.938 1 93.81 198 SER B N 1
ATOM 5937 C CA . SER B 1 198 ? 4.984 -36.438 -14.203 1 93.81 198 SER B CA 1
ATOM 5938 C C . SER B 1 198 ? 3.742 -36.219 -15.062 1 93.81 198 SER B C 1
ATOM 5940 O O . SER B 1 198 ? 3.172 -35.125 -15.094 1 93.81 198 SER B O 1
ATOM 5942 N N . SER B 1 199 ? 3.201 -36.969 -15.805 1 95.19 199 SER B N 1
ATOM 5943 C CA . SER B 1 199 ? 1.991 -36.969 -16.625 1 95.19 199 SER B CA 1
ATOM 5944 C C . SER B 1 199 ? 1.45 -38.375 -16.812 1 95.19 199 SER B C 1
ATOM 5946 O O . SER B 1 199 ? 2.205 -39.344 -16.766 1 95.19 199 SER B O 1
ATOM 5948 N N . ALA B 1 200 ? 0.114 -38.406 -16.953 1 97.75 200 ALA B N 1
ATOM 5949 C CA . ALA B 1 200 ? -0.465 -39.719 -17.109 1 97.75 200 ALA B CA 1
ATOM 5950 C C . ALA B 1 200 ? -1.737 -39.688 -17.938 1 97.75 200 ALA B C 1
ATOM 5952 O O . ALA B 1 200 ? -2.516 -38.719 -17.844 1 97.75 200 ALA B O 1
ATOM 5953 N N . SER B 1 201 ? -1.863 -40.594 -18.766 1 98.06 201 SER B N 1
ATOM 5954 C CA . SER B 1 201 ? -3.059 -40.812 -19.578 1 98.06 201 SER B CA 1
ATOM 5955 C C . SER B 1 201 ? -3.338 -42.281 -19.766 1 98.06 201 SER B C 1
ATOM 5957 O O . SER B 1 201 ? -2.414 -43.094 -19.766 1 98.06 201 SER B O 1
ATOM 5959 N N . ILE B 1 202 ? -4.594 -42.625 -19.844 1 98.06 202 ILE B N 1
ATOM 5960 C CA . ILE B 1 202 ? -4.965 -44.031 -20.016 1 98.06 202 ILE B CA 1
ATOM 5961 C C . ILE B 1 202 ? -5.035 -44.375 -21.5 1 98.06 202 ILE B C 1
ATOM 5963 O O . ILE B 1 202 ? -5.773 -43.75 -22.25 1 98.06 202 ILE B O 1
ATOM 5967 N N . SER B 1 203 ? -4.32 -45.406 -21.875 1 96.62 203 SER B N 1
ATOM 5968 C CA . SER B 1 203 ? -4.27 -45.844 -23.266 1 96.62 203 SER B CA 1
ATOM 5969 C C . SER B 1 203 ? -5.555 -46.562 -23.672 1 96.62 203 SER B C 1
ATOM 5971 O O . SER B 1 203 ? -6.32 -47 -22.797 1 96.62 203 SER B O 1
ATOM 5973 N N . PRO B 1 204 ? -5.773 -46.688 -25.016 1 93 204 PRO B N 1
ATOM 5974 C CA . PRO B 1 204 ? -6.914 -47.5 -25.453 1 93 204 PRO B CA 1
ATOM 5975 C C . PRO B 1 204 ? -6.871 -48.938 -24.938 1 93 204 PRO B C 1
ATOM 5977 O O . PRO B 1 204 ? -7.918 -49.562 -24.75 1 93 204 PRO B O 1
ATOM 5980 N N . GLY B 1 205 ? -5.738 -49.438 -24.672 1 93 205 GLY B N 1
ATOM 5981 C CA . GLY B 1 205 ? -5.578 -50.781 -24.125 1 93 205 GLY B CA 1
ATOM 5982 C C . GLY B 1 205 ? -5.734 -50.812 -22.625 1 93 205 GLY B C 1
ATOM 5983 O O . GLY B 1 205 ? -5.441 -51.844 -22 1 93 205 GLY B O 1
ATOM 5984 N N . MET B 1 206 ? -6.102 -49.781 -22.031 1 95.75 206 MET B N 1
ATOM 5985 C CA . MET B 1 206 ? -6.461 -49.688 -20.625 1 95.75 206 MET B CA 1
ATOM 5986 C C . MET B 1 206 ? -5.227 -49.812 -19.734 1 95.75 206 MET B C 1
ATOM 5988 O O . MET B 1 206 ? -5.324 -50.281 -18.594 1 95.75 206 MET B O 1
ATOM 5992 N N . LYS B 1 207 ? -4.109 -49.5 -20.25 1 96.94 207 LYS B N 1
ATOM 5993 C CA . LYS B 1 207 ? -2.91 -49.25 -19.469 1 96.94 207 LYS B CA 1
ATOM 5994 C C . LYS B 1 207 ? -2.684 -47.75 -19.25 1 96.94 207 LYS B C 1
ATOM 5996 O O . LYS B 1 207 ? -3.24 -46.938 -19.984 1 96.94 207 LYS B O 1
ATOM 6001 N N . VAL B 1 208 ? -1.884 -47.469 -18.219 1 98.25 208 VAL B N 1
ATOM 6002 C CA . VAL B 1 208 ? -1.589 -46.062 -17.969 1 98.25 208 VAL B CA 1
ATOM 6003 C C . VAL B 1 208 ? -0.253 -45.688 -18.609 1 98.25 208 VAL B C 1
ATOM 6005 O O . VAL B 1 208 ? 0.783 -46.281 -18.281 1 98.25 208 VAL B O 1
ATOM 6008 N N . THR B 1 209 ? -0.272 -44.812 -19.609 1 98.25 209 THR B N 1
ATOM 6009 C CA . THR B 1 209 ? 0.941 -44.188 -20.125 1 98.25 209 THR B CA 1
ATOM 6010 C C . THR B 1 209 ? 1.35 -43 -19.281 1 98.25 209 THR B C 1
ATOM 6012 O O . THR B 1 209 ? 0.528 -42.125 -18.984 1 98.25 209 THR B O 1
ATOM 6015 N N . ALA B 1 210 ? 2.625 -42.938 -18.844 1 98.19 210 ALA B N 1
ATOM 6016 C CA . ALA B 1 210 ? 3.076 -41.875 -17.953 1 98.19 210 ALA B CA 1
ATOM 6017 C C . ALA B 1 210 ? 4.5 -41.438 -18.297 1 98.19 210 ALA B C 1
ATOM 6019 O O . ALA B 1 210 ? 5.25 -42.188 -18.922 1 98.19 210 ALA B O 1
ATOM 6020 N N . GLY B 1 211 ? 4.75 -40.156 -18.094 1 97.38 211 GLY B N 1
ATOM 6021 C CA . GLY B 1 211 ? 6.145 -39.781 -18.016 1 97.38 211 GLY B CA 1
ATOM 6022 C C . GLY B 1 211 ? 6.828 -40.25 -16.734 1 97.38 211 GLY B C 1
ATOM 6023 O O . GLY B 1 211 ? 6.199 -40.312 -15.688 1 97.38 211 GLY B O 1
ATOM 6024 N N . LEU B 1 212 ? 8.039 -40.531 -16.797 1 96.88 212 LEU B N 1
ATOM 6025 C CA . LEU B 1 212 ? 8.891 -40.875 -15.656 1 96.88 212 LEU B CA 1
ATOM 6026 C C . LEU B 1 212 ? 10.172 -40.031 -15.672 1 96.88 212 LEU B C 1
ATOM 6028 O O . LEU B 1 212 ? 11.031 -40.25 -16.531 1 96.88 212 LEU B O 1
ATOM 6032 N N . GLU B 1 213 ? 10.227 -39.156 -14.789 1 95.62 213 GLU B N 1
ATOM 6033 C CA . GLU B 1 213 ? 11.422 -38.312 -14.641 1 95.62 213 GLU B CA 1
ATOM 6034 C C . GLU B 1 213 ? 12.453 -39 -13.742 1 95.62 213 GLU B C 1
ATOM 6036 O O . GLU B 1 213 ? 12.227 -39.156 -12.539 1 95.62 213 GLU B O 1
ATOM 6041 N N . THR B 1 214 ? 13.547 -39.312 -14.32 1 95.06 214 THR B N 1
ATOM 6042 C CA . THR B 1 214 ? 14.648 -39.906 -13.586 1 95.06 214 THR B CA 1
ATOM 6043 C C . THR B 1 214 ? 15.695 -38.875 -13.203 1 95.06 214 THR B C 1
ATOM 6045 O O . THR B 1 214 ? 15.398 -37.688 -13.18 1 95.06 214 THR B O 1
ATOM 6048 N N . ALA B 1 215 ? 16.828 -39.312 -12.836 1 92.94 215 ALA B N 1
ATOM 6049 C CA . ALA B 1 215 ? 17.844 -38.406 -12.273 1 92.94 215 ALA B CA 1
ATOM 6050 C C . ALA B 1 215 ? 18.125 -37.25 -13.219 1 92.94 215 ALA B C 1
ATOM 6052 O O . ALA B 1 215 ? 18.188 -36.094 -12.789 1 92.94 215 ALA B O 1
ATOM 6053 N N . ARG B 1 216 ? 18.25 -37.562 -14.562 1 92.62 216 ARG B N 1
ATOM 6054 C CA . ARG B 1 216 ? 18.703 -36.5 -15.445 1 92.62 216 ARG B CA 1
ATOM 6055 C C . ARG B 1 216 ? 17.828 -36.406 -16.688 1 92.62 216 ARG B C 1
ATOM 6057 O O . ARG B 1 216 ? 17.969 -35.469 -17.484 1 92.62 216 ARG B O 1
ATOM 6064 N N . GLU B 1 217 ? 16.969 -37.375 -16.875 1 94.62 217 GLU B N 1
ATOM 6065 C CA . GLU B 1 217 ? 16.141 -37.375 -18.078 1 94.62 217 GLU B CA 1
ATOM 6066 C C . GLU B 1 217 ? 14.75 -37.938 -17.781 1 94.62 217 GLU B C 1
ATOM 6068 O O . GLU B 1 217 ? 14.523 -38.531 -16.719 1 94.62 217 GLU B O 1
ATOM 6073 N N . ALA B 1 218 ? 13.883 -37.719 -18.703 1 96.44 218 ALA B N 1
ATOM 6074 C CA . ALA B 1 218 ? 12.523 -38.281 -18.609 1 96.44 218 ALA B CA 1
ATOM 6075 C C . ALA B 1 218 ? 12.25 -39.281 -19.734 1 96.44 218 ALA B C 1
ATOM 6077 O O . ALA B 1 218 ? 12.773 -39.125 -20.844 1 96.44 218 ALA B O 1
ATOM 6078 N N . ARG B 1 219 ? 11.539 -40.25 -19.453 1 95.38 219 ARG B N 1
ATOM 6079 C CA . ARG B 1 219 ? 11.117 -41.219 -20.469 1 95.38 219 ARG B CA 1
ATOM 6080 C C . ARG B 1 219 ? 9.625 -41.5 -20.344 1 95.38 219 ARG B C 1
ATOM 6082 O O . ARG B 1 219 ? 8.977 -41.062 -19.406 1 95.38 219 ARG B O 1
ATOM 6089 N N . LEU B 1 220 ? 9.148 -42.156 -21.359 1 97.56 220 LEU B N 1
ATOM 6090 C CA . LEU B 1 220 ? 7.75 -42.562 -21.359 1 97.56 220 LEU B CA 1
ATOM 6091 C C . LEU B 1 220 ? 7.629 -44.031 -20.953 1 97.56 220 LEU B C 1
ATOM 6093 O O . LEU B 1 220 ? 8.406 -44.875 -21.406 1 97.56 220 LEU B O 1
ATOM 6097 N N . VAL B 1 221 ? 6.656 -44.281 -20.109 1 97.62 221 VAL B N 1
ATOM 6098 C CA . VAL B 1 221 ? 6.457 -45.656 -19.625 1 97.62 221 VAL B CA 1
ATOM 6099 C C . VAL B 1 221 ? 4.977 -46 -19.688 1 97.62 221 VAL B C 1
ATOM 6101 O O . VAL B 1 221 ? 4.125 -45.125 -19.844 1 97.62 221 VAL B O 1
ATOM 6104 N N . THR B 1 222 ? 4.711 -47.25 -19.641 1 97.25 222 THR B N 1
ATOM 6105 C CA . THR B 1 222 ? 3.371 -47.781 -19.422 1 97.25 222 THR B CA 1
ATOM 6106 C C . THR B 1 222 ? 3.293 -48.531 -18.094 1 97.25 222 THR B C 1
ATOM 6108 O O . THR B 1 222 ? 4.223 -49.25 -17.719 1 97.25 222 THR B O 1
ATOM 6111 N N . VAL B 1 223 ? 2.25 -48.312 -17.406 1 97.69 223 VAL B N 1
ATOM 6112 C CA . VAL B 1 223 ? 1.992 -48.969 -16.141 1 97.69 223 VAL B CA 1
ATOM 6113 C C . VAL B 1 223 ? 0.717 -49.812 -16.234 1 97.69 223 VAL B C 1
ATOM 6115 O O . VAL B 1 223 ? -0.335 -49.312 -16.625 1 97.69 223 VAL B O 1
ATOM 6118 N N . ASP B 1 224 ? 0.816 -51.094 -15.875 1 96.62 224 ASP B N 1
ATOM 6119 C CA . ASP B 1 224 ? -0.37 -51.938 -15.797 1 96.62 224 ASP B CA 1
ATOM 6120 C C . ASP B 1 224 ? -1.119 -51.719 -14.484 1 96.62 224 ASP B C 1
ATOM 6122 O O . ASP B 1 224 ? -0.593 -52.031 -13.406 1 96.62 224 ASP B O 1
ATOM 6126 N N . PRO B 1 225 ? -2.299 -51.219 -14.586 1 95.88 225 PRO B N 1
ATOM 6127 C CA . PRO B 1 225 ? -3.016 -50.906 -13.352 1 95.88 225 PRO B CA 1
ATOM 6128 C C . PRO B 1 225 ? -3.375 -52.125 -12.523 1 95.88 225 PRO B C 1
ATOM 6130 O O . PRO B 1 225 ? -3.744 -52 -11.352 1 95.88 225 PRO B O 1
ATOM 6133 N N . ARG B 1 226 ? -3.307 -53.312 -13 1 91.56 226 ARG B N 1
ATOM 6134 C CA . ARG B 1 226 ? -3.67 -54.531 -12.289 1 91.56 226 ARG B CA 1
ATOM 6135 C C . ARG B 1 226 ? -2.553 -54.969 -11.344 1 91.56 226 ARG B C 1
ATOM 6137 O O . ARG B 1 226 ? -2.812 -55.375 -10.211 1 91.56 226 ARG B O 1
ATOM 6144 N N . ASP B 1 227 ? -1.316 -54.844 -11.844 1 91.75 227 ASP B N 1
ATOM 6145 C CA . ASP B 1 227 ? -0.244 -55.375 -11.008 1 91.75 227 ASP B CA 1
ATOM 6146 C C . ASP B 1 227 ? 0.841 -54.312 -10.773 1 91.75 227 ASP B C 1
ATOM 6148 O O . ASP B 1 227 ? 1.772 -54.531 -10 1 91.75 227 ASP B O 1
ATOM 6152 N N . GLY B 1 228 ? 0.786 -53.281 -11.484 1 91.88 228 GLY B N 1
ATOM 6153 C CA . GLY B 1 228 ? 1.701 -52.188 -11.227 1 91.88 228 GLY B CA 1
ATOM 6154 C C . GLY B 1 228 ? 3.004 -52.281 -11.992 1 91.88 228 GLY B C 1
ATOM 6155 O O . GLY B 1 228 ? 3.926 -51.5 -11.789 1 91.88 228 GLY B O 1
ATOM 6156 N N . SER B 1 229 ? 3.09 -53.25 -12.867 1 94.5 229 SER B N 1
ATOM 6157 C CA . SER B 1 229 ? 4.316 -53.375 -13.648 1 94.5 229 SER B CA 1
ATOM 6158 C C . SER B 1 229 ? 4.559 -52.156 -14.523 1 94.5 229 SER B C 1
ATOM 6160 O O . SER B 1 229 ? 3.625 -51.625 -15.125 1 94.5 229 SER B O 1
ATOM 6162 N N . VAL B 1 230 ? 5.816 -51.688 -14.523 1 95.31 230 VAL B N 1
ATOM 6163 C CA . VAL B 1 230 ? 6.234 -50.531 -15.305 1 95.31 230 VAL B CA 1
ATOM 6164 C C . VAL B 1 230 ? 7.133 -50.969 -16.453 1 95.31 230 VAL B C 1
ATOM 6166 O O . VAL B 1 230 ? 8.125 -51.688 -16.234 1 95.31 230 VAL B O 1
ATOM 6169 N N . GLU B 1 231 ? 6.793 -50.594 -17.641 1 95.31 231 GLU B N 1
ATOM 6170 C CA . GLU B 1 231 ? 7.586 -50.906 -18.828 1 95.31 231 GLU B CA 1
ATOM 6171 C C . GLU B 1 231 ? 7.844 -49.656 -19.672 1 95.31 231 GLU B C 1
ATOM 6173 O O . GLU B 1 231 ? 7.004 -48.781 -19.734 1 95.31 231 GLU B O 1
ATOM 6178 N N . ASP B 1 232 ? 9 -49.625 -20.297 1 95.62 232 ASP B N 1
ATOM 6179 C CA . ASP B 1 232 ? 9.281 -48.531 -21.219 1 95.62 232 ASP B CA 1
ATOM 6180 C C . ASP B 1 232 ? 8.328 -48.562 -22.406 1 95.62 232 ASP B C 1
ATOM 6182 O O . ASP B 1 232 ? 7.996 -49.625 -22.922 1 95.62 232 ASP B O 1
ATOM 6186 N N . LEU B 1 233 ? 7.871 -47.406 -22.734 1 96.06 233 LEU B N 1
ATOM 6187 C CA . LEU B 1 233 ? 7.016 -47.312 -23.906 1 96.06 233 LEU B CA 1
ATOM 6188 C C . LEU B 1 233 ? 7.848 -47.156 -25.172 1 96.06 233 LEU B C 1
ATOM 6190 O O . LEU B 1 233 ? 8.648 -46.219 -25.281 1 96.06 233 LEU B O 1
ATOM 6194 N N . GLU B 1 234 ? 7.652 -48 -26.078 1 92.75 234 GLU B N 1
ATOM 6195 C CA . GLU B 1 234 ? 8.32 -47.875 -27.375 1 92.75 234 GLU B CA 1
ATOM 6196 C C . GLU B 1 234 ? 7.512 -47.031 -28.328 1 92.75 234 GLU B C 1
ATOM 6198 O O . GLU B 1 234 ? 6.316 -47.25 -28.531 1 92.75 234 GLU B O 1
ATOM 6203 N N . LEU B 1 235 ? 8.18 -46.031 -28.844 1 93.94 235 LEU B N 1
ATOM 6204 C CA . LEU B 1 235 ? 7.523 -45.156 -29.812 1 93.94 235 LEU B CA 1
ATOM 6205 C C . LEU B 1 235 ? 8.016 -45.469 -31.219 1 93.94 235 LEU B C 1
ATOM 6207 O O . LEU B 1 235 ? 9.172 -45.844 -31.406 1 93.94 235 LEU B O 1
ATOM 6211 N N . PRO B 1 236 ? 7.219 -45.25 -32.156 1 92 236 PRO B N 1
ATOM 6212 C CA . PRO B 1 236 ? 7.602 -45.531 -33.562 1 92 236 PRO B CA 1
ATOM 6213 C C . PRO B 1 236 ? 8.773 -44.656 -34.031 1 92 236 PRO B C 1
ATOM 6215 O O . PRO B 1 236 ? 9.617 -45.125 -34.781 1 92 236 PRO B O 1
ATOM 6218 N N . SER B 1 237 ? 8.758 -43.438 -33.594 1 92.5 237 SER B N 1
ATOM 6219 C CA . SER B 1 237 ? 9.82 -42.5 -34 1 92.5 237 SER B CA 1
ATOM 6220 C C . SER B 1 237 ? 10.82 -42.312 -32.844 1 92.5 237 SER B C 1
ATOM 6222 O O . SER B 1 237 ? 10.461 -42.406 -31.688 1 92.5 237 SER B O 1
ATOM 6224 N N . LYS B 1 238 ? 12.078 -41.906 -33.219 1 93.06 238 LYS B N 1
ATOM 6225 C CA . LYS B 1 238 ? 13.148 -41.719 -32.25 1 93.06 238 LYS B CA 1
ATOM 6226 C C . LYS B 1 238 ? 13.352 -40.25 -31.938 1 93.06 238 LYS B C 1
ATOM 6228 O O . LYS B 1 238 ? 14.25 -39.906 -31.172 1 93.06 238 LYS B O 1
ATOM 6233 N N . ASP B 1 239 ? 12.555 -39.438 -32.5 1 96.81 239 ASP B N 1
ATOM 6234 C CA . ASP B 1 239 ? 12.695 -38 -32.281 1 96.81 239 ASP B CA 1
ATOM 6235 C C . ASP B 1 239 ? 12.602 -37.688 -30.781 1 96.81 239 ASP B C 1
ATOM 6237 O O . ASP B 1 239 ? 13.344 -36.844 -30.281 1 96.81 239 ASP B O 1
ATOM 6241 N N . PHE B 1 240 ? 11.703 -38.312 -30.109 1 96.62 240 PHE B N 1
ATOM 6242 C CA . PHE B 1 240 ? 11.492 -38.062 -28.688 1 96.62 240 PHE B CA 1
ATOM 6243 C C . PHE B 1 240 ? 12.742 -38.406 -27.891 1 96.62 240 PHE B C 1
ATOM 6245 O O . PHE B 1 240 ? 13.203 -37.594 -27.078 1 96.62 240 PHE B O 1
ATO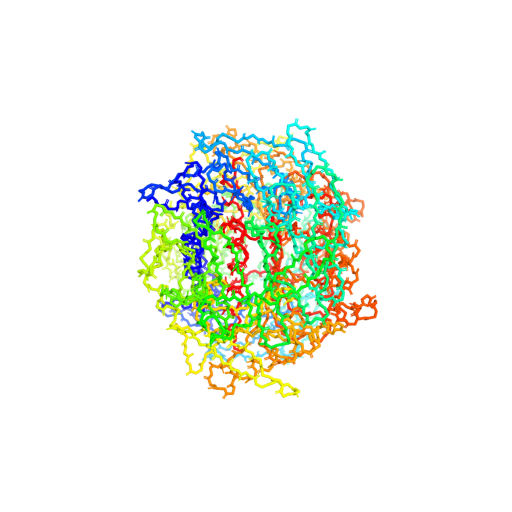M 6252 N N . SER B 1 241 ? 13.234 -39.625 -28.125 1 94.44 241 SER B N 1
ATOM 6253 C CA . SER B 1 241 ? 14.43 -40.031 -27.391 1 94.44 241 SER B CA 1
ATOM 6254 C C . SER B 1 241 ? 15.617 -39.125 -27.734 1 94.44 241 SER B C 1
ATOM 6256 O O . SER B 1 241 ? 16.453 -38.844 -26.875 1 94.44 241 SER B O 1
ATOM 6258 N N . SER B 1 242 ? 15.703 -38.719 -29 1 96.06 242 SER B N 1
ATOM 6259 C CA . SER B 1 242 ? 16.797 -37.844 -29.438 1 96.06 242 SER B CA 1
ATOM 6260 C C . SER B 1 242 ? 16.703 -36.469 -28.766 1 96.06 242 SER B C 1
ATOM 6262 O O . SER B 1 242 ? 17.719 -35.781 -28.609 1 96.06 242 SER B O 1
ATOM 6264 N N . TYR B 1 243 ? 15.492 -36.062 -28.453 1 96.44 243 TYR B N 1
ATOM 6265 C CA . TYR B 1 243 ? 15.273 -34.781 -27.797 1 96.44 243 TYR B CA 1
ATOM 6266 C C . TYR B 1 243 ? 15.812 -34.812 -26.359 1 96.44 243 TYR B C 1
ATOM 6268 O O . TYR B 1 243 ? 16.141 -33.75 -25.797 1 96.44 243 TYR B O 1
ATOM 6276 N N . ARG B 1 244 ? 15.961 -35.969 -25.766 1 96 244 ARG B N 1
ATOM 6277 C CA . ARG B 1 244 ? 16.453 -36.156 -24.406 1 96 244 ARG B CA 1
ATOM 6278 C C . ARG B 1 244 ? 15.734 -35.219 -23.422 1 96 244 ARG B C 1
ATOM 6280 O O . ARG B 1 244 ? 16.375 -34.438 -22.734 1 96 244 ARG B O 1
ATOM 6287 N N . PRO B 1 245 ? 14.406 -35.406 -23.344 1 97.25 245 PRO B N 1
ATOM 6288 C CA . PRO B 1 245 ? 13.672 -34.5 -22.453 1 97.25 245 PRO B CA 1
ATOM 6289 C C . PRO B 1 245 ? 14.039 -34.688 -20.984 1 97.25 245 PRO B C 1
ATOM 6291 O O . PRO B 1 245 ? 14.469 -35.781 -20.594 1 97.25 245 PRO B O 1
ATOM 6294 N N . THR B 1 246 ? 13.961 -33.656 -20.188 1 96.62 246 THR B N 1
ATOM 6295 C CA . THR B 1 246 ? 14.18 -33.719 -18.75 1 96.62 246 THR B CA 1
ATOM 6296 C C . THR B 1 246 ? 12.852 -33.75 -18 1 96.62 246 THR B C 1
ATOM 6298 O O . THR B 1 246 ? 12.805 -34.062 -16.812 1 96.62 246 THR B O 1
ATOM 6301 N N . ALA B 1 247 ? 11.758 -33.438 -18.672 1 95.75 247 ALA B N 1
ATOM 6302 C CA . ALA B 1 247 ? 10.43 -33.438 -18.078 1 95.75 247 ALA B CA 1
ATOM 6303 C C . ALA B 1 247 ? 9.359 -33.688 -19.141 1 95.75 247 ALA B C 1
ATOM 6305 O O . ALA B 1 247 ? 9.5 -33.25 -20.281 1 95.75 247 ALA B O 1
ATOM 6306 N N . ILE B 1 248 ? 8.336 -34.406 -18.781 1 97.19 248 ILE B N 1
ATOM 6307 C CA . ILE B 1 248 ? 7.117 -34.531 -19.578 1 97.19 248 ILE B CA 1
ATOM 6308 C C . ILE B 1 248 ? 6.02 -33.656 -18.969 1 97.19 248 ILE B C 1
ATOM 6310 O O . ILE B 1 248 ? 5.453 -34 -17.922 1 97.19 248 ILE B O 1
ATOM 6314 N N . THR B 1 249 ? 5.727 -32.625 -19.688 1 96.31 249 THR B N 1
ATOM 6315 C CA . THR B 1 249 ? 4.828 -31.625 -19.094 1 96.31 249 THR B CA 1
ATOM 6316 C C . THR B 1 249 ? 3.375 -31.953 -19.438 1 96.31 249 THR B C 1
ATOM 6318 O O . THR B 1 249 ? 2.457 -31.469 -18.766 1 96.31 249 THR B O 1
ATOM 6321 N N . TRP B 1 250 ? 3.152 -32.688 -20.5 1 97.56 250 TRP B N 1
ATOM 6322 C CA . TRP B 1 250 ? 1.8 -33.125 -20.828 1 97.56 250 TRP B CA 1
ATOM 6323 C C . TRP B 1 250 ? 1.83 -34.312 -21.766 1 97.56 250 TRP B C 1
ATOM 6325 O O . TRP B 1 250 ? 2.705 -34.406 -22.641 1 97.56 250 TRP B O 1
ATOM 6335 N N . LEU B 1 251 ? 0.873 -35.25 -21.625 1 98 251 LEU B N 1
ATOM 6336 C CA . LEU B 1 251 ? 0.654 -36.312 -22.609 1 98 251 LEU B CA 1
ATOM 6337 C C . LEU B 1 251 ? -0.809 -36.75 -22.625 1 98 251 LEU B C 1
ATOM 6339 O O . LEU B 1 251 ? -1.509 -36.625 -21.609 1 98 251 LEU B O 1
ATOM 6343 N N . GLY B 1 252 ? -1.237 -37.125 -23.672 1 97.56 252 GLY B N 1
ATOM 6344 C CA . GLY B 1 252 ? -2.6 -37.625 -23.844 1 97.56 252 GLY B CA 1
ATOM 6345 C C . GLY B 1 252 ? -2.836 -38.312 -25.172 1 97.56 252 GLY B C 1
ATOM 6346 O O . GLY B 1 252 ? -2.113 -38.062 -26.141 1 97.56 252 GLY B O 1
ATOM 6347 N N . TYR B 1 253 ? -3.791 -39.188 -25.203 1 97.12 253 TYR B N 1
ATOM 6348 C CA . TYR B 1 253 ? -4.195 -39.844 -26.438 1 97.12 253 TYR B CA 1
ATOM 6349 C C . TYR B 1 253 ? -5.238 -39 -27.188 1 97.12 253 TYR B C 1
ATOM 6351 O O . TYR B 1 253 ? -6.254 -38.625 -26.594 1 97.12 253 TYR B O 1
ATOM 6359 N N . LEU B 1 254 ? -4.957 -38.75 -28.469 1 96.56 254 LEU B N 1
ATOM 6360 C CA . LEU B 1 254 ? -5.895 -38.062 -29.344 1 96.56 254 LEU B CA 1
ATOM 6361 C C . LEU B 1 254 ? -7.035 -38.969 -29.766 1 96.56 254 LEU B C 1
ATOM 6363 O O . LEU B 1 254 ? -6.926 -40.219 -29.656 1 96.56 254 LEU B O 1
ATOM 6367 N N . PRO B 1 255 ? -8.156 -38.375 -30.25 1 94.06 255 PRO B N 1
ATOM 6368 C CA . PRO B 1 255 ? -9.305 -39.188 -30.625 1 94.06 255 PRO B CA 1
ATOM 6369 C C . PRO B 1 255 ? -8.969 -40.219 -31.719 1 94.06 255 PRO B C 1
ATOM 6371 O O . PRO B 1 255 ? -9.625 -41.25 -31.828 1 94.06 255 PRO B O 1
ATOM 6374 N N . ASP B 1 256 ? -7.961 -40 -32.531 1 94.12 256 ASP B N 1
ATOM 6375 C CA . ASP B 1 256 ? -7.594 -40.906 -33.594 1 94.12 256 ASP B CA 1
ATOM 6376 C C . ASP B 1 256 ? -6.617 -41.969 -33.094 1 94.12 256 ASP B C 1
ATOM 6378 O O . ASP B 1 256 ? -6.086 -42.75 -33.906 1 94.12 256 ASP B O 1
ATOM 6382 N N . GLY B 1 257 ? -6.348 -41.969 -31.812 1 93.38 257 GLY B N 1
ATOM 6383 C CA . GLY B 1 257 ? -5.566 -43.031 -31.203 1 93.38 257 GLY B CA 1
ATOM 6384 C C . GLY B 1 257 ? -4.098 -42.688 -31.047 1 93.38 257 GLY B C 1
ATOM 6385 O O . GLY B 1 257 ? -3.361 -43.375 -30.344 1 93.38 257 GLY B O 1
ATOM 6386 N N . ARG B 1 258 ? -3.588 -41.625 -31.688 1 95.69 258 ARG B N 1
ATOM 6387 C CA . ARG B 1 258 ? -2.184 -41.25 -31.594 1 95.69 258 ARG B CA 1
ATOM 6388 C C . ARG B 1 258 ? -1.874 -40.656 -30.219 1 95.69 258 ARG B C 1
ATOM 6390 O O . ARG B 1 258 ? -2.74 -40.031 -29.594 1 95.69 258 ARG B O 1
ATOM 6397 N N . LEU B 1 259 ? -0.695 -40.875 -29.75 1 97.5 259 LEU B N 1
ATOM 6398 C CA . LEU B 1 259 ? -0.23 -40.312 -28.484 1 97.5 259 LEU B CA 1
ATOM 6399 C C . LEU B 1 259 ? 0.448 -38.969 -28.719 1 97.5 259 LEU B C 1
ATOM 6401 O O . LEU B 1 259 ? 1.416 -38.875 -29.469 1 97.5 259 LEU B O 1
ATOM 6405 N N . ALA B 1 260 ? -0.059 -37.906 -28.156 1 98.25 260 ALA B N 1
ATOM 6406 C CA . ALA B 1 260 ? 0.579 -36.594 -28.141 1 98.25 260 ALA B CA 1
ATOM 6407 C C . ALA B 1 260 ? 1.366 -36.375 -26.844 1 98.25 260 ALA B C 1
ATOM 6409 O O . ALA B 1 260 ? 0.887 -36.719 -25.766 1 98.25 260 ALA B O 1
ATOM 6410 N N . VAL B 1 261 ? 2.598 -35.875 -26.906 1 98.5 261 VAL B N 1
ATOM 6411 C CA . VAL B 1 261 ? 3.469 -35.625 -25.766 1 98.5 261 VAL B CA 1
ATOM 6412 C C . VAL B 1 261 ? 4.086 -34.25 -25.875 1 98.5 261 VAL B C 1
ATOM 6414 O O . VAL B 1 261 ? 4.523 -33.844 -26.953 1 98.5 261 VAL B O 1
ATOM 6417 N N . VAL B 1 262 ? 4.035 -33.469 -24.891 1 98.5 262 VAL B N 1
ATOM 6418 C CA . VAL B 1 262 ? 4.801 -32.25 -24.75 1 98.5 262 VAL B CA 1
ATOM 6419 C C . VAL B 1 262 ? 5.934 -32.469 -23.75 1 98.5 262 VAL B C 1
ATOM 6421 O O . VAL B 1 262 ? 5.688 -32.781 -22.578 1 98.5 262 VAL B O 1
ATOM 6424 N N . ALA B 1 263 ? 7.098 -32.312 -24.172 1 98.19 263 ALA B N 1
ATOM 6425 C CA . ALA B 1 263 ? 8.273 -32.594 -23.344 1 98.19 263 ALA B CA 1
ATOM 6426 C C . ALA B 1 263 ? 9.203 -31.375 -23.312 1 98.19 263 ALA B C 1
ATOM 6428 O O . ALA B 1 263 ? 9.289 -30.609 -24.281 1 98.19 263 ALA B O 1
ATOM 6429 N N . ARG B 1 264 ? 9.828 -31.234 -22.219 1 97.06 264 ARG B N 1
ATOM 6430 C CA . ARG B 1 264 ? 10.633 -30.031 -22 1 97.06 264 ARG B CA 1
ATOM 6431 C C . ARG B 1 264 ? 12.102 -30.391 -21.812 1 97.06 264 ARG B C 1
ATOM 6433 O O . ARG B 1 264 ? 12.43 -31.438 -21.25 1 97.06 264 ARG B O 1
ATOM 6440 N N . ARG B 1 265 ? 12.945 -29.547 -22.266 1 96.69 265 ARG B N 1
ATOM 6441 C CA . ARG B 1 265 ? 14.383 -29.531 -22.047 1 96.69 265 ARG B CA 1
ATOM 6442 C C . ARG B 1 265 ? 14.914 -28.109 -21.938 1 96.69 265 ARG B C 1
ATOM 6444 O O . ARG B 1 265 ? 14.648 -27.281 -22.797 1 96.69 265 ARG B O 1
ATOM 6451 N N . GLU B 1 266 ? 15.602 -27.812 -20.828 1 95.94 266 GLU B N 1
ATOM 6452 C CA . GLU B 1 266 ? 16.281 -26.547 -20.609 1 95.94 266 GLU B CA 1
ATOM 6453 C C . GLU B 1 266 ? 15.297 -25.375 -20.75 1 95.94 266 GLU B C 1
ATOM 6455 O O . GLU B 1 266 ? 15.594 -24.391 -21.438 1 95.94 266 GLU B O 1
ATOM 6460 N N . GLY B 1 267 ? 14.094 -25.609 -20.281 1 96.5 267 GLY B N 1
ATOM 6461 C CA . GLY B 1 267 ? 13.117 -24.547 -20.125 1 96.5 267 GLY B CA 1
ATOM 6462 C C . GLY B 1 267 ? 12.273 -24.328 -21.359 1 96.5 267 GLY B C 1
ATOM 6463 O O . GLY B 1 267 ? 11.398 -23.453 -21.391 1 96.5 267 GLY B O 1
ATOM 6464 N N . ARG B 1 268 ? 12.461 -25.125 -22.438 1 97.5 268 ARG B N 1
ATOM 6465 C CA . ARG B 1 268 ? 11.641 -25.078 -23.641 1 97.5 268 ARG B CA 1
ATOM 6466 C C . ARG B 1 268 ? 11.016 -26.438 -23.938 1 97.5 268 ARG B C 1
ATOM 6468 O O . ARG B 1 268 ? 11.57 -27.469 -23.578 1 97.5 268 ARG B O 1
ATOM 6475 N N . SER B 1 269 ? 9.844 -26.406 -24.547 1 97.81 269 SER B N 1
ATOM 6476 C CA . SER B 1 269 ? 9.164 -27.672 -24.812 1 97.81 269 SER B CA 1
ATOM 6477 C C . SER B 1 269 ? 9.047 -27.953 -26.297 1 97.81 269 SER B C 1
ATOM 6479 O O . SER B 1 269 ? 9.156 -27.031 -27.109 1 97.81 269 SER B O 1
ATOM 6481 N N . ALA B 1 270 ? 8.938 -29.172 -26.641 1 98.19 270 ALA B N 1
ATOM 6482 C CA . ALA B 1 270 ? 8.617 -29.672 -27.969 1 98.19 270 ALA B CA 1
ATOM 6483 C C . ALA B 1 270 ? 7.375 -30.547 -27.953 1 98.19 270 ALA B C 1
ATOM 6485 O O . ALA B 1 270 ? 7.035 -31.125 -26.906 1 98.19 270 ALA B O 1
ATOM 6486 N N . VAL B 1 271 ? 6.719 -30.547 -29.078 1 98.62 271 VAL B N 1
ATOM 6487 C CA . VAL B 1 271 ? 5.508 -31.344 -29.234 1 98.62 271 VAL B CA 1
ATOM 6488 C C . VAL B 1 271 ? 5.809 -32.594 -30.078 1 98.62 271 VAL B C 1
ATOM 6490 O O . VAL B 1 271 ? 6.449 -32.5 -31.125 1 98.62 271 VAL B O 1
ATOM 6493 N N . PHE B 1 272 ? 5.363 -33.75 -29.625 1 98.62 272 PHE B N 1
ATOM 6494 C CA . PHE B 1 272 ? 5.574 -35 -30.312 1 98.62 272 PHE B CA 1
ATOM 6495 C C . PHE B 1 272 ? 4.25 -35.75 -30.516 1 98.62 272 PHE B C 1
ATOM 6497 O O . PHE B 1 272 ? 3.406 -35.781 -29.625 1 98.62 272 PHE B O 1
ATOM 6504 N N . ILE B 1 273 ? 4.066 -36.281 -31.672 1 98.19 273 ILE B N 1
ATOM 6505 C CA . ILE B 1 273 ? 2.959 -37.188 -31.984 1 98.19 273 ILE B CA 1
ATOM 6506 C C . ILE B 1 273 ? 3.5 -38.562 -32.344 1 98.19 273 ILE B C 1
ATOM 6508 O O . ILE B 1 273 ? 4.188 -38.719 -33.344 1 98.19 273 ILE B O 1
ATOM 6512 N N . ASP B 1 274 ? 3.219 -39.562 -31.531 1 97.12 274 ASP B N 1
ATOM 6513 C CA . ASP B 1 274 ? 3.75 -40.906 -31.672 1 97.12 274 ASP B CA 1
ATOM 6514 C C . ASP B 1 274 ? 5.273 -40.875 -31.797 1 97.12 274 ASP B C 1
ATOM 6516 O O . ASP B 1 274 ? 5.836 -41.594 -32.656 1 97.12 274 ASP B O 1
ATOM 6520 N N . GLY B 1 275 ? 5.824 -39.938 -30.984 1 97.38 275 GLY B N 1
ATOM 6521 C CA . GLY B 1 275 ? 7.273 -39.875 -30.906 1 97.38 275 GLY B CA 1
ATOM 6522 C C . GLY B 1 275 ? 7.895 -39 -31.969 1 97.38 275 GLY B C 1
ATOM 6523 O O . GLY B 1 275 ? 9.07 -38.625 -31.875 1 97.38 275 GLY B O 1
ATOM 6524 N N . GLU B 1 276 ? 7.141 -38.625 -32.969 1 97.94 276 GLU B N 1
ATOM 6525 C CA . GLU B 1 276 ? 7.641 -37.719 -34.031 1 97.94 276 GLU B CA 1
ATOM 6526 C C . GLU B 1 276 ? 7.5 -36.25 -33.625 1 97.94 276 GLU B C 1
ATOM 6528 O O . GLU B 1 276 ? 6.414 -35.812 -33.219 1 97.94 276 GLU B O 1
ATOM 6533 N N . ARG B 1 277 ? 8.578 -35.562 -33.719 1 98.12 277 ARG B N 1
ATOM 6534 C CA . ARG B 1 277 ? 8.547 -34.156 -33.344 1 98.12 277 ARG B CA 1
ATOM 6535 C C . ARG B 1 277 ? 7.758 -33.344 -34.375 1 98.12 277 ARG B C 1
ATOM 6537 O O . ARG B 1 277 ? 7.98 -33.469 -35.562 1 98.12 277 ARG B O 1
ATOM 6544 N N . VAL B 1 278 ? 6.836 -32.5 -33.906 1 97.94 278 VAL B N 1
ATOM 6545 C CA . VAL B 1 278 ? 6.039 -31.625 -34.75 1 97.94 278 VAL B CA 1
ATOM 6546 C C . VAL B 1 278 ? 6.652 -30.234 -34.75 1 97.94 278 VAL B C 1
ATOM 6548 O O . VAL B 1 278 ? 7.059 -29.719 -33.719 1 97.94 278 VAL B O 1
ATOM 6551 N N . GLU B 1 279 ? 6.773 -29.656 -35.906 1 97.12 279 GLU B N 1
ATOM 6552 C CA . GLU B 1 279 ? 7.23 -28.281 -35.969 1 97.12 279 GLU B CA 1
ATOM 6553 C C . GLU B 1 279 ? 6.301 -27.359 -35.188 1 97.12 279 GLU B C 1
ATOM 6555 O O . GLU B 1 279 ? 5.078 -27.453 -35.281 1 97.12 279 GLU B O 1
ATOM 6560 N N . ALA B 1 280 ? 6.844 -26.531 -34.344 1 97.19 280 ALA B N 1
ATOM 6561 C CA . ALA B 1 280 ? 6.105 -25.594 -33.5 1 97.19 280 ALA B CA 1
ATOM 6562 C C . ALA B 1 280 ? 6.953 -24.375 -33.125 1 97.19 280 ALA B C 1
ATOM 6564 O O . ALA B 1 280 ? 8.18 -24.422 -33.25 1 97.19 280 ALA B O 1
ATOM 6565 N N . PRO B 1 281 ? 6.324 -23.234 -32.812 1 96.62 281 PRO B N 1
ATOM 6566 C CA . PRO B 1 281 ? 7.102 -22.062 -32.375 1 96.62 281 PRO B CA 1
ATOM 6567 C C . PRO B 1 281 ? 7.957 -22.344 -31.156 1 96.62 281 PRO B C 1
ATOM 6569 O O . PRO B 1 281 ? 7.586 -23.156 -30.312 1 96.62 281 PRO B O 1
ATOM 6572 N N . GLN B 1 282 ? 9.094 -21.578 -31.078 1 95.25 282 GLN B N 1
ATOM 6573 C CA . GLN B 1 282 ? 9.969 -21.719 -29.922 1 95.25 282 GLN B CA 1
ATOM 6574 C C . GLN B 1 282 ? 9.297 -21.219 -28.656 1 95.25 282 GLN B C 1
ATOM 6576 O O . GLN B 1 282 ? 8.562 -20.219 -28.688 1 95.25 282 GLN B O 1
ATOM 6581 N N . GLY B 1 283 ? 9.578 -21.844 -27.547 1 97.19 283 GLY B N 1
ATOM 6582 C CA . GLY B 1 283 ? 8.945 -21.547 -26.266 1 97.19 283 GLY B CA 1
ATOM 6583 C C . GLY B 1 283 ? 8.398 -22.781 -25.578 1 97.19 283 GLY B C 1
ATOM 6584 O O . GLY B 1 283 ? 9.062 -23.828 -25.516 1 97.19 283 GLY B O 1
ATOM 6585 N N . ASN B 1 284 ? 7.27 -22.594 -25.016 1 98.25 284 ASN B N 1
ATOM 6586 C CA . ASN B 1 284 ? 6.641 -23.703 -24.312 1 98.25 284 ASN B CA 1
ATOM 6587 C C . ASN B 1 284 ? 5.207 -23.938 -24.797 1 98.25 284 ASN B C 1
ATOM 6589 O O . ASN B 1 284 ? 4.531 -22.984 -25.203 1 98.25 284 ASN B O 1
ATOM 6593 N N . HIS B 1 285 ? 4.781 -25.141 -24.75 1 98.56 285 HIS B N 1
ATOM 6594 C CA . HIS B 1 285 ? 3.463 -25.547 -25.234 1 98.56 285 HIS B CA 1
ATOM 6595 C C . HIS B 1 285 ? 2.676 -26.25 -24.125 1 98.56 285 HIS B C 1
ATOM 6597 O O . HIS B 1 285 ? 3.26 -26.766 -23.172 1 98.56 285 HIS B O 1
ATOM 6603 N N . GLY B 1 286 ? 1.371 -26.141 -24.219 1 97.75 286 GLY B N 1
ATOM 6604 C CA . GLY B 1 286 ? 0.483 -26.828 -23.297 1 97.75 286 GLY B CA 1
ATOM 6605 C C . GLY B 1 286 ? -0.197 -28.031 -23.922 1 97.75 286 GLY B C 1
ATOM 6606 O O . GLY B 1 286 ? 0.391 -28.734 -24.75 1 97.75 286 GLY B O 1
ATOM 6607 N N . ARG B 1 287 ? -1.377 -28.328 -23.438 1 97.44 287 ARG B N 1
ATOM 6608 C CA . ARG B 1 287 ? -2.199 -29.438 -23.922 1 97.44 287 ARG B CA 1
ATOM 6609 C C . ARG B 1 287 ? -2.344 -29.375 -25.438 1 97.44 287 ARG B C 1
ATOM 6611 O O . ARG B 1 287 ? -2.529 -28.312 -26.016 1 97.44 287 ARG B O 1
ATOM 6618 N N . VAL B 1 288 ? -2.273 -30.547 -26.031 1 98.31 288 VAL B N 1
ATOM 6619 C CA . VAL B 1 288 ? -2.475 -30.688 -27.469 1 98.31 288 VAL B CA 1
ATOM 6620 C C . VAL B 1 288 ? -3.826 -31.344 -27.75 1 98.31 288 VAL B C 1
ATOM 6622 O O . VAL B 1 288 ? -4.18 -32.344 -27.125 1 98.31 288 VAL B O 1
ATOM 6625 N N . VAL B 1 289 ? -4.582 -30.75 -28.703 1 98.12 289 VAL B N 1
ATOM 6626 C CA . VAL B 1 289 ? -5.855 -31.359 -29.094 1 98.12 289 VAL B CA 1
ATOM 6627 C C . VAL B 1 289 ? -5.93 -31.5 -30.609 1 98.12 289 VAL B C 1
ATOM 6629 O O . VAL B 1 289 ? -5.148 -30.875 -31.328 1 98.12 289 VAL B O 1
ATOM 6632 N N . LEU B 1 290 ? -6.723 -32.406 -31.031 1 97.44 290 LEU B N 1
ATOM 6633 C CA . LEU B 1 290 ? -7.145 -32.5 -32.406 1 97.44 290 LEU B CA 1
ATOM 6634 C C . LEU B 1 290 ? -8.477 -31.781 -32.625 1 97.44 290 LEU B C 1
ATOM 6636 O O . LEU B 1 290 ? -9.492 -32.156 -32.031 1 97.44 290 LEU B O 1
ATOM 6640 N N . TRP B 1 291 ? -8.414 -30.688 -33.375 1 97.25 291 TRP B N 1
ATOM 6641 C CA . TRP B 1 291 ? -9.594 -29.859 -33.625 1 97.25 291 TRP B CA 1
ATOM 6642 C C . TRP B 1 291 ? -9.797 -29.656 -35.125 1 97.25 291 TRP B C 1
ATOM 6644 O O . TRP B 1 291 ? -9 -28.984 -35.781 1 97.25 291 TRP B O 1
ATOM 6654 N N . ARG B 1 292 ? -10.82 -30.266 -35.75 1 94.44 292 ARG B N 1
ATOM 6655 C CA . ARG B 1 292 ? -11.172 -30.156 -37.156 1 94.44 292 ARG B CA 1
ATOM 6656 C C . ARG B 1 292 ? -10.016 -30.625 -38.031 1 94.44 292 ARG B C 1
ATOM 6658 O O . ARG B 1 292 ? -9.648 -29.938 -39 1 94.44 292 ARG B O 1
ATOM 6665 N N . GLY B 1 293 ? -9.445 -31.578 -37.594 1 93.38 293 GLY B N 1
ATOM 6666 C CA . GLY B 1 293 ? -8.391 -32.219 -38.375 1 93.38 293 GLY B CA 1
ATOM 6667 C C . GLY B 1 293 ? -7.031 -31.562 -38.156 1 93.38 293 GLY B C 1
ATOM 6668 O O . GLY B 1 293 ? -6.043 -32 -38.75 1 93.38 293 GLY B O 1
ATOM 6669 N N . LYS B 1 294 ? -6.996 -30.609 -37.344 1 95.25 294 LYS B N 1
ATOM 6670 C CA . LYS B 1 294 ? -5.734 -29.922 -37.094 1 95.25 294 LYS B CA 1
ATOM 6671 C C . LYS B 1 294 ? -5.301 -30.062 -35.656 1 95.25 294 LYS B C 1
ATOM 6673 O O . LYS B 1 294 ? -6.145 -30.141 -34.75 1 95.25 294 LYS B O 1
ATOM 6678 N N . LEU B 1 295 ? -3.967 -30.078 -35.469 1 98.12 295 LEU B N 1
ATOM 6679 C CA . LEU B 1 295 ? -3.438 -30.016 -34.094 1 98.12 295 LEU B CA 1
ATOM 6680 C C . LEU B 1 295 ? -3.438 -28.594 -33.562 1 98.12 295 LEU B C 1
ATOM 6682 O O . LEU B 1 295 ? -3.096 -27.656 -34.312 1 98.12 295 LEU B O 1
ATOM 6686 N N . VAL B 1 296 ? -3.914 -28.375 -32.375 1 98.44 296 VAL B N 1
ATOM 6687 C CA . VAL B 1 296 ? -3.965 -27.078 -31.703 1 98.44 296 VAL B CA 1
ATOM 6688 C C . VAL B 1 296 ? -3.371 -27.172 -30.312 1 98.44 296 VAL B C 1
ATOM 6690 O O . VAL B 1 296 ? -3.531 -28.203 -29.625 1 98.44 296 VAL B O 1
ATOM 6693 N N . THR B 1 297 ? -2.609 -26.188 -29.891 1 98.56 297 THR B N 1
ATOM 6694 C CA . THR B 1 297 ? -2.008 -26.172 -28.562 1 98.56 297 THR B CA 1
ATOM 6695 C C . THR B 1 297 ? -1.906 -24.734 -28.047 1 98.56 297 THR B C 1
ATOM 6697 O O . THR B 1 297 ? -2.184 -23.781 -28.781 1 98.56 297 THR B O 1
ATOM 6700 N N . SER B 1 298 ? -1.686 -24.609 -26.766 1 98.06 298 SER B N 1
ATOM 6701 C CA . SER B 1 298 ? -1.266 -23.344 -26.188 1 98.06 298 SER B CA 1
ATOM 6702 C C . SER B 1 298 ? 0.221 -23.094 -26.422 1 98.06 298 SER B C 1
ATOM 6704 O O . SER B 1 298 ? 1.014 -24.031 -26.469 1 98.06 298 SER B O 1
ATOM 6706 N N . HIS B 1 299 ? 0.59 -21.844 -26.578 1 98.38 299 HIS B N 1
ATOM 6707 C CA . HIS B 1 299 ? 1.984 -21.469 -26.781 1 98.38 299 HIS B CA 1
ATOM 6708 C C . HIS B 1 299 ? 2.334 -20.203 -26 1 98.38 299 HIS B C 1
ATOM 6710 O O . HIS B 1 299 ? 1.514 -19.281 -25.891 1 98.38 299 HIS B O 1
ATOM 6716 N N . THR B 1 300 ? 3.516 -20.156 -25.469 1 97.5 300 THR B N 1
ATOM 6717 C CA . THR B 1 300 ? 4.008 -18.953 -24.781 1 97.5 300 THR B CA 1
ATOM 6718 C C . THR B 1 300 ? 5.535 -18.938 -24.766 1 97.5 300 THR B C 1
ATOM 6720 O O . THR B 1 300 ? 6.18 -19.953 -25.062 1 97.5 300 THR B O 1
ATOM 6723 N N . SER B 1 301 ? 6.125 -17.828 -24.594 1 96.62 301 SER B N 1
ATOM 6724 C CA . SER B 1 301 ? 7.535 -17.609 -24.297 1 96.62 301 SER B CA 1
ATOM 6725 C C . SER B 1 301 ? 7.719 -16.438 -23.312 1 96.62 301 SER B C 1
ATOM 6727 O O . SER B 1 301 ? 6.742 -15.797 -22.922 1 96.62 301 SER B O 1
ATOM 6729 N N . LEU B 1 302 ? 8.93 -16.156 -22.922 1 96.38 302 LEU B N 1
ATOM 6730 C CA . LEU B 1 302 ? 9.188 -15.039 -22.016 1 96.38 302 LEU B CA 1
ATOM 6731 C C . LEU B 1 302 ? 8.836 -13.719 -22.703 1 96.38 302 LEU B C 1
ATOM 6733 O O . LEU B 1 302 ? 8.625 -12.711 -22.016 1 96.38 302 LEU B O 1
ATOM 6737 N N . SER B 1 303 ? 8.742 -13.75 -24.031 1 93.88 303 SER B N 1
ATOM 6738 C CA . SER B 1 303 ? 8.43 -12.523 -24.75 1 93.88 303 SER B CA 1
ATOM 6739 C C . SER B 1 303 ? 7.062 -12.602 -25.406 1 93.88 303 SER B C 1
ATOM 6741 O O . SER B 1 303 ? 6.668 -11.688 -26.141 1 93.88 303 SER B O 1
ATOM 6743 N N . THR B 1 304 ? 6.387 -13.719 -25.25 1 95.06 304 THR B N 1
ATOM 6744 C CA . THR B 1 304 ? 5.094 -13.906 -25.906 1 95.06 304 THR B CA 1
ATOM 6745 C C . THR B 1 304 ? 4.043 -14.352 -24.891 1 95.06 304 THR B C 1
ATOM 6747 O O . THR B 1 304 ? 4.07 -15.492 -24.422 1 95.06 304 THR B O 1
ATOM 6750 N N . PRO B 1 305 ? 3.031 -13.477 -24.625 1 95.25 305 PRO B N 1
ATOM 6751 C CA . PRO B 1 305 ? 1.947 -13.914 -23.75 1 95.25 305 PRO B CA 1
ATOM 6752 C C . PRO B 1 305 ? 1.249 -15.18 -24.25 1 95.25 305 PRO B C 1
ATOM 6754 O O . PRO B 1 305 ? 1.244 -15.453 -25.453 1 95.25 305 PRO B O 1
ATOM 6757 N N . PRO B 1 306 ? 0.667 -15.945 -23.328 1 96.56 306 PRO B N 1
ATOM 6758 C CA . PRO B 1 306 ? -0.002 -17.188 -23.703 1 96.56 306 PRO B CA 1
ATOM 6759 C C . PRO B 1 306 ? -1.043 -17 -24.812 1 96.56 306 PRO B C 1
ATOM 6761 O O . PRO B 1 306 ? -1.86 -16.078 -24.734 1 96.56 306 PRO B O 1
ATOM 6764 N N . ARG B 1 307 ? -1.008 -17.875 -25.812 1 97.56 307 ARG B N 1
ATOM 6765 C CA . ARG B 1 307 ? -1.877 -17.828 -26.984 1 97.56 307 ARG B CA 1
ATOM 6766 C C . ARG B 1 307 ? -2.215 -19.234 -27.469 1 97.56 307 ARG B C 1
ATOM 6768 O O . ARG B 1 307 ? -1.681 -20.219 -26.938 1 97.56 307 ARG B O 1
ATOM 6775 N N . ILE B 1 308 ? -3.188 -19.344 -28.344 1 98.12 308 ILE B N 1
ATOM 6776 C CA . ILE B 1 308 ? -3.566 -20.609 -28.938 1 98.12 308 ILE B CA 1
ATOM 6777 C C . ILE B 1 308 ? -3.094 -20.656 -30.391 1 98.12 308 ILE B C 1
ATOM 6779 O O . ILE B 1 308 ? -3.381 -19.75 -31.172 1 98.12 308 ILE B O 1
ATOM 6783 N N . VAL B 1 309 ? -2.377 -21.75 -30.766 1 98.31 309 VAL B N 1
ATOM 6784 C CA . VAL B 1 309 ? -1.819 -21.812 -32.125 1 98.31 309 VAL B CA 1
ATOM 6785 C C . VAL B 1 309 ? -2.168 -23.156 -32.75 1 98.31 309 VAL B C 1
ATOM 6787 O O . VAL B 1 309 ? -2.393 -24.141 -32.062 1 98.31 309 VAL B O 1
ATOM 6790 N N . SER B 1 310 ? -2.184 -23.125 -34.031 1 97.75 310 SER B N 1
ATOM 6791 C CA . SER B 1 310 ? -2.271 -24.375 -34.812 1 97.75 310 SER B CA 1
ATOM 6792 C C . SER B 1 310 ? -0.885 -24.922 -35.125 1 97.75 310 SER B C 1
ATOM 6794 O O . SER B 1 310 ? 0.074 -24.156 -35.25 1 97.75 310 SER B O 1
ATOM 6796 N N . LEU B 1 311 ? -0.786 -26.188 -35.125 1 97.5 311 LEU B N 1
ATOM 6797 C CA . LEU B 1 311 ? 0.447 -26.875 -35.531 1 97.5 311 LEU B CA 1
ATOM 6798 C C . LEU B 1 311 ? 0.266 -27.609 -36.844 1 97.5 311 LEU B C 1
ATOM 6800 O O . LEU B 1 311 ? -0.815 -28.125 -37.125 1 97.5 311 LEU B O 1
ATOM 6804 N N . PRO B 1 312 ? 1.33 -27.594 -37.781 1 95.31 312 PRO B N 1
ATOM 6805 C CA . PRO B 1 312 ? 2.711 -27.172 -37.531 1 95.31 312 PRO B CA 1
ATOM 6806 C C . PRO B 1 312 ? 2.941 -25.703 -37.875 1 95.31 312 PRO B C 1
ATOM 6808 O O . PRO B 1 312 ? 4.035 -25.188 -37.656 1 95.31 312 PRO B O 1
ATOM 6811 N N . SER B 1 313 ? 2.023 -24.953 -38.344 1 91.31 313 SER B N 1
ATOM 6812 C CA . SER B 1 313 ? 2.23 -23.609 -38.875 1 91.31 313 SER B CA 1
ATOM 6813 C C . SER B 1 313 ? 2.609 -22.641 -37.781 1 91.31 313 SER B C 1
ATOM 6815 O O . SER B 1 313 ? 3.326 -21.656 -38 1 91.31 313 SER B O 1
ATOM 6817 N N . GLY B 1 314 ? 2.148 -22.906 -36.688 1 94.88 314 GLY B N 1
ATOM 6818 C CA . GLY B 1 314 ? 2.346 -21.953 -35.594 1 94.88 314 GLY B CA 1
ATOM 6819 C C . GLY B 1 314 ? 1.453 -20.734 -35.688 1 94.88 314 GLY B C 1
ATOM 6820 O O . GLY B 1 314 ? 1.639 -19.766 -34.969 1 94.88 314 GLY B O 1
ATOM 6821 N N . GLU B 1 315 ? 0.484 -20.75 -36.562 1 95.56 315 GLU B N 1
ATOM 6822 C CA . GLU B 1 315 ? -0.432 -19.641 -36.75 1 95.56 315 GLU B CA 1
ATOM 6823 C C . GLU B 1 315 ? -1.346 -19.453 -35.562 1 95.56 315 GLU B C 1
ATOM 6825 O O . GLU B 1 315 ? -1.951 -20.422 -35.062 1 95.56 315 GLU B O 1
ATOM 6830 N N . PRO B 1 316 ? -1.428 -18.234 -35.062 1 95.94 316 PRO B N 1
ATOM 6831 C CA . PRO B 1 316 ? -2.273 -18 -33.875 1 95.94 316 PRO B CA 1
ATOM 6832 C C . PRO B 1 316 ? -3.764 -18.047 -34.219 1 95.94 316 PRO B C 1
ATOM 6834 O O . PRO B 1 316 ? -4.195 -17.484 -35.219 1 95.94 316 PRO B O 1
ATOM 6837 N N . LEU B 1 317 ? -4.469 -18.75 -33.438 1 96.38 317 LEU B N 1
ATOM 6838 C CA . LEU B 1 317 ? -5.93 -18.734 -33.469 1 96.38 317 LEU B CA 1
ATOM 6839 C C . LEU B 1 317 ? -6.488 -17.688 -32.531 1 96.38 317 LEU B C 1
ATOM 6841 O O . LEU B 1 317 ? -7.453 -16.984 -32.844 1 96.38 317 LEU B O 1
ATOM 6845 N N . LEU B 1 318 ? -6.008 -17.594 -31.344 1 95.44 318 LEU B N 1
ATOM 6846 C CA . LEU B 1 318 ? -6.32 -16.594 -30.312 1 95.44 318 LEU B CA 1
ATOM 6847 C C . LEU B 1 318 ? -5.043 -16 -29.719 1 95.44 318 LEU B C 1
ATOM 6849 O O . LEU B 1 318 ? -4.156 -16.75 -29.297 1 95.44 318 LEU B O 1
ATOM 6853 N N . GLU B 1 319 ? -4.926 -14.742 -29.703 1 94.12 319 GLU B N 1
ATOM 6854 C CA . GLU B 1 319 ? -3.766 -14.086 -29.125 1 94.12 319 GLU B CA 1
ATOM 6855 C C . GLU B 1 319 ? -4.102 -12.664 -28.688 1 94.12 319 GLU B C 1
ATOM 6857 O O . GLU B 1 319 ? -4.941 -12 -29.297 1 94.12 319 GLU B O 1
ATOM 6862 N N . GLY B 1 320 ? -3.467 -12.367 -27.562 1 89.12 320 GLY B N 1
ATOM 6863 C CA . GLY B 1 320 ? -3.566 -10.969 -27.156 1 89.12 320 GLY B CA 1
ATOM 6864 C C . GLY B 1 320 ? -2.549 -10.078 -27.844 1 89.12 320 GLY B C 1
ATOM 6865 O O . GLY B 1 320 ? -1.517 -10.555 -28.328 1 89.12 320 GLY B O 1
ATOM 6866 N N . GLY B 1 321 ? -2.816 -8.797 -28.047 1 87.06 321 GLY B N 1
ATOM 6867 C CA . GLY B 1 321 ? -1.881 -7.859 -28.641 1 87.06 321 GLY B CA 1
ATOM 6868 C C . GLY B 1 321 ? -1.002 -7.16 -27.625 1 87.06 321 GLY B C 1
ATOM 6869 O O . GLY B 1 321 ? -1.49 -6.375 -26.812 1 87.06 321 GLY B O 1
ATOM 6870 N N . LEU B 1 322 ? 0.248 -7.578 -27.609 1 91.06 322 LEU B N 1
ATOM 6871 C CA . LEU B 1 322 ? 1.227 -6.859 -26.797 1 91.06 322 LEU B CA 1
ATOM 6872 C C . LEU B 1 322 ? 1.658 -5.566 -27.484 1 91.06 322 LEU B C 1
ATOM 6874 O O . LEU B 1 322 ? 2.201 -5.598 -28.578 1 91.06 322 LEU B O 1
ATOM 6878 N N . PRO B 1 323 ? 1.445 -4.438 -26.812 1 92 323 PRO B N 1
ATOM 6879 C CA . PRO B 1 323 ? 1.858 -3.174 -27.438 1 92 323 PRO B CA 1
ATOM 6880 C C . PRO B 1 323 ? 3.344 -3.148 -27.797 1 92 323 PRO B C 1
ATOM 6882 O O . PRO B 1 323 ? 4.168 -3.674 -27.047 1 92 323 PRO B O 1
ATOM 6885 N N . GLU B 1 324 ? 3.709 -2.439 -28.875 1 93.94 324 GLU B N 1
ATOM 6886 C CA . GLU B 1 324 ? 5.059 -2.463 -29.438 1 93.94 324 GLU B CA 1
ATOM 6887 C C . GLU B 1 324 ? 6.074 -1.904 -28.453 1 93.94 324 GLU B C 1
ATOM 6889 O O . GLU B 1 324 ? 7.188 -2.426 -28.328 1 93.94 324 GLU B O 1
ATOM 6894 N N . ASP B 1 325 ? 5.707 -0.866 -27.781 1 94.19 325 ASP B N 1
ATOM 6895 C CA . ASP B 1 325 ? 6.633 -0.253 -26.844 1 94.19 325 ASP B CA 1
ATOM 6896 C C . ASP B 1 325 ? 6.938 -1.195 -25.672 1 94.19 325 ASP B C 1
ATOM 6898 O O . ASP B 1 325 ? 8.062 -1.23 -25.172 1 94.19 325 ASP B O 1
ATOM 6902 N N . LEU B 1 326 ? 5.957 -1.953 -25.234 1 94.25 326 LEU B N 1
ATOM 6903 C CA . LEU B 1 326 ? 6.16 -2.928 -24.156 1 94.25 326 LEU B CA 1
ATOM 6904 C C . LEU B 1 326 ? 6.941 -4.133 -24.672 1 94.25 326 LEU B C 1
ATOM 6906 O O . LEU B 1 326 ? 7.758 -4.703 -23.938 1 94.25 326 LEU B O 1
ATOM 6910 N N . ARG B 1 327 ? 6.699 -4.516 -25.906 1 94.75 327 ARG B N 1
ATOM 6911 C CA . ARG B 1 327 ? 7.488 -5.574 -26.531 1 94.75 327 ARG B CA 1
ATOM 6912 C C . ARG B 1 327 ? 8.969 -5.203 -26.562 1 94.75 327 ARG B C 1
ATOM 6914 O O . ARG B 1 327 ? 9.828 -6.035 -26.281 1 94.75 327 ARG B O 1
ATOM 6921 N N . ARG B 1 328 ? 9.266 -3.916 -26.828 1 94.81 328 ARG B N 1
ATOM 6922 C CA . ARG B 1 328 ? 10.641 -3.434 -26.906 1 94.81 328 ARG B CA 1
ATOM 6923 C C . ARG B 1 328 ? 11.297 -3.404 -25.531 1 94.81 328 ARG B C 1
ATOM 6925 O O . ARG B 1 328 ? 12.523 -3.518 -25.422 1 94.81 328 ARG B O 1
ATOM 6932 N N . SER B 1 329 ? 10.469 -3.227 -24.547 1 94.56 329 SER B N 1
ATOM 6933 C CA . SER B 1 329 ? 11.008 -3.195 -23.188 1 94.56 329 SER B CA 1
ATOM 6934 C C . SER B 1 329 ? 11.492 -4.574 -22.75 1 94.56 329 SER B C 1
ATOM 6936 O O . SER B 1 329 ? 12.312 -4.691 -21.844 1 94.56 329 SER B O 1
ATOM 6938 N N . ILE B 1 330 ? 10.969 -5.617 -23.422 1 93.31 330 ILE B N 1
ATOM 6939 C CA . ILE B 1 330 ? 11.383 -6.996 -23.188 1 93.31 330 ILE B CA 1
ATOM 6940 C C . ILE B 1 330 ? 12.398 -7.414 -24.234 1 93.31 330 ILE B C 1
ATOM 6942 O O . ILE B 1 330 ? 12.047 -8.047 -25.234 1 93.31 330 ILE B O 1
ATOM 6946 N N . ALA B 1 331 ? 13.656 -6.992 -24.266 1 82.38 331 ALA B N 1
ATOM 6947 C CA . ALA B 1 331 ? 14.672 -6.957 -25.312 1 82.38 331 ALA B CA 1
ATOM 6948 C C . ALA B 1 331 ? 15.125 -8.367 -25.688 1 82.38 331 ALA B C 1
ATOM 6950 O O . ALA B 1 331 ? 15.359 -8.656 -26.859 1 82.38 331 ALA B O 1
ATOM 6951 N N . GLY B 1 332 ? 15.445 -9.266 -24.625 1 88 332 GLY B N 1
ATOM 6952 C CA . GLY B 1 332 ? 15.914 -10.609 -24.906 1 88 332 GLY B CA 1
ATOM 6953 C C . GLY B 1 332 ? 15.977 -11.484 -23.672 1 88 332 GLY B C 1
ATOM 6954 O O . GLY B 1 332 ? 16.031 -10.977 -22.547 1 88 332 GLY B O 1
ATOM 6955 N N . SER B 1 333 ? 15.82 -12.773 -24.016 1 94.69 333 SER B N 1
ATOM 6956 C CA . SER B 1 333 ? 15.961 -13.742 -22.922 1 94.69 333 SER B CA 1
ATOM 6957 C C . SER B 1 333 ? 16.938 -14.852 -23.297 1 94.69 333 SER B C 1
ATOM 6959 O O . SER B 1 333 ? 17.141 -15.141 -24.484 1 94.69 333 SER B O 1
ATOM 6961 N N . ARG B 1 334 ? 17.703 -15.281 -22.359 1 96.25 334 ARG B N 1
ATOM 6962 C CA . ARG B 1 334 ? 18.625 -16.375 -22.562 1 96.25 334 ARG B CA 1
ATOM 6963 C C . ARG B 1 334 ? 18.75 -17.234 -21.312 1 96.25 334 ARG B C 1
ATOM 6965 O O . ARG B 1 334 ? 18.453 -16.781 -20.203 1 96.25 334 ARG B O 1
ATOM 6972 N N . LEU B 1 335 ? 19.109 -18.469 -21.531 1 97.94 335 LEU B N 1
ATOM 6973 C CA . LEU B 1 335 ? 19.438 -19.375 -20.453 1 97.94 335 LEU B CA 1
ATOM 6974 C C . LEU B 1 335 ? 20.938 -19.422 -20.203 1 97.94 335 LEU B C 1
ATOM 6976 O O . LEU B 1 335 ? 21.719 -19.547 -21.156 1 97.94 335 LEU B O 1
ATOM 6980 N N . VAL B 1 336 ? 21.359 -19.188 -19.016 1 98.31 336 VAL B N 1
ATOM 6981 C CA . VAL B 1 336 ? 22.766 -19.328 -18.609 1 98.31 336 VAL B CA 1
ATOM 6982 C C . VAL B 1 336 ? 22.875 -20.359 -17.5 1 98.31 336 VAL B C 1
ATOM 6984 O O . VAL B 1 336 ? 21.891 -20.672 -16.828 1 98.31 336 VAL B O 1
ATOM 6987 N N . TRP B 1 337 ? 24 -20.938 -17.344 1 98.38 337 TRP B N 1
ATOM 6988 C CA . TRP B 1 337 ? 24.297 -21.875 -16.266 1 98.38 337 TRP B CA 1
ATOM 6989 C C . TRP B 1 337 ? 25.297 -21.297 -15.289 1 98.38 337 TRP B C 1
ATOM 6991 O O . TRP B 1 337 ? 26.438 -21.016 -15.648 1 98.38 337 TRP B O 1
ATOM 7001 N N . VAL B 1 338 ? 24.906 -21.109 -14.055 1 98.62 338 VAL B N 1
ATOM 7002 C CA . VAL B 1 338 ? 25.688 -20.422 -13.031 1 98.62 338 VAL B CA 1
ATOM 7003 C C . VAL B 1 338 ? 26.281 -21.438 -12.062 1 98.62 338 VAL B C 1
ATOM 7005 O O . VAL B 1 338 ? 25.562 -22.281 -11.523 1 98.62 338 VAL B O 1
ATOM 7008 N N . GLU B 1 339 ? 27.547 -21.344 -11.805 1 98.31 339 GLU B N 1
ATOM 7009 C CA . GLU B 1 339 ? 28.188 -22.234 -10.844 1 98.31 339 GLU B CA 1
ATOM 7010 C C . GLU B 1 339 ? 27.844 -21.844 -9.406 1 98.31 339 GLU B C 1
ATOM 7012 O O . GLU B 1 339 ? 27.969 -20.672 -9.039 1 98.31 339 GLU B O 1
ATOM 7017 N N . SER B 1 340 ? 27.406 -22.812 -8.617 1 98.06 340 SER B N 1
ATOM 7018 C CA . SER B 1 340 ? 27.047 -22.578 -7.227 1 98.06 340 SER B CA 1
ATOM 7019 C C . SER B 1 340 ? 28.156 -23.016 -6.281 1 98.06 340 SER B C 1
ATOM 7021 O O . SER B 1 340 ? 29.281 -23.312 -6.723 1 98.06 340 SER B O 1
ATOM 7023 N N . PHE B 1 341 ? 27.922 -22.969 -5.008 1 97.25 341 PHE B N 1
ATOM 7024 C CA . PHE B 1 341 ? 28.906 -23.125 -3.943 1 97.25 341 PHE B CA 1
ATOM 7025 C C . PHE B 1 341 ? 29.5 -24.531 -3.945 1 97.25 341 PHE B C 1
ATOM 7027 O O . PHE B 1 341 ? 30.625 -24.734 -3.498 1 97.25 341 PHE B O 1
ATOM 7034 N N . ASP B 1 342 ? 28.812 -25.5 -4.484 1 97.81 342 ASP B N 1
ATOM 7035 C CA . ASP B 1 342 ? 29.25 -26.891 -4.422 1 97.81 342 ASP B CA 1
ATOM 7036 C C . ASP B 1 342 ? 29.625 -27.406 -5.809 1 97.81 342 ASP B C 1
ATOM 7038 O O . ASP B 1 342 ? 29.688 -28.625 -6.023 1 97.81 342 ASP B O 1
ATOM 7042 N N . GLY B 1 343 ? 29.672 -26.562 -6.723 1 97.12 343 GLY B N 1
ATOM 7043 C CA . GLY B 1 343 ? 30.047 -26.938 -8.07 1 97.12 343 GLY B CA 1
ATOM 7044 C C . GLY B 1 343 ? 28.859 -27.234 -8.961 1 97.12 343 GLY B C 1
ATOM 7045 O O . GLY B 1 343 ? 29.016 -27.391 -10.18 1 97.12 343 GLY B O 1
ATOM 7046 N N . SER B 1 344 ? 27.688 -27.297 -8.406 1 96.94 344 SER B N 1
ATOM 7047 C CA . SER B 1 344 ? 26.5 -27.484 -9.227 1 96.94 344 SER B CA 1
ATOM 7048 C C . SER B 1 344 ? 26.281 -26.312 -10.172 1 96.94 344 SER B C 1
ATOM 7050 O O . SER B 1 344 ? 26.734 -25.203 -9.906 1 96.94 344 SER B O 1
ATOM 7052 N N . ARG B 1 345 ? 25.656 -26.625 -11.258 1 97.44 345 ARG B N 1
ATOM 7053 C CA . ARG B 1 345 ? 25.328 -25.594 -12.234 1 97.44 345 ARG B CA 1
ATOM 7054 C C . ARG B 1 345 ? 23.844 -25.25 -12.203 1 97.44 345 ARG B C 1
ATOM 7056 O O . ARG B 1 345 ? 23 -26.078 -12.562 1 97.44 345 ARG B O 1
ATOM 7063 N N . VAL B 1 346 ? 23.516 -24.031 -11.836 1 98.69 346 VAL B N 1
ATOM 7064 C CA . VAL B 1 346 ? 22.141 -23.578 -11.664 1 98.69 346 VAL B CA 1
ATOM 7065 C C . VAL B 1 346 ? 21.609 -23.031 -12.992 1 98.69 346 VAL B C 1
ATOM 7067 O O . VAL B 1 346 ? 22.109 -22.031 -13.5 1 98.69 346 VAL B O 1
ATOM 7070 N N . PRO B 1 347 ? 20.625 -23.734 -13.602 1 98.5 347 PRO B N 1
ATOM 7071 C CA . PRO B 1 347 ? 20 -23.109 -14.773 1 98.5 347 PRO B CA 1
ATOM 7072 C C . PRO B 1 347 ? 19.312 -21.781 -14.445 1 98.5 347 PRO B C 1
ATOM 7074 O O . PRO B 1 347 ? 18.469 -21.734 -13.547 1 98.5 347 PRO B O 1
ATOM 7077 N N . THR B 1 348 ? 19.656 -20.734 -15.156 1 98.75 348 THR B N 1
ATOM 7078 C CA . THR B 1 348 ? 19.188 -19.391 -14.828 1 98.75 348 THR B CA 1
ATOM 7079 C C . THR B 1 348 ? 18.75 -18.641 -16.078 1 98.75 348 THR B C 1
ATOM 7081 O O . THR B 1 348 ? 19.547 -18.453 -17 1 98.75 348 THR B O 1
ATOM 7084 N N . TYR B 1 349 ? 17.469 -18.281 -16.109 1 98.62 349 TYR B N 1
ATOM 7085 C CA . TYR B 1 349 ? 17.016 -17.438 -17.203 1 98.62 349 TYR B CA 1
ATOM 7086 C C . TYR B 1 349 ? 17.328 -15.961 -16.938 1 98.62 349 TYR B C 1
ATOM 7088 O O . TYR B 1 349 ? 17.203 -15.5 -15.797 1 98.62 349 TYR B O 1
ATOM 7096 N N . VAL B 1 350 ? 17.703 -15.281 -17.969 1 98.5 350 VAL B N 1
ATOM 7097 C CA . VAL B 1 350 ? 17.969 -13.844 -17.906 1 98.5 350 VAL B CA 1
ATOM 7098 C C . VAL B 1 350 ? 17.062 -13.117 -18.891 1 98.5 350 VAL B C 1
ATOM 7100 O O . VAL B 1 350 ? 17.016 -13.469 -20.078 1 98.5 350 VAL B O 1
ATOM 7103 N N . LEU B 1 351 ? 16.281 -12.234 -18.422 1 98.19 351 LEU B N 1
ATOM 7104 C CA . LEU B 1 351 ? 15.484 -11.328 -19.25 1 98.19 351 LEU B CA 1
ATOM 7105 C C . LEU B 1 351 ? 16.047 -9.914 -19.203 1 98.19 351 LEU B C 1
ATOM 7107 O O . LEU B 1 351 ? 16 -9.25 -18.172 1 98.19 351 LEU B O 1
ATOM 7111 N N . GLU B 1 352 ? 16.562 -9.469 -20.312 1 97.62 352 GLU B N 1
ATOM 7112 C CA . GLU B 1 352 ? 17.141 -8.133 -20.375 1 97.62 352 GLU B CA 1
ATOM 7113 C C . GLU B 1 352 ? 16.094 -7.082 -20.703 1 97.62 352 GLU B C 1
ATOM 7115 O O . GLU B 1 352 ? 15.188 -7.336 -21.5 1 97.62 352 GLU B O 1
ATOM 7120 N N . SER B 1 353 ? 16.203 -5.973 -20.016 1 97.69 353 SER B N 1
ATOM 7121 C CA . SER B 1 353 ? 15.297 -4.859 -20.281 1 97.69 353 SER B CA 1
ATOM 7122 C C . SER B 1 353 ? 15.852 -3.943 -21.375 1 97.69 353 SER B C 1
ATOM 7124 O O . SER B 1 353 ? 17.031 -3.562 -21.328 1 97.69 353 SER B O 1
ATOM 7126 N N . GLY B 1 354 ? 15.023 -3.596 -22.312 1 97.06 354 GLY B N 1
ATOM 7127 C CA . GLY B 1 354 ? 15.391 -2.602 -23.312 1 97.06 354 GLY B CA 1
ATOM 7128 C C . GLY B 1 354 ? 15.422 -1.188 -22.766 1 97.06 354 GLY B C 1
ATOM 7129 O O . GLY B 1 354 ? 15.875 -0.262 -23.438 1 97.06 354 GLY B O 1
ATOM 7130 N N . ARG B 1 355 ? 15.047 -0.999 -21.531 1 95.69 355 ARG B N 1
ATOM 7131 C CA . ARG B 1 355 ? 14.945 0.324 -20.922 1 95.69 355 ARG B CA 1
ATOM 7132 C C . ARG B 1 355 ? 16.016 0.509 -19.844 1 95.69 355 ARG B C 1
ATOM 7134 O O . ARG B 1 355 ? 16.031 1.528 -19.141 1 95.69 355 ARG B O 1
ATOM 7141 N N . ALA B 1 356 ? 16.812 -0.492 -19.656 1 95.81 356 ALA B N 1
ATOM 7142 C CA . ALA B 1 356 ? 17.891 -0.416 -18.656 1 95.81 356 ALA B CA 1
ATOM 7143 C C . ALA B 1 356 ? 19.266 -0.407 -19.328 1 95.81 356 ALA B C 1
ATOM 7145 O O . ALA B 1 356 ? 19.469 -1.085 -20.328 1 95.81 356 ALA B O 1
ATOM 7146 N N . PRO B 1 357 ? 20.188 0.336 -18.719 1 95.75 357 PRO B N 1
ATOM 7147 C CA . PRO B 1 357 ? 21.562 0.215 -19.188 1 95.75 357 PRO B CA 1
ATOM 7148 C C . PRO B 1 357 ? 22.219 -1.1 -18.766 1 95.75 357 PRO B C 1
ATOM 7150 O O . PRO B 1 357 ? 21.688 -1.816 -17.922 1 95.75 357 PRO B O 1
ATOM 7153 N N . THR B 1 358 ? 23.297 -1.433 -19.406 1 95.19 358 THR B N 1
ATOM 7154 C CA . THR B 1 358 ? 24.141 -2.553 -19.016 1 95.19 358 THR B CA 1
ATOM 7155 C C . THR B 1 358 ? 25.562 -2.078 -18.75 1 95.19 358 THR B C 1
ATOM 7157 O O . THR B 1 358 ? 26.266 -1.636 -19.672 1 95.19 358 THR B O 1
ATOM 7160 N N . PRO B 1 359 ? 26.016 -2.113 -17.516 1 96.88 359 PRO B N 1
ATOM 7161 C CA . PRO B 1 359 ? 25.297 -2.707 -16.391 1 96.88 359 PRO B CA 1
ATOM 7162 C C . PRO B 1 359 ? 24.172 -1.817 -15.875 1 96.88 359 PRO B C 1
ATOM 7164 O O . PRO B 1 359 ? 24.203 -0.598 -16.062 1 96.88 359 PRO B O 1
ATOM 7167 N N . GLY B 1 360 ? 23.172 -2.424 -15.352 1 97.81 360 GLY B N 1
ATOM 7168 C CA . GLY B 1 360 ? 22.047 -1.684 -14.82 1 97.81 360 GLY B CA 1
ATOM 7169 C C . GLY B 1 360 ? 21.391 -2.357 -13.625 1 97.81 360 GLY B C 1
ATOM 7170 O O . GLY B 1 360 ? 21.875 -3.385 -13.148 1 97.81 360 GLY B O 1
ATOM 7171 N N . PRO B 1 361 ? 20.359 -1.634 -13.023 1 98 361 PRO B N 1
ATOM 7172 C CA . PRO B 1 361 ? 19.641 -2.277 -11.914 1 98 361 PRO B CA 1
ATOM 7173 C C . PRO B 1 361 ? 19.062 -3.637 -12.297 1 98 361 PRO B C 1
ATOM 7175 O O . PRO B 1 361 ? 18.484 -3.781 -13.375 1 98 361 PRO B O 1
ATOM 7178 N N . THR B 1 362 ? 19.281 -4.648 -11.492 1 98.75 362 THR B N 1
ATOM 7179 C CA . THR B 1 362 ? 18.891 -6.023 -11.797 1 98.75 362 THR B CA 1
ATOM 7180 C C . THR B 1 362 ? 18.156 -6.652 -10.617 1 98.75 362 THR B C 1
ATOM 7182 O O . THR B 1 362 ? 18.594 -6.551 -9.477 1 98.75 362 THR B O 1
ATOM 7185 N N . VAL B 1 363 ? 17.016 -7.234 -10.922 1 98.88 363 VAL B N 1
ATOM 7186 C CA . VAL B 1 363 ? 16.234 -7.93 -9.906 1 98.88 363 VAL B CA 1
ATOM 7187 C C . VAL B 1 363 ? 16.406 -9.438 -10.055 1 98.88 363 VAL B C 1
ATOM 7189 O O . VAL B 1 363 ? 16.188 -9.992 -11.141 1 98.88 363 VAL B O 1
ATOM 7192 N N . VAL B 1 364 ? 16.859 -10.102 -9.039 1 98.94 364 VAL B N 1
ATOM 7193 C CA . VAL B 1 364 ? 16.75 -11.555 -8.969 1 98.94 364 VAL B CA 1
ATOM 7194 C C . VAL B 1 364 ? 15.32 -11.938 -8.586 1 98.94 364 VAL B C 1
ATOM 7196 O O . VAL B 1 364 ? 14.906 -11.766 -7.434 1 98.94 364 VAL B O 1
ATOM 7199 N N . LEU B 1 365 ? 14.609 -12.391 -9.57 1 98.88 365 LEU B N 1
ATOM 7200 C CA . LEU B 1 365 ? 13.227 -12.82 -9.375 1 98.88 365 LEU B CA 1
ATOM 7201 C C . LEU B 1 365 ? 13.164 -14.312 -9.07 1 98.88 365 LEU B C 1
ATOM 7203 O O . LEU B 1 365 ? 13.344 -15.141 -9.969 1 98.88 365 LEU B O 1
ATOM 7207 N N . VAL B 1 366 ? 12.836 -14.641 -7.82 1 98.88 366 VAL B N 1
ATOM 7208 C CA . VAL B 1 366 ? 12.875 -16.031 -7.371 1 98.88 366 VAL B CA 1
ATOM 7209 C C . VAL B 1 366 ? 11.477 -16.641 -7.477 1 98.88 366 VAL B C 1
ATOM 7211 O O . VAL B 1 366 ? 10.508 -16.094 -6.945 1 98.88 366 VAL B O 1
ATOM 7214 N N . HIS B 1 367 ? 11.406 -17.719 -8.188 1 98.25 367 HIS B N 1
ATOM 7215 C CA . HIS B 1 367 ? 10.102 -18.328 -8.383 1 98.25 367 HIS B CA 1
ATOM 7216 C C . HIS B 1 367 ? 9.617 -19.016 -7.109 1 98.25 367 HIS B C 1
ATOM 7218 O O . HIS B 1 367 ? 10.414 -19.328 -6.223 1 98.25 367 HIS B O 1
ATOM 7224 N N . GLY B 1 368 ? 8.289 -19.219 -7.043 1 96.88 368 GLY B N 1
ATOM 7225 C CA . GLY B 1 368 ? 7.695 -19.969 -5.941 1 96.88 368 GLY B CA 1
AT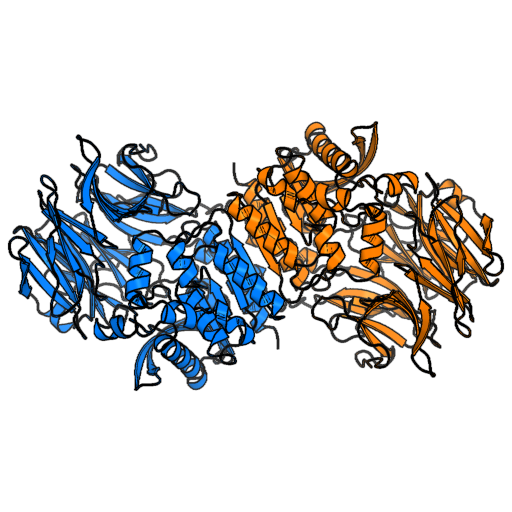OM 7226 C C . GLY B 1 368 ? 7.844 -21.469 -6.086 1 96.88 368 GLY B C 1
ATOM 7227 O O . GLY B 1 368 ? 8.602 -21.938 -6.938 1 96.88 368 GLY B O 1
ATOM 7228 N N . GLY B 1 369 ? 7.168 -22.172 -5.18 1 91.88 369 GLY B N 1
ATOM 7229 C CA . GLY B 1 369 ? 7.238 -23.625 -5.199 1 91.88 369 GLY B CA 1
ATOM 7230 C C . GLY B 1 369 ? 7.543 -24.219 -3.838 1 91.88 369 GLY B C 1
ATOM 7231 O O . GLY B 1 369 ? 6.754 -24.078 -2.9 1 91.88 369 GLY B O 1
ATOM 7232 N N . PRO B 1 370 ? 8.602 -24.766 -3.648 1 93.38 370 PRO B N 1
ATOM 7233 C CA . PRO B 1 370 ? 9.836 -24.688 -4.445 1 93.38 370 PRO B CA 1
ATOM 7234 C C . PRO B 1 370 ? 9.797 -25.594 -5.672 1 93.38 370 PRO B C 1
ATOM 7236 O O . PRO B 1 370 ? 10.633 -25.469 -6.566 1 93.38 370 PRO B O 1
ATOM 7239 N N . PHE B 1 371 ? 8.875 -26.547 -5.68 1 93.12 371 PHE B N 1
ATOM 7240 C CA . PHE B 1 371 ? 8.805 -27.469 -6.805 1 93.12 371 PHE B CA 1
ATOM 7241 C C . PHE B 1 371 ? 8.086 -26.828 -7.992 1 93.12 371 PHE B C 1
ATOM 7243 O O . PHE B 1 371 ? 6.965 -27.203 -8.32 1 93.12 371 PHE B O 1
ATOM 7250 N N . ALA B 1 372 ? 8.727 -25.953 -8.57 1 95.5 372 ALA B N 1
ATOM 7251 C CA . ALA B 1 372 ? 8.336 -25.219 -9.766 1 95.5 372 ALA B CA 1
ATOM 7252 C C . ALA B 1 372 ? 9.562 -24.812 -10.586 1 95.5 372 ALA B C 1
ATOM 7254 O O . ALA B 1 372 ? 10.664 -25.328 -10.367 1 95.5 372 ALA B O 1
ATOM 7255 N N . GLU B 1 373 ? 9.367 -24.031 -11.602 1 96.56 373 GLU B N 1
ATOM 7256 C CA . GLU B 1 373 ? 10.492 -23.578 -12.398 1 96.56 373 GLU B CA 1
ATOM 7257 C C . GLU B 1 373 ? 10.133 -22.312 -13.188 1 96.56 373 GLU B C 1
ATOM 7259 O O . GLU B 1 373 ? 8.961 -22.031 -13.414 1 96.56 373 GLU B O 1
ATOM 7264 N N . ASP B 1 374 ? 11.125 -21.562 -13.477 1 97.5 374 ASP B N 1
ATOM 7265 C CA . ASP B 1 374 ? 11.047 -20.547 -14.523 1 97.5 374 ASP B CA 1
ATOM 7266 C C . ASP B 1 374 ? 11.5 -21.109 -15.867 1 97.5 374 ASP B C 1
ATOM 7268 O O . ASP B 1 374 ? 12.586 -21.688 -15.969 1 97.5 374 ASP B O 1
ATOM 7272 N N . SER B 1 375 ? 10.648 -21.047 -16.797 1 97.75 375 SER B N 1
ATOM 7273 C CA . SER B 1 375 ? 10.938 -21.5 -18.156 1 97.75 375 SER B CA 1
ATOM 7274 C C . SER B 1 375 ? 10.781 -20.359 -19.156 1 97.75 375 SER B C 1
ATOM 7276 O O . SER B 1 375 ? 10.555 -19.203 -18.766 1 97.75 375 SER B O 1
ATOM 7278 N N . ASP B 1 376 ? 11.102 -20.672 -20.469 1 97.69 376 ASP B N 1
ATOM 7279 C CA . ASP B 1 376 ? 10.82 -19.688 -21.516 1 97.69 376 ASP B CA 1
ATOM 7280 C C . ASP B 1 376 ? 9.32 -19.516 -21.719 1 97.69 376 ASP B C 1
ATOM 7282 O O . ASP B 1 376 ? 8.781 -19.859 -22.781 1 97.69 376 ASP B O 1
ATOM 7286 N N . SER B 1 377 ? 8.695 -18.984 -20.688 1 97.44 377 SER B N 1
ATOM 7287 C CA . SER B 1 377 ? 7.262 -18.703 -20.641 1 97.44 377 SER B CA 1
ATOM 7288 C C . SER B 1 377 ? 6.984 -17.297 -20.125 1 97.44 377 SER B C 1
ATOM 7290 O O . SER B 1 377 ? 7.758 -16.766 -19.328 1 97.44 377 SER B O 1
ATOM 7292 N N . TRP B 1 378 ? 5.887 -16.797 -20.547 1 96.06 378 TRP B N 1
ATOM 7293 C CA . TRP B 1 378 ? 5.48 -15.453 -20.141 1 96.06 378 TRP B CA 1
ATOM 7294 C C . TRP B 1 378 ? 5.391 -15.359 -18.625 1 96.06 378 TRP B C 1
ATOM 7296 O O . TRP B 1 378 ? 4.875 -16.266 -17.969 1 96.06 378 TRP B O 1
ATOM 7306 N N . ASP B 1 379 ? 5.949 -14.383 -18.062 1 95.88 379 ASP B N 1
ATOM 7307 C CA . ASP B 1 379 ? 5.879 -14.039 -16.656 1 95.88 379 ASP B CA 1
ATOM 7308 C C . ASP B 1 379 ? 5.555 -12.555 -16.469 1 95.88 379 ASP B C 1
ATOM 7310 O O . ASP B 1 379 ? 6.383 -11.695 -16.766 1 95.88 379 ASP B O 1
ATOM 7314 N N . THR B 1 380 ? 4.387 -12.297 -15.914 1 93.62 380 THR B N 1
ATOM 7315 C CA . THR B 1 380 ? 3.914 -10.922 -15.797 1 93.62 380 THR B CA 1
ATOM 7316 C C . THR B 1 380 ? 4.809 -10.125 -14.852 1 93.62 380 THR B C 1
ATOM 7318 O O . THR B 1 380 ? 5.031 -8.93 -15.062 1 93.62 380 THR B O 1
ATOM 7321 N N . PHE B 1 381 ? 5.336 -10.758 -13.781 1 96.31 381 PHE B N 1
ATOM 7322 C CA . PHE B 1 381 ? 6.254 -10.07 -12.883 1 96.31 381 PHE B CA 1
ATOM 7323 C C . PHE B 1 381 ? 7.523 -9.656 -13.617 1 96.31 381 PHE B C 1
ATOM 7325 O O . PHE B 1 381 ? 7.934 -8.492 -13.555 1 96.31 381 PHE B O 1
ATOM 7332 N N . ALA B 1 382 ? 8.086 -10.578 -14.383 1 97.75 382 ALA B N 1
ATOM 7333 C CA . ALA B 1 382 ? 9.32 -10.312 -15.109 1 97.75 382 ALA B CA 1
ATOM 7334 C C . ALA B 1 382 ? 9.109 -9.227 -16.172 1 97.75 382 ALA B C 1
ATOM 7336 O O . ALA B 1 382 ? 9.922 -8.312 -16.297 1 97.75 382 ALA B O 1
ATOM 7337 N N . ALA B 1 383 ? 7.996 -9.359 -16.906 1 96.5 383 ALA B N 1
ATOM 7338 C CA . ALA B 1 383 ? 7.688 -8.383 -17.938 1 96.5 383 ALA B CA 1
ATOM 7339 C C . ALA B 1 383 ? 7.504 -6.992 -17.344 1 96.5 383 ALA B C 1
ATOM 7341 O O . ALA B 1 383 ? 7.957 -6 -17.922 1 96.5 383 ALA B O 1
ATOM 7342 N N . SER B 1 384 ? 6.836 -6.918 -16.203 1 95.94 384 SER B N 1
ATOM 7343 C CA . SER B 1 384 ? 6.605 -5.637 -15.539 1 95.94 384 SER B CA 1
ATOM 7344 C C . SER B 1 384 ? 7.914 -5.023 -15.055 1 95.94 384 SER B C 1
ATOM 7346 O O . SER B 1 384 ? 8.117 -3.811 -15.164 1 95.94 384 SER B O 1
ATOM 7348 N N . LEU B 1 385 ? 8.789 -5.82 -14.492 1 97.75 385 LEU B N 1
ATOM 7349 C CA . LEU B 1 385 ? 10.094 -5.344 -14.039 1 97.75 385 LEU B CA 1
ATOM 7350 C C . LEU B 1 385 ? 10.922 -4.832 -15.211 1 97.75 385 LEU B C 1
ATOM 7352 O O . LEU B 1 385 ? 11.539 -3.77 -15.125 1 97.75 385 LEU B O 1
ATOM 7356 N N . ALA B 1 386 ? 10.891 -5.594 -16.328 1 97.62 386 ALA B N 1
ATOM 7357 C CA . ALA B 1 386 ? 11.617 -5.16 -17.531 1 97.62 386 ALA B CA 1
ATOM 7358 C C . ALA B 1 386 ? 11.086 -3.826 -18.031 1 97.62 386 ALA B C 1
ATOM 7360 O O . ALA B 1 386 ? 11.859 -2.934 -18.391 1 97.62 386 ALA B O 1
ATOM 7361 N N . ALA B 1 387 ? 9.773 -3.723 -18.047 1 95.81 387 ALA B N 1
ATOM 7362 C CA . ALA B 1 387 ? 9.141 -2.484 -18.5 1 95.81 387 ALA B CA 1
ATOM 7363 C C . ALA B 1 387 ? 9.5 -1.319 -17.578 1 95.81 387 ALA B C 1
ATOM 7365 O O . ALA B 1 387 ? 9.555 -0.169 -18.016 1 95.81 387 ALA B O 1
ATOM 7366 N N . ALA B 1 388 ? 9.766 -1.593 -16.328 1 95.12 388 ALA B N 1
ATOM 7367 C CA . ALA B 1 388 ? 10.117 -0.567 -15.352 1 95.12 388 ALA B CA 1
ATOM 7368 C C . ALA B 1 388 ? 11.617 -0.276 -15.383 1 95.12 388 ALA B C 1
ATOM 7370 O O . ALA B 1 388 ? 12.109 0.559 -14.617 1 95.12 388 ALA B O 1
ATOM 7371 N N . GLY B 1 389 ? 12.391 -0.959 -16.219 1 96 389 GLY B N 1
ATOM 7372 C CA . GLY B 1 389 ? 13.797 -0.652 -16.406 1 96 389 GLY B CA 1
ATOM 7373 C C . GLY B 1 389 ? 14.719 -1.493 -15.547 1 96 389 GLY B C 1
ATOM 7374 O O . GLY B 1 389 ? 15.773 -1.023 -15.117 1 96 389 GLY B O 1
ATOM 7375 N N . PHE B 1 390 ? 14.359 -2.707 -15.211 1 97.81 390 PHE B N 1
ATOM 7376 C CA . PHE B 1 390 ? 15.203 -3.652 -14.492 1 97.81 390 PHE B CA 1
ATOM 7377 C C . PHE B 1 390 ? 15.539 -4.855 -15.367 1 97.81 390 PHE B C 1
ATOM 7379 O O . PHE B 1 390 ? 14.664 -5.398 -16.047 1 97.81 390 PHE B O 1
ATOM 7386 N N . HIS B 1 391 ? 16.781 -5.25 -15.438 1 98.62 391 HIS B N 1
ATOM 7387 C CA . HIS B 1 391 ? 17.047 -6.613 -15.875 1 98.62 391 HIS B CA 1
ATOM 7388 C C . HIS B 1 391 ? 16.531 -7.633 -14.859 1 98.62 391 HIS B C 1
ATOM 7390 O O . HIS B 1 391 ? 16.391 -7.316 -13.672 1 98.62 391 HIS B O 1
ATOM 7396 N N . VAL B 1 392 ? 16.234 -8.82 -15.352 1 98.81 392 VAL B N 1
ATOM 7397 C CA . VAL B 1 392 ? 15.664 -9.836 -14.469 1 98.81 392 VAL B CA 1
ATOM 7398 C C . VAL B 1 392 ? 16.469 -11.125 -14.578 1 98.81 392 VAL B C 1
ATOM 7400 O O . VAL B 1 392 ? 16.734 -11.602 -15.688 1 98.81 392 VAL B O 1
ATOM 7403 N N . VAL B 1 393 ? 16.922 -11.633 -13.461 1 98.88 393 VAL B N 1
ATOM 7404 C CA . VAL B 1 393 ? 17.609 -12.914 -13.344 1 98.88 393 VAL B CA 1
ATOM 7405 C C . VAL B 1 393 ? 16.734 -13.906 -12.586 1 98.88 393 VAL B C 1
ATOM 7407 O O . VAL B 1 393 ? 16.312 -13.641 -11.453 1 98.88 393 VAL B O 1
ATOM 7410 N N . MET B 1 394 ? 16.438 -15.047 -13.234 1 98.88 394 MET B N 1
ATOM 7411 C CA . MET B 1 394 ? 15.492 -16.016 -12.695 1 98.88 394 MET B CA 1
ATOM 7412 C C . MET B 1 394 ? 16.156 -17.391 -12.516 1 98.88 394 MET B C 1
ATOM 7414 O O . MET B 1 394 ? 16.062 -18.234 -13.398 1 98.88 394 MET B O 1
ATOM 7418 N N . PRO B 1 395 ? 16.719 -17.578 -11.344 1 98.88 395 PRO B N 1
ATOM 7419 C CA . PRO B 1 395 ? 17.406 -18.859 -11.125 1 98.88 395 PRO B CA 1
ATOM 7420 C C . PRO B 1 395 ? 16.453 -20.016 -10.836 1 98.88 395 PRO B C 1
ATOM 7422 O O . PRO B 1 395 ? 15.516 -19.859 -10.047 1 98.88 395 PRO B O 1
ATOM 7425 N N . ASN B 1 396 ? 16.641 -21.109 -11.516 1 98.75 396 ASN B N 1
ATOM 7426 C CA . ASN B 1 396 ? 16.031 -22.375 -11.133 1 98.75 396 ASN B CA 1
ATOM 7427 C C . ASN B 1 396 ? 16.891 -23.125 -10.133 1 98.75 396 ASN B C 1
ATOM 7429 O O . ASN B 1 396 ? 17.562 -24.094 -10.492 1 98.75 396 ASN B O 1
ATOM 7433 N N . TYR B 1 397 ? 16.766 -22.688 -8.922 1 98.75 397 TYR B N 1
ATOM 7434 C CA . TYR B 1 397 ? 17.562 -23.203 -7.809 1 98.75 397 TYR B CA 1
ATOM 7435 C C . TYR B 1 397 ? 17.266 -24.672 -7.559 1 98.75 397 TYR B C 1
ATOM 7437 O O . TYR B 1 397 ? 16.312 -25.219 -8.102 1 98.75 397 TYR B O 1
ATOM 7445 N N . ARG B 1 398 ? 18.25 -25.375 -6.809 1 98.31 398 ARG B N 1
ATOM 7446 C CA . ARG B 1 398 ? 17.984 -26.766 -6.457 1 98.31 398 ARG B CA 1
ATOM 7447 C C . ARG B 1 398 ? 16.594 -26.906 -5.816 1 98.31 398 ARG B C 1
ATOM 7449 O O . ARG B 1 398 ? 16.203 -26.062 -5.012 1 98.31 398 ARG B O 1
ATOM 7456 N N . GLY B 1 399 ? 15.875 -27.953 -6.195 1 96.06 399 GLY B N 1
ATOM 7457 C CA . GLY B 1 399 ? 14.477 -28.078 -5.836 1 96.06 399 GLY B CA 1
ATOM 7458 C C . GLY B 1 399 ? 13.531 -27.797 -6.988 1 96.06 399 GLY B C 1
ATOM 7459 O O . GLY B 1 399 ? 12.391 -28.266 -6.992 1 96.06 399 GLY B O 1
ATOM 7460 N N . SER B 1 400 ? 14.016 -27.031 -8.008 1 97.31 400 SER B N 1
ATOM 7461 C CA . SER B 1 400 ? 13.188 -26.672 -9.164 1 97.31 400 SER B CA 1
ATOM 7462 C C . SER B 1 400 ? 12.898 -27.891 -10.031 1 97.31 400 SER B C 1
ATOM 7464 O O . SER B 1 400 ? 13.695 -28.828 -10.086 1 97.31 400 SER B O 1
ATOM 7466 N N . THR B 1 401 ? 11.797 -27.891 -10.648 1 95 401 THR B N 1
ATOM 7467 C CA . THR B 1 401 ? 11.43 -28.922 -11.609 1 95 401 THR B CA 1
ATOM 7468 C C . THR B 1 401 ? 12.062 -28.641 -12.969 1 95 401 THR B C 1
ATOM 7470 O O . THR B 1 401 ? 12.625 -27.578 -13.188 1 95 401 THR B O 1
ATOM 7473 N N . GLY B 1 402 ? 12.07 -29.641 -13.836 1 94.56 402 GLY B N 1
ATOM 7474 C CA . GLY B 1 402 ? 12.469 -29.453 -15.219 1 94.56 402 GLY B CA 1
ATOM 7475 C C . GLY B 1 402 ? 13.93 -29.797 -15.469 1 94.56 402 GLY B C 1
ATOM 7476 O O . GLY B 1 402 ? 14.391 -29.781 -16.609 1 94.56 402 GLY B O 1
ATOM 7477 N N . TYR B 1 403 ? 14.633 -30.188 -14.445 1 96 403 TYR B N 1
ATOM 7478 C CA . TYR B 1 403 ? 16.062 -30.453 -14.617 1 96 403 TYR B CA 1
ATOM 7479 C C . TYR B 1 403 ? 16.453 -31.781 -13.977 1 96 403 TYR B C 1
ATOM 7481 O O . TYR B 1 403 ? 17.594 -31.938 -13.508 1 96 403 TYR B O 1
ATOM 7489 N N . GLY B 1 404 ? 15.484 -32.656 -13.922 1 93.75 404 GLY B N 1
ATOM 7490 C CA . GLY B 1 404 ? 15.719 -34 -13.398 1 93.75 404 GLY B CA 1
ATOM 7491 C C . GLY B 1 404 ? 15.367 -34.125 -11.93 1 93.75 404 GLY B C 1
ATOM 7492 O O . GLY B 1 404 ? 15.328 -33.125 -11.195 1 93.75 404 GLY B O 1
ATOM 7493 N N . GLU B 1 405 ? 15.102 -35.344 -11.523 1 93.5 405 GLU B N 1
ATOM 7494 C CA . GLU B 1 405 ? 14.68 -35.625 -10.156 1 93.5 405 GLU B CA 1
ATOM 7495 C C . GLU B 1 405 ? 15.797 -35.312 -9.156 1 93.5 405 GLU B C 1
ATOM 7497 O O . GLU B 1 405 ? 15.539 -34.875 -8.039 1 93.5 405 GLU B O 1
ATOM 7502 N N . GLU B 1 406 ? 17 -35.594 -9.57 1 94.38 406 GLU B N 1
ATOM 7503 C CA . GLU B 1 406 ? 18.125 -35.344 -8.688 1 94.38 406 GLU B CA 1
ATOM 7504 C C . GLU B 1 406 ? 18.172 -33.875 -8.266 1 94.38 406 GLU B C 1
ATOM 7506 O O . GLU B 1 406 ? 18.391 -33.562 -7.094 1 94.38 406 GLU B O 1
ATOM 7511 N N . TRP B 1 407 ? 18.031 -32.969 -9.242 1 96.06 407 TRP B N 1
ATOM 7512 C CA . TRP B 1 407 ? 18.031 -31.547 -8.953 1 96.06 407 TRP B CA 1
ATOM 7513 C C . TRP B 1 407 ? 16.859 -31.172 -8.055 1 96.06 407 TRP B C 1
ATOM 7515 O O . TRP B 1 407 ? 17.031 -30.422 -7.086 1 96.06 407 TRP B O 1
ATOM 7525 N N . ARG B 1 408 ? 15.711 -31.703 -8.32 1 94.94 408 ARG B N 1
ATOM 7526 C CA . ARG B 1 408 ? 14.477 -31.391 -7.605 1 94.94 408 ARG B CA 1
ATOM 7527 C C . ARG B 1 408 ? 14.562 -31.844 -6.148 1 94.94 408 ARG B C 1
ATOM 7529 O O . ARG B 1 408 ? 14.109 -31.125 -5.25 1 94.94 408 ARG B O 1
ATOM 7536 N N . LEU B 1 409 ? 15.188 -32.938 -5.836 1 94.06 409 LEU B N 1
ATOM 7537 C CA . LEU B 1 409 ? 15.172 -33.531 -4.504 1 94.06 409 LEU B CA 1
ATOM 7538 C C . LEU B 1 409 ? 16.281 -32.969 -3.635 1 94.06 409 LEU B C 1
ATOM 7540 O O . LEU B 1 409 ? 16.281 -33.125 -2.416 1 94.06 409 LEU B O 1
ATOM 7544 N N . LYS B 1 410 ? 17.141 -32.156 -4.215 1 95.62 410 LYS B N 1
ATOM 7545 C CA . LYS B 1 410 ? 18.297 -31.625 -3.488 1 95.62 410 LYS B CA 1
ATOM 7546 C C . LYS B 1 410 ? 17.844 -30.688 -2.377 1 95.62 410 LYS B C 1
ATOM 7548 O O . LYS B 1 410 ? 18.609 -30.391 -1.452 1 95.62 410 LYS B O 1
ATOM 7553 N N . ILE B 1 411 ? 16.672 -30.203 -2.438 1 95.88 411 ILE B N 1
ATOM 7554 C CA . ILE B 1 411 ? 16.203 -29.172 -1.505 1 95.88 411 ILE B CA 1
ATOM 7555 C C . ILE B 1 411 ? 15.633 -29.844 -0.253 1 95.88 411 ILE B C 1
ATOM 7557 O O . ILE B 1 411 ? 15.469 -29.203 0.783 1 95.88 411 ILE B O 1
ATOM 7561 N N . ILE B 1 412 ? 15.203 -31.156 -0.338 1 94.44 412 ILE B N 1
ATOM 7562 C CA . ILE B 1 412 ? 14.492 -31.828 0.739 1 94.44 412 ILE B CA 1
ATOM 7563 C C . ILE B 1 412 ? 15.359 -31.859 1.996 1 94.44 412 ILE B C 1
ATOM 7565 O O . ILE B 1 412 ? 16.531 -32.25 1.946 1 94.44 412 ILE B O 1
ATOM 7569 N N . GLY B 1 413 ? 14.773 -31.359 3.08 1 94.94 413 GLY B N 1
ATOM 7570 C CA . GLY B 1 413 ? 15.453 -31.344 4.367 1 94.94 413 GLY B CA 1
ATOM 7571 C C . GLY B 1 413 ? 16.359 -30.141 4.562 1 94.94 413 GLY B C 1
ATOM 7572 O O . GLY B 1 413 ? 17.016 -30.016 5.594 1 94.94 413 GLY B O 1
ATOM 7573 N N . ASP B 1 414 ? 16.328 -29.234 3.572 1 96.25 414 ASP B N 1
ATOM 7574 C CA . ASP B 1 414 ? 17.281 -28.125 3.674 1 96.25 414 ASP B CA 1
ATOM 7575 C C . ASP B 1 414 ? 16.703 -26.844 3.109 1 96.25 414 ASP B C 1
ATOM 7577 O O . ASP B 1 414 ? 17.312 -26.188 2.256 1 96.25 414 ASP B O 1
ATOM 7581 N N . PRO B 1 415 ? 15.469 -26.516 3.525 1 97.12 415 PRO B N 1
ATOM 7582 C CA . PRO B 1 415 ? 14.969 -25.219 3.074 1 97.12 415 PRO B CA 1
ATOM 7583 C C . PRO B 1 415 ? 15.805 -24.047 3.59 1 97.12 415 PRO B C 1
ATOM 7585 O O . PRO B 1 415 ? 16.281 -24.078 4.727 1 97.12 415 PRO B O 1
ATOM 7588 N N . CYS B 1 416 ? 15.969 -22.984 2.717 1 97.75 416 CYS B N 1
ATOM 7589 C CA . CYS B 1 416 ? 16.766 -21.797 3.027 1 97.75 416 CYS B CA 1
ATOM 7590 C C . CYS B 1 416 ? 18.234 -22.172 3.219 1 97.75 416 CYS B C 1
ATOM 7592 O O . CYS B 1 416 ? 18.953 -21.5 3.961 1 97.75 416 CYS B O 1
ATOM 7594 N N . GLY B 1 417 ? 18.688 -23.234 2.65 1 97.62 417 GLY B N 1
ATOM 7595 C CA . GLY B 1 417 ? 20.062 -23.703 2.693 1 97.62 417 GLY B CA 1
ATOM 7596 C C . GLY B 1 417 ? 20.75 -23.672 1.338 1 97.62 417 GLY B C 1
ATOM 7597 O O . GLY B 1 417 ? 21.109 -22.594 0.845 1 97.62 417 GLY B O 1
ATOM 7598 N N . GLY B 1 418 ? 20.766 -24.828 0.702 1 97.94 418 GLY B N 1
ATOM 7599 C CA . GLY B 1 418 ? 21.453 -24.906 -0.579 1 97.94 418 GLY B CA 1
ATOM 7600 C C . GLY B 1 418 ? 20.812 -24.047 -1.656 1 97.94 418 GLY B C 1
ATOM 7601 O O . GLY B 1 418 ? 21.516 -23.484 -2.502 1 97.94 418 GLY B O 1
ATOM 7602 N N . GLU B 1 419 ? 19.516 -24 -1.709 1 98.38 419 GLU B N 1
ATOM 7603 C CA . GLU B 1 419 ? 18.844 -23.203 -2.732 1 98.38 419 GLU B CA 1
ATOM 7604 C C . GLU B 1 419 ? 19.125 -21.719 -2.533 1 98.38 419 GLU B C 1
ATOM 7606 O O . GLU B 1 419 ? 19.188 -20.953 -3.502 1 98.38 419 GLU B O 1
ATOM 7611 N N . LEU B 1 420 ? 19.281 -21.281 -1.252 1 98.69 420 LEU B N 1
ATOM 7612 C CA . LEU B 1 420 ? 19.688 -19.906 -1.002 1 98.69 420 LEU B CA 1
ATOM 7613 C C . LEU B 1 420 ? 21.062 -19.625 -1.584 1 98.69 420 LEU B C 1
ATOM 7615 O O . LEU B 1 420 ? 21.312 -18.547 -2.127 1 98.69 420 LEU B O 1
ATOM 7619 N N . GLU B 1 421 ? 21.969 -20.547 -1.431 1 98.75 421 GLU B N 1
ATOM 7620 C CA . GLU B 1 421 ? 23.297 -20.422 -2.035 1 98.75 421 GLU B CA 1
ATOM 7621 C C . GLU B 1 421 ? 23.203 -20.328 -3.557 1 98.75 421 GLU B C 1
ATOM 7623 O O . GLU B 1 421 ? 23.953 -19.594 -4.191 1 98.75 421 GLU B O 1
ATOM 7628 N N . ASP B 1 422 ? 22.297 -21.141 -4.176 1 98.88 422 ASP B N 1
ATOM 7629 C CA . ASP B 1 422 ? 22.094 -21.094 -5.617 1 98.88 422 ASP B CA 1
ATOM 7630 C C . ASP B 1 422 ? 21.594 -19.703 -6.055 1 98.88 422 ASP B C 1
ATOM 7632 O O . ASP B 1 422 ? 22.094 -19.141 -7.031 1 98.88 422 ASP B O 1
ATOM 7636 N N . VAL B 1 423 ? 20.641 -19.156 -5.316 1 98.88 423 VAL B N 1
ATOM 7637 C CA . VAL B 1 423 ? 20.094 -17.828 -5.598 1 98.88 423 VAL B CA 1
ATOM 7638 C C . VAL B 1 423 ? 21.188 -16.781 -5.434 1 98.88 423 VAL B C 1
ATOM 7640 O O . VAL B 1 423 ? 21.312 -15.875 -6.262 1 98.88 423 VAL B O 1
ATOM 7643 N N . SER B 1 424 ? 21.984 -16.891 -4.387 1 98.75 424 SER B N 1
ATOM 7644 C CA . SER B 1 424 ? 23.094 -15.977 -4.145 1 98.75 424 SER B CA 1
ATOM 7645 C C . SER B 1 424 ? 24.125 -16.047 -5.266 1 98.75 424 SER B C 1
ATOM 7647 O O . SER B 1 424 ? 24.688 -15.031 -5.672 1 98.75 424 SER B O 1
ATOM 7649 N N . ALA B 1 425 ? 24.359 -17.25 -5.723 1 98.81 425 ALA B N 1
ATOM 7650 C CA . ALA B 1 425 ? 25.297 -17.438 -6.828 1 98.81 425 ALA B CA 1
ATOM 7651 C C . ALA B 1 425 ? 24.797 -16.719 -8.086 1 98.81 425 ALA B C 1
ATOM 7653 O O . ALA B 1 425 ? 25.594 -16.109 -8.812 1 98.81 425 ALA B O 1
ATOM 7654 N N . ALA B 1 426 ? 23.531 -16.844 -8.352 1 98.88 426 ALA B N 1
ATOM 7655 C CA . ALA B 1 426 ? 22.953 -16.156 -9.508 1 98.88 426 ALA B CA 1
ATOM 7656 C C . ALA B 1 426 ? 23.094 -14.648 -9.375 1 98.88 426 ALA B C 1
ATOM 7658 O O . ALA B 1 426 ? 23.359 -13.961 -10.359 1 98.88 426 ALA B O 1
ATOM 7659 N N . ALA B 1 427 ? 22.875 -14.141 -8.188 1 98.81 427 ALA B N 1
ATOM 7660 C CA . ALA B 1 427 ? 23.047 -12.711 -7.93 1 98.81 427 ALA B CA 1
ATOM 7661 C C . ALA B 1 427 ? 24.484 -12.281 -8.195 1 98.81 427 ALA B C 1
ATOM 7663 O O . ALA B 1 427 ? 24.719 -11.281 -8.883 1 98.81 427 ALA B O 1
ATOM 7664 N N . ARG B 1 428 ? 25.469 -12.984 -7.672 1 98.5 428 ARG B N 1
ATOM 7665 C CA . ARG B 1 428 ? 26.875 -12.672 -7.871 1 98.5 428 ARG B CA 1
ATOM 7666 C C . ARG B 1 428 ? 27.25 -12.75 -9.344 1 98.5 428 ARG B C 1
ATOM 7668 O O . ARG B 1 428 ? 28.016 -11.914 -9.844 1 98.5 428 ARG B O 1
ATOM 7675 N N . TRP B 1 429 ? 26.688 -13.75 -10.008 1 98.69 429 TRP B N 1
ATOM 7676 C CA . TRP B 1 429 ? 26.938 -13.883 -11.438 1 98.69 429 TRP B CA 1
ATOM 7677 C C . TRP B 1 429 ? 26.484 -12.633 -12.188 1 98.69 429 TRP B C 1
ATOM 7679 O O . TRP B 1 429 ? 27.188 -12.164 -13.094 1 98.69 429 TRP B O 1
ATOM 7689 N N . ALA B 1 430 ? 25.297 -12.156 -11.875 1 98.75 430 ALA B N 1
ATOM 7690 C CA . ALA B 1 430 ? 24.766 -10.977 -12.547 1 98.75 430 ALA B CA 1
ATOM 7691 C C . ALA B 1 430 ? 25.703 -9.789 -12.422 1 98.75 430 ALA B C 1
ATOM 7693 O O . ALA B 1 430 ? 25.844 -8.992 -13.359 1 98.75 430 ALA B O 1
ATOM 7694 N N . ARG B 1 431 ? 26.312 -9.633 -11.273 1 97.94 431 ARG B N 1
ATOM 7695 C CA . ARG B 1 431 ? 27.281 -8.562 -11.062 1 97.94 431 ARG B CA 1
ATOM 7696 C C . ARG B 1 431 ? 28.562 -8.812 -11.844 1 97.94 431 ARG B C 1
ATOM 7698 O O . ARG B 1 431 ? 29.047 -7.926 -12.547 1 97.94 431 ARG B O 1
ATOM 7705 N N . GLU B 1 432 ? 29.078 -10 -11.773 1 98.12 432 GLU B N 1
ATOM 7706 C CA . GLU B 1 432 ? 30.375 -10.352 -12.352 1 98.12 432 GLU B CA 1
ATOM 7707 C C . GLU B 1 432 ? 30.297 -10.383 -13.883 1 98.12 432 GLU B C 1
ATOM 7709 O O . GLU B 1 432 ? 31.281 -10.086 -14.555 1 98.12 432 GLU B O 1
ATOM 7714 N N . SER B 1 433 ? 29.156 -10.695 -14.414 1 97.81 433 SER B N 1
ATOM 7715 C CA . SER B 1 433 ? 28.984 -10.797 -15.859 1 97.81 433 SER B CA 1
ATOM 7716 C C . SER B 1 433 ? 28.859 -9.414 -16.5 1 97.81 433 SER B C 1
ATOM 7718 O O . SER B 1 433 ? 28.922 -9.281 -17.719 1 97.81 433 SER B O 1
ATOM 7720 N N . GLY B 1 434 ? 28.609 -8.375 -15.656 1 97.69 434 GLY B N 1
ATOM 7721 C CA . GLY B 1 434 ? 28.438 -7.023 -16.172 1 97.69 434 GLY B CA 1
ATOM 7722 C C . GLY B 1 434 ? 27 -6.664 -16.453 1 97.69 434 GLY B C 1
ATOM 7723 O O . GLY B 1 434 ? 26.719 -5.625 -17.047 1 97.69 434 GLY B O 1
ATOM 7724 N N . LEU B 1 435 ? 26.109 -7.52 -16.031 1 97.88 435 LEU B N 1
ATOM 7725 C CA . LEU B 1 435 ? 24.688 -7.215 -16.203 1 97.88 435 LEU B CA 1
ATOM 7726 C C . LEU B 1 435 ? 24.219 -6.223 -15.141 1 97.88 435 LEU B C 1
ATOM 7728 O O . LEU B 1 435 ? 23.516 -5.258 -15.461 1 97.88 435 LEU B O 1
ATOM 7732 N N . ALA B 1 436 ? 24.641 -6.445 -13.898 1 98.38 436 ALA B N 1
ATOM 7733 C CA . ALA B 1 436 ? 24.047 -5.734 -12.773 1 98.38 436 ALA B CA 1
ATOM 7734 C C . ALA B 1 436 ? 24.984 -4.66 -12.242 1 98.38 436 ALA B C 1
ATOM 7736 O O . ALA B 1 436 ? 26.156 -4.934 -11.969 1 98.38 436 ALA B O 1
ATOM 7737 N N . SER B 1 437 ? 24.547 -3.432 -12.086 1 97.19 437 SER B N 1
ATOM 7738 C CA . SER B 1 437 ? 25.203 -2.396 -11.305 1 97.19 437 SER B CA 1
ATOM 7739 C C . SER B 1 437 ? 24.719 -2.406 -9.859 1 97.19 437 SER B C 1
ATOM 7741 O O . SER B 1 437 ? 25.469 -2.021 -8.945 1 97.19 437 SER B O 1
ATOM 7743 N N . GLU B 1 438 ? 23.469 -2.744 -9.656 1 97.12 438 GLU B N 1
ATOM 7744 C CA . GLU B 1 438 ? 22.781 -2.918 -8.383 1 97.12 438 GLU B CA 1
ATOM 7745 C C . GLU B 1 438 ? 21.906 -4.168 -8.398 1 97.12 438 GLU B C 1
ATOM 7747 O O . GLU B 1 438 ? 21.328 -4.52 -9.43 1 97.12 438 GLU B O 1
ATOM 7752 N N . LEU B 1 439 ? 21.828 -4.801 -7.258 1 98.44 439 LEU B N 1
ATOM 7753 C CA . LEU B 1 439 ? 21.078 -6.043 -7.168 1 98.44 439 LEU B CA 1
ATOM 7754 C C . LEU B 1 439 ? 19.891 -5.895 -6.215 1 98.44 439 LEU B C 1
ATOM 7756 O O . LEU B 1 439 ? 20.047 -5.375 -5.109 1 98.44 439 LEU B O 1
ATOM 7760 N N . TYR B 1 440 ? 18.812 -6.285 -6.641 1 98.75 440 TYR B N 1
ATOM 7761 C CA . TYR B 1 440 ? 17.578 -6.402 -5.855 1 98.75 440 TYR B CA 1
ATOM 7762 C C . TYR B 1 440 ? 17.062 -7.836 -5.875 1 98.75 440 TYR B C 1
ATOM 7764 O O . TYR B 1 440 ? 17.469 -8.641 -6.715 1 98.75 440 TYR B O 1
ATOM 7772 N N . ILE B 1 441 ? 16.188 -8.188 -4.938 1 98.88 441 ILE B N 1
ATOM 7773 C CA . ILE B 1 441 ? 15.57 -9.516 -4.93 1 98.88 441 ILE B CA 1
ATOM 7774 C C . ILE B 1 441 ? 14.055 -9.383 -4.742 1 98.88 441 ILE B C 1
ATOM 7776 O O . ILE B 1 441 ? 13.594 -8.516 -3.994 1 98.88 441 ILE B O 1
ATOM 7780 N N . MET B 1 442 ? 13.32 -10.156 -5.422 1 98.81 442 MET B N 1
ATOM 7781 C CA . MET B 1 442 ? 11.859 -10.211 -5.32 1 98.81 442 MET B CA 1
ATOM 7782 C C . MET B 1 442 ? 11.352 -11.633 -5.512 1 98.81 442 MET B C 1
ATOM 7784 O O . MET B 1 442 ? 11.93 -12.406 -6.281 1 98.81 442 MET B O 1
ATOM 7788 N N . GLY B 1 443 ? 10.328 -11.961 -4.852 1 98.5 443 GLY B N 1
ATOM 7789 C CA . GLY B 1 443 ? 9.664 -13.242 -5.055 1 98.5 443 GLY B CA 1
ATOM 7790 C C . GLY B 1 443 ? 8.273 -13.297 -4.449 1 98.5 443 GLY B C 1
ATOM 7791 O O . GLY B 1 443 ? 7.891 -12.414 -3.682 1 98.5 443 GLY B O 1
ATOM 7792 N N . TYR B 1 444 ? 7.523 -14.266 -4.801 1 97.94 444 TYR B N 1
ATOM 7793 C CA . TYR B 1 444 ? 6.16 -14.523 -4.348 1 97.94 444 TYR B CA 1
ATOM 7794 C C . TYR B 1 444 ? 6.012 -15.953 -3.84 1 97.94 444 TYR B C 1
ATOM 7796 O O . TYR B 1 444 ? 6.617 -16.875 -4.387 1 97.94 444 TYR B O 1
ATOM 7804 N N . SER B 1 445 ? 5.18 -16.156 -2.764 1 97.88 445 SER B N 1
ATOM 7805 C CA . SER B 1 445 ? 5.02 -17.469 -2.168 1 97.88 445 SER B CA 1
ATOM 7806 C C . SER B 1 445 ? 6.348 -18.016 -1.65 1 97.88 445 SER B C 1
ATOM 7808 O O . SER B 1 445 ? 7.035 -17.344 -0.874 1 97.88 445 SER B O 1
ATOM 7810 N N . TYR B 1 446 ? 6.898 -19.141 -2.119 1 98.19 446 TYR B N 1
ATOM 7811 C CA . TYR B 1 446 ? 8.211 -19.641 -1.729 1 98.19 446 TYR B CA 1
ATOM 7812 C C . TYR B 1 446 ? 9.312 -18.672 -2.152 1 98.19 446 TYR B C 1
ATOM 7814 O O . TYR B 1 446 ? 10.328 -18.547 -1.472 1 98.19 446 TYR B O 1
ATOM 7822 N N . GLY B 1 447 ? 9.094 -17.969 -3.27 1 98.56 447 GLY B N 1
ATOM 7823 C CA . GLY B 1 447 ? 10.023 -16.922 -3.65 1 98.56 447 GLY B CA 1
ATOM 7824 C C . GLY B 1 447 ? 10.094 -15.797 -2.643 1 98.56 447 GLY B C 1
ATOM 7825 O O . GLY B 1 447 ? 11.156 -15.195 -2.445 1 98.56 447 GLY B O 1
ATOM 7826 N N . GLY B 1 448 ? 8.914 -15.453 -2.086 1 98.62 448 GLY B N 1
ATOM 7827 C CA . GLY B 1 448 ? 8.906 -14.508 -0.986 1 98.62 448 GLY B CA 1
ATOM 7828 C C . GLY B 1 448 ? 9.672 -15 0.23 1 98.62 448 GLY B C 1
ATOM 7829 O O . GLY B 1 448 ? 10.406 -14.227 0.862 1 98.62 448 GLY B O 1
ATOM 7830 N N . TYR B 1 449 ? 9.484 -16.266 0.595 1 98.56 449 TYR B N 1
ATOM 7831 C CA . TYR B 1 449 ? 10.281 -16.906 1.639 1 98.56 449 TYR B CA 1
ATOM 7832 C C . TYR B 1 449 ? 11.766 -16.781 1.34 1 98.56 449 TYR B C 1
ATOM 7834 O O . TYR B 1 449 ? 12.555 -16.422 2.213 1 98.56 449 TYR B O 1
ATOM 7842 N N . MET B 1 450 ? 12.141 -17.016 0.09 1 98.81 450 MET B N 1
ATOM 7843 C CA . MET B 1 450 ? 13.539 -16.938 -0.318 1 98.81 450 MET B CA 1
ATOM 7844 C C . MET B 1 450 ? 14.062 -15.508 -0.2 1 98.81 450 MET B C 1
ATOM 7846 O O . MET B 1 450 ? 15.227 -15.305 0.153 1 98.81 450 MET B O 1
ATOM 7850 N N . THR B 1 451 ? 13.25 -14.555 -0.534 1 98.81 451 THR B N 1
ATOM 7851 C CA . THR B 1 451 ? 13.633 -13.156 -0.364 1 98.81 451 THR B CA 1
ATOM 7852 C C . THR B 1 451 ? 13.961 -12.859 1.096 1 98.81 451 THR B C 1
ATOM 7854 O O . THR B 1 451 ? 15 -12.258 1.392 1 98.81 451 THR B O 1
ATOM 7857 N N . LEU B 1 452 ? 13.07 -13.32 1.986 1 98.75 452 LEU B N 1
ATOM 7858 C CA . LEU B 1 452 ? 13.312 -13.102 3.408 1 98.75 452 LEU B CA 1
ATOM 7859 C C . LEU B 1 452 ? 14.555 -13.852 3.871 1 98.75 452 LEU B C 1
ATOM 7861 O O . LEU B 1 452 ? 15.328 -13.336 4.68 1 98.75 452 LEU B O 1
ATOM 7865 N N . CYS B 1 453 ? 14.727 -15.086 3.338 1 98.69 453 CYS B N 1
ATOM 7866 C CA . CYS B 1 453 ? 15.93 -15.844 3.654 1 98.69 453 CYS B CA 1
ATOM 7867 C C . CYS B 1 453 ? 17.188 -15.078 3.223 1 98.69 453 CYS B C 1
ATOM 7869 O O . CYS B 1 453 ? 18.156 -14.992 3.979 1 98.69 453 CYS B O 1
ATOM 7871 N N . ALA B 1 454 ? 17.125 -14.547 2.029 1 98.69 454 ALA B N 1
ATOM 7872 C CA . ALA B 1 454 ? 18.281 -13.82 1.513 1 98.69 454 ALA B CA 1
ATOM 7873 C C . ALA B 1 454 ? 18.609 -12.617 2.391 1 98.69 454 ALA B C 1
ATOM 7875 O O . ALA B 1 454 ? 19.781 -12.367 2.713 1 98.69 454 ALA B O 1
ATOM 7876 N N . LEU B 1 455 ? 17.609 -11.844 2.818 1 98.25 455 LEU B N 1
ATOM 7877 C CA . LEU B 1 455 ? 17.828 -10.609 3.574 1 98.25 455 LEU B CA 1
ATOM 7878 C C . LEU B 1 455 ? 18.234 -10.922 5.008 1 98.25 455 LEU B C 1
ATOM 7880 O O . LEU B 1 455 ? 18.938 -10.125 5.641 1 98.25 455 LEU B O 1
ATOM 7884 N N . THR B 1 456 ? 17.844 -12.094 5.562 1 97.88 456 THR B N 1
ATOM 7885 C CA . THR B 1 456 ? 18.156 -12.438 6.941 1 97.88 456 THR B CA 1
ATOM 7886 C C . THR B 1 456 ? 19.469 -13.203 7.02 1 97.88 456 THR B C 1
ATOM 7888 O O . THR B 1 456 ? 20.219 -13.07 7.996 1 97.88 456 THR B O 1
ATOM 7891 N N . MET B 1 457 ? 19.766 -14 6 1 97.06 457 MET B N 1
ATOM 7892 C CA . MET B 1 457 ? 20.906 -14.906 6.109 1 97.06 457 MET B CA 1
ATOM 7893 C C . MET B 1 457 ? 22.078 -14.406 5.258 1 97.06 457 MET B C 1
ATOM 7895 O O . MET B 1 457 ? 23.219 -14.82 5.469 1 97.06 457 MET B O 1
ATOM 7899 N N . LYS B 1 458 ? 21.781 -13.641 4.285 1 97.44 458 LYS B N 1
ATOM 7900 C CA . LYS B 1 458 ? 22.797 -13.07 3.42 1 97.44 458 LYS B CA 1
ATOM 7901 C C . LYS B 1 458 ? 22.703 -11.547 3.379 1 97.44 458 LYS B C 1
ATOM 7903 O O . LYS B 1 458 ? 22.641 -10.953 2.303 1 97.44 458 LYS B O 1
ATOM 7908 N N . PRO B 1 459 ? 22.75 -10.906 4.582 1 96.94 459 PRO B N 1
ATOM 7909 C CA . PRO B 1 459 ? 22.641 -9.445 4.582 1 96.94 459 PRO B CA 1
ATOM 7910 C C . PRO B 1 459 ? 23.766 -8.773 3.793 1 96.94 459 PRO B C 1
ATOM 7912 O O . PRO B 1 459 ? 24.906 -9.234 3.824 1 96.94 459 PRO B O 1
ATOM 7915 N N . GLY B 1 460 ? 23.484 -7.746 3.068 1 96.81 460 GLY B N 1
ATOM 7916 C CA . GLY B 1 460 ? 24.484 -6.98 2.326 1 96.81 460 GLY B CA 1
ATOM 7917 C C . GLY B 1 460 ? 24.547 -7.359 0.861 1 96.81 460 GLY B C 1
ATOM 7918 O O . GLY B 1 460 ? 25.094 -6.609 0.045 1 96.81 460 GLY B O 1
ATOM 7919 N N . LEU B 1 461 ? 23.953 -8.477 0.469 1 97.69 461 LEU B N 1
ATOM 7920 C CA . LEU B 1 461 ? 24.031 -8.953 -0.908 1 97.69 461 LEU B CA 1
ATOM 7921 C C . LEU B 1 461 ? 23.125 -8.133 -1.821 1 97.69 461 LEU B C 1
ATOM 7923 O O . LEU B 1 461 ? 23.469 -7.883 -2.979 1 97.69 461 LEU B O 1
ATOM 7927 N N . PHE B 1 462 ? 22.031 -7.738 -1.35 1 98.38 462 PHE B N 1
ATOM 7928 C CA . PHE B 1 462 ? 21.047 -7.008 -2.143 1 98.38 462 PHE B CA 1
ATOM 7929 C C . PHE B 1 462 ? 20.859 -5.594 -1.602 1 98.38 462 PHE B C 1
ATOM 7931 O O . PHE B 1 462 ? 21.078 -5.348 -0.413 1 98.38 462 PHE B O 1
ATOM 7938 N N . LYS B 1 463 ? 20.484 -4.672 -2.42 1 97.56 463 LYS B N 1
ATOM 7939 C CA . LYS B 1 463 ? 20.172 -3.295 -2.031 1 97.56 463 LYS B CA 1
ATOM 7940 C C . LYS B 1 463 ? 18.812 -3.205 -1.349 1 97.56 463 LYS B C 1
ATOM 7942 O O . LYS B 1 463 ? 18.609 -2.365 -0.469 1 97.56 463 LYS B O 1
ATOM 7947 N N . ALA B 1 464 ? 17.875 -4.047 -1.736 1 97.88 464 ALA B N 1
ATOM 7948 C CA . ALA B 1 464 ? 16.516 -4.094 -1.209 1 97.88 464 ALA B CA 1
ATOM 7949 C C . ALA B 1 464 ? 15.797 -5.371 -1.644 1 97.88 464 ALA B C 1
ATOM 7951 O O . ALA B 1 464 ? 16.266 -6.082 -2.537 1 97.88 464 ALA B O 1
ATOM 7952 N N . GLY B 1 465 ? 14.68 -5.695 -0.996 1 98.44 465 GLY B N 1
ATOM 7953 C CA . GLY B 1 465 ? 13.938 -6.898 -1.344 1 98.44 465 GLY B CA 1
ATOM 7954 C C . GLY B 1 465 ? 12.438 -6.727 -1.229 1 98.44 465 GLY B C 1
ATOM 7955 O O . GLY B 1 465 ? 11.953 -5.926 -0.425 1 98.44 465 GLY B O 1
ATOM 7956 N N . VAL B 1 466 ? 11.711 -7.453 -2.053 1 98.81 466 VAL B N 1
ATOM 7957 C CA . VAL B 1 466 ? 10.258 -7.527 -2.006 1 98.81 466 VAL B CA 1
ATOM 7958 C C . VAL B 1 466 ? 9.82 -8.961 -1.719 1 98.81 466 VAL B C 1
ATOM 7960 O O . VAL B 1 466 ? 10.117 -9.875 -2.492 1 98.81 466 VAL B O 1
ATOM 7963 N N . ALA B 1 467 ? 9.117 -9.164 -0.661 1 98.75 467 ALA B N 1
ATOM 7964 C CA . ALA B 1 467 ? 8.586 -10.477 -0.299 1 98.75 467 ALA B CA 1
ATOM 7965 C C . ALA B 1 467 ? 7.066 -10.516 -0.428 1 98.75 467 ALA B C 1
ATOM 7967 O O . ALA B 1 467 ? 6.355 -9.898 0.37 1 98.75 467 ALA B O 1
ATOM 7968 N N . GLY B 1 468 ? 6.582 -11.25 -1.424 1 98.44 468 GLY B N 1
ATOM 7969 C CA . GLY B 1 468 ? 5.152 -11.391 -1.661 1 98.44 468 GLY B CA 1
ATOM 7970 C C . GLY B 1 468 ? 4.594 -12.711 -1.181 1 98.44 468 GLY B C 1
ATOM 7971 O O . GLY B 1 468 ? 5.184 -13.766 -1.429 1 98.44 468 GLY B O 1
ATOM 7972 N N . ALA B 1 469 ? 3.49 -12.656 -0.473 1 98 469 ALA B N 1
ATOM 7973 C CA . ALA B 1 469 ? 2.811 -13.852 0.025 1 98 469 ALA B CA 1
ATOM 7974 C C . ALA B 1 469 ? 3.809 -14.852 0.605 1 98 469 ALA B C 1
ATOM 7976 O O . ALA B 1 469 ? 3.801 -16.031 0.242 1 98 469 ALA B O 1
ATOM 7977 N N . SER B 1 470 ? 4.621 -14.422 1.493 1 97.75 470 SER B N 1
ATOM 7978 C CA . SER B 1 470 ? 5.801 -15.172 1.918 1 97.75 470 SER B CA 1
ATOM 7979 C C . SER B 1 470 ? 5.492 -16.047 3.121 1 97.75 470 SER B C 1
ATOM 7981 O O . SER B 1 470 ? 4.676 -15.695 3.971 1 97.75 470 SER B O 1
ATOM 7983 N N . VAL B 1 471 ? 6.199 -17.141 3.203 1 97.06 471 VAL B N 1
ATOM 7984 C CA . VAL B 1 471 ? 6.32 -17.875 4.453 1 97.06 471 VAL B CA 1
ATOM 7985 C C . VAL B 1 471 ? 7.289 -17.156 5.391 1 97.06 471 VAL B C 1
ATOM 7987 O O . VAL B 1 471 ? 8.398 -16.812 4.988 1 97.06 471 VAL B O 1
ATOM 7990 N N . VAL B 1 472 ? 6.859 -16.969 6.586 1 97.25 472 VAL B N 1
ATOM 7991 C CA . VAL B 1 472 ? 7.723 -16.234 7.508 1 97.25 472 VAL B CA 1
ATOM 7992 C C . VAL B 1 472 ? 8.086 -17.125 8.695 1 97.25 472 VAL B C 1
ATOM 7994 O O . VAL B 1 472 ? 9.102 -16.906 9.359 1 97.25 472 VAL B O 1
ATOM 7997 N N . ASP B 1 473 ? 7.203 -18.078 9.023 1 97.94 473 ASP B N 1
ATOM 7998 C CA . ASP B 1 473 ? 7.336 -19 10.156 1 97.94 473 ASP B CA 1
ATOM 7999 C C . ASP B 1 473 ? 6.746 -20.359 9.828 1 97.94 473 ASP B C 1
ATOM 8001 O O . ASP B 1 473 ? 5.527 -20.547 9.891 1 97.94 473 ASP B O 1
ATOM 8005 N N . TRP B 1 474 ? 7.605 -21.359 9.641 1 97.56 474 TRP B N 1
ATOM 8006 C CA . TRP B 1 474 ? 7.176 -22.688 9.211 1 97.56 474 TRP B CA 1
ATOM 8007 C C . TRP B 1 474 ? 6.371 -23.375 10.312 1 97.56 474 TRP B C 1
ATOM 8009 O O . TRP B 1 474 ? 5.434 -24.125 10.031 1 97.56 474 TRP B O 1
ATOM 8019 N N . GLU B 1 475 ? 6.719 -23.172 11.594 1 96.75 475 GLU B N 1
ATOM 8020 C CA . GLU B 1 475 ? 6.008 -23.797 12.703 1 96.75 475 GLU B CA 1
ATOM 8021 C C . GLU B 1 475 ? 4.566 -23.312 12.789 1 96.75 475 GLU B C 1
ATOM 8023 O O . GLU B 1 475 ? 3.633 -24.109 12.883 1 96.75 475 GLU B O 1
ATOM 8028 N N . GLU B 1 476 ? 4.449 -22.016 12.727 1 96.06 476 GLU B N 1
ATOM 8029 C CA . GLU B 1 476 ? 3.102 -21.469 12.805 1 96.06 476 GLU B CA 1
ATOM 8030 C C . GLU B 1 476 ? 2.295 -21.797 11.555 1 96.06 476 GLU B C 1
ATOM 8032 O O . GLU B 1 476 ? 1.093 -22.062 11.641 1 96.06 476 GLU B O 1
ATOM 8037 N N . MET B 1 477 ? 2.902 -21.781 10.383 1 94.75 477 MET B N 1
ATOM 8038 C CA . MET B 1 477 ? 2.211 -22.141 9.141 1 94.75 477 MET B CA 1
ATOM 8039 C C . MET B 1 477 ? 1.704 -23.578 9.203 1 94.75 477 MET B C 1
ATOM 8041 O O . MET B 1 477 ? 0.597 -23.859 8.75 1 94.75 477 MET B O 1
ATOM 8045 N N . TYR B 1 478 ? 2.547 -24.438 9.703 1 94.56 478 TYR B N 1
ATOM 8046 C CA . TYR B 1 478 ? 2.145 -25.828 9.836 1 94.56 478 TYR B CA 1
ATOM 8047 C C . TYR B 1 478 ? 0.851 -25.953 10.633 1 94.56 478 TYR B C 1
ATOM 8049 O O . TYR B 1 478 ? -0.059 -26.688 10.242 1 94.56 478 TYR B O 1
ATOM 8057 N N . GLU B 1 479 ? 0.751 -25.219 11.688 1 93.81 479 GLU B N 1
ATOM 8058 C CA . GLU B 1 479 ? -0.414 -25.266 12.562 1 93.81 479 GLU B CA 1
ATOM 8059 C C . GLU B 1 479 ? -1.649 -24.703 11.875 1 93.81 479 GLU B C 1
ATOM 8061 O O . GLU B 1 479 ? -2.77 -25.156 12.125 1 93.81 479 GLU B O 1
ATOM 8066 N N . LEU B 1 480 ? -1.439 -23.766 10.984 1 92.25 480 LEU B N 1
ATOM 8067 C CA . LEU B 1 480 ? -2.543 -23.047 10.359 1 92.25 480 LEU B CA 1
ATOM 8068 C C . LEU B 1 480 ? -2.947 -23.703 9.039 1 92.25 480 LEU B C 1
ATOM 8070 O O . LEU B 1 480 ? -3.965 -23.344 8.445 1 92.25 480 LEU B O 1
ATOM 8074 N N . SER B 1 481 ? -2.234 -24.703 8.555 1 91.12 481 SER B N 1
ATOM 8075 C CA . SER B 1 481 ? -2.412 -25.266 7.223 1 91.12 481 SER B CA 1
ATOM 8076 C C . SER B 1 481 ? -3.424 -26.406 7.234 1 91.12 481 SER B C 1
ATOM 8078 O O . SER B 1 481 ? -3.648 -27.031 8.273 1 91.12 481 SER B O 1
ATOM 8080 N N . ASP B 1 482 ? -4.047 -26.641 6.07 1 88.81 482 ASP B N 1
ATOM 8081 C CA . ASP B 1 482 ? -4.863 -27.844 5.883 1 88.81 482 ASP B CA 1
ATOM 8082 C C . ASP B 1 482 ? -3.99 -29.078 5.695 1 88.81 482 ASP B C 1
ATOM 8084 O O . ASP B 1 482 ? -2.762 -28.984 5.754 1 88.81 482 ASP B O 1
ATOM 8088 N N . ALA B 1 483 ? -4.645 -30.156 5.43 1 88 483 ALA B N 1
ATOM 8089 C CA . ALA B 1 483 ? -3.955 -31.453 5.395 1 88 483 ALA B CA 1
ATOM 8090 C C . ALA B 1 483 ? -2.953 -31.5 4.246 1 88 483 ALA B C 1
ATOM 8092 O O . ALA B 1 483 ? -1.864 -32.062 4.391 1 88 483 ALA B O 1
ATOM 8093 N N . ALA B 1 484 ? -3.312 -30.984 3.135 1 88 484 ALA B N 1
ATOM 8094 C CA . ALA B 1 484 ? -2.439 -31.031 1.965 1 88 484 ALA B CA 1
ATOM 8095 C C . ALA B 1 484 ? -1.146 -30.266 2.209 1 88 484 ALA B C 1
ATOM 8097 O O . ALA B 1 484 ? -0.055 -30.766 1.926 1 88 484 ALA B O 1
ATOM 8098 N N . PHE B 1 485 ? -1.209 -29.125 2.795 1 90.94 485 PHE B N 1
ATOM 8099 C CA . PHE B 1 485 ? -0.036 -28.281 2.996 1 90.94 485 PHE B CA 1
ATOM 8100 C C . PHE B 1 485 ? 0.782 -28.766 4.188 1 90.94 485 PHE B C 1
ATOM 8102 O O . PHE B 1 485 ? 2.006 -28.625 4.203 1 90.94 485 PHE B O 1
ATOM 8109 N N . ARG B 1 486 ? 0.185 -29.344 5.242 1 91.44 486 ARG B N 1
ATOM 8110 C CA . ARG B 1 486 ? 0.948 -29.969 6.316 1 91.44 486 ARG B CA 1
ATOM 8111 C C . ARG B 1 486 ? 1.864 -31.062 5.773 1 91.44 486 ARG B C 1
ATOM 8113 O O . ARG B 1 486 ? 3.037 -31.141 6.145 1 91.44 486 ARG B O 1
ATOM 8120 N N . ASN B 1 487 ? 1.23 -31.859 4.891 1 89.75 487 ASN B N 1
ATOM 8121 C CA . ASN B 1 487 ? 2.037 -32.906 4.27 1 89.75 487 ASN B CA 1
ATOM 8122 C C . ASN B 1 487 ? 3.203 -32.312 3.479 1 89.75 487 ASN B C 1
ATOM 8124 O O . ASN B 1 487 ? 4.324 -32.844 3.551 1 89.75 487 ASN B O 1
ATOM 8128 N N . PHE B 1 488 ? 2.99 -31.312 2.75 1 91.12 488 PHE B N 1
ATOM 8129 C CA . PHE B 1 488 ? 4.02 -30.625 1.974 1 91.12 488 PHE B CA 1
ATOM 8130 C C . PHE B 1 488 ? 5.152 -30.156 2.877 1 91.12 488 PHE B C 1
ATOM 8132 O O . PHE B 1 488 ? 6.328 -30.391 2.584 1 91.12 488 PHE B O 1
ATOM 8139 N N . ILE B 1 489 ? 4.836 -29.516 4.02 1 93.56 489 ILE B N 1
ATOM 8140 C CA . ILE B 1 489 ? 5.816 -28.969 4.957 1 93.56 489 ILE B CA 1
ATOM 8141 C C . ILE B 1 489 ? 6.645 -30.109 5.551 1 93.56 489 ILE B C 1
ATOM 8143 O O . ILE B 1 489 ? 7.867 -29.984 5.676 1 93.56 489 ILE B O 1
ATOM 8147 N N . GLU B 1 490 ? 5.949 -31.172 5.855 1 93.12 490 GLU B N 1
ATOM 8148 C CA . GLU B 1 490 ? 6.648 -32.344 6.395 1 93.12 490 GLU B CA 1
ATOM 8149 C C . GLU B 1 490 ? 7.645 -32.906 5.387 1 93.12 490 GLU B C 1
ATOM 8151 O O . GLU B 1 490 ? 8.766 -33.25 5.746 1 93.12 490 GLU B O 1
ATOM 8156 N N . GLN B 1 491 ? 7.25 -32.969 4.18 1 91 491 GLN B N 1
ATOM 8157 C CA . GLN B 1 491 ? 8.148 -33.5 3.154 1 91 491 GLN B CA 1
ATOM 8158 C C . GLN B 1 491 ? 9.336 -32.562 2.936 1 91 491 GLN B C 1
ATOM 8160 O O . GLN B 1 491 ? 10.477 -33.031 2.848 1 91 491 GLN B O 1
ATOM 8165 N N . LEU B 1 492 ? 9.141 -31.297 2.859 1 93.5 492 LEU B N 1
ATOM 8166 C CA . LEU B 1 492 ? 10.188 -30.312 2.59 1 93.5 492 LEU B CA 1
ATOM 8167 C C . LEU B 1 492 ? 11.195 -30.266 3.732 1 93.5 492 LEU B C 1
ATOM 8169 O O . LEU B 1 492 ? 12.406 -30.188 3.496 1 93.5 492 LEU B O 1
ATOM 8173 N N . THR B 1 493 ? 10.703 -30.391 5.02 1 94.56 493 THR B N 1
ATOM 8174 C CA . THR B 1 493 ? 11.562 -30.203 6.188 1 94.56 493 THR B CA 1
ATOM 8175 C C . THR B 1 493 ? 12.008 -31.562 6.738 1 94.56 493 THR B C 1
ATOM 8177 O O . THR B 1 493 ? 12.766 -31.609 7.715 1 94.56 493 THR B O 1
ATOM 8180 N N . GLY B 1 494 ? 11.477 -32.625 6.137 1 89.88 494 GLY B N 1
ATOM 8181 C CA . GLY B 1 494 ? 11.703 -33.938 6.699 1 89.88 494 GLY B CA 1
ATOM 8182 C C . GLY B 1 494 ? 10.969 -34.188 8.008 1 89.88 494 GLY B C 1
ATOM 8183 O O . GLY B 1 494 ? 11.375 -35.031 8.812 1 89.88 494 GLY B O 1
ATOM 8184 N N . GLY B 1 495 ? 10 -33.281 8.258 1 90.88 495 GLY B N 1
ATOM 8185 C CA . GLY B 1 495 ? 9.219 -33.375 9.477 1 90.88 495 GLY B CA 1
ATOM 8186 C C . GLY B 1 495 ? 9.953 -32.875 10.703 1 90.88 495 GLY B C 1
ATOM 8187 O O . GLY B 1 495 ? 9.461 -33 11.828 1 90.88 495 GLY B O 1
ATOM 8188 N N . SER B 1 496 ? 11.055 -32.188 10.57 1 94.81 496 SER B N 1
ATOM 8189 C CA . SER B 1 496 ? 11.891 -31.719 11.672 1 94.81 496 SER B CA 1
ATOM 8190 C C . SER B 1 496 ? 11.422 -30.359 12.172 1 94.81 496 SER B C 1
ATOM 8192 O O . SER B 1 496 ? 11.547 -29.344 11.469 1 94.81 496 SER B O 1
ATOM 8194 N N . ARG B 1 497 ? 11.055 -30.281 13.391 1 95.56 497 ARG B N 1
ATOM 8195 C CA . ARG B 1 497 ? 10.656 -29.016 14.016 1 95.56 497 ARG B CA 1
ATOM 8196 C C . ARG B 1 497 ? 11.852 -28.078 14.148 1 95.56 497 ARG B C 1
ATOM 8198 O O . ARG B 1 497 ? 11.703 -26.859 14.055 1 95.56 497 ARG B O 1
ATOM 8205 N N . GLU B 1 498 ? 12.969 -28.641 14.398 1 96.94 498 GLU B N 1
ATOM 8206 C CA . GLU B 1 498 ? 14.188 -27.859 14.477 1 96.94 498 GLU B CA 1
ATOM 8207 C C . GLU B 1 498 ? 14.461 -27.125 13.172 1 96.94 498 GLU B C 1
ATOM 8209 O O . GLU B 1 498 ? 14.82 -25.938 13.172 1 96.94 498 GLU B O 1
ATOM 8214 N N . ILE B 1 499 ? 14.297 -27.859 12.055 1 96.81 499 ILE B N 1
ATOM 8215 C CA . ILE B 1 499 ? 14.477 -27.234 10.742 1 96.81 499 ILE B CA 1
ATOM 8216 C C . ILE B 1 499 ? 13.406 -26.172 10.523 1 96.81 499 ILE B C 1
ATOM 8218 O O . ILE B 1 499 ? 13.703 -25.062 10.055 1 96.81 499 ILE B O 1
ATOM 8222 N N . MET B 1 500 ? 12.18 -26.469 10.938 1 97.38 500 MET B N 1
ATOM 8223 C CA . MET B 1 500 ? 11.102 -25.5 10.797 1 97.38 500 MET B CA 1
ATOM 8224 C C . MET B 1 500 ? 11.438 -24.203 11.547 1 97.38 500 MET B C 1
ATOM 8226 O O . MET B 1 500 ? 11.242 -23.109 11.023 1 97.38 500 MET B O 1
ATOM 8230 N N . ARG B 1 501 ? 11.969 -24.312 12.727 1 97.12 501 ARG B N 1
ATOM 8231 C CA . ARG B 1 501 ? 12.281 -23.156 13.562 1 97.12 501 ARG B CA 1
ATOM 8232 C C . ARG B 1 501 ? 13.5 -22.406 13.039 1 97.12 501 ARG B C 1
ATOM 8234 O O . ARG B 1 501 ? 13.453 -21.188 12.844 1 97.12 501 ARG B O 1
ATOM 8241 N N . SER B 1 502 ? 14.586 -23.141 12.781 1 97.19 502 SER B N 1
ATOM 8242 C CA . SER B 1 502 ? 15.859 -22.516 12.445 1 97.19 502 SER B CA 1
ATOM 8243 C C . SER B 1 502 ? 15.82 -21.891 11.055 1 97.19 502 SER B C 1
ATOM 8245 O O . SER B 1 502 ? 16.562 -20.953 10.766 1 97.19 502 SER B O 1
ATOM 8247 N N . ARG B 1 503 ? 14.922 -22.391 10.203 1 97.88 503 ARG B N 1
ATOM 8248 C CA . ARG B 1 503 ? 14.875 -21.906 8.828 1 97.88 503 ARG B CA 1
ATOM 8249 C C . ARG B 1 503 ? 13.695 -20.953 8.625 1 97.88 503 ARG B C 1
ATOM 8251 O O . ARG B 1 503 ? 13.328 -20.656 7.488 1 97.88 503 ARG B O 1
ATOM 8258 N N . SER B 1 504 ? 13.125 -20.484 9.766 1 98.25 504 SER B N 1
ATOM 8259 C CA . SER B 1 504 ? 12.086 -19.469 9.719 1 98.25 504 SER B CA 1
ATOM 8260 C C . SER B 1 504 ? 12.688 -18.062 9.797 1 98.25 504 SER B C 1
ATOM 8262 O O . SER B 1 504 ? 13.281 -17.703 10.812 1 98.25 504 SER B O 1
ATOM 8264 N N . PRO B 1 505 ? 12.43 -17.219 8.781 1 97.88 505 PRO B N 1
ATOM 8265 C CA . PRO B 1 505 ? 13.031 -15.883 8.734 1 97.88 505 PRO B CA 1
ATOM 8266 C C . PRO B 1 505 ? 12.672 -15.031 9.945 1 97.88 505 PRO B C 1
ATOM 8268 O O . PRO B 1 505 ? 13.469 -14.188 10.375 1 97.88 505 PRO B O 1
ATOM 8271 N N . ILE B 1 506 ? 11.484 -15.219 10.547 1 97.81 506 ILE B N 1
ATOM 8272 C CA . ILE B 1 506 ? 11 -14.383 11.641 1 97.81 506 ILE B CA 1
ATOM 8273 C C . ILE B 1 506 ? 11.977 -14.453 12.812 1 97.81 506 ILE B C 1
ATOM 8275 O O . ILE B 1 506 ? 12.047 -13.531 13.633 1 97.81 506 ILE B O 1
ATOM 8279 N N . ASN B 1 507 ? 12.734 -15.516 12.891 1 97.62 507 ASN B N 1
ATOM 8280 C CA . ASN B 1 507 ? 13.648 -15.711 14.008 1 97.62 507 ASN B CA 1
ATOM 8281 C C . ASN B 1 507 ? 15.008 -15.078 13.734 1 97.62 507 ASN B C 1
ATOM 8283 O O . ASN B 1 507 ? 15.922 -15.164 14.562 1 97.62 507 ASN B O 1
ATOM 8287 N N . HIS B 1 508 ? 15.203 -14.422 12.617 1 97.62 508 HIS B N 1
ATOM 8288 C CA . HIS B 1 508 ? 16.484 -13.852 12.242 1 97.62 508 HIS B CA 1
ATOM 8289 C C . HIS B 1 508 ? 16.344 -12.414 11.75 1 97.62 508 HIS B C 1
ATOM 8291 O O . HIS B 1 508 ? 17.172 -11.914 11 1 97.62 508 HIS B O 1
ATOM 8297 N N . VAL B 1 509 ? 15.336 -11.703 12.141 1 96.38 509 VAL B N 1
ATOM 8298 C CA . VAL B 1 509 ? 14.977 -10.383 11.633 1 96.38 509 VAL B CA 1
ATOM 8299 C C . VAL B 1 509 ? 16.047 -9.367 12.031 1 96.38 509 VAL B C 1
ATOM 8301 O O . VAL B 1 509 ? 16.219 -8.352 11.352 1 96.38 509 VAL B O 1
ATOM 8304 N N . ASP B 1 510 ? 16.766 -9.578 13.125 1 96.62 510 ASP B N 1
ATOM 8305 C CA . ASP B 1 510 ? 17.781 -8.664 13.625 1 96.62 510 ASP B CA 1
ATOM 8306 C C . ASP B 1 510 ? 18.922 -8.5 12.617 1 96.62 510 ASP B C 1
ATOM 8308 O O . ASP B 1 510 ? 19.641 -7.5 12.648 1 96.62 510 ASP B O 1
ATOM 8312 N N . ARG B 1 511 ? 19.016 -9.438 11.688 1 97.25 511 ARG B N 1
ATOM 8313 C CA . ARG B 1 511 ? 20.141 -9.453 10.75 1 97.25 511 ARG B CA 1
ATOM 8314 C C . ARG B 1 511 ? 19.828 -8.602 9.523 1 97.25 511 ARG B C 1
ATOM 8316 O O . ARG B 1 511 ? 20.734 -8.266 8.75 1 97.25 511 ARG B O 1
ATOM 8323 N N . ILE B 1 512 ? 18.578 -8.258 9.336 1 97.62 512 ILE B N 1
ATOM 8324 C CA . ILE B 1 512 ? 18.188 -7.527 8.133 1 97.62 512 ILE B CA 1
ATOM 8325 C C . ILE B 1 512 ? 18.781 -6.121 8.164 1 97.62 512 ILE B C 1
ATOM 8327 O O . ILE B 1 512 ? 18.656 -5.41 9.164 1 97.62 512 ILE B O 1
ATOM 8331 N N . LYS B 1 513 ? 19.391 -5.738 7.078 1 96 513 LYS B N 1
ATOM 8332 C CA . LYS B 1 513 ? 19.969 -4.406 6.949 1 96 513 LYS B CA 1
ATOM 8333 C C . LYS B 1 513 ? 19.281 -3.604 5.855 1 96 513 LYS B C 1
ATOM 8335 O O . LYS B 1 513 ? 19.297 -2.371 5.875 1 96 513 LYS B O 1
ATOM 8340 N N . GLU B 1 514 ? 18.75 -4.293 4.934 1 95.81 514 GLU B N 1
ATOM 8341 C CA . GLU B 1 514 ? 18.219 -3.693 3.711 1 95.81 514 GLU B CA 1
ATOM 8342 C C . GLU B 1 514 ? 16.75 -3.316 3.865 1 95.81 514 GLU B C 1
ATOM 8344 O O . GLU B 1 514 ? 16.016 -3.969 4.609 1 95.81 514 GLU B O 1
ATOM 8349 N N . PRO B 1 515 ? 16.25 -2.256 3.111 1 95.88 515 PRO B N 1
ATOM 8350 C CA . PRO B 1 515 ? 14.812 -2.012 3.033 1 95.88 515 PRO B CA 1
ATOM 8351 C C . PRO B 1 515 ? 14.039 -3.213 2.494 1 95.88 515 PRO B C 1
ATOM 8353 O O . PRO B 1 515 ? 14.516 -3.902 1.59 1 95.88 515 PRO B O 1
ATOM 8356 N N . LEU B 1 516 ? 12.922 -3.438 3.043 1 97.88 516 LEU B N 1
ATOM 8357 C CA . LEU B 1 516 ? 12.102 -4.602 2.734 1 97.88 516 LEU B CA 1
ATOM 8358 C C . LEU B 1 516 ? 10.648 -4.195 2.492 1 97.88 516 LEU B C 1
ATOM 8360 O O . LEU B 1 516 ? 10.086 -3.408 3.256 1 97.88 516 LEU B O 1
ATOM 8364 N N . ALA B 1 517 ? 10.078 -4.598 1.404 1 98.38 517 ALA B N 1
ATOM 8365 C CA . ALA B 1 517 ? 8.641 -4.457 1.164 1 98.38 517 ALA B CA 1
ATOM 8366 C C . ALA B 1 517 ? 7.922 -5.793 1.331 1 98.38 517 ALA B C 1
ATOM 8368 O O . ALA B 1 517 ? 8.32 -6.797 0.74 1 98.38 517 ALA B O 1
ATOM 8369 N N . LEU B 1 518 ? 6.926 -5.816 2.154 1 98.69 518 LEU B N 1
ATOM 8370 C CA . LEU B 1 518 ? 6.055 -6.969 2.371 1 98.69 518 LEU B CA 1
ATOM 8371 C C . LEU B 1 518 ? 4.711 -6.77 1.679 1 98.69 518 LEU B C 1
ATOM 8373 O O . LEU B 1 518 ? 4.008 -5.793 1.946 1 98.69 518 LEU B O 1
ATOM 8377 N N . ILE B 1 519 ? 4.328 -7.621 0.763 1 98.44 519 ILE B N 1
ATOM 8378 C CA . ILE B 1 519 ? 3.047 -7.582 0.069 1 98.44 519 ILE B CA 1
ATOM 8379 C C . ILE B 1 519 ? 2.293 -8.891 0.303 1 98.44 519 ILE B C 1
ATOM 8381 O O . ILE B 1 519 ? 2.789 -9.969 -0.033 1 98.44 519 ILE B O 1
ATOM 8385 N N . HIS B 1 520 ? 1.12 -8.828 0.839 1 98.38 520 HIS B N 1
ATOM 8386 C CA . HIS B 1 520 ? 0.484 -10.055 1.29 1 98.38 520 HIS B CA 1
ATOM 8387 C C . HIS B 1 520 ? -1.032 -9.984 1.146 1 98.38 520 HIS B C 1
ATOM 8389 O O . HIS B 1 520 ? -1.662 -9.055 1.66 1 98.38 520 HIS B O 1
ATOM 8395 N N . PRO B 1 521 ? -1.659 -10.969 0.427 1 97.06 521 PRO B N 1
ATOM 8396 C CA . PRO B 1 521 ? -3.121 -11.023 0.366 1 97.06 521 PRO B CA 1
ATOM 8397 C C . PRO B 1 521 ? -3.752 -11.391 1.709 1 97.06 521 PRO B C 1
ATOM 8399 O O . PRO B 1 521 ? -3.287 -12.312 2.387 1 97.06 521 PRO B O 1
ATOM 8402 N N . GLN B 1 522 ? -4.82 -10.766 2.076 1 95.81 522 GLN B N 1
ATOM 8403 C CA . GLN B 1 522 ? -5.438 -10.867 3.396 1 95.81 522 GLN B CA 1
ATOM 8404 C C . GLN B 1 522 ? -5.91 -12.289 3.674 1 95.81 522 GLN B C 1
ATOM 8406 O O . GLN B 1 522 ? -5.805 -12.773 4.801 1 95.81 522 GLN B O 1
ATOM 8411 N N . ASN B 1 523 ? -6.445 -12.961 2.631 1 94.69 523 ASN B N 1
ATOM 8412 C CA . ASN B 1 523 ? -7.109 -14.242 2.836 1 94.69 523 ASN B CA 1
ATOM 8413 C C . ASN B 1 523 ? -6.289 -15.398 2.262 1 94.69 523 ASN B C 1
ATOM 8415 O O . ASN B 1 523 ? -6.844 -16.422 1.886 1 94.69 523 ASN B O 1
ATOM 8419 N N . ASP B 1 524 ? -5.047 -15.195 2.205 1 95.88 524 ASP B N 1
ATOM 8420 C CA . ASP B 1 524 ? -4.145 -16.234 1.706 1 95.88 524 ASP B CA 1
ATOM 8421 C C . ASP B 1 524 ? -4.219 -17.484 2.572 1 95.88 524 ASP B C 1
ATOM 8423 O O . ASP B 1 524 ? -3.836 -17.453 3.744 1 95.88 524 ASP B O 1
ATOM 8427 N N . SER B 1 525 ? -4.629 -18.578 1.972 1 92.75 525 SER B N 1
ATOM 8428 C CA . SER B 1 525 ? -4.797 -19.828 2.717 1 92.75 525 SER B CA 1
ATOM 8429 C C . SER B 1 525 ? -3.523 -20.656 2.684 1 92.75 525 SER B C 1
ATOM 8431 O O . SER B 1 525 ? -3.393 -21.625 3.434 1 92.75 525 SER B O 1
ATOM 8433 N N . ARG B 1 526 ? -2.607 -20.312 1.832 1 94.06 526 ARG B N 1
ATOM 8434 C CA . ARG B 1 526 ? -1.368 -21.062 1.706 1 94.06 526 ARG B CA 1
ATOM 8435 C C . ARG B 1 526 ? -0.282 -20.5 2.615 1 94.06 526 ARG B C 1
ATOM 8437 O O . ARG B 1 526 ? 0.469 -21.25 3.236 1 94.06 526 ARG B O 1
ATOM 8444 N N . THR B 1 527 ? -0.196 -19.203 2.662 1 96.06 527 THR B N 1
ATOM 8445 C CA . THR B 1 527 ? 0.67 -18.438 3.557 1 96.06 527 THR B CA 1
ATOM 8446 C C . THR B 1 527 ? -0.144 -17.453 4.391 1 96.06 527 THR B C 1
ATOM 8448 O O . THR B 1 527 ? -0.242 -16.266 4.043 1 96.06 527 THR B O 1
ATOM 8451 N N . PRO B 1 528 ? -0.59 -17.906 5.512 1 95.25 528 PRO B N 1
ATOM 8452 C CA . PRO B 1 528 ? -1.527 -17.094 6.285 1 95.25 528 PRO B CA 1
ATOM 8453 C C . PRO B 1 528 ? -0.935 -15.758 6.707 1 95.25 528 PRO B C 1
ATOM 8455 O O . PRO B 1 528 ? 0.27 -15.656 6.953 1 95.25 528 PRO B O 1
ATOM 8458 N N . LEU B 1 529 ? -1.772 -14.773 6.879 1 97 529 LEU B N 1
ATOM 8459 C CA . LEU B 1 529 ? -1.387 -13.391 7.168 1 97 529 LEU B CA 1
ATOM 8460 C C . LEU B 1 529 ? -0.902 -13.258 8.609 1 97 529 LEU B C 1
ATOM 8462 O O . LEU B 1 529 ? -0.026 -12.438 8.898 1 97 529 LEU B O 1
ATOM 8466 N N . LYS B 1 530 ? -1.394 -14.016 9.562 1 96.31 530 LYS B N 1
ATOM 8467 C CA . LYS B 1 530 ? -1.153 -13.852 11 1 96.31 530 LYS B CA 1
ATOM 8468 C C . LYS B 1 530 ? 0.341 -13.852 11.305 1 96.31 530 LYS B C 1
ATOM 8470 O O . LYS B 1 530 ? 0.837 -12.953 11.992 1 96.31 530 LYS B O 1
ATOM 8475 N N . PRO B 1 531 ? 1.129 -14.844 10.773 1 97.12 531 PRO B N 1
ATOM 8476 C CA . PRO B 1 531 ? 2.568 -14.812 11.039 1 97.12 531 PRO B CA 1
ATOM 8477 C C . PRO B 1 531 ? 3.242 -13.555 10.492 1 97.12 531 PRO B C 1
ATOM 8479 O O . PRO B 1 531 ? 4.219 -13.07 11.07 1 97.12 531 PRO B O 1
ATOM 8482 N N . LEU B 1 532 ? 2.789 -13.078 9.383 1 97.75 532 LEU B N 1
ATOM 8483 C CA . LEU B 1 532 ? 3.377 -11.883 8.789 1 97.75 532 LEU B CA 1
ATOM 8484 C C . LEU B 1 532 ? 3.154 -10.664 9.688 1 97.75 532 LEU B C 1
ATOM 8486 O O . LEU B 1 532 ? 4.023 -9.797 9.789 1 97.75 532 LEU B O 1
ATOM 8490 N N . LEU B 1 533 ? 1.93 -10.5 10.312 1 97.56 533 LEU B N 1
ATOM 8491 C CA . LEU B 1 533 ? 1.68 -9.422 11.258 1 97.56 533 LEU B CA 1
ATOM 8492 C C . LEU B 1 533 ? 2.676 -9.469 12.414 1 97.56 533 LEU B C 1
ATOM 8494 O O . LEU B 1 533 ? 3.168 -8.422 12.852 1 97.56 533 LEU B O 1
ATOM 8498 N N . ARG B 1 534 ? 2.98 -10.656 12.883 1 97.19 534 ARG B N 1
ATOM 8499 C CA . ARG B 1 534 ? 3.982 -10.812 13.938 1 97.19 534 ARG B CA 1
ATOM 8500 C C . ARG B 1 534 ? 5.363 -10.383 13.438 1 97.19 534 ARG B C 1
ATOM 8502 O O . ARG B 1 534 ? 6.125 -9.758 14.172 1 97.19 534 ARG B O 1
ATOM 8509 N N . LEU B 1 535 ? 5.676 -10.805 12.219 1 98.12 535 LEU B N 1
ATOM 8510 C CA . LEU B 1 535 ? 6.945 -10.391 11.633 1 98.12 535 LEU B CA 1
ATOM 8511 C C . LEU B 1 535 ? 7.07 -8.867 11.617 1 98.12 535 LEU B C 1
ATOM 8513 O O . LEU B 1 535 ? 8.125 -8.328 11.945 1 98.12 535 LEU B O 1
ATOM 8517 N N . MET B 1 536 ? 6.055 -8.133 11.227 1 97.88 536 MET B N 1
ATOM 8518 C CA . MET B 1 536 ? 6.07 -6.676 11.195 1 97.88 536 MET B CA 1
ATOM 8519 C C . MET B 1 536 ? 6.348 -6.109 12.586 1 97.88 536 MET B C 1
ATOM 8521 O O . MET B 1 536 ? 7.09 -5.137 12.727 1 97.88 536 MET B O 1
ATOM 8525 N N . GLY B 1 537 ? 5.691 -6.719 13.602 1 97 537 GLY B N 1
ATOM 8526 C CA . GLY B 1 537 ? 5.973 -6.316 14.969 1 97 537 GLY B CA 1
ATOM 8527 C C . GLY B 1 537 ? 7.43 -6.48 15.352 1 97 537 GLY B C 1
ATOM 8528 O O . GLY B 1 537 ? 8.016 -5.602 15.992 1 97 537 GLY B O 1
ATOM 8529 N N . GLU B 1 538 ? 8.023 -7.598 14.93 1 97.31 538 GLU B N 1
ATOM 8530 C CA . GLU B 1 538 ? 9.43 -7.867 15.219 1 97.31 538 GLU B CA 1
ATOM 8531 C C . GLU B 1 538 ? 10.336 -6.875 14.5 1 97.31 538 GLU B C 1
ATOM 8533 O O . GLU B 1 538 ? 11.32 -6.398 15.07 1 97.31 538 GLU B O 1
ATOM 8538 N N . LEU B 1 539 ? 10.047 -6.617 13.258 1 97.38 539 LEU B N 1
ATOM 8539 C CA . LEU B 1 539 ? 10.805 -5.633 12.492 1 97.38 539 LEU B CA 1
ATOM 8540 C C . LEU B 1 539 ? 10.758 -4.266 13.164 1 97.38 539 LEU B C 1
ATOM 8542 O O . LEU B 1 539 ? 11.789 -3.609 13.32 1 97.38 539 LEU B O 1
ATOM 8546 N N . LEU B 1 540 ? 9.562 -3.85 13.539 1 95 540 LEU B N 1
ATOM 8547 C CA . LEU B 1 540 ? 9.367 -2.561 14.195 1 95 540 LEU B CA 1
ATOM 8548 C C . LEU B 1 540 ? 10.164 -2.484 15.492 1 95 540 LEU B C 1
ATOM 8550 O O . LEU B 1 540 ? 10.844 -1.486 15.758 1 95 540 LEU B O 1
ATOM 8554 N N . ALA B 1 541 ? 10.117 -3.529 16.312 1 94.62 541 ALA B N 1
ATOM 8555 C CA . ALA B 1 541 ? 10.789 -3.58 17.609 1 94.62 541 ALA B CA 1
ATOM 8556 C C . ALA B 1 541 ? 12.305 -3.467 17.438 1 94.62 541 ALA B C 1
ATOM 8558 O O . ALA B 1 541 ? 12.992 -2.959 18.328 1 94.62 541 ALA B O 1
ATOM 8559 N N . ARG B 1 542 ? 12.789 -3.863 16.312 1 95.25 542 ARG B N 1
ATOM 8560 C CA . ARG B 1 542 ? 14.234 -3.875 16.078 1 95.25 542 ARG B CA 1
ATOM 8561 C C . ARG B 1 542 ? 14.664 -2.678 15.242 1 95.25 542 ARG B C 1
ATOM 8563 O O . ARG B 1 542 ? 15.828 -2.588 14.828 1 95.25 542 ARG B O 1
ATOM 8570 N N . GLY B 1 543 ? 13.773 -1.778 14.938 1 92.38 543 GLY B N 1
ATOM 8571 C CA . GLY B 1 543 ? 14.086 -0.537 14.25 1 92.38 543 GLY B CA 1
ATOM 8572 C C . GLY B 1 543 ? 14.406 -0.733 12.781 1 92.38 543 GLY B C 1
ATOM 8573 O O . GLY B 1 543 ? 15.164 0.043 12.195 1 92.38 543 GLY B O 1
ATOM 8574 N N . LYS B 1 544 ? 13.867 -1.858 12.195 1 94.81 544 LYS B N 1
ATOM 8575 C CA . LYS B 1 544 ? 14.109 -2.111 10.781 1 94.81 544 LYS B CA 1
ATOM 8576 C C . LYS B 1 544 ? 13.164 -1.295 9.906 1 94.81 544 LYS B C 1
ATOM 8578 O O . LYS B 1 544 ? 12.031 -1.022 10.289 1 94.81 544 LYS B O 1
ATOM 8583 N N . THR B 1 545 ? 13.609 -0.887 8.766 1 93.44 545 THR B N 1
ATOM 8584 C CA . THR B 1 545 ? 12.773 -0.186 7.797 1 93.44 545 THR B CA 1
ATOM 8585 C C . THR B 1 545 ? 12.016 -1.177 6.922 1 93.44 545 THR B C 1
ATOM 8587 O O . THR B 1 545 ? 12.617 -2.07 6.32 1 93.44 545 THR B O 1
ATOM 8590 N N . PHE B 1 546 ? 10.703 -1.021 6.867 1 96.62 546 PHE B N 1
ATOM 8591 C CA . PHE B 1 546 ? 9.922 -1.896 5.996 1 96.62 546 PHE B CA 1
ATOM 8592 C C . PHE B 1 546 ? 8.68 -1.185 5.48 1 96.62 546 PHE B C 1
ATOM 8594 O O . PHE B 1 546 ? 8.203 -0.229 6.102 1 96.62 546 PHE B O 1
ATOM 8601 N N . GLU B 1 547 ? 8.273 -1.539 4.355 1 96.94 547 GLU B N 1
ATOM 8602 C CA . GLU B 1 547 ? 7.004 -1.21 3.721 1 96.94 547 GLU B CA 1
ATOM 8603 C C . GLU B 1 547 ? 6.066 -2.416 3.701 1 96.94 547 GLU B C 1
ATOM 8605 O O . GLU B 1 547 ? 6.516 -3.555 3.561 1 96.94 547 GLU B O 1
ATOM 8610 N N . ALA B 1 548 ? 4.781 -2.225 3.93 1 98.19 548 ALA B N 1
ATOM 8611 C CA . ALA B 1 548 ? 3.869 -3.363 3.906 1 98.19 548 ALA B CA 1
ATOM 8612 C C . ALA B 1 548 ? 2.561 -3.002 3.209 1 98.19 548 ALA B C 1
ATOM 8614 O O . ALA B 1 548 ? 2.055 -1.888 3.363 1 98.19 548 ALA B O 1
ATOM 8615 N N . HIS B 1 549 ? 2.023 -3.9 2.479 1 97.81 549 HIS B N 1
ATOM 8616 C CA . HIS B 1 549 ? 0.745 -3.803 1.783 1 97.81 549 HIS B CA 1
ATOM 8617 C C . HIS B 1 549 ? -0.091 -5.062 1.986 1 97.81 549 HIS B C 1
ATOM 8619 O O . HIS B 1 549 ? 0.294 -6.145 1.54 1 97.81 549 HIS B O 1
ATOM 8625 N N . ILE B 1 550 ? -1.174 -4.941 2.658 1 97.88 550 ILE B N 1
ATOM 8626 C CA . ILE B 1 550 ? -2.143 -6.023 2.799 1 97.88 550 ILE B CA 1
ATOM 8627 C C . ILE B 1 550 ? -3.281 -5.832 1.8 1 97.88 550 ILE B C 1
ATOM 8629 O O . ILE B 1 550 ? -3.947 -4.793 1.803 1 97.88 550 ILE B O 1
ATOM 8633 N N . ILE B 1 551 ? -3.52 -6.773 0.947 1 95.5 551 ILE B N 1
ATOM 8634 C CA . ILE B 1 551 ? -4.492 -6.68 -0.138 1 95.5 551 ILE B CA 1
ATOM 8635 C C . ILE B 1 551 ? -5.812 -7.312 0.299 1 95.5 551 ILE B C 1
ATOM 8637 O O . ILE B 1 551 ? -5.871 -8.516 0.575 1 95.5 551 ILE B O 1
ATOM 8641 N N . PRO B 1 552 ? -6.891 -6.562 0.28 1 92.94 552 PRO B N 1
ATOM 8642 C CA . PRO B 1 552 ? -8.18 -7.066 0.768 1 92.94 552 PRO B CA 1
ATOM 8643 C C . PRO B 1 552 ? -8.828 -8.062 -0.195 1 92.94 552 PRO B C 1
ATOM 8645 O O . PRO B 1 552 ? -8.625 -7.969 -1.409 1 92.94 552 PRO B O 1
ATOM 8648 N N . ASP B 1 553 ? -9.57 -8.984 0.303 1 89.19 553 ASP B N 1
ATOM 8649 C CA . ASP B 1 553 ? -10.406 -9.914 -0.446 1 89.19 553 ASP B CA 1
ATOM 8650 C C . ASP B 1 553 ? -9.594 -10.648 -1.51 1 89.19 553 ASP B C 1
ATOM 8652 O O . ASP B 1 553 ? -10.062 -10.852 -2.631 1 89.19 553 ASP B O 1
ATOM 8656 N N . ALA B 1 554 ? -8.391 -10.906 -1.168 1 92.38 554 ALA B N 1
ATOM 8657 C CA . ALA B 1 554 ? -7.488 -11.594 -2.092 1 92.38 554 ALA B CA 1
ATOM 8658 C C . ALA B 1 554 ? -6.844 -12.805 -1.428 1 92.38 554 ALA B C 1
ATOM 8660 O O . ALA B 1 554 ? -6.695 -12.852 -0.204 1 92.38 554 ALA B O 1
ATOM 8661 N N . GLY B 1 555 ? -6.504 -13.75 -2.246 1 94.06 555 GLY B N 1
ATOM 8662 C CA . GLY B 1 555 ? -5.832 -14.953 -1.78 1 94.06 555 GLY B CA 1
ATOM 8663 C C . GLY B 1 555 ? -4.512 -15.203 -2.482 1 94.06 555 GLY B C 1
ATOM 8664 O O . GLY B 1 555 ? -3.932 -14.289 -3.072 1 94.06 555 GLY B O 1
ATOM 8665 N N . HIS B 1 556 ? -4.035 -16.391 -2.248 1 93.25 556 HIS B N 1
ATOM 8666 C CA . HIS B 1 556 ? -2.717 -16.766 -2.742 1 93.25 556 HIS B CA 1
ATOM 8667 C C . HIS B 1 556 ? -2.648 -16.672 -4.262 1 93.25 556 HIS B C 1
ATOM 8669 O O . HIS B 1 556 ? -1.626 -16.266 -4.816 1 93.25 556 HIS B O 1
ATOM 8675 N N . ALA B 1 557 ? -3.709 -17.062 -4.926 1 88.75 557 ALA B N 1
ATOM 8676 C CA . ALA B 1 557 ? -3.789 -17.016 -6.383 1 88.75 557 ALA B CA 1
ATOM 8677 C C . ALA B 1 557 ? -4.18 -15.617 -6.867 1 88.75 557 ALA B C 1
ATOM 8679 O O . ALA B 1 557 ? -5.012 -1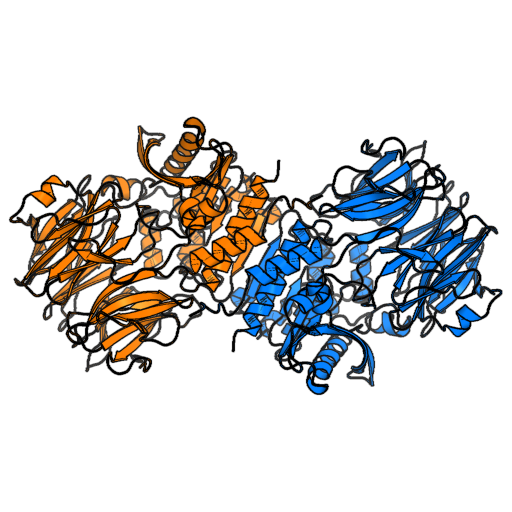4.953 -6.25 1 88.75 557 ALA B O 1
ATOM 8680 N N . ILE B 1 558 ? -3.621 -15.211 -7.93 1 85.94 558 ILE B N 1
ATOM 8681 C CA . ILE B 1 558 ? -3.936 -13.922 -8.539 1 85.94 558 ILE B CA 1
ATOM 8682 C C . ILE B 1 558 ? -4.871 -14.133 -9.734 1 85.94 558 ILE B C 1
ATOM 8684 O O . ILE B 1 558 ? -4.422 -14.461 -10.828 1 85.94 558 ILE B O 1
ATOM 8688 N N . ASN B 1 559 ? -6.176 -13.891 -9.57 1 81.44 559 ASN B N 1
ATOM 8689 C CA . ASN B 1 559 ? -7.145 -14.273 -10.594 1 81.44 559 ASN B CA 1
ATOM 8690 C C . ASN B 1 559 ? -7.832 -13.055 -11.203 1 81.44 559 ASN B C 1
ATOM 8692 O O . ASN B 1 559 ? -8.633 -13.18 -12.125 1 81.44 559 ASN B O 1
ATOM 8696 N N . THR B 1 560 ? -7.535 -11.859 -10.688 1 82 560 THR B N 1
ATOM 8697 C CA . THR B 1 560 ? -8.156 -10.648 -11.219 1 82 560 THR B CA 1
ATOM 8698 C C . THR B 1 560 ? -7.094 -9.602 -11.539 1 82 560 THR B C 1
ATOM 8700 O O . THR B 1 560 ? -6.023 -9.586 -10.93 1 82 560 THR B O 1
ATOM 8703 N N . MET B 1 561 ? -7.434 -8.797 -12.477 1 80.75 561 MET B N 1
ATOM 8704 C CA . MET B 1 561 ? -6.57 -7.668 -12.805 1 80.75 561 MET B CA 1
ATOM 8705 C C . MET B 1 561 ? -6.348 -6.781 -11.578 1 80.75 561 MET B C 1
ATOM 8707 O O . MET B 1 561 ? -5.238 -6.297 -11.352 1 80.75 561 MET B O 1
ATOM 8711 N N . GLU B 1 562 ? -7.328 -6.574 -10.82 1 81.56 562 GLU B N 1
ATOM 8712 C CA . GLU B 1 562 ? -7.227 -5.734 -9.633 1 81.56 562 GLU B CA 1
ATOM 8713 C C . GLU B 1 562 ? -6.199 -6.293 -8.648 1 81.56 562 GLU B C 1
ATOM 8715 O O . GLU B 1 562 ? -5.348 -5.555 -8.148 1 81.56 562 GLU B O 1
ATOM 8720 N N . ASP B 1 563 ? -6.285 -7.566 -8.406 1 86.81 563 ASP B N 1
ATOM 8721 C CA . ASP B 1 563 ? -5.328 -8.195 -7.496 1 86.81 563 ASP B CA 1
ATOM 8722 C C . ASP B 1 563 ? -3.906 -8.094 -8.039 1 86.81 563 ASP B C 1
ATOM 8724 O O . ASP B 1 563 ? -2.967 -7.816 -7.293 1 86.81 563 ASP B O 1
ATOM 8728 N N . ALA B 1 564 ? -3.832 -8.312 -9.312 1 88.38 564 ALA B N 1
ATOM 8729 C CA . ALA B 1 564 ? -2.516 -8.234 -9.938 1 88.38 564 ALA B CA 1
ATOM 8730 C C . ALA B 1 564 ? -1.914 -6.844 -9.797 1 88.38 564 ALA B C 1
ATOM 8732 O O . ALA B 1 564 ? -0.738 -6.699 -9.453 1 88.38 564 ALA B O 1
ATOM 8733 N N . VAL B 1 565 ? -2.732 -5.879 -10.031 1 86.94 565 VAL B N 1
ATOM 8734 C CA . VAL B 1 565 ? -2.277 -4.496 -9.93 1 86.94 565 VAL B CA 1
ATOM 8735 C C . VAL B 1 565 ? -1.887 -4.188 -8.484 1 86.94 565 VAL B C 1
ATOM 8737 O O . VAL B 1 565 ? -0.828 -3.609 -8.234 1 86.94 565 VAL B O 1
ATOM 8740 N N . LYS B 1 566 ? -2.688 -4.574 -7.594 1 88.94 566 LYS B N 1
ATOM 8741 C CA . LYS B 1 566 ? -2.477 -4.266 -6.184 1 88.94 566 LYS B CA 1
ATOM 8742 C C . LYS B 1 566 ? -1.237 -4.977 -5.645 1 88.94 566 LYS B C 1
ATOM 8744 O O . LYS B 1 566 ? -0.638 -4.531 -4.664 1 88.94 566 LYS B O 1
ATOM 8749 N N . ILE B 1 567 ? -0.865 -6.023 -6.27 1 93.38 567 ILE B N 1
ATOM 8750 C CA . ILE B 1 567 ? 0.319 -6.762 -5.844 1 93.38 567 ILE B CA 1
ATOM 8751 C C . ILE B 1 567 ? 1.552 -6.223 -6.562 1 93.38 567 ILE B C 1
ATOM 8753 O O . ILE B 1 567 ? 2.559 -5.902 -5.926 1 93.38 567 ILE B O 1
ATOM 8757 N N . LEU B 1 568 ? 1.456 -6.008 -7.848 1 94.06 568 LEU B N 1
ATOM 8758 C CA . LEU B 1 568 ? 2.629 -5.707 -8.664 1 94.06 568 LEU B CA 1
ATOM 8759 C C . LEU B 1 568 ? 3.025 -4.242 -8.531 1 94.06 568 LEU B C 1
ATOM 8761 O O . LEU B 1 568 ? 4.215 -3.916 -8.5 1 94.06 568 LEU B O 1
ATOM 8765 N N . LEU B 1 569 ? 2.078 -3.359 -8.43 1 91.81 569 LEU B N 1
ATOM 8766 C CA . LEU B 1 569 ? 2.387 -1.935 -8.445 1 91.81 569 LEU B CA 1
ATOM 8767 C C . LEU B 1 569 ? 3.219 -1.544 -7.227 1 91.81 569 LEU B C 1
ATOM 8769 O O . LEU B 1 569 ? 4.27 -0.914 -7.363 1 91.81 569 LEU B O 1
ATOM 8773 N N . PRO B 1 570 ? 2.754 -1.899 -6.031 1 93.12 570 PRO B N 1
ATOM 8774 C CA . PRO B 1 570 ? 3.6 -1.529 -4.895 1 93.12 570 PRO B CA 1
ATOM 8775 C C . PRO B 1 570 ? 4.996 -2.141 -4.973 1 93.12 570 PRO B C 1
ATOM 8777 O O . PRO B 1 570 ? 5.969 -1.523 -4.535 1 93.12 570 PRO B O 1
ATOM 8780 N N . ALA B 1 571 ? 5.121 -3.336 -5.512 1 96.38 571 ALA B N 1
ATOM 8781 C CA . ALA B 1 571 ? 6.426 -3.979 -5.652 1 96.38 571 ALA B CA 1
ATOM 8782 C C . ALA B 1 571 ? 7.336 -3.174 -6.574 1 96.38 571 ALA B C 1
ATOM 8784 O O . ALA B 1 571 ? 8.477 -2.877 -6.223 1 96.38 571 ALA B O 1
ATOM 8785 N N . VAL B 1 572 ? 6.824 -2.779 -7.723 1 95.5 572 VAL B N 1
ATOM 8786 C CA . VAL B 1 572 ? 7.609 -2.061 -8.719 1 95.5 572 VAL B CA 1
ATOM 8787 C C . VAL B 1 572 ? 7.918 -0.652 -8.219 1 95.5 572 VAL B C 1
ATOM 8789 O O . VAL B 1 572 ? 9.023 -0.145 -8.414 1 95.5 572 VAL B O 1
ATOM 8792 N N . PHE B 1 573 ? 6.926 0.008 -7.555 1 91.38 573 PHE B N 1
ATOM 8793 C CA . PHE B 1 573 ? 7.137 1.331 -6.977 1 91.38 573 PHE B CA 1
ATOM 8794 C C . PHE B 1 573 ? 8.273 1.303 -5.957 1 91.38 573 PHE B C 1
ATOM 8796 O O . PHE B 1 573 ? 9.117 2.195 -5.941 1 91.38 573 PHE B O 1
ATOM 8803 N N . PHE B 1 574 ? 8.242 0.35 -5.09 1 95 574 PHE B N 1
ATOM 8804 C CA . PHE B 1 574 ? 9.258 0.224 -4.051 1 95 574 PHE B CA 1
ATOM 8805 C C . PHE B 1 574 ? 10.648 0.097 -4.664 1 95 574 PHE B C 1
ATOM 8807 O O . PHE B 1 574 ? 11.562 0.829 -4.289 1 95 574 PHE B O 1
ATOM 8814 N N . LEU B 1 575 ? 10.766 -0.838 -5.621 1 96.62 575 LEU B N 1
ATOM 8815 C CA . LEU B 1 575 ? 12.055 -1.078 -6.246 1 96.62 575 LEU B CA 1
ATOM 8816 C C . LEU B 1 575 ? 12.531 0.159 -7.004 1 96.62 575 LEU B C 1
ATOM 8818 O O . LEU B 1 575 ? 13.711 0.515 -6.941 1 96.62 575 LEU B O 1
ATOM 8822 N N . ALA B 1 576 ? 11.648 0.808 -7.699 1 93 576 ALA B N 1
ATOM 8823 C CA . ALA B 1 576 ? 11.992 2.025 -8.43 1 93 576 ALA B CA 1
ATOM 8824 C C . ALA B 1 576 ? 12.461 3.121 -7.473 1 93 576 ALA B C 1
ATOM 8826 O O . ALA B 1 576 ? 13.414 3.852 -7.773 1 93 576 ALA B O 1
ATOM 8827 N N . THR B 1 577 ? 11.781 3.258 -6.348 1 90.31 577 THR B N 1
ATOM 8828 C CA . THR B 1 577 ? 12.156 4.254 -5.352 1 90.31 577 THR B CA 1
ATOM 8829 C C . THR B 1 577 ? 13.539 3.949 -4.777 1 90.31 577 THR B C 1
ATOM 8831 O O . THR B 1 577 ? 14.344 4.859 -4.57 1 90.31 577 THR B O 1
ATOM 8834 N N . GLN B 1 578 ? 13.797 2.625 -4.477 1 93 578 GLN B N 1
ATOM 8835 C CA . GLN B 1 578 ? 15.094 2.232 -3.943 1 93 578 GLN B CA 1
ATOM 8836 C C . GLN B 1 578 ? 16.203 2.482 -4.961 1 93 578 GLN B C 1
ATOM 8838 O O . GLN B 1 578 ? 17.344 2.795 -4.586 1 93 578 GLN B O 1
ATOM 8843 N N . ARG B 1 579 ? 15.867 2.336 -6.238 1 92.06 579 ARG B N 1
ATOM 8844 C CA . ARG B 1 579 ? 16.844 2.578 -7.301 1 92.06 579 ARG B CA 1
ATOM 8845 C C . ARG B 1 579 ? 17.281 4.035 -7.316 1 92.06 579 ARG B C 1
ATOM 8847 O O . ARG B 1 579 ? 18.438 4.34 -7.633 1 92.06 579 ARG B O 1
ATOM 8854 N N . GLU B 1 580 ? 16.391 4.961 -6.957 1 85.62 580 GLU B N 1
ATOM 8855 C CA . GLU B 1 580 ? 16.688 6.391 -6.996 1 85.62 580 GLU B CA 1
ATOM 8856 C C . GLU B 1 580 ? 17.391 6.844 -5.715 1 85.62 580 GLU B C 1
ATOM 8858 O O . GLU B 1 580 ? 17.984 7.918 -5.68 1 85.62 580 GLU B O 1
ATOM 8863 N N . ARG B 1 581 ? 17.25 6.082 -4.699 1 77.62 581 ARG B N 1
ATOM 8864 C CA . ARG B 1 581 ? 17.891 6.445 -3.439 1 77.62 581 ARG B CA 1
ATOM 8865 C C . ARG B 1 581 ? 19.391 6.121 -3.469 1 77.62 581 ARG B C 1
ATOM 8867 O O . ARG B 1 581 ? 19.781 5.051 -3.932 1 77.62 581 ARG B O 1
ATOM 8874 N N . ARG B 1 582 ? 20.297 7.148 -3.57 1 58.97 582 ARG B N 1
ATOM 8875 C CA . ARG B 1 582 ? 21.734 6.977 -3.561 1 58.97 582 ARG B CA 1
ATOM 8876 C C . ARG B 1 582 ? 22.25 6.68 -2.154 1 58.97 582 ARG B C 1
ATOM 8878 O O . ARG B 1 582 ? 21.641 7.109 -1.168 1 58.97 582 ARG B O 1
#

Organism: Aeropyrum pernix (strain ATCC 700893 / DSM 11879 / JCM 9820 / NBRC 100138 / K1) (NCBI:txid272557)

pLDDT: mean 94.35, std 7.34, range [21.55, 98.94]